Protein AF-A0A0G4MX55-F1 (afdb_monomer_lite)

pLDDT: mean 73.3, std 22.35, range [22.59, 98.0]

Sequence (835 aa):
MKTKHAYALGALAALANVASADLRFRSRPELAIPRLNITTPAYGHATEKGLIFITPYEGFAEGHKGPTQPGAYIFRDDGELVWSGTGFHAGWVANFRPETWDGKQYLRAFQGTLDGLHGRMYGYHTLLGNDYEVAKVVRAGSHRLVSAHEFRVVDGKTALIETPIPRTISLKPWGGSDDQRWIVSGGFQEVDIETGDVLFEWESLDHVDPKLSAFPPDFGPGLPGSGRNETDAWNYFRINSVDKDDEGHYLLSARNITALFKINGTSGEIIWQLGGYRGGSDFEIAETEGFAFQHHARFRGLKIRPYSRARVVQLNHTSGVATSLRTYDAPDGLSARTQGSVQLLPNGNVFVKWGEAGAVTEFRDGGQVLFHAYLDSAPVSRFVQSYRGFRANWTAIPAEEPDIATFVSRESTLTFLDIFVSWNGDTETKTWQVYSCPSTGESAVLVGKAQRDGFETKIRLHGIHDLESPVLFAEAVDGNGKTLGKTRDVSVSGNPASAWDRQPAMIVHQPALPSGVVLSIDTAIMPLLTLGFYALQLDRGNIGNALTDFFLRDVGITQNQFNVGQQLLPLGIIILEMPSNLVLYRIGPVLWLGGQMMAWTFQKGLAAYFVTRFLLGLGEAGFIPGSLYTITRWYKRNETSKRFSIFFLGNMLASATSGLIAFGIHTVHKEYCCLGQRAHLDHCVRDKAAAAATSTGCVAKKPKPQIKSKAARPIRDLDRPVTSSFLDFAALNLQQCWLAYYILDNFHGAKVQENFAETDGFVVPMKYDKAIDALVVAALSQATSWANANRPWQERIEQGGIEQLQNALRPGGMQNRKSKLLTTLLRDVKARYVK

Organism: Verticillium longisporum (NCBI:txid100787)

Structure (mmCIF, N/CA/C/O backbone):
data_AF-A0A0G4MX55-F1
#
_entry.id   AF-A0A0G4MX55-F1
#
loop_
_atom_site.group_PDB
_atom_site.id
_atom_site.type_symbol
_atom_site.label_atom_id
_atom_site.label_alt_id
_atom_site.label_comp_id
_atom_site.label_asym_id
_atom_site.label_entity_id
_atom_site.label_seq_id
_atom_site.pdbx_PDB_ins_code
_atom_site.Cartn_x
_atom_site.Cartn_y
_atom_site.Cartn_z
_atom_site.occupancy
_atom_site.B_iso_or_equiv
_atom_site.auth_seq_id
_atom_site.auth_comp_id
_atom_site.auth_asym_id
_atom_site.auth_atom_id
_atom_site.pdbx_PDB_model_num
ATOM 1 N N . MET A 1 1 ? 11.559 28.395 61.131 1.00 39.38 1 MET A N 1
ATOM 2 C CA . MET A 1 1 ? 11.672 28.755 59.698 1.00 39.38 1 MET A CA 1
ATOM 3 C C . MET A 1 1 ? 10.568 28.037 58.933 1.00 39.38 1 MET A C 1
ATOM 5 O O . MET A 1 1 ? 10.431 26.835 59.109 1.00 39.38 1 MET A O 1
ATOM 9 N N . LYS A 1 2 ? 9.740 28.761 58.169 1.00 32.19 2 LYS A N 1
ATOM 10 C CA . LYS A 1 2 ? 8.644 28.206 57.348 1.00 32.19 2 LYS A CA 1
ATOM 11 C C . LYS A 1 2 ? 9.039 28.199 55.857 1.00 32.19 2 LYS A C 1
ATOM 13 O O . LYS A 1 2 ? 10.038 28.810 55.491 1.00 32.19 2 LYS A O 1
ATOM 18 N N . THR A 1 3 ? 8.196 27.565 55.032 1.00 36.97 3 THR A N 1
ATOM 19 C CA . THR A 1 3 ? 8.055 27.728 53.562 1.00 36.97 3 THR A CA 1
ATOM 20 C C . THR A 1 3 ? 9.268 27.444 52.664 1.00 36.97 3 THR A C 1
ATOM 22 O O . THR A 1 3 ? 10.139 28.299 52.536 1.00 36.97 3 THR A O 1
ATOM 25 N N . LYS A 1 4 ? 9.223 26.315 51.923 1.00 27.78 4 LYS A N 1
ATOM 26 C CA . LYS A 1 4 ? 9.729 26.167 50.527 1.00 27.78 4 LYS A CA 1
ATOM 27 C C . LYS A 1 4 ? 9.372 24.816 49.844 1.00 27.78 4 LYS A C 1
ATOM 29 O O . LYS A 1 4 ? 10.182 24.255 49.124 1.00 27.78 4 LYS A O 1
ATOM 34 N N . HIS A 1 5 ? 8.150 24.299 50.033 1.00 31.98 5 HIS A N 1
ATOM 35 C CA . HIS A 1 5 ? 7.695 23.009 49.456 1.00 31.98 5 HIS A CA 1
ATOM 36 C C . HIS A 1 5 ? 6.346 23.095 48.695 1.00 31.98 5 HIS A C 1
ATOM 38 O O . HIS A 1 5 ? 5.582 22.140 48.679 1.00 31.98 5 HIS A O 1
ATOM 44 N N . ALA A 1 6 ? 6.023 24.242 48.078 1.00 29.33 6 ALA A N 1
ATOM 45 C CA . ALA A 1 6 ? 4.678 24.510 47.532 1.00 29.33 6 ALA A CA 1
ATOM 46 C C . ALA A 1 6 ? 4.605 24.887 46.033 1.00 29.33 6 ALA A C 1
ATOM 48 O O . ALA A 1 6 ? 3.529 25.237 45.565 1.00 29.33 6 ALA A O 1
ATOM 49 N N . TYR A 1 7 ? 5.707 24.826 45.271 1.00 28.97 7 TYR A N 1
ATOM 50 C CA . TYR A 1 7 ? 5.751 25.349 43.886 1.00 28.97 7 TYR A CA 1
ATOM 51 C C . TYR A 1 7 ? 6.211 24.353 42.802 1.00 28.97 7 TYR A C 1
ATOM 53 O O . TYR A 1 7 ? 6.461 24.760 41.673 1.00 28.97 7 TYR A O 1
ATOM 61 N N . ALA A 1 8 ? 6.292 23.050 43.101 1.00 28.88 8 ALA A N 1
ATOM 62 C CA . ALA A 1 8 ? 6.714 22.036 42.121 1.00 28.88 8 ALA A CA 1
ATOM 63 C C . ALA A 1 8 ? 5.555 21.351 41.361 1.00 28.88 8 ALA A C 1
ATOM 65 O O . ALA A 1 8 ? 5.756 20.912 40.233 1.00 28.88 8 ALA A O 1
ATOM 66 N N . LEU A 1 9 ? 4.341 21.275 41.929 1.00 30.44 9 LEU A N 1
ATOM 67 C CA . LEU A 1 9 ? 3.212 20.575 41.286 1.00 30.44 9 LEU A CA 1
ATOM 68 C C . LEU A 1 9 ? 2.458 21.401 40.225 1.00 30.44 9 LEU A C 1
ATOM 70 O O . LEU A 1 9 ? 1.719 20.828 39.434 1.00 30.44 9 LEU A O 1
ATOM 74 N N . GLY A 1 10 ? 2.645 22.724 40.168 1.00 28.94 10 GLY A N 1
ATOM 75 C CA . GLY A 1 10 ? 1.906 23.590 39.233 1.00 28.94 10 GLY A CA 1
ATOM 76 C C . GLY A 1 10 ? 2.424 23.599 37.788 1.00 28.94 10 GLY A C 1
ATOM 77 O O . GLY A 1 10 ? 1.699 24.016 36.892 1.00 28.94 10 GLY A O 1
ATOM 78 N N . ALA A 1 11 ? 3.663 23.156 37.543 1.00 30.66 11 ALA A N 1
ATOM 79 C CA . ALA A 1 11 ? 4.333 23.315 36.243 1.00 30.66 11 ALA A CA 1
ATOM 80 C C . ALA A 1 11 ? 4.304 22.063 35.343 1.00 30.66 11 ALA A C 1
ATOM 82 O O . ALA A 1 11 ? 4.618 22.152 34.159 1.00 30.66 11 ALA A O 1
ATOM 83 N N . LEU A 1 12 ? 3.919 20.897 35.875 1.00 32.41 12 LEU A N 1
ATOM 84 C CA . LEU A 1 12 ? 3.905 19.630 35.125 1.00 32.41 12 LEU A CA 1
ATOM 85 C C . LEU A 1 12 ? 2.629 19.408 34.295 1.00 32.41 12 LEU A C 1
ATOM 87 O O . LEU A 1 12 ? 2.646 18.612 33.362 1.00 32.41 12 LEU A O 1
ATOM 91 N N . ALA A 1 13 ? 1.553 20.155 34.562 1.00 32.00 13 ALA A N 1
ATOM 92 C CA . ALA A 1 13 ? 0.297 20.065 33.811 1.00 32.00 13 ALA A CA 1
ATOM 93 C C . ALA A 1 13 ? 0.341 20.726 32.413 1.00 32.00 13 ALA A C 1
ATOM 95 O O . ALA A 1 13 ? -0.599 20.575 31.641 1.00 32.00 13 ALA A O 1
ATOM 96 N N . ALA A 1 14 ? 1.414 21.456 32.077 1.00 36.75 14 ALA A N 1
ATOM 97 C CA . ALA A 1 14 ? 1.516 22.259 30.852 1.00 36.75 14 ALA A CA 1
ATOM 98 C C . ALA A 1 14 ? 2.471 21.689 29.779 1.00 36.75 14 ALA A C 1
ATOM 100 O O . ALA A 1 14 ? 2.698 22.340 28.763 1.00 36.75 14 ALA A O 1
ATOM 101 N N . LEU A 1 15 ? 3.059 20.504 29.999 1.00 36.84 15 LEU A N 1
ATOM 102 C CA . LEU A 1 15 ? 4.059 19.900 29.097 1.00 36.84 15 LEU A CA 1
ATOM 103 C C . LEU A 1 15 ? 3.731 18.464 28.656 1.00 36.84 15 LEU A C 1
ATOM 105 O O . LEU A 1 15 ? 4.570 17.781 28.066 1.00 36.84 15 LEU A O 1
ATOM 109 N N . ALA A 1 16 ? 2.490 18.019 28.862 1.00 32.03 16 ALA A N 1
ATOM 110 C CA . ALA A 1 16 ? 1.949 16.928 28.067 1.00 32.03 16 ALA A CA 1
ATOM 111 C C . ALA A 1 16 ? 1.741 17.444 26.635 1.00 32.03 16 ALA A C 1
ATOM 113 O O . ALA A 1 16 ? 0.765 18.140 26.359 1.00 32.03 16 ALA A O 1
ATOM 114 N N . ASN A 1 17 ? 2.657 17.109 25.719 1.00 29.67 17 ASN A N 1
ATOM 115 C CA . ASN A 1 17 ? 2.368 17.206 24.290 1.00 29.67 17 ASN A CA 1
ATOM 116 C C . ASN A 1 17 ? 1.179 16.286 24.018 1.00 29.67 17 ASN A C 1
ATOM 118 O O . ASN A 1 17 ? 1.327 15.063 24.000 1.00 29.67 17 ASN A O 1
ATOM 122 N N . VAL A 1 18 ? 0.001 16.890 23.870 1.00 35.62 18 VAL A N 1
ATOM 123 C CA . VAL A 1 18 ? -1.241 16.175 23.608 1.00 35.62 18 VAL A CA 1
ATOM 124 C C . VAL A 1 18 ? -1.054 15.404 22.313 1.00 35.62 18 VAL A C 1
ATOM 126 O O . VAL A 1 18 ? -0.876 15.977 21.238 1.00 35.62 18 VAL A O 1
ATOM 129 N N . ALA A 1 19 ? -1.094 14.082 22.441 1.00 37.53 19 ALA A N 1
ATOM 130 C CA . ALA A 1 19 ? -1.349 13.184 21.341 1.00 37.53 19 ALA A CA 1
ATOM 131 C C . ALA A 1 19 ? -2.580 13.693 20.579 1.00 37.53 19 ALA A C 1
ATOM 133 O O . ALA A 1 19 ? -3.687 13.598 21.101 1.00 37.53 19 ALA A O 1
ATOM 134 N N . SER A 1 20 ? -2.391 14.238 19.372 1.00 41.94 20 SER A N 1
ATOM 135 C CA . SER A 1 20 ? -3.486 14.753 18.538 1.00 41.94 20 SER A CA 1
ATOM 136 C C . SER A 1 20 ? -4.308 13.616 17.917 1.00 41.94 20 SER A C 1
ATOM 138 O O . SER A 1 20 ? -4.398 13.489 16.696 1.00 41.94 20 SER A O 1
ATOM 140 N N . ALA A 1 21 ? -4.949 12.817 18.767 1.00 47.81 21 ALA A N 1
ATOM 141 C CA . ALA A 1 21 ? -6.309 12.407 18.481 1.00 47.81 21 ALA A CA 1
ATOM 142 C C . ALA A 1 21 ? -7.134 13.685 18.277 1.00 47.81 21 ALA A C 1
ATOM 144 O O . ALA A 1 21 ? -7.115 14.567 19.136 1.00 47.81 21 ALA A O 1
ATOM 145 N N . ASP A 1 22 ? -7.861 13.804 17.166 1.00 55.78 22 ASP A N 1
ATOM 146 C CA . ASP A 1 22 ? -8.807 14.917 16.990 1.00 55.78 22 ASP A CA 1
ATOM 147 C C . ASP A 1 22 ? -10.077 14.732 17.851 1.00 55.78 22 ASP A C 1
ATOM 149 O O . ASP A 1 22 ? -10.958 15.592 17.859 1.00 55.78 22 ASP A O 1
ATOM 153 N N . LEU A 1 23 ? -10.141 13.612 18.590 1.00 60.75 23 LEU A N 1
ATOM 154 C CA . LEU A 1 23 ? -11.234 13.162 19.452 1.00 60.75 23 LEU A CA 1
ATOM 155 C C . LEU A 1 23 ? -12.586 13.093 18.720 1.00 60.75 23 LEU A C 1
ATOM 157 O O . LEU A 1 23 ? -13.632 13.199 19.367 1.00 60.75 23 LEU A O 1
ATOM 161 N N . ARG A 1 24 ? -12.571 12.895 17.387 1.00 78.19 24 ARG A N 1
ATOM 162 C CA . ARG A 1 24 ? -13.779 12.731 16.561 1.00 78.19 24 ARG A CA 1
ATOM 163 C C . ARG A 1 24 ? -14.610 11.530 17.005 1.00 78.19 24 ARG A C 1
ATOM 165 O O . ARG A 1 24 ? -15.829 11.646 17.047 1.00 78.19 24 ARG A O 1
ATOM 172 N N . PHE A 1 25 ? -13.953 10.425 17.354 1.00 88.62 25 PHE A N 1
ATOM 173 C CA . PHE A 1 25 ? -14.595 9.195 17.813 1.00 88.62 25 PHE A CA 1
ATOM 174 C C . PHE A 1 25 ? -14.221 8.912 19.272 1.00 88.62 25 PHE A C 1
ATOM 176 O O . PHE A 1 25 ? -13.056 8.991 19.664 1.00 88.62 25 PHE A O 1
ATOM 183 N N . ARG A 1 26 ? -15.222 8.617 20.100 1.00 89.44 26 ARG A N 1
ATOM 184 C CA . ARG A 1 26 ? -15.088 8.348 21.538 1.00 89.44 26 ARG A CA 1
ATOM 185 C C . ARG A 1 26 ? -14.838 6.878 21.847 1.00 89.44 26 ARG A C 1
ATOM 187 O O . ARG A 1 26 ? -14.145 6.587 22.817 1.00 89.44 26 ARG A O 1
ATOM 194 N N . SER A 1 27 ? -15.394 5.985 21.034 1.00 90.25 27 SER A N 1
ATOM 195 C CA . SER A 1 27 ? -15.139 4.541 21.055 1.00 90.25 27 SER A CA 1
ATOM 196 C C . SER A 1 27 ? -13.780 4.192 20.444 1.00 90.25 27 SER A C 1
ATOM 198 O O . SER A 1 27 ? -13.136 3.260 20.910 1.00 90.25 27 SER A O 1
ATOM 200 N N . ARG A 1 28 ? -13.310 4.993 19.474 1.00 89.31 28 ARG A N 1
ATOM 201 C CA . ARG A 1 28 ? -12.027 4.832 18.762 1.00 89.31 28 ARG A CA 1
ATOM 202 C C . ARG A 1 28 ? -11.144 6.088 18.839 1.00 89.31 28 ARG A C 1
ATOM 204 O O . ARG A 1 28 ? -10.880 6.723 17.814 1.00 89.31 28 ARG A O 1
ATOM 211 N N . PRO A 1 29 ? -10.715 6.507 20.046 1.00 86.00 29 PRO A N 1
ATOM 212 C CA . PRO A 1 29 ? -9.979 7.756 20.247 1.00 86.00 29 PRO A CA 1
ATOM 213 C C . PRO A 1 29 ? -8.569 7.746 19.638 1.00 86.00 29 PRO A C 1
ATOM 215 O O . PRO A 1 29 ? -7.932 8.791 19.566 1.00 86.00 29 PRO A O 1
ATOM 218 N N . GLU A 1 30 ? -8.054 6.593 19.216 1.00 84.56 30 GLU A N 1
ATOM 219 C CA . GLU A 1 30 ? -6.767 6.452 18.537 1.00 84.56 30 GLU A CA 1
ATOM 220 C C . GLU A 1 30 ? -6.834 6.738 17.028 1.00 84.56 30 GLU A C 1
ATOM 222 O O . GLU A 1 30 ? -5.786 6.902 16.400 1.00 84.56 30 GLU A O 1
ATOM 227 N N . LEU A 1 31 ? -8.034 6.829 16.440 1.00 85.44 31 LEU A N 1
ATOM 228 C CA . LEU A 1 31 ? -8.224 7.192 15.036 1.00 85.44 31 LEU A CA 1
ATOM 229 C C . LEU A 1 31 ? -8.082 8.709 14.834 1.00 85.44 31 LEU A C 1
ATOM 231 O O . LEU A 1 31 ? -8.879 9.504 15.324 1.00 85.44 31 LEU A O 1
ATOM 235 N N . ALA A 1 32 ? -7.082 9.105 14.048 1.00 84.25 32 ALA A N 1
ATOM 236 C CA . ALA A 1 32 ? -6.800 10.478 13.632 1.00 84.25 32 ALA A CA 1
ATOM 237 C C . ALA A 1 32 ? -6.882 10.569 12.099 1.00 84.25 32 ALA A C 1
ATOM 239 O O . ALA A 1 32 ? -5.887 10.801 11.403 1.00 84.25 32 ALA A O 1
ATOM 240 N N . ILE A 1 33 ? -8.083 10.298 11.582 1.00 84.00 33 ILE A N 1
ATOM 241 C CA . ILE A 1 33 ? -8.322 10.097 10.152 1.00 84.00 33 ILE A CA 1
ATOM 242 C C . ILE A 1 33 ? -8.238 11.390 9.323 1.00 84.00 33 ILE A C 1
ATOM 244 O O . ILE A 1 33 ? -8.588 12.471 9.808 1.00 84.00 33 ILE A O 1
ATOM 248 N N . PRO A 1 34 ? -7.863 11.289 8.034 1.00 83.75 34 PRO A N 1
ATOM 249 C CA . PRO A 1 34 ? -8.109 12.349 7.066 1.00 83.75 34 PRO A CA 1
ATOM 250 C C . PRO A 1 34 ? -9.600 12.707 7.025 1.00 83.75 34 PRO A C 1
ATOM 252 O O . PRO A 1 34 ? -10.471 11.842 7.123 1.00 83.75 34 PRO A O 1
ATOM 255 N N . ARG A 1 35 ? -9.894 13.989 6.831 1.00 84.75 35 ARG A N 1
ATOM 256 C CA . ARG A 1 35 ? -11.245 14.505 6.596 1.00 84.75 35 ARG A CA 1
ATOM 257 C C . ARG A 1 35 ? -11.286 15.087 5.181 1.00 84.75 35 ARG A C 1
ATOM 259 O O . ARG A 1 35 ? -10.365 15.814 4.806 1.00 84.75 35 ARG A O 1
ATOM 266 N N . LEU A 1 36 ? -12.329 14.800 4.407 1.00 89.19 36 LEU A N 1
ATOM 267 C CA . LEU A 1 36 ? -12.465 15.303 3.036 1.00 89.19 36 LEU A CA 1
ATOM 268 C C . LEU A 1 36 ? -13.027 16.737 3.029 1.00 89.19 36 LEU A C 1
ATOM 270 O O . LEU A 1 36 ? -14.096 16.972 3.587 1.00 89.19 36 LEU A O 1
ATOM 274 N N . ASN A 1 37 ? -12.358 17.686 2.364 1.00 90.00 37 ASN A N 1
ATOM 275 C CA . ASN A 1 37 ? -12.960 18.993 2.057 1.00 90.00 37 ASN A CA 1
ATOM 276 C C . ASN A 1 37 ? -13.830 18.843 0.807 1.00 90.00 37 ASN A C 1
ATOM 278 O O . ASN A 1 37 ? -13.337 18.945 -0.320 1.00 90.00 37 ASN A O 1
ATOM 282 N N . ILE A 1 38 ? -15.110 18.543 1.018 1.00 91.94 38 ILE A N 1
ATOM 283 C CA . ILE A 1 38 ? -16.102 18.372 -0.043 1.00 91.94 38 ILE A CA 1
ATOM 284 C C . ILE A 1 38 ? -16.570 19.757 -0.501 1.00 91.94 38 ILE A C 1
ATOM 286 O O . ILE A 1 38 ? -17.416 20.388 0.130 1.00 91.94 38 ILE A O 1
ATOM 290 N N . THR A 1 39 ? -16.014 20.231 -1.615 1.00 91.31 39 THR A N 1
ATOM 291 C CA . THR A 1 39 ? -16.369 21.517 -2.237 1.00 91.31 39 THR A CA 1
ATOM 292 C C . THR A 1 39 ? -17.565 21.396 -3.181 1.00 91.31 39 THR A C 1
ATOM 294 O O . THR A 1 39 ? -18.215 22.391 -3.493 1.00 91.31 39 THR A O 1
ATOM 297 N N . THR A 1 40 ? -17.903 20.184 -3.627 1.00 93.06 40 THR A N 1
ATOM 298 C CA . THR A 1 40 ? -19.163 19.880 -4.320 1.00 93.06 40 THR A CA 1
ATOM 299 C C . THR A 1 40 ? -19.741 18.578 -3.760 1.00 93.06 40 THR A C 1
ATOM 301 O O . THR A 1 40 ? -19.217 17.508 -4.080 1.00 93.06 40 THR A O 1
ATOM 304 N N . PRO A 1 41 ? -20.793 18.641 -2.920 1.00 93.56 41 PRO A N 1
ATOM 305 C CA . PRO A 1 41 ? -21.486 17.459 -2.406 1.00 93.56 41 PRO A CA 1
ATOM 306 C C . PRO A 1 41 ? -22.079 16.593 -3.520 1.00 93.56 41 PRO A C 1
ATOM 308 O O . PRO A 1 41 ? -22.387 17.093 -4.601 1.00 93.56 41 PRO A O 1
ATOM 311 N N . ALA A 1 42 ? -22.270 15.302 -3.240 1.00 93.38 42 ALA A N 1
ATOM 312 C CA . ALA A 1 42 ? -22.844 14.360 -4.197 1.00 93.38 42 ALA A CA 1
ATOM 313 C C . ALA A 1 42 ? -24.262 14.776 -4.630 1.00 93.38 42 ALA A C 1
ATOM 315 O O . ALA A 1 42 ? -25.144 15.023 -3.803 1.00 93.38 42 ALA A O 1
ATOM 316 N N . TYR A 1 43 ? -24.494 14.835 -5.942 1.00 89.19 43 TYR A N 1
ATOM 317 C CA . TYR A 1 43 ? -25.744 15.307 -6.535 1.00 89.19 43 TYR A CA 1
ATOM 318 C C . TYR A 1 43 ? -26.840 14.225 -6.537 1.00 89.19 43 TYR A C 1
ATOM 320 O O . TYR A 1 43 ? -27.260 13.717 -7.582 1.00 89.19 43 TYR A O 1
ATOM 328 N N . GLY A 1 44 ? -27.320 13.868 -5.342 1.00 84.75 44 GLY A N 1
ATOM 329 C CA . GLY A 1 44 ? -28.459 12.969 -5.135 1.00 84.75 44 GLY A CA 1
ATOM 330 C C . GLY A 1 44 ? -28.321 11.643 -5.891 1.00 84.75 44 GLY A C 1
ATOM 331 O O . GLY A 1 44 ? -27.321 10.948 -5.770 1.00 84.75 44 GLY A O 1
ATOM 332 N N . HIS A 1 45 ? -29.326 11.291 -6.698 1.00 85.12 45 HIS A N 1
ATOM 333 C CA . HIS A 1 45 ? -29.325 10.058 -7.498 1.00 85.12 45 HIS A CA 1
ATOM 334 C C . HIS A 1 45 ? -28.478 10.117 -8.785 1.00 85.12 45 HIS A C 1
ATOM 336 O O . HIS A 1 45 ? -28.461 9.137 -9.525 1.00 85.12 45 HIS A O 1
ATOM 342 N N . ALA A 1 46 ? -27.828 11.245 -9.101 1.00 91.62 46 ALA A N 1
ATOM 343 C CA . ALA A 1 46 ? -26.979 11.348 -10.290 1.00 91.62 46 ALA A CA 1
ATOM 344 C C . ALA A 1 46 ? -25.541 10.883 -10.044 1.00 91.62 46 ALA A C 1
ATOM 346 O O . ALA A 1 46 ? -24.906 10.408 -10.983 1.00 91.62 46 ALA A O 1
ATOM 347 N N . THR A 1 47 ? -25.030 11.047 -8.822 1.00 93.88 47 THR A N 1
ATOM 348 C CA . THR A 1 47 ? -23.749 10.473 -8.393 1.00 93.88 47 THR A CA 1
ATOM 349 C C . THR A 1 47 ? -23.898 8.957 -8.276 1.00 93.88 47 THR A C 1
ATOM 351 O O . THR A 1 47 ? -24.930 8.462 -7.819 1.00 93.88 47 THR A O 1
ATOM 354 N N . GLU A 1 48 ? -22.889 8.208 -8.715 1.00 94.94 48 GLU A N 1
ATOM 355 C CA . GLU A 1 48 ? -22.927 6.750 -8.670 1.00 94.94 48 GLU A CA 1
ATOM 356 C C . GLU A 1 48 ? -22.928 6.232 -7.229 1.00 94.94 48 GLU A C 1
ATOM 358 O O . GLU A 1 48 ? -22.193 6.711 -6.360 1.00 94.94 48 GLU A O 1
ATOM 363 N N . LYS A 1 49 ? -23.727 5.193 -6.977 1.00 93.19 49 LYS A N 1
ATOM 364 C CA . LYS A 1 49 ? -23.778 4.551 -5.661 1.00 93.19 49 LYS A CA 1
ATOM 365 C C . LYS A 1 49 ? -22.467 3.826 -5.365 1.00 93.19 49 LYS A C 1
ATOM 367 O O . LYS A 1 49 ? -21.976 3.052 -6.182 1.00 93.19 49 LYS A O 1
ATOM 372 N N . GLY A 1 50 ? -21.933 4.040 -4.169 1.00 93.81 50 GLY A N 1
ATOM 373 C CA . GLY A 1 50 ? -20.772 3.309 -3.685 1.00 93.81 50 GLY A CA 1
ATOM 374 C C . GLY A 1 50 ? -20.048 4.042 -2.570 1.00 93.81 50 GLY A C 1
ATOM 375 O O . GLY A 1 50 ? -20.559 4.994 -1.985 1.00 93.81 50 GLY A O 1
ATOM 376 N N . LEU A 1 51 ? -18.844 3.565 -2.293 1.00 96.94 51 LEU A N 1
ATOM 377 C CA . LEU A 1 51 ? -17.898 4.122 -1.343 1.00 96.94 51 LEU A CA 1
ATOM 378 C C . LEU A 1 51 ? -16.644 4.594 -2.086 1.00 96.94 51 LEU A C 1
ATOM 380 O O . LEU A 1 51 ? -16.322 4.099 -3.171 1.00 96.94 51 LEU A O 1
ATOM 384 N N . ILE A 1 52 ? -15.935 5.547 -1.489 1.00 97.50 52 ILE A N 1
ATOM 385 C CA . ILE A 1 52 ? -14.722 6.161 -2.027 1.00 97.50 52 ILE A CA 1
ATOM 386 C C . ILE A 1 52 ? -13.501 5.487 -1.395 1.00 97.50 52 ILE A C 1
ATOM 388 O O . ILE A 1 52 ? -13.323 5.526 -0.178 1.00 97.50 52 ILE A O 1
ATOM 392 N N . PHE A 1 53 ? -12.640 4.908 -2.232 1.00 97.81 53 PHE A N 1
ATOM 393 C CA . PHE A 1 53 ? -11.417 4.204 -1.843 1.00 97.81 53 PHE A CA 1
ATOM 394 C C . PHE A 1 53 ? -10.202 5.058 -2.188 1.00 97.81 53 PHE A C 1
ATOM 396 O O . PHE A 1 53 ? -9.979 5.391 -3.357 1.00 97.81 53 PHE A O 1
ATOM 403 N N . ILE A 1 54 ? -9.406 5.411 -1.178 1.00 95.69 54 ILE A N 1
ATOM 404 C CA . ILE A 1 54 ? -8.222 6.267 -1.325 1.00 95.69 54 ILE A CA 1
ATOM 405 C C . ILE A 1 54 ? -7.103 5.847 -0.369 1.00 95.69 54 ILE A C 1
ATOM 407 O O . ILE A 1 54 ? -7.358 5.282 0.693 1.00 95.69 54 ILE A O 1
ATOM 411 N N . THR A 1 55 ? -5.856 6.167 -0.733 1.00 94.88 55 THR A N 1
ATOM 412 C CA . THR A 1 55 ? -4.681 5.962 0.125 1.00 94.88 55 THR A CA 1
ATOM 413 C C . THR A 1 55 ? -3.938 7.276 0.416 1.00 94.88 55 THR A C 1
ATOM 415 O O . THR A 1 55 ? -2.886 7.522 -0.165 1.00 94.88 55 THR A O 1
ATOM 418 N N . PRO A 1 56 ? -4.488 8.191 1.236 1.00 92.06 56 PRO A N 1
ATOM 419 C CA . PRO A 1 56 ? -3.858 9.472 1.545 1.00 92.06 56 PRO A CA 1
ATOM 420 C C . PRO A 1 56 ? -2.516 9.349 2.292 1.00 92.06 56 PRO A C 1
ATOM 422 O O . PRO A 1 56 ? -2.380 8.569 3.236 1.00 92.06 56 PRO A O 1
ATOM 425 N N . TYR A 1 57 ? -1.528 10.150 1.881 1.00 89.94 57 TYR A N 1
ATOM 426 C CA . TYR A 1 57 ? -0.184 10.236 2.463 1.00 89.94 57 TYR A CA 1
ATOM 427 C C . TYR A 1 57 ? 0.471 11.618 2.234 1.00 89.94 57 TYR A C 1
ATOM 429 O O . TYR A 1 57 ? -0.080 12.490 1.560 1.00 89.94 57 TYR A O 1
ATOM 437 N N . GLU A 1 58 ? 1.643 11.843 2.832 1.00 86.81 58 GLU A N 1
ATOM 438 C CA . GLU A 1 58 ? 2.407 13.097 2.736 1.00 86.81 58 GLU A CA 1
ATOM 439 C C . GLU A 1 58 ? 3.047 13.321 1.356 1.00 86.81 58 GLU A C 1
ATOM 441 O O . GLU A 1 58 ? 3.715 12.441 0.816 1.00 86.81 58 GLU A O 1
ATOM 446 N N . GLY A 1 59 ? 2.865 14.510 0.776 1.00 80.69 59 GLY A N 1
ATOM 447 C CA . GLY A 1 59 ? 3.505 14.852 -0.493 1.00 80.69 59 GLY A CA 1
ATOM 448 C C . GLY A 1 59 ? 4.994 15.198 -0.374 1.00 80.69 59 GLY A C 1
ATOM 449 O O . GLY A 1 59 ? 5.497 15.507 0.698 1.00 80.69 59 GLY A O 1
ATOM 450 N N . PHE A 1 60 ? 5.703 15.150 -1.504 1.00 75.06 60 PHE A N 1
ATOM 451 C CA . PHE A 1 60 ? 7.173 15.104 -1.520 1.00 75.06 60 PHE A CA 1
ATOM 452 C C . PHE A 1 60 ? 7.915 16.443 -1.402 1.00 75.06 60 PHE A C 1
ATOM 454 O O . PHE A 1 60 ? 9.130 16.419 -1.214 1.00 75.06 60 PHE A O 1
ATOM 461 N N . ALA A 1 61 ? 7.259 17.592 -1.599 1.00 69.81 61 ALA A N 1
ATOM 462 C CA . ALA A 1 61 ? 7.972 18.872 -1.609 1.00 69.81 61 ALA A CA 1
ATOM 463 C C . ALA A 1 61 ? 8.102 19.462 -0.197 1.00 69.81 61 ALA A C 1
ATOM 465 O O . ALA A 1 61 ? 7.303 19.186 0.697 1.00 69.81 61 ALA A O 1
ATOM 466 N N . GLU A 1 62 ? 9.124 20.290 0.005 1.00 71.19 62 GLU A N 1
ATOM 467 C CA . GLU A 1 62 ? 9.412 20.887 1.307 1.00 71.19 62 GLU A CA 1
ATOM 468 C C . GLU A 1 62 ? 8.217 21.703 1.836 1.00 71.19 62 GLU A C 1
ATOM 470 O O . GLU A 1 62 ? 7.587 22.472 1.109 1.00 71.19 62 GLU A O 1
ATOM 475 N N . GLY A 1 63 ? 7.879 21.510 3.113 1.00 70.50 63 GLY A N 1
ATOM 476 C CA . GLY A 1 63 ? 6.736 22.167 3.752 1.00 70.50 63 GLY A CA 1
ATOM 477 C C . GLY A 1 63 ? 5.364 21.548 3.449 1.00 70.50 63 GLY A C 1
ATOM 478 O O . GLY A 1 63 ? 4.371 22.029 4.002 1.00 70.50 63 GLY A O 1
ATOM 479 N N . HIS A 1 64 ? 5.285 20.485 2.638 1.00 72.19 64 HIS A N 1
ATOM 480 C CA . HIS A 1 64 ? 4.103 19.619 2.602 1.00 72.19 64 HIS A CA 1
ATOM 481 C C . HIS A 1 64 ? 3.852 19.015 3.989 1.00 72.19 64 HIS A C 1
ATOM 483 O O . HIS A 1 64 ? 4.785 18.816 4.768 1.00 72.19 64 HIS A O 1
ATOM 489 N N . LYS A 1 65 ? 2.582 18.738 4.294 1.00 74.19 65 LYS A N 1
ATOM 490 C CA . LYS A 1 65 ? 2.173 18.051 5.523 1.00 74.19 65 LYS A CA 1
ATOM 491 C C . LYS A 1 65 ? 1.070 17.053 5.215 1.00 74.19 65 LYS A C 1
ATOM 493 O O . LYS A 1 65 ? -0.013 17.448 4.780 1.00 74.19 65 LYS A O 1
ATOM 498 N N . GLY A 1 66 ? 1.369 15.774 5.424 1.00 76.62 66 GLY A N 1
ATOM 499 C CA . GLY A 1 66 ? 0.417 14.678 5.242 1.00 76.62 66 GLY A CA 1
ATOM 500 C C . GLY A 1 66 ? -0.634 14.564 6.354 1.00 76.62 66 GLY A C 1
ATOM 501 O O . GLY A 1 66 ? -0.598 15.315 7.331 1.00 76.62 66 GLY A O 1
ATOM 502 N N . PRO A 1 67 ? -1.564 13.599 6.234 1.00 81.50 67 PRO A N 1
ATOM 503 C CA . PRO A 1 67 ? -2.455 13.237 7.330 1.00 81.50 67 PRO A CA 1
ATOM 504 C C . PRO A 1 67 ? -1.663 12.639 8.502 1.00 81.50 67 PRO A C 1
ATOM 506 O O . PRO A 1 67 ? -0.663 11.951 8.294 1.00 81.50 67 PRO A O 1
ATOM 509 N N . THR A 1 68 ? -2.155 12.825 9.730 1.00 81.00 68 THR A N 1
ATOM 510 C CA . THR A 1 68 ? -1.562 12.248 10.954 1.00 81.00 68 THR A CA 1
ATOM 511 C C . THR A 1 68 ? -1.419 10.725 10.873 1.00 81.00 68 THR A C 1
ATOM 513 O O . THR A 1 68 ? -0.442 10.165 11.369 1.00 81.00 68 THR A O 1
ATOM 516 N N . GLN A 1 69 ? -2.382 10.060 10.230 1.00 85.00 69 GLN A N 1
ATOM 517 C CA . GLN A 1 69 ? -2.357 8.633 9.922 1.00 85.00 69 GLN A CA 1
ATOM 518 C C . GLN A 1 69 ? -2.458 8.436 8.398 1.00 85.00 69 GLN A C 1
ATOM 520 O O . GLN A 1 69 ? -3.561 8.483 7.845 1.00 85.00 69 GLN A O 1
ATOM 525 N N . PRO A 1 70 ? -1.335 8.235 7.684 1.00 87.62 70 PRO A N 1
ATOM 526 C CA . PRO A 1 70 ? -1.366 7.792 6.296 1.00 87.62 70 PRO A CA 1
ATOM 527 C C . PRO A 1 70 ? -1.774 6.315 6.226 1.00 87.62 70 PRO A C 1
ATOM 529 O O . PRO A 1 70 ? -1.387 5.516 7.078 1.00 87.62 70 PRO A O 1
ATOM 532 N N . GLY A 1 71 ? -2.543 5.938 5.208 1.00 91.12 71 GLY A N 1
ATOM 533 C CA . GLY A 1 71 ? -3.074 4.578 5.094 1.00 91.12 71 GLY A CA 1
ATOM 534 C C . GLY A 1 71 ? -4.161 4.452 4.035 1.00 91.12 71 GLY A C 1
ATOM 535 O O . GLY A 1 71 ? -4.448 5.406 3.314 1.00 91.12 71 GLY A O 1
ATOM 536 N N . ALA A 1 72 ? -4.758 3.265 3.936 1.00 95.25 72 ALA A N 1
ATOM 537 C CA . ALA A 1 72 ? -5.957 3.034 3.136 1.00 95.25 72 ALA A CA 1
ATOM 538 C C . ALA A 1 72 ? -7.217 3.412 3.922 1.00 95.25 72 ALA A C 1
ATOM 540 O O . ALA A 1 72 ? -7.331 3.075 5.099 1.00 95.25 72 ALA A O 1
ATOM 541 N N . TYR A 1 73 ? -8.162 4.079 3.261 1.00 95.62 73 TYR A N 1
ATOM 542 C CA . TYR A 1 73 ? -9.429 4.493 3.857 1.00 95.62 73 TYR A CA 1
ATOM 543 C C . TYR A 1 73 ? -10.597 4.274 2.900 1.00 95.62 73 TYR A C 1
ATOM 545 O O . TYR A 1 73 ? -10.454 4.426 1.680 1.00 95.62 73 TYR A O 1
ATOM 553 N N . ILE A 1 74 ? -11.754 3.955 3.481 1.00 97.75 74 ILE A N 1
ATOM 554 C CA . ILE A 1 74 ? -13.047 3.894 2.798 1.00 97.75 74 ILE A CA 1
ATOM 555 C C . ILE A 1 74 ? -13.940 4.995 3.376 1.00 97.75 74 ILE A C 1
ATOM 557 O O . ILE A 1 74 ? -14.169 5.022 4.588 1.00 97.75 74 ILE A O 1
ATOM 561 N N . PHE A 1 75 ? -14.458 5.871 2.516 1.00 96.25 75 PHE A N 1
ATOM 562 C CA . PHE A 1 75 ? -15.351 6.976 2.881 1.00 96.25 75 PHE A CA 1
ATOM 563 C C . PHE A 1 75 ? -16.710 6.881 2.179 1.00 96.25 75 PHE A C 1
ATOM 565 O O . PHE A 1 75 ? -16.830 6.309 1.094 1.00 96.25 75 PHE A O 1
ATOM 572 N N . ARG A 1 76 ? -17.727 7.486 2.794 1.00 94.31 76 ARG A N 1
ATOM 573 C CA . ARG A 1 76 ? -19.020 7.810 2.174 1.00 94.31 76 ARG A CA 1
ATOM 574 C C . ARG A 1 76 ? -18.948 9.147 1.420 1.00 94.31 76 ARG A C 1
ATOM 576 O O . ARG A 1 76 ? -17.983 9.899 1.551 1.00 94.31 76 ARG A O 1
ATOM 583 N N . ASP A 1 77 ? -19.993 9.451 0.652 1.00 93.50 77 ASP A N 1
ATOM 584 C CA . ASP A 1 77 ? -20.122 10.684 -0.147 1.00 93.50 77 ASP A CA 1
ATOM 585 C C . ASP A 1 77 ? -20.240 11.982 0.672 1.00 93.50 77 ASP A C 1
ATOM 587 O O . ASP A 1 77 ? -20.026 13.071 0.143 1.00 93.50 77 ASP A O 1
ATOM 591 N N . ASP A 1 78 ? -20.563 11.868 1.958 1.00 91.81 78 ASP A N 1
ATOM 592 C CA . ASP A 1 78 ? -20.590 12.941 2.959 1.00 91.81 78 ASP A CA 1
ATOM 593 C C . ASP A 1 78 ? -19.247 13.106 3.706 1.00 91.81 78 ASP A C 1
ATOM 595 O O . ASP A 1 78 ? -19.089 14.030 4.504 1.00 91.81 78 ASP A O 1
ATOM 599 N N . GLY A 1 79 ? -18.258 12.243 3.441 1.00 91.31 79 GLY A N 1
ATOM 600 C CA . GLY A 1 79 ? -16.969 12.234 4.137 1.00 91.31 79 GLY A CA 1
ATOM 601 C C . GLY A 1 79 ? -16.982 11.518 5.495 1.00 91.31 79 GLY A C 1
ATOM 602 O O . GLY A 1 79 ? -15.992 11.600 6.235 1.00 91.31 79 GLY A O 1
ATOM 603 N N . GLU A 1 80 ? -18.055 10.798 5.838 1.00 92.12 80 GLU A N 1
ATOM 604 C CA . GLU A 1 80 ? -18.048 9.872 6.969 1.00 92.12 80 GLU A CA 1
ATOM 605 C C . GLU A 1 80 ? -17.171 8.648 6.692 1.00 92.12 80 GLU A C 1
ATOM 607 O O . GLU A 1 80 ? -17.071 8.143 5.567 1.00 92.12 80 GLU A O 1
ATOM 612 N N . LEU A 1 81 ? -16.510 8.177 7.749 1.00 94.88 81 LEU A N 1
ATOM 613 C CA . LEU A 1 81 ? -15.640 7.009 7.694 1.00 94.88 81 LEU A CA 1
ATOM 614 C C . LEU A 1 81 ? -16.490 5.739 7.556 1.00 94.88 81 LEU A C 1
ATOM 616 O O . LEU A 1 81 ? -17.497 5.568 8.240 1.00 94.88 81 LEU A O 1
ATOM 620 N N . VAL A 1 82 ? -16.055 4.813 6.707 1.00 96.44 82 VAL A N 1
ATOM 621 C CA . VAL A 1 82 ? -16.504 3.414 6.764 1.00 96.44 82 VAL A CA 1
ATOM 622 C C . VAL A 1 82 ? -15.405 2.551 7.360 1.00 96.44 82 VAL A C 1
ATOM 624 O O . VAL A 1 82 ? -15.674 1.801 8.291 1.00 96.44 82 VAL A O 1
ATOM 627 N N . TRP A 1 83 ? -14.170 2.690 6.869 1.00 96.88 83 TRP A N 1
ATOM 628 C CA . TRP A 1 83 ? -13.036 1.877 7.306 1.00 96.88 83 TRP A CA 1
ATOM 629 C C . TRP A 1 83 ? -11.724 2.658 7.336 1.00 96.88 83 TRP A C 1
ATOM 631 O O . TRP A 1 83 ? -11.405 3.390 6.393 1.00 96.88 83 TRP A O 1
ATOM 641 N N . SER A 1 84 ? -10.943 2.429 8.389 1.00 94.00 84 SER A N 1
ATOM 642 C CA . SER A 1 84 ? -9.539 2.806 8.520 1.00 94.00 84 SER A CA 1
ATOM 643 C C . SER A 1 84 ? -8.659 1.561 8.424 1.00 94.00 84 SER A C 1
ATOM 645 O O . SER A 1 84 ? -8.737 0.670 9.268 1.00 94.00 84 SER A O 1
ATOM 647 N N . GLY A 1 85 ? -7.764 1.539 7.436 1.00 92.31 85 GLY A N 1
ATOM 648 C CA . GLY A 1 85 ? -6.736 0.509 7.275 1.00 92.31 85 GLY A CA 1
ATOM 649 C C . GLY A 1 85 ? -5.489 0.718 8.133 1.00 92.31 85 GLY A C 1
ATOM 650 O O . GLY A 1 85 ? -4.480 0.042 7.915 1.00 92.31 85 GLY A O 1
ATOM 651 N N . THR A 1 86 ? -5.529 1.658 9.083 1.00 85.75 86 THR A N 1
ATOM 652 C CA . THR A 1 86 ? -4.456 1.878 10.061 1.00 85.75 86 THR A CA 1
ATOM 653 C C . THR A 1 86 ? -4.294 0.626 10.922 1.00 85.75 86 THR A C 1
ATOM 655 O O . THR A 1 86 ? -5.235 0.194 11.575 1.00 85.75 86 THR A O 1
ATOM 658 N N . GLY A 1 87 ? -3.102 0.024 10.907 1.00 80.75 87 GLY A N 1
ATOM 659 C CA . GLY A 1 87 ? -2.814 -1.245 11.593 1.00 80.75 87 GLY A CA 1
ATOM 660 C C . GLY A 1 87 ? -2.944 -2.493 10.709 1.00 80.75 87 GLY A C 1
ATOM 661 O O . GLY A 1 87 ? -2.170 -3.426 10.897 1.00 80.75 87 GLY A O 1
ATOM 662 N N . PHE A 1 88 ? -3.821 -2.478 9.699 1.00 84.31 88 PHE A N 1
ATOM 663 C CA . PHE A 1 88 ? -4.013 -3.592 8.752 1.00 84.31 88 PHE A CA 1
ATOM 664 C C . PHE A 1 88 ? -2.922 -3.664 7.671 1.00 84.31 88 PHE A C 1
ATOM 666 O O . PHE A 1 88 ? -2.562 -4.743 7.206 1.00 84.31 88 PHE A O 1
ATOM 673 N N . HIS A 1 89 ? -2.375 -2.514 7.267 1.00 82.94 89 HIS A N 1
ATOM 674 C CA . HIS A 1 89 ? -1.312 -2.423 6.264 1.00 82.94 89 HIS A CA 1
ATOM 675 C C . HIS A 1 89 ? -0.008 -1.891 6.869 1.00 82.94 89 HIS A C 1
ATOM 677 O O . HIS A 1 89 ? -0.013 -0.961 7.677 1.00 82.94 89 HIS A O 1
ATOM 683 N N . ALA A 1 90 ? 1.127 -2.445 6.438 1.00 75.19 90 ALA A N 1
ATOM 684 C CA . ALA A 1 90 ? 2.452 -2.025 6.874 1.00 75.19 90 ALA A CA 1
ATOM 685 C C . ALA A 1 90 ? 3.133 -1.114 5.838 1.00 75.19 90 ALA A C 1
ATOM 687 O O . ALA A 1 90 ? 3.421 -1.525 4.715 1.00 75.19 90 ALA A O 1
ATOM 688 N N . GLY A 1 91 ? 3.481 0.106 6.252 1.00 83.12 91 GLY A N 1
ATOM 689 C CA . GLY A 1 91 ? 4.204 1.064 5.412 1.00 83.12 91 GLY A CA 1
ATOM 690 C C . GLY A 1 91 ? 3.280 1.900 4.527 1.00 83.12 91 GLY A C 1
ATOM 691 O O . GLY A 1 91 ? 2.211 2.324 4.956 1.00 83.12 91 GLY A O 1
ATOM 692 N N . TRP A 1 92 ? 3.726 2.193 3.308 1.00 92.69 92 TRP A N 1
ATOM 693 C CA . TRP A 1 92 ? 2.982 2.997 2.342 1.00 92.69 92 TRP A CA 1
ATOM 694 C C . TRP A 1 92 ? 2.034 2.127 1.510 1.00 92.69 92 TRP A C 1
ATOM 696 O O . TRP A 1 92 ? 2.407 1.027 1.098 1.00 92.69 92 TRP A O 1
ATOM 706 N N . VAL A 1 93 ? 0.821 2.632 1.253 1.00 94.06 93 VAL A N 1
ATOM 707 C CA . VAL A 1 93 ? -0.287 1.870 0.655 1.00 94.06 93 VAL A CA 1
ATOM 708 C C . VAL A 1 93 ? -0.761 2.510 -0.651 1.00 94.06 93 VAL A C 1
ATOM 710 O O . VAL A 1 93 ? -0.876 3.733 -0.755 1.00 94.06 93 VAL A O 1
ATOM 713 N N . ALA A 1 94 ? -1.073 1.686 -1.653 1.00 94.12 94 ALA A N 1
ATOM 714 C CA . ALA A 1 94 ? -1.540 2.134 -2.968 1.00 94.12 94 ALA A CA 1
ATOM 715 C C . ALA A 1 94 ? -2.485 1.125 -3.644 1.00 94.12 94 ALA A C 1
ATOM 717 O O . ALA A 1 94 ? -2.672 0.011 -3.164 1.00 94.12 94 ALA A O 1
ATOM 718 N N . ASN A 1 95 ? -3.092 1.521 -4.772 1.00 92.00 95 ASN A N 1
ATOM 719 C CA . ASN A 1 95 ? -4.026 0.714 -5.581 1.00 92.00 95 ASN A CA 1
ATOM 720 C C . ASN A 1 95 ? -5.237 0.122 -4.827 1.00 92.00 95 ASN A C 1
ATOM 722 O O . ASN A 1 95 ? -5.854 -0.821 -5.322 1.00 92.00 95 ASN A O 1
ATOM 726 N N . PHE A 1 96 ? -5.595 0.704 -3.679 1.00 95.69 96 PHE A N 1
ATOM 727 C CA . PHE A 1 96 ? -6.664 0.225 -2.807 1.00 95.69 96 PHE A CA 1
ATOM 728 C C . PHE A 1 96 ? -8.052 0.329 -3.456 1.00 95.69 96 PHE A C 1
ATOM 730 O O . PHE A 1 96 ? -8.487 1.436 -3.770 1.00 95.69 96 PHE A O 1
ATOM 737 N N . ARG A 1 97 ? -8.728 -0.809 -3.667 1.00 95.19 97 ARG A N 1
ATOM 738 C CA . ARG A 1 97 ? -10.140 -0.908 -4.103 1.00 95.19 97 ARG A CA 1
ATOM 739 C C . ARG A 1 97 ? -10.666 -2.348 -4.019 1.00 95.19 97 ARG A C 1
ATOM 741 O O . ARG A 1 97 ? -9.848 -3.265 -3.947 1.00 95.19 97 ARG A O 1
ATOM 748 N N . PRO A 1 98 ? -11.987 -2.569 -4.135 1.00 95.69 98 PRO A N 1
ATOM 749 C CA . PRO A 1 98 ? -12.544 -3.887 -4.406 1.00 95.69 98 PRO A CA 1
ATOM 750 C C . PRO A 1 98 ? -12.035 -4.467 -5.730 1.00 95.69 98 PRO A C 1
ATOM 752 O O . PRO A 1 98 ? -11.747 -3.740 -6.692 1.00 95.69 98 PRO A O 1
ATOM 755 N N . GLU A 1 99 ? -11.924 -5.787 -5.767 1.00 93.69 99 GLU A N 1
ATOM 756 C CA . GLU A 1 99 ? -11.604 -6.576 -6.944 1.00 93.69 99 GLU A CA 1
ATOM 757 C C . GLU A 1 99 ? -12.202 -7.986 -6.841 1.00 93.69 99 GLU A C 1
ATOM 759 O O . GLU A 1 99 ? -12.409 -8.502 -5.742 1.00 93.69 99 GLU A O 1
ATOM 764 N N . THR A 1 100 ? -12.472 -8.613 -7.988 1.00 93.94 100 THR A N 1
ATOM 765 C CA . THR A 1 100 ? -13.035 -9.973 -8.035 1.00 93.94 100 THR A CA 1
ATOM 766 C C . THR A 1 100 ? -11.932 -11.010 -8.235 1.00 93.94 100 THR A C 1
ATOM 768 O O . THR A 1 100 ? -11.183 -10.918 -9.203 1.00 93.94 100 THR A O 1
ATOM 771 N N . TRP A 1 101 ? -11.860 -12.021 -7.369 1.00 94.50 101 TRP A N 1
ATOM 772 C CA . TRP A 1 101 ? -10.969 -13.183 -7.493 1.00 94.50 101 TRP A CA 1
ATOM 773 C C . TRP A 1 101 ? -11.742 -14.448 -7.091 1.00 94.50 101 TRP A C 1
ATOM 775 O O . TRP A 1 101 ? -12.491 -14.418 -6.117 1.00 94.50 101 TRP A O 1
ATOM 785 N N . ASP A 1 102 ? -11.644 -15.522 -7.881 1.00 92.25 102 ASP A N 1
ATOM 786 C CA . ASP A 1 102 ? -12.406 -16.776 -7.708 1.00 92.25 102 ASP A CA 1
ATOM 787 C C . ASP A 1 102 ? -13.919 -16.556 -7.446 1.00 92.25 102 ASP A C 1
ATOM 789 O O . ASP A 1 102 ? -14.529 -17.105 -6.529 1.00 92.25 102 ASP A O 1
ATOM 793 N N . GLY A 1 103 ? -14.528 -15.638 -8.209 1.00 91.62 103 GLY A N 1
ATOM 794 C CA . GLY A 1 103 ? -15.945 -15.266 -8.079 1.00 91.62 103 GLY A CA 1
ATOM 795 C C . GLY A 1 103 ? -16.329 -14.512 -6.793 1.00 91.62 103 GLY A C 1
ATOM 796 O O . GLY A 1 103 ? -17.493 -14.144 -6.636 1.00 91.62 103 GLY A O 1
ATOM 797 N N . LYS A 1 104 ? -15.382 -14.243 -5.887 1.00 94.31 104 LYS A N 1
ATOM 798 C CA . LYS A 1 104 ? -15.588 -13.532 -4.616 1.00 94.31 104 LYS A CA 1
ATOM 799 C C . LYS A 1 104 ? -14.995 -12.123 -4.671 1.00 94.31 104 LYS A C 1
ATOM 801 O O . LYS A 1 104 ? -14.094 -11.838 -5.457 1.00 94.31 104 LYS A O 1
ATOM 806 N N . GLN A 1 105 ? -15.521 -11.233 -3.831 1.00 94.94 105 GLN A N 1
ATOM 807 C CA . GLN A 1 105 ? -15.009 -9.870 -3.678 1.00 94.94 105 GLN A CA 1
ATOM 808 C C . GLN A 1 105 ? -13.907 -9.824 -2.616 1.00 94.94 105 GLN A C 1
ATOM 810 O O . GLN A 1 105 ? -14.092 -10.325 -1.509 1.00 94.94 105 GLN A O 1
ATOM 815 N N . TYR A 1 106 ? -12.802 -9.162 -2.946 1.00 96.44 106 TYR A N 1
ATOM 816 C CA . TYR A 1 106 ? -11.680 -8.886 -2.051 1.00 96.44 106 TYR A CA 1
ATOM 817 C C . TYR A 1 106 ? -11.268 -7.418 -2.169 1.00 96.44 106 TYR A C 1
ATOM 819 O O . TYR A 1 106 ? -11.409 -6.815 -3.232 1.00 96.44 106 TYR A O 1
ATOM 827 N N . LEU A 1 107 ? -10.694 -6.835 -1.119 1.00 96.38 107 LEU A N 1
ATOM 828 C CA . LEU A 1 107 ? -10.000 -5.552 -1.228 1.00 96.38 107 LEU A CA 1
ATOM 829 C C . LEU A 1 107 ? -8.560 -5.795 -1.655 1.00 96.38 107 LEU A C 1
ATOM 831 O O . LEU A 1 107 ? -7.765 -6.355 -0.903 1.00 96.38 107 LEU A O 1
ATOM 835 N N . ARG A 1 108 ? -8.197 -5.336 -2.852 1.00 94.75 108 ARG A N 1
ATOM 836 C CA . ARG A 1 108 ? -6.798 -5.336 -3.271 1.00 94.75 108 ARG A CA 1
ATOM 837 C C . ARG A 1 108 ? -6.057 -4.126 -2.721 1.00 94.75 108 ARG A C 1
ATOM 839 O O . ARG A 1 108 ? -6.616 -3.033 -2.686 1.00 94.75 108 ARG A O 1
ATOM 846 N N . ALA A 1 109 ? -4.781 -4.295 -2.391 1.00 94.81 109 ALA A N 1
ATOM 847 C CA . ALA A 1 109 ? -3.856 -3.210 -2.076 1.00 94.81 109 ALA A CA 1
ATOM 848 C C . ALA A 1 109 ? -2.419 -3.559 -2.500 1.00 94.81 109 ALA A C 1
ATOM 850 O O . ALA A 1 109 ? -2.055 -4.724 -2.632 1.00 94.81 109 ALA A O 1
ATOM 851 N N . PHE A 1 110 ? -1.581 -2.544 -2.697 1.00 94.94 110 PHE A N 1
ATOM 852 C CA . PHE A 1 110 ? -0.128 -2.655 -2.562 1.00 94.94 110 PHE A CA 1
ATOM 853 C C . PHE A 1 110 ? 0.267 -2.159 -1.175 1.00 94.94 110 PHE A C 1
ATOM 855 O O . PHE A 1 110 ? -0.229 -1.112 -0.761 1.00 94.94 110 PHE A O 1
ATOM 862 N N . GLN A 1 111 ? 1.211 -2.836 -0.521 1.00 92.81 111 GLN A N 1
ATOM 863 C CA . GLN A 1 111 ? 1.896 -2.318 0.662 1.00 92.81 111 GLN A CA 1
ATOM 864 C C . GLN A 1 111 ? 3.416 -2.462 0.535 1.00 92.81 111 GLN A C 1
ATOM 866 O O . GLN A 1 111 ? 3.918 -3.464 0.019 1.00 92.81 111 GLN A O 1
ATOM 871 N N . GLY A 1 112 ? 4.161 -1.456 0.998 1.00 92.12 112 GLY A N 1
ATOM 872 C CA . GLY A 1 112 ? 5.617 -1.450 0.889 1.00 92.12 112 GLY A CA 1
ATOM 873 C C . GLY A 1 112 ? 6.272 -0.122 1.257 1.00 92.12 112 GLY A C 1
ATOM 874 O O . GLY A 1 112 ? 5.788 0.628 2.104 1.00 92.12 112 GLY A O 1
ATOM 875 N N . THR A 1 113 ? 7.402 0.168 0.616 1.00 90.75 113 THR A N 1
ATOM 876 C CA . THR A 1 113 ? 8.132 1.434 0.750 1.00 90.75 113 THR A CA 1
ATOM 877 C C . THR A 1 113 ? 8.003 2.286 -0.508 1.00 90.75 113 THR A C 1
ATOM 879 O O . THR A 1 113 ? 7.809 1.773 -1.611 1.00 90.75 113 THR A O 1
ATOM 882 N N . LEU A 1 114 ? 8.128 3.602 -0.328 1.00 89.31 114 LEU A N 1
ATOM 883 C CA . LEU A 1 114 ? 8.114 4.605 -1.386 1.00 89.31 114 LEU A CA 1
ATOM 884 C C . LEU A 1 114 ? 9.362 5.485 -1.266 1.00 89.31 114 LEU A C 1
ATOM 886 O O . LEU A 1 114 ? 9.546 6.194 -0.280 1.00 89.31 114 LEU A O 1
ATOM 890 N N . ASP A 1 115 ? 10.195 5.451 -2.297 1.00 87.31 115 ASP A N 1
ATOM 891 C CA . ASP A 1 115 ? 11.256 6.414 -2.556 1.00 87.31 115 ASP A CA 1
ATOM 892 C C . ASP A 1 115 ? 10.690 7.508 -3.472 1.00 87.31 115 ASP A C 1
ATOM 894 O O . ASP A 1 115 ? 10.568 7.334 -4.689 1.00 87.31 115 ASP A O 1
ATOM 898 N N . GLY A 1 116 ? 10.305 8.634 -2.867 1.00 80.62 116 GLY A N 1
ATOM 899 C CA . GLY A 1 116 ? 9.747 9.779 -3.585 1.00 80.62 116 GLY A CA 1
ATOM 900 C C . GLY A 1 116 ? 10.747 10.494 -4.501 1.00 80.62 116 GLY A C 1
ATOM 901 O O . GLY A 1 116 ? 10.328 11.084 -5.493 1.00 80.62 116 GLY A O 1
ATOM 902 N N . LEU A 1 117 ? 12.056 10.408 -4.223 1.00 79.69 117 LEU A N 1
ATOM 903 C CA . LEU A 1 117 ? 13.100 11.105 -4.985 1.00 79.69 117 LEU A CA 1
ATOM 904 C C . LEU A 1 117 ? 13.342 10.439 -6.346 1.00 79.69 117 LEU A C 1
ATOM 906 O O . LEU A 1 117 ? 13.396 11.114 -7.372 1.00 79.69 117 LEU A O 1
ATOM 910 N N . HIS A 1 118 ? 13.442 9.110 -6.362 1.00 81.81 118 HIS A N 1
ATOM 911 C CA . HIS A 1 118 ? 13.612 8.328 -7.594 1.00 81.81 118 HIS A CA 1
ATOM 912 C C . HIS A 1 118 ? 12.264 7.862 -8.183 1.00 81.81 118 HIS A C 1
ATOM 914 O O . HIS A 1 118 ? 12.209 7.232 -9.248 1.00 81.81 118 HIS A O 1
ATOM 920 N N . GLY A 1 119 ? 11.154 8.135 -7.485 1.00 79.25 119 GLY A N 1
ATOM 921 C CA . GLY A 1 119 ? 9.820 7.639 -7.815 1.00 79.25 119 GLY A CA 1
ATOM 922 C C . GLY A 1 119 ? 9.784 6.112 -7.878 1.00 79.25 119 GLY A C 1
ATOM 923 O O . GLY A 1 119 ? 9.249 5.557 -8.838 1.00 79.25 119 GLY A O 1
ATOM 924 N N . ARG A 1 120 ? 10.426 5.426 -6.930 1.00 84.25 120 ARG A N 1
ATOM 925 C CA . ARG A 1 120 ? 10.502 3.957 -6.870 1.00 84.25 120 ARG A CA 1
ATOM 926 C C . ARG A 1 120 ? 9.712 3.446 -5.679 1.00 84.25 120 ARG A C 1
ATOM 928 O O . ARG A 1 120 ? 9.583 4.130 -4.672 1.00 84.25 120 ARG A O 1
ATOM 935 N N . MET A 1 121 ? 9.165 2.249 -5.795 1.00 89.75 121 MET A N 1
ATOM 936 C CA . MET A 1 121 ? 8.371 1.637 -4.738 1.00 89.75 121 MET A CA 1
ATOM 937 C C . MET A 1 121 ? 8.564 0.131 -4.780 1.00 89.75 121 MET A C 1
ATOM 939 O O . MET A 1 121 ? 8.583 -0.453 -5.859 1.00 89.75 121 MET A O 1
ATOM 943 N N . TYR A 1 122 ? 8.745 -0.473 -3.611 1.00 89.56 122 TYR A N 1
ATOM 944 C CA . TYR A 1 122 ? 9.052 -1.893 -3.477 1.00 89.56 122 TYR A CA 1
ATOM 945 C C . TYR A 1 122 ? 8.206 -2.485 -2.363 1.00 89.56 122 TYR A C 1
ATOM 947 O O . TYR A 1 122 ? 8.105 -1.913 -1.275 1.00 89.56 122 TYR A O 1
ATOM 955 N N . GLY A 1 123 ? 7.580 -3.620 -2.634 1.00 92.44 123 GLY A N 1
ATOM 956 C CA . GLY A 1 123 ? 6.634 -4.216 -1.708 1.00 92.44 123 GLY A CA 1
ATOM 957 C C . GLY A 1 123 ? 5.988 -5.452 -2.297 1.00 92.44 123 GLY A C 1
ATOM 958 O O . GLY A 1 123 ? 6.635 -6.229 -2.998 1.00 92.44 123 GLY A O 1
ATOM 959 N N . TYR A 1 124 ? 4.716 -5.638 -1.981 1.00 92.19 124 TYR A N 1
ATOM 960 C CA . TYR A 1 124 ? 3.914 -6.759 -2.448 1.00 92.19 124 TYR A CA 1
ATOM 961 C C . TYR A 1 124 ? 2.441 -6.364 -2.505 1.00 92.19 124 TYR A C 1
ATOM 963 O O . TYR A 1 124 ? 2.014 -5.375 -1.897 1.00 92.19 124 TYR A O 1
ATOM 971 N N . HIS A 1 125 ? 1.665 -7.146 -3.247 1.00 94.44 125 HIS A N 1
ATOM 972 C CA . HIS A 1 125 ? 0.228 -6.960 -3.339 1.00 94.44 125 HIS A CA 1
ATOM 973 C C . HIS A 1 125 ? -0.506 -7.915 -2.407 1.00 94.44 125 HIS A C 1
ATOM 975 O O . HIS A 1 125 ? -0.087 -9.055 -2.207 1.00 94.44 125 HIS A O 1
ATOM 981 N N . THR A 1 126 ? -1.615 -7.449 -1.848 1.00 94.44 126 THR A N 1
ATOM 982 C CA . THR A 1 126 ? -2.484 -8.227 -0.968 1.00 94.44 126 THR A CA 1
ATOM 983 C C . THR A 1 126 ? -3.923 -8.181 -1.445 1.00 94.44 126 THR A C 1
ATOM 985 O O . THR A 1 126 ? -4.376 -7.162 -1.969 1.00 94.44 126 THR A O 1
ATOM 988 N N . LEU A 1 127 ? -4.630 -9.289 -1.241 1.00 95.56 127 LEU A N 1
ATOM 989 C CA . LEU A 1 127 ? -6.082 -9.396 -1.313 1.00 95.56 127 LEU A CA 1
ATOM 990 C C . LEU A 1 127 ? -6.586 -9.620 0.115 1.00 95.56 127 LEU A C 1
ATOM 992 O O . LEU A 1 127 ? -6.186 -10.593 0.756 1.00 95.56 127 LEU A O 1
ATOM 996 N N . LEU A 1 128 ? -7.406 -8.699 0.615 1.00 95.12 128 LEU A N 1
ATOM 997 C CA . LEU A 1 128 ? -8.032 -8.759 1.934 1.00 95.12 128 LEU A CA 1
ATOM 998 C C . LEU A 1 128 ? -9.482 -9.233 1.783 1.00 95.12 128 LEU A C 1
ATOM 1000 O O . LEU A 1 128 ? -10.156 -8.841 0.826 1.00 95.12 128 LEU A O 1
ATOM 1004 N N . GLY A 1 129 ? -9.956 -10.073 2.700 1.00 95.31 129 GLY A N 1
ATOM 1005 C CA . GLY A 1 129 ? -11.332 -10.565 2.718 1.00 95.31 129 GLY A CA 1
ATOM 1006 C C . GLY A 1 129 ? -12.362 -9.490 3.083 1.00 95.31 129 GLY A C 1
ATOM 1007 O O . GLY A 1 129 ? -12.036 -8.329 3.338 1.00 95.31 129 GLY A O 1
ATOM 1008 N N . ASN A 1 130 ? -13.633 -9.892 3.133 1.00 94.38 130 ASN A N 1
ATOM 1009 C CA . ASN A 1 130 ? -14.734 -9.066 3.650 1.00 94.38 130 ASN A CA 1
ATOM 1010 C C . ASN A 1 130 ? -14.714 -8.917 5.187 1.00 94.38 130 ASN A C 1
ATOM 1012 O O . ASN A 1 130 ? -15.530 -8.187 5.744 1.00 94.38 130 ASN A O 1
ATOM 1016 N N . ASP A 1 131 ? -13.780 -9.602 5.838 1.00 94.25 131 ASP A N 1
ATOM 1017 C CA . ASP A 1 131 ? -13.386 -9.522 7.244 1.00 94.25 131 ASP A CA 1
ATOM 1018 C C . ASP A 1 131 ? -12.189 -8.578 7.488 1.00 94.25 131 ASP A C 1
ATOM 1020 O O . ASP A 1 131 ? -11.866 -8.289 8.641 1.00 94.25 131 ASP A O 1
ATOM 1024 N N . TYR A 1 132 ? -11.587 -8.058 6.408 1.00 94.56 132 TYR A N 1
ATOM 1025 C CA . TYR A 1 132 ? -10.344 -7.275 6.346 1.00 94.56 132 TYR A CA 1
ATOM 1026 C C . TYR A 1 132 ? -9.049 -8.039 6.681 1.00 94.56 132 TYR A C 1
ATOM 1028 O O . TYR A 1 132 ? -7.985 -7.421 6.756 1.00 94.56 132 TYR A O 1
ATOM 1036 N N . GLU A 1 133 ? -9.091 -9.369 6.782 1.00 93.06 133 GLU A N 1
ATOM 1037 C CA . GLU A 1 133 ? -7.893 -10.196 6.958 1.00 93.06 133 GLU A CA 1
ATOM 1038 C C . GLU A 1 133 ? -7.217 -10.526 5.620 1.00 93.06 133 GLU A C 1
ATOM 1040 O O . GLU A 1 133 ? -7.846 -10.542 4.559 1.00 93.06 133 GLU A O 1
ATOM 1045 N N . VAL A 1 134 ? -5.903 -10.780 5.636 1.00 93.38 134 VAL A N 1
ATOM 1046 C CA . VAL A 1 134 ? -5.132 -11.040 4.405 1.00 93.38 134 VAL A CA 1
ATOM 1047 C C . VAL A 1 134 ? -5.402 -12.456 3.886 1.00 93.38 134 VAL A C 1
ATOM 1049 O O . VAL A 1 134 ? -4.791 -13.424 4.332 1.00 93.38 134 VAL A O 1
ATOM 1052 N N . ALA A 1 135 ? -6.264 -12.564 2.874 1.00 93.75 135 ALA A N 1
ATOM 1053 C CA . ALA A 1 135 ? -6.595 -13.823 2.209 1.00 93.75 135 ALA A CA 1
ATOM 1054 C C . ALA A 1 135 ? -5.481 -14.322 1.269 1.00 93.75 135 ALA A C 1
ATOM 1056 O O . ALA A 1 135 ? -5.233 -15.524 1.183 1.00 93.75 135 ALA A O 1
ATOM 1057 N N . LYS A 1 136 ? -4.790 -13.417 0.557 1.00 94.44 136 LYS A N 1
ATOM 1058 C CA . LYS A 1 136 ? -3.688 -13.779 -0.354 1.00 94.44 136 LYS A CA 1
ATOM 1059 C C . LYS A 1 136 ? -2.629 -12.680 -0.437 1.00 94.44 136 LYS A C 1
ATOM 1061 O O . LYS A 1 136 ? -2.945 -11.490 -0.429 1.00 94.44 136 LYS A O 1
ATOM 1066 N N . VAL A 1 137 ? -1.368 -13.087 -0.583 1.00 94.31 137 VAL A N 1
ATOM 1067 C CA . VAL A 1 137 ? -0.242 -12.219 -0.960 1.00 94.31 137 VAL A CA 1
ATOM 1068 C C . VAL A 1 137 ? 0.194 -12.600 -2.371 1.00 94.31 137 VAL A C 1
ATOM 1070 O O . VAL A 1 137 ? 0.683 -13.710 -2.571 1.00 94.31 137 VAL A O 1
ATOM 1073 N N . VAL A 1 138 ? 0.051 -11.689 -3.333 1.00 92.75 138 VAL A N 1
ATOM 1074 C CA . VAL A 1 138 ? 0.480 -11.909 -4.723 1.00 92.75 138 VAL A CA 1
ATOM 1075 C C . VAL A 1 138 ? 1.919 -11.425 -4.890 1.00 92.75 138 VAL A C 1
ATOM 1077 O O . VAL A 1 138 ? 2.283 -10.327 -4.455 1.00 92.75 138 VAL A O 1
ATOM 1080 N N . ARG A 1 139 ? 2.752 -12.273 -5.496 1.00 89.38 139 ARG A N 1
ATOM 1081 C CA . ARG A 1 139 ? 4.189 -12.061 -5.704 1.00 89.38 139 ARG A CA 1
ATOM 1082 C C . ARG A 1 139 ? 4.531 -12.275 -7.173 1.00 89.38 139 ARG A C 1
ATOM 1084 O O . ARG A 1 139 ? 3.876 -13.065 -7.840 1.00 89.38 139 ARG A O 1
ATOM 1091 N N . ALA A 1 140 ? 5.584 -11.612 -7.636 1.00 91.75 140 ALA A N 1
ATOM 1092 C CA . ALA A 1 140 ? 6.219 -11.962 -8.897 1.00 91.75 140 ALA A CA 1
ATOM 1093 C C . ALA A 1 140 ? 7.037 -13.251 -8.769 1.00 91.75 140 ALA A C 1
ATOM 1095 O O . ALA A 1 140 ? 7.616 -13.532 -7.711 1.00 91.75 140 ALA A O 1
ATOM 1096 N N . GLY A 1 141 ? 7.120 -13.998 -9.868 1.00 90.25 141 GLY A N 1
ATOM 1097 C CA . GLY A 1 141 ? 8.043 -15.120 -9.997 1.00 90.25 141 GLY A CA 1
ATOM 1098 C C . GLY A 1 141 ? 9.488 -14.655 -10.180 1.00 90.25 141 GLY A C 1
ATOM 1099 O O . GLY A 1 141 ? 9.794 -13.460 -10.151 1.00 90.25 141 GLY A O 1
ATOM 1100 N N . SER A 1 142 ? 10.406 -15.607 -10.365 1.00 88.19 142 SER A N 1
ATOM 1101 C CA . SER A 1 142 ? 11.828 -15.339 -10.667 1.00 88.19 142 SER A CA 1
ATOM 1102 C C . SER A 1 142 ? 12.533 -14.389 -9.676 1.00 88.19 142 SER A C 1
ATOM 1104 O O . SER A 1 142 ? 13.496 -13.711 -10.029 1.00 88.19 142 SER A O 1
ATOM 1106 N N . HIS A 1 143 ? 12.039 -14.316 -8.432 1.00 85.06 143 HIS A N 1
ATOM 1107 C CA . HIS A 1 143 ? 12.470 -13.374 -7.390 1.00 85.06 143 HIS A CA 1
ATOM 1108 C C . HIS A 1 143 ? 12.466 -11.888 -7.815 1.00 85.06 143 HIS A C 1
ATOM 1110 O O . HIS A 1 143 ? 13.220 -11.086 -7.258 1.00 85.06 143 HIS A O 1
ATOM 1116 N N . ARG A 1 144 ? 11.628 -11.495 -8.788 1.00 89.25 144 ARG A N 1
ATOM 1117 C CA . ARG A 1 144 ? 11.511 -10.089 -9.203 1.00 89.25 144 ARG A CA 1
ATOM 1118 C C . ARG A 1 144 ? 10.938 -9.232 -8.061 1.00 89.25 144 ARG A C 1
ATOM 1120 O O . ARG A 1 144 ? 10.088 -9.674 -7.286 1.00 89.25 144 ARG A O 1
ATOM 1127 N N . LEU A 1 145 ? 11.389 -7.981 -7.974 1.00 88.94 145 LEU A N 1
ATOM 1128 C CA . LEU A 1 145 ? 10.748 -6.969 -7.132 1.00 88.94 145 LEU A CA 1
ATOM 1129 C C . LEU A 1 145 ? 9.444 -6.508 -7.789 1.00 88.94 145 LEU A C 1
ATOM 1131 O O . LEU A 1 145 ? 9.366 -6.439 -9.012 1.00 88.94 145 LEU A O 1
ATOM 1135 N N . VAL A 1 146 ? 8.454 -6.154 -6.970 1.00 92.31 146 VAL A N 1
ATOM 1136 C CA . VAL A 1 146 ? 7.140 -5.676 -7.421 1.00 92.31 146 VAL A CA 1
ATOM 1137 C C . VAL A 1 146 ? 6.914 -4.247 -6.940 1.00 92.31 146 VAL A C 1
ATOM 1139 O O . VAL A 1 146 ? 7.264 -3.914 -5.801 1.00 92.31 146 VAL A O 1
ATOM 1142 N N . SER A 1 147 ? 6.312 -3.413 -7.790 1.00 92.69 147 SER A N 1
ATOM 1143 C CA . SER A 1 147 ? 5.953 -2.034 -7.452 1.00 92.69 147 SER A CA 1
ATOM 1144 C C . SER A 1 147 ? 4.442 -1.779 -7.479 1.00 92.69 147 SER A C 1
ATOM 1146 O O . SER A 1 147 ? 3.654 -2.501 -8.080 1.00 92.69 147 SER A O 1
ATOM 1148 N N . ALA A 1 148 ? 4.029 -0.679 -6.855 1.00 92.81 148 ALA A N 1
ATOM 1149 C CA . ALA A 1 148 ? 2.656 -0.187 -6.867 1.00 92.81 148 ALA A CA 1
ATOM 1150 C C . ALA A 1 148 ? 2.148 0.328 -8.228 1.00 92.81 148 ALA A C 1
ATOM 1152 O O . ALA A 1 148 ? 0.995 0.755 -8.306 1.00 92.81 148 ALA A O 1
ATOM 1153 N N . HIS A 1 149 ? 2.961 0.347 -9.288 1.00 91.00 149 HIS A N 1
ATOM 1154 C CA . HIS A 1 149 ? 2.540 0.909 -10.574 1.00 91.00 149 HIS A CA 1
ATOM 1155 C C . HIS A 1 149 ? 1.407 0.117 -11.232 1.00 91.00 149 HIS A C 1
ATOM 1157 O O . HIS A 1 149 ? 0.531 0.725 -11.849 1.00 91.00 149 HIS A O 1
ATOM 1163 N N . GLU A 1 150 ? 1.349 -1.206 -11.061 1.00 92.81 150 GLU A N 1
ATOM 1164 C CA . GLU A 1 150 ? 0.180 -1.975 -11.477 1.00 92.81 150 GLU A CA 1
ATOM 1165 C C . GLU A 1 150 ? -0.127 -3.157 -10.564 1.00 92.81 150 GLU A C 1
ATOM 1167 O O . GLU A 1 150 ? 0.773 -3.869 -10.140 1.00 92.81 150 GLU A O 1
ATOM 1172 N N . PHE A 1 151 ? -1.421 -3.354 -10.306 1.00 93.38 151 PHE A N 1
ATOM 1173 C CA . PHE A 1 151 ? -1.976 -4.619 -9.836 1.00 93.38 151 PHE A CA 1
ATOM 1174 C C . PHE A 1 151 ? -3.389 -4.738 -10.390 1.00 93.38 151 PHE A C 1
ATOM 1176 O O . PHE A 1 151 ? -4.313 -4.117 -9.857 1.00 93.38 151 PHE A O 1
ATOM 1183 N N . ARG A 1 152 ? -3.552 -5.486 -11.482 1.00 90.75 152 ARG A N 1
ATOM 1184 C CA . ARG A 1 152 ? -4.854 -5.746 -12.109 1.00 90.75 152 ARG A CA 1
ATOM 1185 C C . ARG A 1 152 ? -5.140 -7.237 -12.093 1.00 90.75 152 ARG A C 1
ATOM 1187 O O . ARG A 1 152 ? -4.349 -7.991 -12.636 1.00 90.75 152 ARG A O 1
ATOM 1194 N N . VAL A 1 153 ? -6.284 -7.637 -11.541 1.00 92.75 153 VAL A N 1
ATOM 1195 C CA . VAL A 1 153 ? -6.785 -9.008 -11.701 1.00 92.75 153 VAL A CA 1
ATOM 1196 C C . VAL A 1 153 ? -7.461 -9.128 -13.067 1.00 92.75 153 VAL A C 1
ATOM 1198 O O . VAL A 1 153 ? -8.156 -8.205 -13.502 1.00 92.75 153 VAL A O 1
ATOM 1201 N N . VAL A 1 154 ? -7.227 -10.247 -13.743 1.00 91.81 154 VAL A N 1
ATOM 1202 C CA . VAL A 1 154 ? -7.776 -10.606 -15.051 1.00 91.81 154 VAL A CA 1
ATOM 1203 C C . VAL A 1 154 ? -8.569 -11.903 -14.883 1.00 91.81 154 VAL A C 1
ATOM 1205 O O . VAL A 1 154 ? -8.129 -12.833 -14.201 1.00 91.81 154 VAL A O 1
ATOM 1208 N N . ASP A 1 155 ? -9.793 -11.911 -15.414 1.00 86.69 155 ASP A N 1
ATOM 1209 C CA . ASP A 1 155 ? -10.761 -13.022 -15.398 1.00 86.69 155 ASP A CA 1
ATOM 1210 C C . ASP A 1 155 ? -10.999 -13.689 -14.029 1.00 86.69 155 ASP A C 1
ATOM 1212 O O . ASP A 1 155 ? -11.426 -14.839 -13.933 1.00 86.69 155 ASP A O 1
ATOM 1216 N N . GLY A 1 156 ? -10.716 -12.958 -12.946 1.00 90.50 156 GLY A N 1
ATOM 1217 C CA . GLY A 1 156 ? -10.795 -13.455 -11.575 1.00 90.50 156 GLY A CA 1
ATOM 1218 C C . GLY A 1 156 ? -9.783 -14.552 -11.231 1.00 90.50 156 GLY A C 1
ATOM 1219 O O . GLY A 1 156 ? -10.007 -15.249 -10.243 1.00 90.50 156 GLY A O 1
ATOM 1220 N N . LYS A 1 157 ? -8.706 -14.730 -12.011 1.00 93.38 157 LYS A N 1
ATOM 1221 C CA . LYS A 1 157 ? -7.727 -15.827 -11.849 1.00 93.38 157 LYS A CA 1
ATOM 1222 C C . LYS A 1 157 ? -6.274 -15.372 -11.843 1.00 93.38 157 LYS A C 1
ATOM 1224 O O . LYS A 1 157 ? -5.510 -15.806 -10.986 1.00 93.38 157 LYS A O 1
ATOM 1229 N N . THR A 1 158 ? -5.893 -14.506 -12.776 1.00 96.12 158 THR A N 1
ATOM 1230 C CA . THR A 1 158 ? -4.501 -14.080 -12.967 1.00 96.12 158 THR A CA 1
ATOM 1231 C C . THR A 1 158 ? -4.334 -12.612 -12.589 1.00 96.12 158 THR A C 1
ATOM 1233 O O . THR A 1 158 ? -5.314 -11.876 -12.451 1.00 96.12 158 THR A O 1
ATOM 1236 N N . ALA A 1 159 ? -3.100 -12.166 -12.369 1.00 96.31 159 ALA A N 1
ATOM 1237 C CA . ALA A 1 159 ? -2.783 -10.790 -12.024 1.00 96.31 159 ALA A CA 1
ATOM 1238 C C . ALA A 1 159 ? -1.646 -10.223 -12.875 1.00 96.31 159 ALA A C 1
ATOM 1240 O O . ALA A 1 159 ? -0.571 -10.810 -12.958 1.00 96.31 159 ALA A O 1
ATOM 1241 N N . LEU A 1 160 ? -1.865 -9.028 -13.426 1.00 96.56 160 LEU A N 1
ATOM 1242 C CA . LEU A 1 160 ? -0.830 -8.194 -14.030 1.00 96.56 160 LEU A CA 1
ATOM 1243 C C . LEU A 1 160 ? -0.142 -7.374 -12.938 1.00 96.56 160 LEU A C 1
ATOM 1245 O O . LEU A 1 160 ? -0.812 -6.626 -12.216 1.00 96.56 160 LEU A O 1
ATOM 1249 N N . ILE A 1 161 ? 1.182 -7.491 -12.848 1.00 95.62 161 ILE A N 1
ATOM 1250 C CA . ILE A 1 161 ? 2.026 -6.815 -11.852 1.00 95.62 161 ILE A CA 1
ATOM 1251 C C . ILE A 1 161 ? 3.257 -6.187 -12.513 1.00 95.62 161 ILE A C 1
ATOM 1253 O O . ILE A 1 161 ? 3.863 -6.776 -13.406 1.00 95.62 161 ILE A O 1
ATOM 1257 N N . GLU A 1 162 ? 3.634 -4.981 -12.081 1.00 95.62 162 GLU A N 1
ATOM 1258 C CA . GLU A 1 162 ? 4.815 -4.277 -12.604 1.00 95.62 162 GLU A CA 1
ATOM 1259 C C . GLU A 1 162 ? 6.078 -4.697 -11.842 1.00 95.62 162 GLU A C 1
ATOM 1261 O O . GLU A 1 162 ? 6.127 -4.662 -10.607 1.00 95.62 162 GLU A O 1
ATOM 1266 N N . THR A 1 163 ? 7.097 -5.103 -12.598 1.00 95.00 163 THR A N 1
ATOM 1267 C CA . THR A 1 163 ? 8.358 -5.654 -12.100 1.00 95.00 163 THR A CA 1
ATOM 1268 C C . THR A 1 163 ? 9.530 -4.873 -12.705 1.00 95.00 163 THR A C 1
ATOM 1270 O O . THR A 1 163 ? 9.985 -5.204 -13.803 1.00 95.00 163 THR A O 1
ATOM 1273 N N . PRO A 1 164 ? 10.034 -3.818 -12.041 1.00 93.31 164 PRO A N 1
ATOM 1274 C CA . PRO A 1 164 ? 11.131 -3.010 -12.562 1.00 93.31 164 PRO A CA 1
ATOM 1275 C C . PRO A 1 164 ? 12.463 -3.751 -12.394 1.00 93.31 164 PRO A C 1
ATOM 1277 O O . PRO A 1 164 ? 12.770 -4.263 -11.315 1.00 93.31 164 PRO A O 1
ATOM 1280 N N . ILE A 1 165 ? 13.276 -3.800 -13.453 1.00 92.50 165 ILE A N 1
ATOM 1281 C CA . ILE A 1 165 ? 14.458 -4.672 -13.531 1.00 92.50 165 ILE A CA 1
ATOM 1282 C C . ILE A 1 165 ? 15.725 -3.827 -13.734 1.00 92.50 165 ILE A C 1
ATOM 1284 O O . ILE A 1 165 ? 15.994 -3.369 -14.847 1.00 92.50 165 ILE A O 1
ATOM 1288 N N . PRO A 1 166 ? 16.540 -3.604 -12.686 1.00 91.62 166 PRO A N 1
ATOM 1289 C CA . PRO A 1 166 ? 17.860 -3.003 -12.836 1.00 91.62 166 PRO A CA 1
ATOM 1290 C C . PRO A 1 166 ? 18.787 -3.906 -13.664 1.00 91.62 166 PRO A C 1
ATOM 1292 O O . PRO A 1 166 ? 18.951 -5.090 -13.368 1.00 91.62 166 PRO A O 1
ATOM 1295 N N . ARG A 1 167 ? 19.430 -3.342 -14.688 1.00 94.06 167 ARG A N 1
ATOM 1296 C CA . ARG A 1 167 ? 20.452 -3.998 -15.515 1.00 94.06 167 ARG A CA 1
ATOM 1297 C C . ARG A 1 167 ? 21.748 -3.189 -15.494 1.00 94.06 167 ARG A C 1
ATOM 1299 O O . ARG A 1 167 ? 21.727 -1.957 -15.440 1.00 94.06 167 ARG A O 1
ATOM 1306 N N . THR A 1 168 ? 22.883 -3.885 -15.575 1.00 95.50 168 THR A N 1
ATOM 1307 C CA . THR A 1 168 ? 24.210 -3.258 -15.656 1.00 95.50 168 THR A CA 1
ATOM 1308 C C . THR A 1 168 ? 24.699 -3.241 -17.107 1.00 95.50 168 THR A C 1
ATOM 1310 O O . THR A 1 168 ? 25.235 -4.231 -17.599 1.00 95.50 168 THR A O 1
ATOM 1313 N N . ILE A 1 169 ? 24.501 -2.122 -17.806 1.00 94.50 169 ILE A N 1
ATOM 1314 C CA . ILE A 1 169 ? 24.827 -1.918 -19.229 1.00 94.50 169 ILE A CA 1
ATOM 1315 C C . ILE A 1 169 ? 25.465 -0.531 -19.374 1.00 94.50 169 ILE A C 1
ATOM 1317 O O . ILE A 1 169 ? 25.016 0.421 -18.741 1.00 94.50 169 ILE A O 1
ATOM 1321 N N . SER A 1 170 ? 26.520 -0.388 -20.184 1.00 94.69 170 SER A N 1
ATOM 1322 C CA . SER A 1 170 ? 27.149 0.923 -20.414 1.00 94.69 170 SER A CA 1
ATOM 1323 C C . SER A 1 170 ? 26.183 1.875 -21.119 1.00 94.69 170 SER A C 1
ATOM 1325 O O . SER A 1 170 ? 25.647 1.524 -22.165 1.00 94.69 170 SER A O 1
ATOM 1327 N N . LEU A 1 171 ? 26.003 3.090 -20.587 1.00 95.75 171 LEU A N 1
ATOM 1328 C CA . LEU A 1 171 ? 25.066 4.065 -21.163 1.00 95.75 171 LEU A CA 1
ATOM 1329 C C . LEU A 1 171 ? 25.664 4.916 -22.300 1.00 95.75 171 LEU A C 1
ATOM 1331 O O . LEU A 1 171 ? 24.961 5.748 -22.874 1.00 95.75 171 LEU A O 1
ATOM 1335 N N . LYS A 1 172 ? 26.932 4.681 -22.677 1.00 94.50 172 LYS A N 1
ATOM 1336 C CA . LYS A 1 172 ? 27.609 5.374 -23.790 1.00 94.50 172 LYS A CA 1
ATOM 1337 C C . LYS A 1 172 ? 26.823 5.397 -25.112 1.00 94.50 172 LYS A C 1
ATOM 1339 O O . LYS A 1 172 ? 26.805 6.460 -25.727 1.00 94.50 172 LYS A O 1
ATOM 1344 N N . PRO A 1 173 ? 26.154 4.309 -25.561 1.00 94.75 173 PRO A N 1
ATOM 1345 C CA . PRO A 1 173 ? 25.388 4.324 -26.813 1.00 94.75 173 PRO A CA 1
ATOM 1346 C C . PRO A 1 173 ? 24.251 5.357 -26.838 1.00 94.75 173 PRO A C 1
ATOM 1348 O O . PRO A 1 173 ? 23.834 5.777 -27.912 1.00 94.75 173 PRO A O 1
ATOM 1351 N N . TRP A 1 174 ? 23.781 5.792 -25.664 1.00 93.62 174 TRP A N 1
ATOM 1352 C CA . TRP A 1 174 ? 22.697 6.764 -25.496 1.00 93.62 174 TRP A CA 1
ATOM 1353 C C . TRP A 1 174 ? 23.182 8.121 -24.953 1.00 93.62 174 TRP A C 1
ATOM 1355 O O . TRP A 1 174 ? 22.371 8.921 -24.493 1.00 93.62 174 TRP A O 1
ATOM 1365 N N . GLY A 1 175 ? 24.493 8.389 -25.011 1.00 90.19 175 GLY A N 1
ATOM 1366 C CA . GLY A 1 175 ? 25.103 9.661 -24.600 1.00 90.19 175 GLY A CA 1
ATOM 1367 C C . GLY A 1 175 ? 25.629 9.715 -23.160 1.00 90.19 175 GLY A C 1
ATOM 1368 O O . GLY A 1 175 ? 26.052 10.779 -22.722 1.00 90.19 175 GLY A O 1
ATOM 1369 N N . GLY A 1 176 ? 25.626 8.600 -22.422 1.00 91.75 176 GLY A N 1
ATOM 1370 C CA . GLY A 1 176 ? 26.147 8.552 -21.051 1.00 91.75 176 GLY A CA 1
ATOM 1371 C C . GLY A 1 176 ? 27.679 8.463 -20.936 1.00 91.75 176 GLY A C 1
ATOM 1372 O O . GLY A 1 176 ? 28.375 8.059 -21.868 1.00 91.75 176 GLY A O 1
ATOM 1373 N N . SER A 1 177 ? 28.212 8.795 -19.759 1.00 93.19 177 SER A N 1
ATOM 1374 C CA . SER A 1 177 ? 29.642 8.734 -19.417 1.00 93.19 177 SER A CA 1
ATOM 1375 C C . SER A 1 177 ? 30.129 7.331 -19.001 1.00 93.19 177 SER A C 1
ATOM 1377 O O . SER A 1 177 ? 29.352 6.421 -18.724 1.00 93.19 177 SER A O 1
ATOM 1379 N N . ASP A 1 178 ? 31.452 7.133 -18.943 1.00 91.44 178 ASP A N 1
ATOM 1380 C CA . ASP A 1 178 ? 32.131 5.855 -18.634 1.00 91.44 178 ASP A CA 1
ATOM 1381 C C . ASP A 1 178 ? 31.736 5.179 -17.306 1.00 91.44 178 ASP A C 1
ATOM 1383 O O . ASP A 1 178 ? 31.865 3.953 -17.153 1.00 91.44 178 ASP A O 1
ATOM 1387 N N . ASP A 1 179 ? 31.292 5.982 -16.343 1.00 92.38 179 ASP A N 1
ATOM 1388 C CA . ASP A 1 179 ? 30.826 5.596 -15.012 1.00 92.38 179 ASP A CA 1
ATOM 1389 C C . ASP A 1 179 ? 29.302 5.388 -14.933 1.00 92.38 179 ASP A C 1
ATOM 1391 O O . ASP A 1 179 ? 28.817 4.810 -13.961 1.00 92.38 179 ASP A O 1
ATOM 1395 N N . GLN A 1 180 ? 28.548 5.771 -15.969 1.00 94.56 180 GLN A N 1
ATOM 1396 C CA . GLN A 1 180 ? 27.120 5.489 -16.088 1.00 94.56 180 GLN A CA 1
ATOM 1397 C C . GLN A 1 180 ? 26.908 4.093 -16.688 1.00 94.56 180 GLN A C 1
ATOM 1399 O O . GLN A 1 180 ? 27.197 3.822 -17.859 1.00 94.56 180 GLN A O 1
ATOM 1404 N N . ARG A 1 181 ? 26.444 3.170 -15.840 1.00 95.69 181 ARG A N 1
ATOM 1405 C CA . ARG A 1 181 ? 26.356 1.730 -16.138 1.00 95.69 181 ARG A CA 1
ATOM 1406 C C . ARG A 1 181 ? 25.070 1.060 -15.666 1.00 95.69 181 ARG A C 1
ATOM 1408 O O . ARG A 1 181 ? 24.983 -0.160 -15.730 1.00 95.69 181 ARG A O 1
ATOM 1415 N N . TRP A 1 182 ? 24.108 1.818 -15.155 1.00 95.25 182 TRP A N 1
ATOM 1416 C CA . TRP A 1 182 ? 22.887 1.281 -14.566 1.00 95.25 182 TRP A CA 1
ATOM 1417 C C . TRP A 1 182 ? 21.649 1.830 -15.264 1.00 95.25 182 TRP A C 1
ATOM 1419 O O . TRP A 1 182 ? 21.425 3.037 -15.295 1.00 95.25 182 TRP A O 1
ATOM 1429 N N . ILE A 1 183 ? 20.822 0.928 -15.779 1.00 95.38 183 ILE A N 1
ATOM 1430 C CA . ILE A 1 183 ? 19.548 1.223 -16.440 1.00 95.38 183 ILE A CA 1
ATOM 1431 C C . ILE A 1 183 ? 18.443 0.419 -15.754 1.00 95.38 183 ILE A C 1
ATOM 1433 O O . ILE A 1 183 ? 18.699 -0.680 -15.264 1.00 95.38 183 ILE A O 1
ATOM 1437 N N . VAL A 1 184 ? 17.226 0.954 -15.683 1.00 94.12 184 VAL A N 1
ATOM 1438 C CA . VAL A 1 184 ? 16.046 0.185 -15.261 1.00 94.12 184 VAL A CA 1
ATOM 1439 C C . VAL A 1 184 ? 15.250 -0.174 -16.504 1.00 94.12 184 VAL A C 1
ATOM 1441 O O . VAL A 1 184 ? 14.725 0.712 -17.179 1.00 94.12 184 VAL A O 1
ATOM 1444 N N . SER A 1 185 ? 15.163 -1.469 -16.781 1.00 94.25 185 SER A N 1
ATOM 1445 C CA . SER A 1 185 ? 14.225 -2.025 -17.745 1.00 94.25 185 SER A CA 1
ATOM 1446 C C . SER A 1 185 ? 12.826 -2.045 -17.133 1.00 94.25 185 SER A C 1
ATOM 1448 O O . SER A 1 185 ? 12.661 -2.403 -15.961 1.00 94.25 185 SER A O 1
ATOM 1450 N N . GLY A 1 186 ? 11.818 -1.632 -17.898 1.00 94.25 186 GLY A N 1
ATOM 1451 C CA . GLY A 1 186 ? 10.426 -1.763 -17.485 1.00 94.25 186 GLY A CA 1
ATOM 1452 C C . GLY A 1 186 ? 9.962 -3.182 -17.766 1.00 94.25 186 GLY A C 1
ATOM 1453 O O . GLY A 1 186 ? 9.874 -3.555 -18.932 1.00 94.25 186 GLY A O 1
ATOM 1454 N N . GLY A 1 187 ? 9.667 -3.955 -16.723 1.00 95.69 187 GLY A N 1
ATOM 1455 C CA . GLY A 1 187 ? 9.092 -5.286 -16.866 1.00 95.69 187 GLY A CA 1
ATOM 1456 C C . GLY A 1 187 ? 7.689 -5.390 -16.283 1.00 95.69 187 GLY A C 1
ATOM 1457 O O . GLY A 1 187 ? 7.309 -4.623 -15.394 1.00 95.69 187 GLY A O 1
ATOM 1458 N N . PHE A 1 188 ? 6.923 -6.362 -16.762 1.00 97.25 188 PHE A N 1
ATOM 1459 C CA . PHE A 1 188 ? 5.705 -6.811 -16.095 1.00 97.25 188 PHE A CA 1
ATOM 1460 C C . PHE A 1 188 ? 5.543 -8.323 -16.239 1.00 97.25 188 PHE A C 1
ATOM 1462 O O . PHE A 1 188 ? 6.094 -8.932 -17.159 1.00 97.25 188 PHE A O 1
ATOM 1469 N N . GLN A 1 189 ? 4.771 -8.911 -15.330 1.00 97.44 189 GLN A N 1
ATOM 1470 C CA . GLN A 1 189 ? 4.364 -10.312 -15.389 1.00 97.44 189 GLN A CA 1
ATOM 1471 C C . GLN A 1 189 ? 2.839 -10.425 -15.359 1.00 97.44 189 GLN A C 1
ATOM 1473 O O . GLN A 1 189 ? 2.172 -9.639 -14.681 1.00 97.44 189 GLN A O 1
ATOM 1478 N N . GLU A 1 190 ? 2.304 -11.434 -16.047 1.00 97.38 190 GLU A N 1
ATOM 1479 C CA . GLU A 1 190 ? 1.024 -12.042 -15.687 1.00 97.38 190 GLU A CA 1
ATOM 1480 C C . GLU A 1 190 ? 1.309 -13.292 -14.853 1.00 97.38 190 GLU A C 1
ATOM 1482 O O . GLU A 1 190 ? 1.999 -14.204 -15.315 1.00 97.38 190 GLU A O 1
ATOM 1487 N N . VAL A 1 191 ? 0.791 -13.323 -13.627 1.00 96.81 191 VAL A N 1
ATOM 1488 C CA . VAL A 1 191 ? 0.929 -14.461 -12.708 1.00 96.81 191 VAL A CA 1
ATOM 1489 C C . VAL A 1 191 ? -0.428 -15.087 -12.416 1.00 96.81 191 VAL A C 1
ATOM 1491 O O . VAL A 1 191 ? -1.412 -14.367 -12.250 1.00 96.81 191 VAL A O 1
ATOM 1494 N N . ASP A 1 192 ? -0.500 -16.411 -12.313 1.00 96.19 192 ASP A N 1
ATOM 1495 C CA . ASP A 1 192 ? -1.656 -17.063 -11.697 1.00 96.19 192 ASP A CA 1
ATOM 1496 C C . ASP A 1 192 ? -1.695 -16.697 -10.206 1.00 96.19 192 ASP A C 1
ATOM 1498 O O . ASP A 1 192 ? -0.688 -16.801 -9.502 1.00 96.19 192 ASP A O 1
ATOM 1502 N N . ILE A 1 193 ? -2.838 -16.208 -9.715 1.00 95.06 193 ILE A N 1
ATOM 1503 C CA . ILE A 1 193 ? -2.936 -15.716 -8.334 1.00 95.06 193 ILE A CA 1
ATOM 1504 C C . ILE A 1 193 ? -2.818 -16.869 -7.339 1.00 95.06 193 ILE A C 1
ATOM 1506 O O . ILE A 1 193 ? -2.290 -16.661 -6.245 1.00 95.06 193 ILE A O 1
ATOM 1510 N N . GLU A 1 194 ? -3.315 -18.060 -7.680 1.00 93.12 194 GLU A N 1
ATOM 1511 C CA . GLU A 1 194 ? -3.417 -19.167 -6.739 1.00 93.12 194 GLU A CA 1
ATOM 1512 C C . GLU A 1 194 ? -2.112 -19.955 -6.637 1.00 93.12 194 GLU A C 1
ATOM 1514 O O . GLU A 1 194 ? -1.618 -20.134 -5.517 1.00 93.12 194 GLU A O 1
ATOM 1519 N N . THR A 1 195 ? -1.531 -20.356 -7.773 1.00 93.00 195 THR A N 1
ATOM 1520 C CA . THR A 1 195 ? -0.267 -21.109 -7.826 1.00 93.00 195 THR A CA 1
ATOM 1521 C C . THR A 1 195 ? 0.966 -20.215 -7.695 1.00 93.00 195 THR A C 1
ATOM 1523 O O . THR A 1 195 ? 1.977 -20.643 -7.136 1.00 93.00 195 THR A O 1
ATOM 1526 N N . GLY A 1 196 ? 0.885 -18.963 -8.160 1.00 92.12 196 GLY A N 1
ATOM 1527 C CA . GLY A 1 196 ? 2.030 -18.058 -8.286 1.00 92.12 196 GLY A CA 1
ATOM 1528 C C . GLY A 1 196 ? 2.880 -18.291 -9.542 1.00 92.12 196 GLY A C 1
ATOM 1529 O O . GLY A 1 196 ? 3.961 -17.707 -9.648 1.00 92.12 196 GLY A O 1
ATOM 1530 N N . ASP A 1 197 ? 2.424 -19.129 -10.479 1.00 95.31 197 ASP A N 1
ATOM 1531 C CA . ASP A 1 197 ? 3.135 -19.396 -11.732 1.00 95.31 197 ASP A CA 1
ATOM 1532 C C . ASP A 1 197 ? 3.144 -18.162 -12.643 1.00 95.31 197 ASP A C 1
ATOM 1534 O O . ASP A 1 197 ? 2.133 -17.477 -12.803 1.00 95.31 197 ASP A O 1
ATOM 1538 N N . VAL A 1 198 ? 4.286 -17.894 -13.282 1.00 96.81 198 VAL A N 1
ATOM 1539 C CA . VAL A 1 198 ? 4.412 -16.831 -14.290 1.00 96.81 198 VAL A CA 1
ATOM 1540 C C . VAL A 1 198 ? 3.907 -17.366 -15.625 1.00 96.81 198 VAL A C 1
ATOM 1542 O O . VAL A 1 198 ? 4.521 -18.251 -16.217 1.00 96.81 198 VAL A O 1
ATOM 1545 N N . LEU A 1 199 ? 2.794 -16.814 -16.101 1.00 95.75 199 LEU A N 1
ATOM 1546 C CA . LEU A 1 199 ? 2.165 -17.182 -17.370 1.00 95.75 199 LEU A CA 1
ATOM 1547 C C . LEU A 1 199 ? 2.729 -16.370 -18.541 1.00 95.75 199 LEU A C 1
ATOM 1549 O O . LEU A 1 199 ? 2.765 -16.847 -19.673 1.00 95.75 199 LEU A O 1
ATOM 1553 N N . PHE A 1 200 ? 3.175 -15.143 -18.265 1.00 96.81 200 PHE A N 1
ATOM 1554 C CA . PHE A 1 200 ? 3.806 -14.250 -19.231 1.00 96.81 200 PHE A CA 1
ATOM 1555 C C . PHE A 1 200 ? 4.775 -13.301 -18.513 1.00 96.81 200 PHE A C 1
ATOM 1557 O O . PHE A 1 200 ? 4.463 -12.808 -17.430 1.00 96.81 200 PHE A O 1
ATOM 1564 N N . GLU A 1 201 ? 5.929 -13.017 -19.117 1.00 96.06 201 GLU A N 1
ATOM 1565 C CA . GLU A 1 201 ? 6.890 -12.004 -18.661 1.00 96.06 201 GLU A CA 1
ATOM 1566 C C . GLU A 1 201 ? 7.388 -11.212 -19.873 1.00 96.06 201 GLU A C 1
ATOM 1568 O O . GLU A 1 201 ? 7.647 -11.786 -20.930 1.00 96.06 201 GLU A O 1
ATOM 1573 N N . TRP A 1 202 ? 7.524 -9.896 -19.718 1.00 97.31 202 TRP A N 1
ATOM 1574 C CA . TRP A 1 202 ? 7.997 -8.989 -20.765 1.00 97.31 202 TRP A CA 1
ATOM 1575 C C . TRP A 1 202 ? 8.967 -7.971 -20.175 1.00 97.31 202 TRP A C 1
ATOM 1577 O O . TRP A 1 202 ? 8.723 -7.464 -19.078 1.00 97.31 202 TRP A O 1
ATOM 1587 N N . GLU A 1 203 ? 10.046 -7.648 -20.891 1.00 96.00 203 GLU A N 1
ATOM 1588 C CA . GLU A 1 203 ? 11.087 -6.719 -20.444 1.00 96.00 203 GLU A CA 1
ATOM 1589 C C . GLU A 1 203 ? 11.438 -5.703 -21.550 1.00 96.00 203 GLU A C 1
ATOM 1591 O O . GLU A 1 203 ? 11.807 -6.063 -22.664 1.00 96.00 203 GLU A O 1
ATOM 1596 N N . SER A 1 204 ? 11.349 -4.401 -21.250 1.00 96.94 204 SER A N 1
ATOM 1597 C CA . SER A 1 204 ? 11.379 -3.352 -22.281 1.00 96.94 204 SER A CA 1
ATOM 1598 C C . SER A 1 204 ? 12.671 -3.265 -23.096 1.00 96.94 204 SER A C 1
ATOM 1600 O O . SER A 1 204 ? 12.636 -2.749 -24.211 1.00 96.94 204 SER A O 1
ATOM 1602 N N . LEU A 1 205 ? 13.804 -3.733 -22.566 1.00 96.12 205 LEU A N 1
ATOM 1603 C CA . LEU A 1 205 ? 15.095 -3.703 -23.266 1.00 96.12 205 LEU A CA 1
ATOM 1604 C C . LEU A 1 205 ? 15.178 -4.672 -24.450 1.00 96.12 205 LEU A C 1
ATOM 1606 O O . LEU A 1 205 ? 15.967 -4.418 -25.357 1.00 96.12 205 LEU A O 1
ATOM 1610 N N . ASP A 1 206 ? 14.355 -5.720 -24.471 1.00 95.62 206 ASP A N 1
ATOM 1611 C CA . ASP A 1 206 ? 14.334 -6.698 -25.564 1.00 95.62 206 ASP A CA 1
ATOM 1612 C C . ASP A 1 206 ? 13.526 -6.190 -26.778 1.00 95.62 206 ASP A C 1
ATOM 1614 O O . ASP A 1 206 ? 13.649 -6.720 -27.881 1.00 95.62 206 ASP A O 1
ATOM 1618 N N . HIS A 1 207 ? 12.733 -5.122 -26.593 1.00 95.62 207 HIS A N 1
ATOM 1619 C CA . HIS A 1 207 ? 11.770 -4.625 -27.585 1.00 95.62 207 HIS A CA 1
ATOM 1620 C C . HIS A 1 207 ? 11.880 -3.121 -27.901 1.00 95.62 207 HIS A C 1
ATOM 1622 O O . HIS A 1 207 ? 11.488 -2.700 -28.989 1.00 95.62 207 HIS A O 1
ATOM 1628 N N . VAL A 1 208 ? 12.379 -2.285 -26.978 1.00 94.81 208 VAL A N 1
ATOM 1629 C CA . VAL A 1 208 ? 12.352 -0.814 -27.094 1.00 94.81 208 VAL A CA 1
ATOM 1630 C C . VAL A 1 208 ? 13.714 -0.197 -26.784 1.00 94.81 208 VAL A C 1
ATOM 1632 O O . VAL A 1 208 ? 14.162 -0.164 -25.634 1.00 94.81 208 VAL A O 1
ATOM 1635 N N . ASP A 1 209 ? 14.331 0.381 -27.819 1.00 93.94 209 ASP A N 1
ATOM 1636 C CA . ASP A 1 209 ? 15.616 1.084 -27.744 1.00 93.94 209 ASP A CA 1
ATOM 1637 C C . ASP A 1 209 ? 15.556 2.285 -26.770 1.00 93.94 209 ASP A C 1
ATOM 1639 O O . ASP A 1 209 ? 14.768 3.217 -26.989 1.00 93.94 209 ASP A O 1
ATOM 1643 N N . PRO A 1 210 ? 16.420 2.332 -25.733 1.00 94.81 210 PRO A N 1
ATOM 1644 C CA . PRO A 1 210 ? 16.466 3.435 -24.779 1.00 94.81 210 PRO A CA 1
ATOM 1645 C C . PRO A 1 210 ? 16.675 4.832 -25.370 1.00 94.81 210 PRO A C 1
ATOM 1647 O O . PRO A 1 210 ? 16.336 5.817 -24.708 1.00 94.81 210 PRO A O 1
ATOM 1650 N N . LYS A 1 211 ? 17.142 4.954 -26.623 1.00 92.25 211 LYS A N 1
ATOM 1651 C CA . LYS A 1 211 ? 17.245 6.248 -27.319 1.00 92.25 211 LYS A CA 1
ATOM 1652 C C . LYS A 1 211 ? 15.914 6.997 -27.405 1.00 92.25 211 LYS A C 1
ATOM 1654 O O . LYS A 1 211 ? 15.942 8.213 -27.555 1.00 92.25 211 LYS A O 1
ATOM 1659 N N . LEU A 1 212 ? 14.777 6.292 -27.338 1.00 91.12 212 LEU A N 1
ATOM 1660 C CA . LEU A 1 212 ? 13.426 6.859 -27.445 1.00 91.12 212 LEU A CA 1
ATOM 1661 C C . LEU A 1 212 ? 12.956 7.585 -26.171 1.00 91.12 212 LEU A C 1
ATOM 1663 O O . LEU A 1 212 ? 11.925 8.254 -26.200 1.00 91.12 212 LEU A O 1
ATOM 1667 N N . SER A 1 213 ? 13.711 7.493 -25.071 1.00 91.25 213 SER A N 1
ATOM 1668 C CA . SER A 1 213 ? 13.420 8.209 -23.825 1.00 91.25 213 SER A CA 1
ATOM 1669 C C . SER A 1 213 ? 13.319 9.726 -24.026 1.00 91.25 213 SER A C 1
ATOM 1671 O O . SER A 1 213 ? 14.156 10.361 -24.682 1.00 91.25 213 SER A O 1
ATOM 1673 N N . ALA A 1 214 ? 12.317 10.329 -23.383 1.00 87.25 214 ALA A N 1
ATOM 1674 C CA . ALA A 1 214 ? 12.186 11.777 -23.263 1.00 87.25 214 ALA A CA 1
ATOM 1675 C C . ALA A 1 214 ? 13.326 12.399 -22.437 1.00 87.25 214 ALA A C 1
ATOM 1677 O O . ALA A 1 214 ? 13.676 13.559 -22.638 1.00 87.25 214 ALA A O 1
ATOM 1678 N N . PHE A 1 215 ? 13.938 11.619 -21.540 1.00 87.50 215 PHE A N 1
ATOM 1679 C CA . PHE A 1 215 ? 15.011 12.067 -20.656 1.00 87.50 215 PHE A CA 1
ATOM 1680 C C . PHE A 1 215 ? 16.340 11.377 -21.004 1.00 87.50 215 PHE A C 1
ATOM 1682 O O . PHE A 1 215 ? 16.373 10.143 -21.014 1.00 87.50 215 PHE A O 1
ATOM 1689 N N . PRO A 1 216 ? 17.436 12.114 -21.251 1.00 86.56 216 PRO A N 1
ATOM 1690 C CA . PRO A 1 216 ? 18.747 11.522 -21.518 1.00 86.56 216 PRO A CA 1
ATOM 1691 C C . PRO A 1 216 ? 19.396 10.928 -20.243 1.00 86.56 216 PRO A C 1
ATOM 1693 O O . PRO A 1 216 ? 18.924 11.205 -19.135 1.00 86.56 216 PRO A O 1
ATOM 1696 N N . PRO A 1 217 ? 20.467 10.114 -20.363 1.00 85.31 217 PRO A N 1
ATOM 1697 C CA . PRO A 1 217 ? 21.157 9.510 -19.213 1.00 85.31 217 PRO A CA 1
ATOM 1698 C C . PRO A 1 217 ? 21.817 10.511 -18.253 1.00 85.31 217 PRO A C 1
ATOM 1700 O O . PRO A 1 217 ? 22.049 10.198 -17.087 1.00 85.31 217 PRO A O 1
ATOM 1703 N N . ASP A 1 218 ? 22.160 11.705 -18.730 1.00 78.81 218 ASP A N 1
ATOM 1704 C CA . ASP A 1 218 ? 22.863 12.764 -18.000 1.00 78.81 218 ASP A CA 1
ATOM 1705 C C . ASP A 1 218 ? 21.925 13.765 -17.298 1.00 78.81 218 ASP A C 1
ATOM 1707 O O . ASP A 1 218 ? 22.401 14.721 -16.689 1.00 78.81 218 ASP A O 1
ATOM 1711 N N . PHE A 1 219 ? 20.607 13.518 -17.304 1.00 79.56 219 PHE A N 1
ATOM 1712 C CA . PHE A 1 219 ? 19.582 14.408 -16.730 1.00 79.56 219 PHE A CA 1
ATOM 1713 C C . PHE A 1 219 ? 19.795 14.760 -15.241 1.00 79.56 219 PHE A C 1
ATOM 1715 O O . PHE A 1 219 ? 19.298 15.781 -14.769 1.00 79.56 219 PHE A O 1
ATOM 1722 N N . GLY A 1 220 ? 20.532 13.928 -14.500 1.00 77.56 220 GLY A N 1
ATOM 1723 C CA . GLY A 1 220 ? 20.878 14.143 -13.094 1.00 77.56 220 GLY A CA 1
ATOM 1724 C C . GLY A 1 220 ? 20.341 13.056 -12.153 1.00 77.56 220 GLY A C 1
ATOM 1725 O O . GLY A 1 220 ? 19.695 12.106 -12.603 1.00 77.56 220 GLY A O 1
ATOM 1726 N N . PRO A 1 221 ? 20.646 13.153 -10.847 1.00 74.19 221 PRO A N 1
ATOM 1727 C CA . PRO A 1 221 ? 20.186 12.194 -9.843 1.00 74.19 221 PRO A CA 1
ATOM 1728 C C . PRO A 1 221 ? 18.675 12.308 -9.585 1.00 74.19 221 PRO A C 1
ATOM 1730 O O . PRO A 1 221 ? 18.095 13.387 -9.718 1.00 74.19 221 PRO A O 1
ATOM 1733 N N . GLY A 1 222 ? 18.041 11.214 -9.154 1.00 76.50 222 GLY A N 1
ATOM 1734 C CA . GLY A 1 222 ? 16.622 11.193 -8.782 1.00 76.50 222 GLY A CA 1
ATOM 1735 C C . GLY A 1 222 ? 15.730 10.595 -9.871 1.00 76.50 222 GLY A C 1
ATOM 1736 O O . GLY A 1 222 ? 15.853 9.422 -10.218 1.00 76.50 222 GLY A O 1
ATOM 1737 N N . LEU A 1 223 ? 14.786 11.376 -10.398 1.00 76.06 223 LEU A N 1
ATOM 1738 C CA . LEU A 1 223 ? 13.873 10.967 -11.472 1.00 76.06 223 LEU A CA 1
ATOM 1739 C C . LEU A 1 223 ? 14.298 11.659 -12.785 1.00 76.06 223 LEU A C 1
ATOM 1741 O O . LEU A 1 223 ? 14.202 12.883 -12.846 1.00 76.06 223 LEU A O 1
ATOM 1745 N N . PRO A 1 224 ? 14.735 10.937 -13.842 1.00 81.75 224 PRO A N 1
ATOM 1746 C CA . PRO A 1 224 ? 14.661 9.487 -14.076 1.00 81.75 224 PRO A CA 1
ATOM 1747 C C . PRO A 1 224 ? 15.812 8.657 -13.484 1.00 81.75 224 PRO A C 1
ATOM 1749 O O . PRO A 1 224 ? 15.692 7.431 -13.477 1.00 81.75 224 PRO A O 1
ATOM 1752 N N . GLY A 1 225 ? 16.888 9.302 -13.030 1.00 87.94 225 GLY A N 1
ATOM 1753 C CA . GLY A 1 225 ? 18.051 8.687 -12.386 1.00 87.94 225 GLY A CA 1
ATOM 1754 C C . GLY A 1 225 ? 19.331 8.820 -13.210 1.00 87.94 225 GLY A C 1
ATOM 1755 O O . GLY A 1 225 ? 19.288 8.730 -14.438 1.00 87.94 225 GLY A O 1
ATOM 1756 N N . SER A 1 226 ? 20.473 9.025 -12.544 1.00 89.44 226 SER A N 1
ATOM 1757 C CA . SER A 1 226 ? 21.753 9.325 -13.209 1.00 89.44 226 SER A CA 1
ATOM 1758 C C . SER A 1 226 ? 22.476 8.111 -13.800 1.00 89.44 226 SER A C 1
ATOM 1760 O O . SER A 1 226 ? 23.535 8.259 -14.406 1.00 89.44 226 SER A O 1
ATOM 1762 N N . GLY A 1 227 ? 22.001 6.888 -13.571 1.00 92.12 227 GLY A N 1
ATOM 1763 C CA . GLY A 1 227 ? 22.627 5.665 -14.079 1.00 92.12 227 GLY A CA 1
ATOM 1764 C C . GLY A 1 227 ? 23.986 5.302 -13.464 1.00 92.12 227 GLY A C 1
ATOM 1765 O O . GLY A 1 227 ? 24.666 4.405 -13.967 1.00 92.12 227 GLY A O 1
ATOM 1766 N N . ARG A 1 228 ? 24.406 5.973 -12.384 1.00 92.06 228 ARG A N 1
ATOM 1767 C CA . ARG A 1 228 ? 25.722 5.776 -11.736 1.00 92.06 228 ARG A CA 1
ATOM 1768 C C . ARG A 1 228 ? 25.761 4.608 -10.743 1.00 92.06 228 ARG A C 1
ATOM 1770 O O . ARG A 1 228 ? 26.829 4.067 -10.471 1.00 92.06 228 ARG A O 1
ATOM 1777 N N . ASN A 1 229 ? 24.617 4.210 -10.193 1.00 90.06 229 ASN A N 1
ATOM 1778 C CA . ASN A 1 229 ? 24.477 3.098 -9.248 1.00 90.06 229 ASN A CA 1
ATOM 1779 C C . ASN A 1 229 ? 23.086 2.448 -9.385 1.00 90.06 229 ASN A C 1
ATOM 1781 O O . ASN A 1 229 ? 22.225 2.980 -10.076 1.00 90.06 229 ASN A O 1
ATOM 1785 N N . GLU A 1 230 ? 22.858 1.315 -8.722 1.00 86.88 230 GLU A N 1
ATOM 1786 C CA . GLU A 1 230 ? 21.596 0.561 -8.785 1.00 86.88 230 GLU A CA 1
ATOM 1787 C C . GLU A 1 230 ? 20.377 1.372 -8.296 1.00 86.88 230 GLU A C 1
ATOM 1789 O O . GLU A 1 230 ? 19.338 1.422 -8.965 1.00 86.88 230 GLU A O 1
ATOM 1794 N N . THR A 1 231 ? 20.509 2.068 -7.161 1.00 84.69 231 THR A N 1
ATOM 1795 C CA . THR A 1 231 ? 19.434 2.880 -6.558 1.00 84.69 231 THR A CA 1
ATOM 1796 C C . THR A 1 231 ? 19.045 4.104 -7.391 1.00 84.69 231 THR A C 1
ATOM 1798 O O . THR A 1 231 ? 17.881 4.488 -7.388 1.00 84.69 231 THR A O 1
ATOM 1801 N N . ASP A 1 232 ? 19.980 4.645 -8.173 1.00 89.38 232 ASP A N 1
ATOM 1802 C CA . ASP A 1 232 ? 19.820 5.811 -9.053 1.00 89.38 232 ASP A CA 1
ATOM 1803 C C . ASP A 1 232 ? 19.973 5.425 -10.544 1.00 89.38 232 ASP A C 1
ATOM 1805 O O . ASP A 1 232 ? 20.321 6.235 -11.399 1.00 89.38 232 ASP A O 1
ATOM 1809 N N . ALA A 1 233 ? 19.745 4.148 -10.874 1.00 92.56 233 ALA A N 1
ATOM 1810 C CA . ALA A 1 233 ? 19.739 3.630 -12.243 1.00 92.56 233 ALA A CA 1
ATOM 1811 C C . ALA A 1 233 ? 18.779 4.418 -13.163 1.00 92.56 233 ALA A C 1
ATOM 1813 O O . ALA A 1 233 ? 17.661 4.749 -12.759 1.00 92.56 233 ALA A O 1
ATOM 1814 N N . TRP A 1 234 ? 19.195 4.679 -14.405 1.00 94.81 234 TRP A N 1
ATOM 1815 C CA . TRP A 1 234 ? 18.435 5.478 -15.371 1.00 94.81 234 TRP A CA 1
ATOM 1816 C C . TRP A 1 234 ? 17.155 4.745 -15.792 1.00 94.81 234 TRP A C 1
ATOM 1818 O O . TRP A 1 234 ? 17.201 3.723 -16.477 1.00 94.81 234 TRP A O 1
ATOM 1828 N N . ASN A 1 235 ? 15.994 5.237 -15.360 1.00 92.44 235 ASN A N 1
ATOM 1829 C CA . ASN A 1 235 ? 14.698 4.655 -15.704 1.00 92.44 235 ASN A CA 1
ATOM 1830 C C . ASN A 1 235 ? 14.150 5.296 -16.988 1.00 92.44 235 ASN A C 1
ATOM 1832 O O . ASN A 1 235 ? 13.365 6.248 -16.942 1.00 92.44 235 ASN A O 1
ATOM 1836 N N . TYR A 1 236 ? 14.597 4.773 -18.130 1.00 93.81 236 TYR A N 1
ATOM 1837 C CA . TYR A 1 236 ? 14.277 5.293 -19.461 1.00 93.81 236 TYR A CA 1
ATOM 1838 C C . TYR A 1 236 ? 12.814 5.048 -19.879 1.00 93.81 236 TYR A C 1
ATOM 1840 O O . TYR A 1 236 ? 12.225 5.866 -20.580 1.00 93.81 236 TYR A O 1
ATOM 1848 N N . PHE A 1 237 ? 12.215 3.935 -19.437 1.00 93.56 237 PHE A N 1
ATOM 1849 C CA . PHE A 1 237 ? 10.925 3.458 -19.944 1.00 93.56 237 PHE A CA 1
ATOM 1850 C C . PHE A 1 237 ? 9.752 3.812 -19.015 1.00 93.56 237 PHE A C 1
ATOM 1852 O O . PHE A 1 237 ? 8.797 4.480 -19.426 1.00 93.56 237 PHE A O 1
ATOM 1859 N N . ARG A 1 238 ? 9.876 3.436 -17.733 1.00 91.44 238 ARG A N 1
ATOM 1860 C CA . ARG A 1 238 ? 8.920 3.657 -16.634 1.00 91.44 238 ARG A CA 1
ATOM 1861 C C . ARG A 1 238 ? 7.477 3.250 -16.957 1.00 91.44 238 ARG A C 1
ATOM 1863 O O . ARG A 1 238 ? 6.656 4.088 -17.337 1.00 91.44 238 ARG A O 1
ATOM 1870 N N . ILE A 1 239 ? 7.158 1.979 -16.719 1.00 94.00 239 ILE A N 1
ATOM 1871 C CA . ILE A 1 239 ? 5.777 1.483 -16.747 1.00 94.00 239 ILE A CA 1
ATOM 1872 C C . ILE A 1 239 ? 4.969 2.174 -15.639 1.00 94.00 239 ILE A C 1
ATOM 1874 O O . ILE A 1 239 ? 5.461 2.375 -14.529 1.00 94.00 239 ILE A O 1
ATOM 1878 N N . ASN A 1 240 ? 3.726 2.568 -15.929 1.00 88.94 240 ASN A N 1
ATOM 1879 C CA . ASN A 1 240 ? 2.799 3.080 -14.908 1.00 88.94 240 ASN A CA 1
ATOM 1880 C C . ASN A 1 240 ? 1.344 2.588 -15.024 1.00 88.94 240 ASN A C 1
ATOM 1882 O O . ASN A 1 240 ? 0.482 3.018 -14.247 1.00 88.94 240 ASN A O 1
ATOM 1886 N N . SER A 1 241 ? 1.080 1.689 -15.974 1.00 90.88 241 SER A N 1
ATOM 1887 C CA . SER A 1 241 ? -0.101 0.825 -16.012 1.00 90.88 241 SER A CA 1
ATOM 1888 C C . SER A 1 241 ? 0.048 -0.269 -17.068 1.00 90.88 241 SER A C 1
ATOM 1890 O O . SER A 1 241 ? 0.622 -0.009 -18.129 1.00 90.88 241 SER A O 1
ATOM 1892 N N . VAL A 1 242 ? -0.548 -1.429 -16.800 1.00 94.19 242 VAL A N 1
ATOM 1893 C CA . VAL A 1 242 ? -0.719 -2.548 -17.740 1.00 94.19 242 VAL A CA 1
ATOM 1894 C C . VAL A 1 242 ? -2.190 -2.962 -17.752 1.00 94.19 242 VAL A C 1
ATOM 1896 O O . VAL A 1 242 ? -2.836 -2.997 -16.702 1.00 94.19 242 VAL A O 1
ATOM 1899 N N . ASP A 1 243 ? -2.727 -3.257 -18.927 1.00 91.00 243 ASP A N 1
ATOM 1900 C CA . ASP A 1 243 ? -4.059 -3.827 -19.131 1.00 91.00 243 ASP A CA 1
ATOM 1901 C C . ASP A 1 243 ? -3.985 -5.024 -20.098 1.00 91.00 243 ASP A C 1
ATOM 1903 O O . ASP A 1 243 ? -2.992 -5.149 -20.811 1.00 91.00 243 ASP A O 1
ATOM 1907 N N . LYS A 1 244 ? -5.014 -5.874 -20.145 1.00 90.62 244 LYS A N 1
ATOM 1908 C CA . LYS A 1 244 ? -5.186 -6.981 -21.100 1.00 90.62 244 LYS A CA 1
ATOM 1909 C C . LYS A 1 244 ? -6.555 -6.850 -21.774 1.00 90.62 244 LYS A C 1
ATOM 1911 O O . LYS A 1 244 ? -7.518 -6.468 -21.107 1.00 90.62 244 LYS A O 1
ATOM 1916 N N . ASP A 1 245 ? -6.634 -7.110 -23.074 1.00 84.12 245 ASP A N 1
ATOM 1917 C CA . ASP A 1 245 ? -7.896 -7.162 -23.820 1.00 84.12 245 ASP A CA 1
ATOM 1918 C C . ASP A 1 245 ? -8.433 -8.593 -23.972 1.00 84.12 245 ASP A C 1
ATOM 1920 O O . ASP A 1 245 ? -7.802 -9.573 -23.574 1.00 84.12 245 ASP A O 1
ATOM 1924 N N . ASP A 1 246 ? -9.621 -8.689 -24.569 1.00 81.56 246 ASP A N 1
ATOM 1925 C CA . ASP A 1 246 ? -10.345 -9.940 -24.809 1.00 81.56 246 ASP A CA 1
ATOM 1926 C C . ASP A 1 246 ? -9.645 -10.843 -25.861 1.00 81.56 246 ASP A C 1
ATOM 1928 O O . ASP A 1 246 ? -9.962 -12.026 -25.970 1.00 81.56 246 ASP A O 1
ATOM 1932 N N . GLU A 1 247 ? -8.673 -10.311 -26.621 1.00 82.81 247 GLU A N 1
ATOM 1933 C CA . GLU A 1 247 ? -7.775 -11.067 -27.520 1.00 82.81 247 GLU A CA 1
ATOM 1934 C C . GLU A 1 247 ? -6.560 -11.645 -26.759 1.00 82.81 247 GLU A C 1
ATOM 1936 O O . GLU A 1 247 ? -5.732 -12.364 -27.322 1.00 82.81 247 GLU A O 1
ATOM 1941 N N . GLY A 1 248 ? -6.431 -11.322 -25.469 1.00 87.00 248 GLY A N 1
ATOM 1942 C CA . GLY A 1 248 ? -5.319 -11.701 -24.609 1.00 87.00 248 GLY A CA 1
ATOM 1943 C C . GLY A 1 248 ? -4.055 -10.863 -24.810 1.00 87.00 248 GLY A C 1
ATOM 1944 O O . GLY A 1 248 ? -2.997 -11.238 -24.312 1.00 87.00 248 GLY A O 1
ATOM 1945 N N . HIS A 1 249 ? -4.132 -9.752 -25.542 1.00 91.31 249 HIS A N 1
ATOM 1946 C CA . HIS A 1 249 ? -3.025 -8.838 -25.811 1.00 91.31 249 HIS A CA 1
ATOM 1947 C C . HIS A 1 249 ? -2.953 -7.730 -24.749 1.00 91.31 249 HIS A C 1
ATOM 1949 O O . HIS A 1 249 ? -3.960 -7.345 -24.157 1.00 91.31 249 HIS A O 1
ATOM 1955 N N . TYR A 1 250 ? -1.758 -7.192 -24.497 1.00 94.25 250 TYR A N 1
ATOM 1956 C CA . TYR A 1 250 ? -1.537 -6.237 -23.405 1.00 94.25 250 TYR A CA 1
ATOM 1957 C C . TYR A 1 250 ? -1.485 -4.788 -23.892 1.00 94.25 250 TYR A C 1
ATOM 1959 O O . TYR A 1 250 ? -0.871 -4.506 -24.916 1.00 94.25 250 TYR A O 1
ATOM 1967 N N . LEU A 1 251 ? -2.056 -3.850 -23.132 1.00 91.81 251 LEU A N 1
ATOM 1968 C CA . LEU A 1 251 ? -1.851 -2.408 -23.301 1.00 91.81 251 LEU A CA 1
ATOM 1969 C C . LEU A 1 251 ? -0.926 -1.893 -22.202 1.00 91.81 251 LEU A C 1
ATOM 1971 O O . LEU A 1 251 ? -1.274 -1.915 -21.020 1.00 91.81 251 LEU A O 1
ATOM 1975 N N . LEU A 1 252 ? 0.229 -1.373 -22.598 1.00 95.00 252 LEU A N 1
ATOM 1976 C CA . LEU A 1 252 ? 1.277 -0.903 -21.703 1.00 95.00 252 LEU A CA 1
ATOM 1977 C C . LEU A 1 252 ? 1.443 0.615 -21.798 1.00 95.00 252 LEU A C 1
ATOM 1979 O O . LEU A 1 252 ? 1.523 1.167 -22.893 1.00 95.00 252 LEU A O 1
ATOM 1983 N N . SER A 1 253 ? 1.534 1.298 -20.656 1.00 92.31 253 SER A N 1
ATOM 1984 C CA . SER A 1 253 ? 1.827 2.736 -20.596 1.00 92.31 253 SER A CA 1
ATOM 1985 C C . SER A 1 253 ? 3.259 2.992 -20.141 1.00 92.31 253 SER A C 1
ATOM 1987 O O . SER A 1 253 ? 3.598 2.726 -18.985 1.00 92.31 253 SER A O 1
ATOM 1989 N N . ALA A 1 254 ? 4.075 3.559 -21.033 1.00 92.94 254 ALA A N 1
ATOM 1990 C CA . ALA A 1 254 ? 5.452 3.961 -20.769 1.00 92.94 254 ALA A CA 1
ATOM 1991 C C . ALA A 1 254 ? 5.522 5.478 -20.545 1.00 92.94 254 ALA A C 1
ATOM 1993 O O . ALA A 1 254 ? 5.452 6.277 -21.488 1.00 92.94 254 ALA A O 1
ATOM 1994 N N . ARG A 1 255 ? 5.656 5.895 -19.281 1.00 88.44 255 ARG A N 1
ATOM 1995 C CA . ARG A 1 255 ? 5.652 7.312 -18.891 1.00 88.44 255 ARG A CA 1
ATOM 1996 C C . ARG A 1 255 ? 6.810 8.070 -19.525 1.00 88.44 255 ARG A C 1
ATOM 1998 O O . ARG A 1 255 ? 6.606 9.178 -20.007 1.00 88.44 255 ARG A O 1
ATOM 2005 N N . ASN A 1 256 ? 8.011 7.495 -19.499 1.00 90.25 256 ASN A N 1
ATOM 2006 C CA . ASN A 1 256 ? 9.238 8.211 -19.848 1.00 90.25 256 ASN A CA 1
ATOM 2007 C C . ASN A 1 256 ? 9.582 8.130 -21.350 1.00 90.25 256 ASN A C 1
ATOM 2009 O O . ASN A 1 256 ? 10.339 8.969 -21.830 1.00 90.25 256 ASN A O 1
ATOM 2013 N N . ILE A 1 257 ? 8.945 7.226 -22.106 1.00 90.19 257 ILE A N 1
ATOM 2014 C CA . ILE A 1 257 ? 8.877 7.283 -23.584 1.00 90.19 257 ILE A CA 1
ATOM 2015 C C . ILE A 1 257 ? 7.768 8.239 -24.063 1.00 90.19 257 ILE A C 1
ATOM 2017 O O . ILE A 1 257 ? 7.785 8.691 -25.203 1.00 90.19 257 ILE A O 1
ATOM 2021 N N . THR A 1 258 ? 6.795 8.539 -23.192 1.00 88.12 258 THR A N 1
ATOM 2022 C CA . THR A 1 258 ? 5.517 9.194 -23.516 1.00 88.12 258 THR A CA 1
ATOM 2023 C C . THR A 1 258 ? 4.737 8.469 -24.614 1.00 88.12 258 THR A C 1
ATOM 2025 O O . THR A 1 258 ? 4.311 9.086 -25.591 1.00 88.12 258 THR A O 1
ATOM 2028 N N . ALA A 1 259 ? 4.566 7.153 -24.459 1.00 89.31 259 ALA A N 1
ATOM 2029 C CA . ALA A 1 259 ? 3.866 6.293 -25.415 1.00 89.31 259 ALA A CA 1
ATOM 2030 C C . ALA A 1 259 ? 2.975 5.245 -24.723 1.00 89.31 259 ALA A C 1
ATOM 2032 O O . ALA A 1 259 ? 3.255 4.830 -23.592 1.00 89.31 259 ALA A O 1
ATOM 2033 N N . LEU A 1 260 ? 1.925 4.804 -25.421 1.00 90.94 260 LEU A N 1
ATOM 2034 C CA . LEU A 1 260 ? 1.266 3.518 -25.167 1.00 90.94 260 LEU A CA 1
ATOM 2035 C C . LEU A 1 260 ? 1.737 2.486 -26.191 1.00 90.94 260 LEU A C 1
ATOM 2037 O O . LEU A 1 260 ? 1.979 2.841 -27.341 1.00 90.94 260 LEU A O 1
ATOM 2041 N N . PHE A 1 261 ? 1.778 1.221 -25.790 1.00 93.19 261 PHE A N 1
ATOM 2042 C CA . PHE A 1 261 ? 2.081 0.086 -26.658 1.00 93.19 261 PHE A CA 1
ATOM 2043 C C . PHE A 1 261 ? 0.975 -0.964 -26.534 1.00 93.19 261 PHE A C 1
ATOM 2045 O O . PHE A 1 261 ? 0.616 -1.306 -25.406 1.00 93.19 261 PHE A O 1
ATOM 2052 N N . LYS A 1 262 ? 0.468 -1.508 -27.648 1.00 92.44 262 LYS A N 1
ATOM 2053 C CA . LYS A 1 262 ? -0.216 -2.814 -27.633 1.00 92.44 262 LYS A CA 1
ATOM 2054 C C . LYS A 1 262 ? 0.820 -3.895 -27.920 1.00 92.44 262 LYS A C 1
ATOM 2056 O O . LYS A 1 262 ? 1.558 -3.794 -28.896 1.00 92.44 262 LYS A O 1
ATOM 2061 N N . ILE A 1 263 ? 0.883 -4.905 -27.064 1.00 95.94 263 ILE A N 1
ATOM 2062 C CA . ILE A 1 263 ? 1.863 -5.993 -27.087 1.00 95.94 263 ILE A CA 1
ATOM 2063 C C . ILE A 1 263 ? 1.118 -7.305 -27.322 1.00 95.94 263 ILE A C 1
ATOM 2065 O O . ILE A 1 263 ? 0.106 -7.576 -26.673 1.00 95.94 263 ILE A O 1
ATOM 2069 N N . ASN A 1 264 ? 1.620 -8.124 -28.241 1.00 95.25 264 ASN A N 1
ATOM 2070 C CA . ASN A 1 264 ? 1.093 -9.450 -28.510 1.00 95.25 264 ASN A CA 1
ATOM 2071 C C . ASN A 1 264 ? 1.287 -10.344 -27.279 1.00 95.25 264 ASN A C 1
ATOM 2073 O O . ASN A 1 264 ? 2.412 -10.574 -26.836 1.00 95.25 264 ASN A O 1
ATOM 2077 N N . GLY A 1 265 ? 0.185 -10.865 -26.739 1.00 92.81 265 GLY A N 1
ATOM 2078 C CA . GLY A 1 265 ? 0.194 -11.658 -25.508 1.00 92.81 265 GLY A CA 1
ATOM 2079 C C . GLY A 1 265 ? 0.798 -13.061 -25.618 1.00 92.81 265 GLY A C 1
ATOM 2080 O O . GLY A 1 265 ? 0.815 -13.788 -24.630 1.00 92.81 265 GLY A O 1
ATOM 2081 N N . THR A 1 266 ? 1.279 -13.452 -26.801 1.00 92.94 266 THR A N 1
ATOM 2082 C CA . THR A 1 266 ? 1.941 -14.738 -27.054 1.00 92.94 266 THR A CA 1
ATOM 2083 C C . THR A 1 266 ? 3.393 -14.558 -27.501 1.00 92.94 266 THR A C 1
ATOM 2085 O O . THR A 1 266 ? 4.258 -15.250 -26.977 1.00 92.94 266 THR A O 1
ATOM 2088 N N . SER A 1 267 ? 3.688 -13.637 -28.431 1.00 95.38 267 SER A N 1
ATOM 2089 C CA . SER A 1 267 ? 5.066 -13.399 -28.907 1.00 95.38 267 SER A CA 1
ATOM 2090 C C . SER A 1 267 ? 5.832 -12.321 -28.131 1.00 95.38 267 SER A C 1
ATOM 2092 O O . SER A 1 267 ? 7.053 -12.257 -28.232 1.00 95.38 267 SER A O 1
ATOM 2094 N N . GLY A 1 268 ? 5.145 -11.452 -27.380 1.00 94.69 268 GLY A N 1
ATOM 2095 C CA . GLY A 1 268 ? 5.749 -10.276 -26.740 1.00 94.69 268 GLY A CA 1
ATOM 2096 C C . GLY A 1 268 ? 6.102 -9.135 -27.703 1.00 94.69 268 GLY A C 1
ATOM 2097 O O . GLY A 1 268 ? 6.581 -8.087 -27.268 1.00 94.69 268 GLY A O 1
ATOM 2098 N N . GLU A 1 269 ? 5.844 -9.294 -29.002 1.00 96.56 269 GLU A N 1
ATOM 2099 C CA . GLU A 1 269 ? 6.103 -8.262 -30.006 1.00 96.56 269 GLU A CA 1
ATOM 2100 C C . GLU A 1 269 ? 5.124 -7.089 -29.888 1.00 96.56 269 GLU A C 1
ATOM 2102 O O . GLU A 1 269 ? 3.963 -7.241 -29.502 1.00 96.56 269 GLU A O 1
ATOM 2107 N N . ILE A 1 270 ? 5.588 -5.894 -30.249 1.00 96.19 270 ILE A N 1
ATOM 2108 C CA . ILE A 1 270 ? 4.758 -4.689 -30.279 1.00 96.19 270 ILE A CA 1
ATOM 2109 C C . ILE A 1 270 ? 3.870 -4.746 -31.528 1.00 96.19 270 ILE A C 1
ATOM 2111 O O . ILE A 1 270 ? 4.370 -4.787 -32.648 1.00 96.19 270 ILE A O 1
ATOM 2115 N N . ILE A 1 271 ? 2.553 -4.732 -31.323 1.00 92.62 271 ILE A N 1
ATOM 2116 C CA . ILE A 1 271 ? 1.537 -4.688 -32.385 1.00 92.62 271 ILE A CA 1
ATOM 2117 C C . ILE A 1 271 ? 1.369 -3.253 -32.896 1.00 92.62 271 ILE A C 1
ATOM 2119 O O . ILE A 1 271 ? 1.215 -3.048 -34.096 1.00 92.62 271 ILE A O 1
ATOM 2123 N N . TRP A 1 272 ? 1.369 -2.272 -31.988 1.00 92.12 272 TRP A N 1
ATOM 2124 C CA . TRP A 1 272 ? 1.395 -0.846 -32.327 1.00 92.12 272 TRP A CA 1
ATOM 2125 C C . TRP A 1 272 ? 1.876 0.021 -31.157 1.00 92.12 272 TRP A C 1
ATOM 2127 O O . TRP A 1 272 ? 1.727 -0.346 -29.986 1.00 92.12 272 TRP A O 1
ATOM 2137 N N . GLN A 1 273 ? 2.379 1.211 -31.478 1.00 91.94 273 GLN A N 1
ATOM 2138 C CA . GLN A 1 273 ? 2.730 2.302 -30.573 1.00 91.94 273 GLN A CA 1
ATOM 2139 C C . GLN A 1 273 ? 1.839 3.534 -30.837 1.00 91.94 273 GLN A C 1
ATOM 2141 O O . GLN A 1 273 ? 1.607 3.942 -31.973 1.00 91.94 273 GLN A O 1
ATOM 2146 N N . LEU A 1 274 ? 1.367 4.179 -29.766 1.00 86.12 274 LEU A N 1
ATOM 2147 C CA . LEU A 1 274 ? 0.652 5.459 -29.808 1.00 86.12 274 LEU A CA 1
ATOM 2148 C C . LEU A 1 274 ? 1.437 6.521 -29.030 1.00 86.12 274 LEU A C 1
ATOM 2150 O O . LEU A 1 274 ? 1.607 6.402 -27.815 1.00 86.12 274 LEU A O 1
ATOM 2154 N N . GLY A 1 275 ? 1.855 7.588 -29.711 1.00 86.50 275 GLY A N 1
ATOM 2155 C CA . GLY A 1 275 ? 2.699 8.639 -29.136 1.00 86.50 275 GLY A CA 1
ATOM 2156 C C . GLY A 1 275 ? 4.194 8.320 -29.234 1.00 86.50 275 GLY A C 1
ATOM 2157 O O . GLY A 1 275 ? 4.614 7.556 -30.097 1.00 86.50 275 GLY A O 1
ATOM 2158 N N . GLY A 1 276 ? 4.998 8.917 -28.353 1.00 85.81 276 GLY A N 1
ATOM 2159 C CA . GLY A 1 276 ? 6.461 8.803 -28.330 1.00 85.81 276 GLY A CA 1
ATOM 2160 C C . GLY A 1 276 ? 7.158 10.160 -28.463 1.00 85.81 276 GLY A C 1
ATOM 2161 O O . GLY A 1 276 ? 7.016 10.835 -29.480 1.00 85.81 276 GLY A O 1
ATOM 2162 N N . TYR A 1 277 ? 7.940 10.562 -27.453 1.00 82.00 277 TYR A N 1
ATOM 2163 C CA . TYR A 1 277 ? 8.591 11.884 -27.405 1.00 82.00 277 TYR A CA 1
ATOM 2164 C C . TYR A 1 277 ? 9.572 12.114 -28.564 1.00 82.00 277 TYR A C 1
ATOM 2166 O O . TYR A 1 277 ? 9.754 13.239 -29.022 1.00 82.00 277 TYR A O 1
ATOM 2174 N N . ARG A 1 278 ? 10.198 11.036 -29.052 1.00 84.38 278 ARG A N 1
ATOM 2175 C CA . ARG A 1 278 ? 11.117 11.042 -30.201 1.00 84.38 278 ARG A CA 1
ATOM 2176 C C . ARG A 1 278 ? 10.535 10.336 -31.434 1.00 84.38 278 ARG A C 1
ATOM 2178 O O . ARG A 1 278 ? 11.288 9.819 -32.254 1.00 84.38 278 ARG A O 1
ATOM 2185 N N . GLY A 1 279 ? 9.206 10.309 -31.554 1.00 82.50 279 GLY A N 1
ATOM 2186 C CA . GLY A 1 279 ? 8.484 9.638 -32.637 1.00 82.50 279 GLY A CA 1
ATOM 2187 C C . GLY A 1 279 ? 8.231 8.146 -32.390 1.00 82.50 279 GLY A C 1
ATOM 2188 O O . GLY A 1 279 ? 8.339 7.659 -31.263 1.00 82.50 279 GLY A O 1
ATOM 2189 N N . GLY A 1 280 ? 7.870 7.435 -33.463 1.00 83.75 280 GLY A N 1
ATOM 2190 C CA . GLY A 1 280 ? 7.503 6.012 -33.440 1.00 83.75 280 GLY A CA 1
ATOM 2191 C C . GLY A 1 280 ? 6.007 5.722 -33.263 1.00 83.75 280 GLY A C 1
ATOM 2192 O O . GLY A 1 280 ? 5.651 4.577 -33.044 1.00 83.75 280 GLY A O 1
ATOM 2193 N N . SER A 1 281 ? 5.129 6.729 -33.329 1.00 87.56 281 SER A N 1
ATOM 2194 C CA . SER A 1 281 ? 3.671 6.521 -33.299 1.00 87.56 281 SER A CA 1
ATOM 2195 C C . SER A 1 281 ? 3.186 5.945 -34.633 1.00 87.56 281 SER A C 1
ATOM 2197 O O . SER A 1 281 ? 3.390 6.584 -35.663 1.00 87.56 281 SER A O 1
ATOM 2199 N N . ASP A 1 282 ? 2.473 4.819 -34.606 1.00 85.62 282 ASP A N 1
ATOM 2200 C CA . ASP A 1 282 ? 1.785 4.248 -35.781 1.00 85.62 282 ASP A CA 1
ATOM 2201 C C . ASP A 1 282 ? 0.494 5.005 -36.136 1.00 85.62 282 ASP A C 1
ATOM 2203 O O . ASP A 1 282 ? -0.144 4.738 -37.154 1.00 85.62 282 ASP A O 1
ATOM 2207 N N . PHE A 1 283 ? 0.092 5.951 -35.280 1.00 83.88 283 PHE A N 1
ATOM 2208 C CA . PHE A 1 283 ? -1.088 6.784 -35.475 1.00 83.88 283 PHE A CA 1
ATOM 2209 C C . PHE A 1 283 ? -0.736 8.263 -35.543 1.00 83.88 283 PHE A C 1
ATOM 2211 O O . PHE A 1 283 ? 0.004 8.775 -34.693 1.00 83.88 283 PHE A O 1
ATOM 2218 N N . GLU A 1 284 ? -1.387 8.971 -36.459 1.00 81.31 284 GLU A N 1
ATOM 2219 C CA . GLU A 1 284 ? -1.422 10.425 -36.463 1.00 81.31 284 GLU A CA 1
ATOM 2220 C C . GLU A 1 284 ? -2.204 10.958 -35.252 1.00 81.31 284 GLU A C 1
ATOM 2222 O O . GLU A 1 284 ? -3.247 10.440 -34.821 1.00 81.31 284 GLU A O 1
ATOM 2227 N N . ILE A 1 285 ? -1.661 12.023 -34.668 1.00 72.50 285 ILE A N 1
ATOM 2228 C CA . ILE A 1 285 ? -2.200 12.734 -33.513 1.00 72.50 285 ILE A CA 1
ATOM 2229 C C . ILE A 1 285 ? -2.298 14.195 -33.930 1.00 72.50 285 ILE A C 1
ATOM 2231 O O . ILE A 1 285 ? -1.271 14.800 -34.220 1.00 72.50 285 ILE A O 1
ATOM 2235 N N . ALA A 1 286 ? -3.509 14.754 -33.972 1.00 63.34 286 ALA A N 1
ATOM 2236 C CA . ALA A 1 286 ? -3.697 16.152 -34.352 1.00 63.34 286 ALA A CA 1
ATOM 2237 C C . ALA A 1 286 ? -2.831 17.074 -33.473 1.00 63.34 286 ALA A C 1
ATOM 2239 O O . ALA A 1 286 ? -2.825 16.932 -32.249 1.00 63.34 286 ALA A O 1
ATOM 2240 N N . GLU A 1 287 ? -2.112 18.021 -34.087 1.00 45.97 287 GLU A N 1
ATOM 2241 C CA . GLU A 1 287 ? -1.107 18.861 -33.406 1.00 45.97 287 GLU A CA 1
ATOM 2242 C C . GLU A 1 287 ? -1.674 19.642 -32.207 1.00 45.97 287 GLU A C 1
ATOM 2244 O O . GLU A 1 287 ? -0.973 19.912 -31.232 1.00 45.97 287 GLU A O 1
ATOM 2249 N N . THR A 1 288 ? -2.972 19.950 -32.236 1.00 45.38 288 THR A N 1
ATOM 2250 C CA . THR A 1 288 ? -3.706 20.619 -31.154 1.00 45.38 288 THR A CA 1
ATOM 2251 C C . THR A 1 288 ? -3.924 19.751 -29.901 1.00 45.38 288 THR A C 1
ATOM 2253 O O . THR A 1 288 ? -4.406 20.273 -28.893 1.00 45.38 288 THR A O 1
ATOM 2256 N N . GLU A 1 289 ? -3.561 18.459 -29.928 1.00 51.41 289 GLU A N 1
ATOM 2257 C CA . GLU A 1 289 ? -3.819 17.464 -28.870 1.00 51.41 289 GLU A CA 1
ATOM 2258 C C . GLU A 1 289 ? -2.560 16.790 -28.266 1.00 51.41 289 GLU A C 1
ATOM 2260 O O . GLU A 1 289 ? -2.644 15.667 -27.759 1.00 51.41 289 GLU A O 1
ATOM 2265 N N . GLY A 1 290 ? -1.383 17.427 -28.337 1.00 56.47 290 GLY A N 1
ATOM 2266 C CA . GLY A 1 290 ? -0.067 16.824 -28.032 1.00 56.47 290 GLY A CA 1
ATOM 2267 C C . GLY A 1 290 ? 0.010 15.853 -26.831 1.00 56.47 290 GLY A C 1
ATOM 2268 O O . GLY A 1 290 ? -0.378 16.180 -25.713 1.00 56.47 290 GLY A O 1
ATOM 2269 N N . PHE A 1 291 ? 0.548 14.648 -27.057 1.00 67.88 291 PHE A N 1
ATOM 2270 C CA . PHE A 1 291 ? 0.496 13.500 -26.137 1.00 67.88 291 PHE A CA 1
ATOM 2271 C C . PHE A 1 291 ? 1.744 13.384 -25.234 1.00 67.88 291 PHE A C 1
ATOM 2273 O O . PHE A 1 291 ? 2.851 13.249 -25.749 1.00 67.88 291 PHE A O 1
ATOM 2280 N N . ALA A 1 292 ? 1.590 13.392 -23.897 1.00 62.81 292 ALA A N 1
ATOM 2281 C CA . ALA A 1 292 ? 2.723 13.268 -22.966 1.00 62.81 292 ALA A CA 1
ATOM 2282 C C . ALA A 1 292 ? 2.380 12.677 -21.574 1.00 62.81 292 ALA A C 1
ATOM 2284 O O . ALA A 1 292 ? 1.308 12.940 -21.027 1.00 62.81 292 ALA A O 1
ATOM 2285 N N . PHE A 1 293 ? 3.338 11.943 -20.982 1.00 65.88 293 PHE A N 1
ATOM 2286 C CA . PHE A 1 293 ? 3.426 11.516 -19.565 1.00 65.88 293 PHE A CA 1
ATOM 2287 C C . PHE A 1 293 ? 2.139 10.939 -18.918 1.00 65.88 293 PHE A C 1
ATOM 2289 O O . PHE A 1 293 ? 1.887 11.114 -17.720 1.00 65.88 293 PHE A O 1
ATOM 2296 N N . GLN A 1 294 ? 1.324 10.234 -19.700 1.00 73.56 294 GLN A N 1
ATOM 2297 C CA . GLN A 1 294 ? 0.046 9.633 -19.305 1.00 73.56 294 GLN A CA 1
ATOM 2298 C C . GLN A 1 294 ? 0.177 8.570 -18.193 1.00 73.56 294 GLN A C 1
ATOM 2300 O O . GLN A 1 294 ? 1.247 7.999 -18.013 1.00 73.56 294 GLN A O 1
ATOM 2305 N N . HIS A 1 295 ? -0.905 8.306 -17.447 1.00 68.00 295 HIS A N 1
ATOM 2306 C CA . HIS A 1 295 ? -0.993 7.307 -16.363 1.00 68.00 295 HIS A CA 1
ATOM 2307 C C . HIS A 1 295 ? -2.336 6.554 -16.433 1.00 68.00 295 HIS A C 1
ATOM 2309 O O . HIS A 1 295 ? -3.317 7.116 -16.918 1.00 68.00 295 HIS A O 1
ATOM 2315 N N . HIS A 1 296 ? -2.395 5.329 -15.889 1.00 73.69 296 HIS A N 1
ATOM 2316 C CA . HIS A 1 296 ? -3.617 4.506 -15.785 1.00 73.69 296 HIS A CA 1
ATOM 2317 C C . HIS A 1 296 ? -4.343 4.302 -17.129 1.00 73.69 296 HIS A C 1
ATOM 2319 O O . HIS A 1 296 ? -5.557 4.484 -17.231 1.00 73.69 296 HIS A O 1
ATOM 2325 N N . ALA A 1 297 ? -3.584 3.932 -18.163 1.00 69.00 297 ALA A N 1
ATOM 2326 C CA . ALA A 1 297 ? -4.137 3.523 -19.446 1.00 69.00 297 ALA A CA 1
ATOM 2327 C C . ALA A 1 297 ? -4.880 2.187 -19.315 1.00 69.00 297 ALA A C 1
ATOM 2329 O O . ALA A 1 297 ? -4.443 1.269 -18.610 1.00 69.00 297 ALA A O 1
ATOM 2330 N N . ARG A 1 298 ? -6.021 2.109 -19.996 1.00 72.81 298 ARG A N 1
ATOM 2331 C CA . ARG A 1 298 ? -6.934 0.969 -20.012 1.00 72.81 298 ARG A CA 1
ATOM 2332 C C . ARG A 1 298 ? -7.477 0.787 -21.420 1.00 72.81 298 ARG A C 1
ATOM 2334 O O . ARG A 1 298 ? -7.542 1.761 -22.177 1.00 72.81 298 ARG A O 1
ATOM 2341 N N . PHE A 1 299 ? -7.866 -0.432 -21.776 1.00 60.12 299 PHE A N 1
ATOM 2342 C CA . PHE A 1 299 ? -8.624 -0.623 -23.008 1.00 60.12 299 PHE A CA 1
ATOM 2343 C C . PHE A 1 299 ? -9.986 0.087 -22.879 1.00 60.12 299 PHE A C 1
ATOM 2345 O O . PHE A 1 299 ? -10.651 -0.017 -21.848 1.00 60.12 299 PHE A O 1
ATOM 2352 N N . ARG A 1 300 ? -10.373 0.812 -23.946 1.00 51.19 300 ARG A N 1
ATOM 2353 C CA . ARG A 1 300 ? -11.380 1.908 -24.009 1.00 51.19 300 ARG A CA 1
ATOM 2354 C C . ARG A 1 300 ? -10.797 3.261 -23.489 1.00 51.19 300 ARG A C 1
ATOM 2356 O O . ARG A 1 300 ? -10.513 3.413 -22.309 1.00 51.19 300 ARG A O 1
ATOM 2363 N N . GLY A 1 301 ? -10.518 4.197 -24.427 1.00 33.88 301 GLY A N 1
ATOM 2364 C CA . GLY A 1 301 ? -9.246 4.987 -24.502 1.00 33.88 301 GLY A CA 1
ATOM 2365 C C . GLY A 1 301 ? -9.117 6.406 -23.873 1.00 33.88 301 GLY A C 1
ATOM 2366 O O . GLY A 1 301 ? -9.909 6.731 -23.003 1.00 33.88 301 GLY A O 1
ATOM 2367 N N . LEU A 1 302 ? -8.099 7.232 -24.284 1.00 30.14 302 LEU A N 1
ATOM 2368 C CA . LEU A 1 302 ? -7.718 8.605 -23.783 1.00 30.14 302 LEU A CA 1
ATOM 2369 C C . LEU A 1 302 ? -6.865 9.606 -24.716 1.00 30.14 302 LEU A C 1
ATOM 2371 O O . LEU A 1 302 ? -5.827 9.153 -25.191 1.00 30.14 302 LEU A O 1
ATOM 2375 N N . LYS A 1 303 ? -7.143 10.954 -24.890 1.00 38.12 303 LYS A N 1
ATOM 2376 C CA . LYS A 1 303 ? -6.230 12.050 -25.482 1.00 38.12 303 LYS A CA 1
ATOM 2377 C C . LYS A 1 303 ? -6.233 13.511 -24.869 1.00 38.12 303 LYS A C 1
ATOM 2379 O O . LYS A 1 303 ? -6.894 13.739 -23.863 1.00 38.12 303 LYS A O 1
ATOM 2384 N N . ILE A 1 304 ? -5.385 14.476 -25.317 1.00 37.16 304 ILE A N 1
ATOM 2385 C CA . ILE A 1 304 ? -4.750 15.550 -24.466 1.00 37.16 304 ILE A CA 1
ATOM 2386 C C . ILE A 1 304 ? -5.019 17.061 -24.841 1.00 37.16 304 ILE A C 1
ATOM 2388 O O . ILE A 1 304 ? -5.279 17.391 -25.988 1.00 37.16 304 ILE A O 1
ATOM 2392 N N . ARG A 1 305 ? -4.893 17.986 -23.848 1.00 35.91 305 ARG A N 1
ATOM 2393 C CA . ARG A 1 305 ? -4.367 19.396 -23.924 1.00 35.91 305 ARG A CA 1
ATOM 2394 C C . ARG A 1 305 ? -3.497 19.732 -22.646 1.00 35.91 305 ARG A C 1
ATOM 2396 O O . ARG A 1 305 ? -3.332 18.824 -21.827 1.00 35.91 305 ARG A O 1
ATOM 2403 N N . PRO A 1 306 ? -2.951 20.953 -22.371 1.00 35.19 306 PRO A N 1
ATOM 2404 C CA . PRO A 1 306 ? -1.767 21.172 -21.496 1.00 35.19 306 PRO A CA 1
ATOM 2405 C C . PRO A 1 306 ? -1.987 21.240 -19.959 1.00 35.19 306 PRO A C 1
ATOM 2407 O O . PRO A 1 306 ? -1.234 21.894 -19.245 1.00 35.19 306 PRO A O 1
ATOM 2410 N N . TYR A 1 307 ? -2.999 20.563 -19.425 1.00 49.19 307 TYR A N 1
ATOM 2411 C CA . TYR A 1 307 ? -3.242 20.409 -17.974 1.00 49.19 307 TYR A CA 1
ATOM 2412 C C . TYR A 1 307 ? -3.862 19.035 -17.686 1.00 49.19 307 TYR A C 1
ATOM 2414 O O . TYR A 1 307 ? -4.411 18.405 -18.603 1.00 49.19 307 TYR A O 1
ATOM 2422 N N . SER A 1 308 ? -3.744 18.551 -16.445 1.00 51.69 308 SER A N 1
ATOM 2423 C CA . SER A 1 308 ? -4.195 17.214 -16.032 1.00 51.69 308 SER A CA 1
ATOM 2424 C C . SER A 1 308 ? -5.696 17.028 -16.266 1.00 51.69 308 SER A C 1
ATOM 2426 O O . SER A 1 308 ? -6.495 17.904 -15.956 1.00 51.69 308 SER A O 1
ATOM 2428 N N . ARG A 1 309 ? -6.083 15.884 -16.844 1.00 63.72 309 ARG A N 1
ATOM 2429 C CA . ARG A 1 309 ? -7.480 15.577 -17.205 1.00 63.72 309 ARG A CA 1
ATOM 2430 C C . ARG A 1 309 ? -7.731 14.072 -17.329 1.00 63.72 309 ARG A C 1
ATOM 2432 O O . ARG A 1 309 ? -6.764 13.315 -17.451 1.00 63.72 309 ARG A O 1
ATOM 2439 N N . ALA A 1 310 ? -8.996 13.657 -17.359 1.00 61.47 310 ALA A N 1
ATOM 2440 C CA . ALA A 1 310 ? -9.459 12.350 -17.849 1.00 61.47 310 ALA A CA 1
ATOM 2441 C C . ALA A 1 310 ? -10.058 12.480 -19.274 1.00 61.47 310 ALA A C 1
ATOM 2443 O O . ALA A 1 310 ? -10.190 13.591 -19.785 1.00 61.47 310 ALA A O 1
ATOM 2444 N N . ARG A 1 311 ? -10.325 11.370 -19.979 1.00 68.62 311 ARG A N 1
ATOM 2445 C CA . ARG A 1 311 ? -10.425 11.358 -21.456 1.00 68.62 311 ARG A CA 1
ATOM 2446 C C . ARG A 1 311 ? -11.252 10.182 -22.025 1.00 68.62 311 ARG A C 1
ATOM 2448 O O . ARG A 1 311 ? -11.484 9.234 -21.287 1.00 68.62 311 ARG A O 1
ATOM 2455 N N . VAL A 1 312 ? -11.561 10.200 -23.337 1.00 63.16 312 VAL A N 1
ATOM 2456 C CA . VAL A 1 312 ? -11.808 9.010 -24.200 1.00 63.16 312 VAL A CA 1
ATOM 2457 C C . VAL A 1 312 ? -11.105 9.149 -25.573 1.00 63.16 312 VAL A C 1
ATOM 2459 O O . VAL A 1 312 ? -11.061 10.255 -26.100 1.00 63.16 312 VAL A O 1
ATOM 2462 N N . VAL A 1 313 ? -10.570 8.065 -26.168 1.00 62.59 313 VAL A N 1
ATOM 2463 C CA . VAL A 1 313 ? -9.996 8.004 -27.544 1.00 62.59 313 VAL A CA 1
ATOM 2464 C C . VAL A 1 313 ? -10.504 6.811 -28.323 1.00 62.59 313 VAL A C 1
ATOM 2466 O O . VAL A 1 313 ? -10.643 5.719 -27.771 1.00 62.59 313 VAL A O 1
ATOM 2469 N N . GLN A 1 314 ? -10.660 7.033 -29.625 1.00 70.69 314 GLN A N 1
ATOM 2470 C CA . GLN A 1 314 ? -10.818 6.005 -30.638 1.00 70.69 314 GLN A CA 1
ATOM 2471 C C . GLN A 1 314 ? -9.547 5.908 -31.490 1.00 70.69 314 GLN A C 1
ATOM 2473 O O . GLN A 1 314 ? -9.045 6.922 -31.977 1.00 70.69 314 GLN A O 1
ATOM 2478 N N . LEU A 1 315 ? -9.036 4.689 -31.670 1.00 69.75 315 LEU A N 1
ATOM 2479 C CA . LEU A 1 315 ? -7.986 4.382 -32.640 1.00 69.75 315 LEU A CA 1
ATOM 2480 C C . LEU A 1 315 ? -8.655 3.812 -33.889 1.00 69.75 315 LEU A C 1
ATOM 2482 O O . LEU A 1 315 ? -9.348 2.798 -33.811 1.00 69.75 315 LEU A O 1
ATOM 2486 N N . ASN A 1 316 ? -8.478 4.467 -35.033 1.00 73.38 316 ASN A N 1
ATOM 2487 C CA . ASN A 1 316 ? -8.899 3.928 -36.316 1.00 73.38 316 ASN A CA 1
ATOM 2488 C C . ASN A 1 316 ? -7.709 3.209 -36.959 1.00 73.38 316 ASN A C 1
ATOM 2490 O O . ASN A 1 316 ? -6.842 3.835 -37.566 1.00 73.38 316 ASN A O 1
ATOM 2494 N N . HIS A 1 317 ? -7.684 1.883 -36.822 1.00 73.94 317 HIS A N 1
ATOM 2495 C CA . HIS A 1 317 ? -6.630 1.023 -37.367 1.00 73.94 317 HIS A CA 1
ATOM 2496 C C . HIS A 1 317 ? -6.612 0.958 -38.904 1.00 73.94 317 HIS A C 1
ATOM 2498 O O . HIS A 1 317 ? -5.611 0.545 -39.473 1.00 73.94 317 HIS A O 1
ATOM 2504 N N . THR A 1 318 ? -7.685 1.377 -39.585 1.00 72.88 318 THR A N 1
ATOM 2505 C CA . THR A 1 318 ? -7.742 1.424 -41.056 1.00 72.88 318 THR A CA 1
ATOM 2506 C C . THR A 1 318 ? -7.214 2.746 -41.606 1.00 72.88 318 THR A C 1
ATOM 2508 O O . THR A 1 318 ? -6.572 2.752 -42.650 1.00 72.88 318 THR A O 1
ATOM 2511 N N . SER A 1 319 ? -7.477 3.868 -40.926 1.00 77.00 319 SER A N 1
ATOM 2512 C CA . SER A 1 319 ? -7.018 5.194 -41.369 1.00 77.00 319 SER A CA 1
ATOM 2513 C C . SER A 1 319 ? -5.729 5.671 -40.696 1.00 77.00 319 SER A C 1
ATOM 2515 O O . SER A 1 319 ? -5.246 6.738 -41.051 1.00 77.00 319 SER A O 1
ATOM 2517 N N . GLY A 1 320 ? -5.213 4.956 -39.690 1.00 76.62 320 GLY A N 1
ATOM 2518 C CA . GLY A 1 320 ? -4.045 5.385 -38.911 1.00 76.62 320 GLY A CA 1
ATOM 2519 C C . GLY A 1 320 ? -4.287 6.640 -38.063 1.00 76.62 320 GLY A C 1
ATOM 2520 O O . GLY A 1 320 ? -3.340 7.311 -37.674 1.00 76.62 320 GLY A O 1
ATOM 2521 N N . VAL A 1 321 ? -5.543 6.994 -37.765 1.00 77.69 321 VAL A N 1
ATOM 2522 C CA . VAL A 1 321 ? -5.880 8.227 -37.027 1.00 77.69 321 VAL A CA 1
ATOM 2523 C C . VAL A 1 321 ? -6.357 7.889 -35.623 1.00 77.69 321 VAL A C 1
ATOM 2525 O O . VAL A 1 321 ? -7.180 6.995 -35.424 1.00 77.69 321 VAL A O 1
ATOM 2528 N N . ALA A 1 322 ? -5.869 8.640 -34.640 1.00 75.12 322 ALA A N 1
ATOM 2529 C CA . ALA A 1 322 ? -6.279 8.503 -33.252 1.00 75.12 322 ALA A CA 1
ATOM 2530 C C . ALA A 1 322 ? -6.993 9.783 -32.779 1.00 75.12 322 ALA A C 1
ATOM 2532 O O . ALA A 1 322 ? -6.348 10.813 -32.583 1.00 75.12 322 ALA A O 1
ATOM 2533 N N . THR A 1 323 ? -8.307 9.716 -32.558 1.00 71.25 323 THR A N 1
ATOM 2534 C CA . THR A 1 323 ? -9.173 10.880 -32.286 1.00 71.25 323 THR A CA 1
ATOM 2535 C C . THR A 1 323 ? -9.661 10.902 -30.837 1.00 71.25 323 THR A C 1
ATOM 2537 O O . THR A 1 323 ? -10.139 9.884 -30.328 1.00 71.25 323 THR A O 1
ATOM 2540 N N . SER A 1 324 ? -9.577 12.056 -30.164 1.00 68.44 324 SER A N 1
ATOM 2541 C CA . SER A 1 324 ? -10.202 12.262 -28.851 1.00 68.44 324 SER A CA 1
ATOM 2542 C C . SER A 1 324 ? -11.726 12.348 -28.982 1.00 68.44 324 SER A C 1
ATOM 2544 O O . SER A 1 324 ? -12.247 13.167 -29.733 1.00 68.44 324 SER A O 1
ATOM 2546 N N . LEU A 1 325 ? -12.450 11.500 -28.248 1.00 68.19 325 LEU A N 1
ATOM 2547 C CA . LEU A 1 325 ? -13.917 11.498 -28.228 1.00 68.19 325 LEU A CA 1
ATOM 2548 C C . LEU A 1 325 ? -14.487 12.365 -27.100 1.00 68.19 325 LEU A C 1
ATOM 2550 O O . LEU A 1 325 ? -15.555 12.953 -27.252 1.00 68.19 325 LEU A O 1
ATOM 2554 N N . ARG A 1 326 ? -13.821 12.391 -25.937 1.00 71.06 326 ARG A N 1
ATOM 2555 C CA . ARG A 1 326 ? -14.292 13.068 -24.714 1.00 71.06 326 ARG A CA 1
ATOM 2556 C C . ARG A 1 326 ? -13.116 13.540 -23.870 1.00 71.06 326 ARG A C 1
ATOM 2558 O O . ARG A 1 326 ? -12.034 12.952 -23.905 1.00 71.06 326 ARG A O 1
ATOM 2565 N N . THR A 1 327 ? -13.329 14.574 -23.067 1.00 72.38 327 THR A N 1
ATOM 2566 C CA . THR A 1 327 ? -12.339 15.109 -22.127 1.00 72.38 327 THR A CA 1
ATOM 2567 C C . THR A 1 327 ? -13.041 15.629 -20.874 1.00 72.38 327 THR A C 1
ATOM 2569 O O . THR A 1 327 ? -14.080 16.271 -20.973 1.00 72.38 327 THR A O 1
ATOM 2572 N N . TYR A 1 328 ? -12.464 15.326 -19.711 1.00 78.38 328 TYR A N 1
ATOM 2573 C CA . TYR A 1 328 ? -12.946 15.712 -18.387 1.00 78.38 328 TYR A CA 1
ATOM 2574 C C . TYR A 1 328 ? -11.842 16.498 -17.693 1.00 78.38 328 TYR A C 1
ATOM 2576 O O . TYR A 1 328 ? -10.861 15.925 -17.204 1.00 78.38 328 TYR A O 1
ATOM 2584 N N . ASP A 1 329 ? -11.980 17.814 -17.734 1.00 78.81 329 ASP A N 1
ATOM 2585 C CA . ASP A 1 329 ? -10.995 18.753 -17.224 1.00 78.81 329 ASP A CA 1
ATOM 2586 C C . ASP A 1 329 ? -11.053 18.844 -15.696 1.00 78.81 329 ASP A C 1
ATOM 2588 O O . ASP A 1 329 ? -12.121 18.725 -15.095 1.00 78.81 329 ASP A O 1
ATOM 2592 N N . ALA A 1 330 ? -9.897 19.018 -15.055 1.00 76.38 330 ALA A N 1
ATOM 2593 C CA . ALA A 1 330 ? -9.845 19.091 -13.603 1.00 76.38 330 ALA A CA 1
ATOM 2594 C C . ALA A 1 330 ? -10.535 20.369 -13.083 1.00 76.38 330 ALA A C 1
ATOM 2596 O O . ALA A 1 330 ? -10.299 21.444 -13.650 1.00 76.38 330 ALA A O 1
ATOM 2597 N N . PRO A 1 331 ? -11.344 20.289 -12.005 1.00 79.94 331 PRO A N 1
ATOM 2598 C CA . PRO A 1 331 ? -11.856 21.478 -11.328 1.00 79.94 331 PRO A CA 1
ATOM 2599 C C . PRO A 1 331 ? -10.712 22.385 -10.869 1.00 79.94 331 PRO A C 1
ATOM 2601 O O . PRO A 1 331 ? -9.570 21.940 -10.748 1.00 79.94 331 PRO A O 1
ATOM 2604 N N . ASP A 1 332 ? -11.019 23.659 -10.630 1.00 78.94 332 ASP A N 1
ATOM 2605 C CA . ASP A 1 332 ? -10.119 24.655 -10.027 1.00 78.94 332 ASP A CA 1
ATOM 2606 C C . ASP A 1 332 ? -8.746 24.831 -10.725 1.00 78.94 332 ASP A C 1
ATOM 2608 O O . ASP A 1 332 ? -7.821 25.416 -10.165 1.00 78.94 332 ASP A O 1
ATOM 2612 N N . GLY A 1 333 ? -8.593 24.339 -11.962 1.00 67.31 333 GLY A N 1
ATOM 2613 C CA . GLY A 1 333 ? -7.322 24.349 -12.694 1.00 67.31 333 GLY A CA 1
ATOM 2614 C C . GLY A 1 333 ? -6.273 23.369 -12.152 1.00 67.31 333 GLY A C 1
ATOM 2615 O O . GLY A 1 333 ? -5.079 23.558 -12.400 1.00 67.31 333 GLY A O 1
ATOM 2616 N N . LEU A 1 334 ? -6.688 22.335 -11.408 1.00 74.88 334 LEU A N 1
ATOM 2617 C CA . LEU A 1 334 ? -5.781 21.388 -10.753 1.00 74.88 334 LEU A CA 1
ATOM 2618 C C . LEU A 1 334 ? -4.817 20.707 -11.739 1.00 74.88 334 LEU A C 1
ATOM 2620 O O . LEU A 1 334 ? -5.198 20.203 -12.798 1.00 74.88 334 LEU A O 1
ATOM 2624 N N . SER A 1 335 ? -3.546 20.634 -11.342 1.00 70.88 335 SER A N 1
ATOM 2625 C CA . SER A 1 335 ? -2.474 20.022 -12.128 1.00 70.88 335 SER A CA 1
ATOM 2626 C C . SER A 1 335 ? -1.675 19.041 -11.275 1.00 70.88 335 SER A C 1
ATOM 2628 O O . SER A 1 335 ? -1.089 19.401 -10.257 1.00 70.88 335 SER A O 1
ATOM 2630 N N . ALA A 1 336 ? -1.654 17.783 -11.707 1.00 72.56 336 ALA A N 1
ATOM 2631 C CA . ALA A 1 336 ? -0.921 16.681 -11.100 1.00 72.56 336 ALA A CA 1
ATOM 2632 C C . ALA A 1 336 ? 0.128 16.160 -12.092 1.00 72.56 336 ALA A C 1
ATOM 2634 O O . ALA A 1 336 ? -0.221 15.657 -13.164 1.00 72.56 336 ALA A O 1
ATOM 2635 N N . ARG A 1 337 ? 1.415 16.263 -11.732 1.00 69.56 337 ARG A N 1
ATOM 2636 C CA . ARG A 1 337 ? 2.556 15.899 -12.604 1.00 69.56 337 ARG A CA 1
ATOM 2637 C C . ARG A 1 337 ? 2.887 14.404 -12.558 1.00 69.56 337 ARG A C 1
ATOM 2639 O O . ARG A 1 337 ? 3.656 13.882 -13.375 1.00 69.56 337 ARG A O 1
ATOM 2646 N N . THR A 1 338 ? 2.343 13.715 -11.560 1.00 72.94 338 THR A N 1
ATOM 2647 C CA . THR A 1 338 ? 2.552 12.293 -11.295 1.00 72.94 338 THR A CA 1
ATOM 2648 C C . THR A 1 338 ? 1.262 11.642 -10.799 1.00 72.94 338 THR A C 1
ATOM 2650 O O . THR A 1 338 ? 0.417 12.304 -10.185 1.00 72.94 338 THR A O 1
ATOM 2653 N N . GLN A 1 339 ? 1.173 10.321 -10.997 1.00 87.31 339 GLN A N 1
ATOM 2654 C CA . GLN A 1 339 ? 0.144 9.447 -10.424 1.00 87.31 339 GLN A CA 1
ATOM 2655 C C . GLN A 1 339 ? -1.271 9.755 -10.958 1.00 87.31 339 GLN A C 1
ATOM 2657 O O . GLN A 1 339 ? -1.435 10.410 -11.986 1.00 87.31 339 GLN A O 1
ATOM 2662 N N . GLY A 1 340 ? -2.301 9.275 -10.255 1.00 86.06 340 GLY A N 1
ATOM 2663 C CA . GLY A 1 340 ? -3.705 9.502 -10.590 1.00 86.06 340 GLY A CA 1
ATOM 2664 C C . GLY A 1 340 ? -4.363 8.326 -11.303 1.00 86.06 340 GLY A C 1
ATOM 2665 O O . GLY A 1 340 ? -3.708 7.374 -11.734 1.00 86.06 340 GLY A O 1
ATOM 2666 N N . SER A 1 341 ? -5.688 8.382 -11.378 1.00 90.19 341 SER A N 1
ATOM 2667 C CA . SER A 1 341 ? -6.517 7.353 -12.004 1.00 90.19 341 SER A CA 1
ATOM 2668 C C . SER A 1 341 ? -7.800 7.946 -12.570 1.00 90.19 341 SER A C 1
ATOM 2670 O O . SER A 1 341 ? -8.364 8.889 -12.021 1.00 90.19 341 SER A O 1
ATOM 2672 N N . VAL A 1 342 ? -8.269 7.340 -13.656 1.00 89.88 342 VAL A N 1
ATOM 2673 C CA . VAL A 1 342 ? -9.633 7.464 -14.177 1.00 89.88 342 VAL A CA 1
ATOM 2674 C C . VAL A 1 342 ? -10.337 6.114 -14.041 1.00 89.88 342 VAL A C 1
ATOM 2676 O O . VAL A 1 342 ? -9.709 5.069 -14.227 1.00 89.88 342 VAL A O 1
ATOM 2679 N N . GLN A 1 343 ? -11.625 6.141 -13.720 1.00 91.25 343 GLN A N 1
ATOM 2680 C CA . GLN A 1 343 ? -12.520 4.994 -13.670 1.00 91.25 343 GLN A CA 1
ATOM 2681 C C . GLN A 1 343 ? -13.850 5.377 -14.329 1.00 91.25 343 GLN A C 1
ATOM 2683 O O . GLN A 1 343 ? -14.485 6.348 -13.924 1.00 91.25 343 GLN A O 1
ATOM 2688 N N . LEU A 1 344 ? -14.282 4.601 -15.324 1.00 86.88 344 LEU A N 1
ATOM 2689 C CA . LEU A 1 344 ? -15.658 4.650 -15.817 1.00 86.88 344 LEU A CA 1
ATOM 2690 C C . LEU A 1 344 ? -16.562 3.897 -14.829 1.00 86.88 344 LEU A C 1
ATOM 2692 O O . LEU A 1 344 ? -16.181 2.835 -14.329 1.00 86.88 344 LEU A O 1
ATOM 2696 N N . LEU A 1 345 ? -17.728 4.461 -14.535 1.00 90.56 345 LEU A N 1
ATOM 2697 C CA . LEU A 1 345 ? -18.690 3.943 -13.566 1.00 90.56 345 LEU A CA 1
ATOM 2698 C C . LEU A 1 345 ? -19.873 3.245 -14.269 1.00 90.56 345 LEU A C 1
ATOM 2700 O O . LEU A 1 345 ? -20.153 3.561 -15.428 1.00 90.56 345 LEU A O 1
ATOM 2704 N N . PRO A 1 346 ? -20.586 2.315 -13.599 1.00 88.12 346 PRO A N 1
ATOM 2705 C CA . PRO A 1 346 ? -21.693 1.557 -14.198 1.00 88.12 346 PRO A CA 1
ATOM 2706 C C . PRO A 1 346 ? -22.814 2.415 -14.801 1.00 88.12 346 PRO A C 1
ATOM 2708 O O . PRO A 1 346 ? -23.395 2.040 -15.816 1.00 88.12 346 PRO A O 1
ATOM 2711 N N . ASN A 1 347 ? -23.093 3.580 -14.214 1.00 88.62 347 ASN A N 1
ATOM 2712 C CA . ASN A 1 347 ? -24.084 4.541 -14.706 1.00 88.62 347 ASN A CA 1
ATOM 2713 C C . ASN A 1 347 ? -23.589 5.440 -15.866 1.00 88.62 347 ASN A C 1
ATOM 2715 O O . ASN A 1 347 ? -24.322 6.323 -16.307 1.00 88.62 347 ASN A O 1
ATOM 2719 N N . GLY A 1 348 ? -22.356 5.246 -16.351 1.00 86.94 348 GLY A N 1
ATOM 2720 C CA . GLY A 1 348 ? -21.730 6.056 -17.401 1.00 86.94 348 GLY A CA 1
ATOM 2721 C C . GLY A 1 348 ? -20.986 7.304 -16.908 1.00 86.94 348 GLY A C 1
ATOM 2722 O O . GLY A 1 348 ? -20.340 7.973 -17.717 1.00 86.94 348 GLY A O 1
ATOM 2723 N N . ASN A 1 349 ? -21.019 7.610 -15.606 1.00 92.31 349 ASN A N 1
ATOM 2724 C CA . ASN A 1 349 ? -20.211 8.679 -15.018 1.00 92.31 349 ASN A CA 1
ATOM 2725 C C . ASN A 1 349 ? -18.714 8.328 -15.040 1.00 92.31 349 ASN A C 1
ATOM 2727 O O . ASN A 1 349 ? -18.312 7.170 -15.167 1.00 92.31 349 ASN A O 1
ATOM 2731 N N . VAL A 1 350 ? -17.867 9.339 -14.857 1.00 91.38 350 VAL A N 1
ATOM 2732 C CA . VAL A 1 350 ? -16.412 9.178 -14.785 1.00 91.38 350 VAL A CA 1
ATOM 2733 C C . VAL A 1 350 ? -15.903 9.664 -13.436 1.00 91.38 350 VAL A C 1
ATOM 2735 O O . VAL A 1 350 ? -16.000 10.847 -13.117 1.00 91.38 350 VAL A O 1
ATOM 2738 N N . PHE A 1 351 ? -15.318 8.755 -12.657 1.00 94.25 351 PHE A N 1
ATOM 2739 C CA . PHE A 1 351 ? -14.599 9.078 -11.429 1.00 94.25 351 PHE A CA 1
ATOM 2740 C C . PHE A 1 351 ? -13.120 9.308 -11.743 1.00 94.25 351 PHE A C 1
ATOM 2742 O O . PHE A 1 351 ? -12.463 8.481 -12.382 1.00 94.25 351 PHE A O 1
ATOM 2749 N N . VAL A 1 352 ? -12.579 10.433 -11.291 1.00 93.25 352 VAL A N 1
ATOM 2750 C CA . VAL A 1 352 ? -11.186 10.826 -11.499 1.00 93.25 352 VAL A CA 1
ATOM 2751 C C . VAL A 1 352 ? -10.548 11.129 -10.159 1.00 93.25 352 VAL A C 1
ATOM 2753 O O . VAL A 1 352 ? -11.102 11.851 -9.334 1.00 93.25 352 VAL A O 1
ATOM 2756 N N . LYS A 1 353 ? -9.340 10.612 -9.959 1.00 93.12 353 LYS A N 1
ATOM 2757 C CA . LYS A 1 353 ? -8.490 10.954 -8.828 1.00 93.12 353 LYS A CA 1
ATOM 2758 C C . LYS A 1 353 ? -7.237 11.659 -9.344 1.00 93.12 353 LYS A C 1
ATOM 2760 O O . LYS A 1 353 ? -6.454 11.100 -10.118 1.00 93.12 353 LYS A O 1
ATOM 2765 N N . TRP A 1 354 ? -6.999 12.865 -8.842 1.00 88.44 354 TRP A N 1
ATOM 2766 C CA . TRP A 1 354 ? -6.040 13.842 -9.362 1.00 88.44 354 TRP A CA 1
ATOM 2767 C C . TRP A 1 354 ? -4.614 13.689 -8.820 1.00 88.44 354 TRP A C 1
ATOM 2769 O O . TRP A 1 354 ? -4.018 14.655 -8.368 1.00 88.44 354 TRP A O 1
ATOM 2779 N N . GLY A 1 355 ? -4.044 12.479 -8.864 1.00 85.75 355 GLY A N 1
ATOM 2780 C CA . GLY A 1 355 ? -2.602 12.261 -8.640 1.00 85.75 355 GLY A CA 1
ATOM 2781 C C . GLY A 1 355 ? -2.010 12.977 -7.412 1.00 85.75 355 GLY A C 1
ATOM 2782 O O . GLY A 1 355 ? -2.597 12.951 -6.329 1.00 85.75 355 GLY A O 1
ATOM 2783 N N . GLU A 1 356 ? -0.870 13.625 -7.623 1.00 82.12 356 GLU A N 1
ATOM 2784 C CA . GLU A 1 356 ? -0.191 14.547 -6.699 1.00 82.12 356 GLU A CA 1
ATOM 2785 C C . GLU A 1 356 ? -1.061 15.710 -6.170 1.00 82.12 356 GLU A C 1
ATOM 2787 O O . GLU A 1 356 ? -0.792 16.208 -5.083 1.00 82.12 356 GLU A O 1
ATOM 2792 N N . ALA A 1 357 ? -2.102 16.140 -6.892 1.00 82.38 357 ALA A N 1
ATOM 2793 C CA . ALA A 1 357 ? -2.932 17.292 -6.521 1.00 82.38 357 ALA A CA 1
ATOM 2794 C C . ALA A 1 357 ? -3.985 16.994 -5.433 1.00 82.38 357 ALA A C 1
ATOM 2796 O O . ALA A 1 357 ? -4.727 17.890 -5.043 1.00 82.38 357 ALA A O 1
ATOM 2797 N N . GLY A 1 358 ? -4.059 15.756 -4.928 1.00 88.88 358 GLY A N 1
ATOM 2798 C CA . GLY A 1 358 ? -4.749 15.493 -3.661 1.00 88.88 358 GLY A CA 1
ATOM 2799 C C . GLY A 1 358 ? -6.267 15.666 -3.686 1.00 88.88 358 GLY A C 1
ATOM 2800 O O . GLY A 1 358 ? -6.841 16.076 -2.682 1.00 88.88 358 GLY A O 1
ATOM 2801 N N . ALA A 1 359 ? -6.926 15.356 -4.805 1.00 91.50 359 ALA A N 1
ATOM 2802 C CA . ALA A 1 359 ? -8.377 15.487 -4.935 1.00 91.50 359 ALA A CA 1
ATOM 2803 C C . ALA A 1 359 ? -9.029 14.338 -5.720 1.00 91.50 359 ALA A C 1
ATOM 2805 O O . ALA A 1 359 ? -8.368 13.614 -6.474 1.00 91.50 359 ALA A O 1
ATOM 2806 N N . VAL A 1 360 ? -10.344 14.203 -5.557 1.00 94.81 360 VAL A N 1
ATOM 2807 C CA . VAL A 1 360 ? -11.234 13.311 -6.312 1.00 94.81 360 VAL A CA 1
ATOM 2808 C C . VAL A 1 360 ? -12.394 14.104 -6.914 1.00 94.81 360 VAL A C 1
ATOM 2810 O O . VAL A 1 360 ? -12.839 15.104 -6.344 1.00 94.81 360 VAL A O 1
ATOM 2813 N N . THR A 1 361 ? -12.889 13.666 -8.067 1.00 94.88 361 THR A N 1
ATOM 2814 C CA . THR A 1 361 ? -14.031 14.274 -8.758 1.00 94.88 361 THR A CA 1
ATOM 2815 C C . THR A 1 361 ? -14.836 13.200 -9.469 1.00 94.88 361 THR A C 1
ATOM 2817 O O . THR A 1 361 ? -14.262 12.317 -10.100 1.00 94.88 361 THR A O 1
ATOM 2820 N N . GLU A 1 362 ? -16.157 13.303 -9.424 1.00 95.62 362 GLU A N 1
ATOM 2821 C CA . GLU A 1 362 ? -17.040 12.558 -10.313 1.00 95.62 362 GLU A CA 1
ATOM 2822 C C . GLU A 1 362 ? -17.697 13.493 -11.317 1.00 95.62 362 GLU A C 1
ATOM 2824 O O . GLU A 1 362 ? -18.184 14.566 -10.955 1.00 95.62 362 GLU A O 1
ATOM 2829 N N . PHE A 1 363 ? -17.736 13.058 -12.571 1.00 93.44 363 PHE A N 1
ATOM 2830 C CA . PHE A 1 363 ? -18.366 13.768 -13.668 1.00 93.44 363 PHE A CA 1
ATOM 2831 C C . PHE A 1 363 ? -19.517 12.960 -14.254 1.00 93.44 363 PHE A C 1
ATOM 2833 O O . PHE A 1 363 ? -19.380 11.756 -14.477 1.00 93.44 363 PHE A O 1
ATOM 2840 N N . ARG A 1 364 ? -20.605 13.643 -14.608 1.00 90.88 364 ARG A N 1
ATOM 2841 C CA . ARG A 1 364 ? -21.592 13.121 -15.556 1.00 90.88 364 ARG A CA 1
ATOM 2842 C C . ARG A 1 364 ? -20.946 12.957 -16.929 1.00 90.88 364 ARG A C 1
ATOM 2844 O O . ARG A 1 364 ? -20.039 13.720 -17.279 1.00 90.88 364 ARG A O 1
ATOM 2851 N N . ASP A 1 365 ? -21.467 12.042 -17.742 1.00 74.00 365 ASP A N 1
ATOM 2852 C CA . ASP A 1 365 ? -21.168 12.044 -19.174 1.00 74.00 365 ASP A CA 1
ATOM 2853 C C . ASP A 1 365 ? -21.436 13.442 -19.781 1.00 74.00 365 ASP A C 1
ATOM 2855 O O . ASP A 1 365 ? -22.503 14.026 -19.585 1.00 74.00 365 ASP A O 1
ATOM 2859 N N . GLY A 1 366 ? -20.429 14.012 -20.448 1.00 72.31 366 GLY A N 1
ATOM 2860 C CA . GLY A 1 366 ? -20.417 15.409 -20.907 1.00 72.31 366 GLY A CA 1
ATOM 2861 C C . GLY A 1 366 ? -19.643 16.408 -20.028 1.00 72.31 366 GLY A C 1
ATOM 2862 O O . GLY A 1 366 ? -19.494 17.557 -20.433 1.00 72.31 366 GLY A O 1
ATOM 2863 N N . GLY A 1 367 ? -19.103 16.004 -18.871 1.00 83.12 367 GLY A N 1
ATOM 2864 C CA . GLY A 1 367 ? -18.121 16.804 -18.116 1.00 83.12 367 GLY A CA 1
ATOM 2865 C C . GLY A 1 367 ? -18.670 17.708 -17.007 1.00 83.12 367 GLY A C 1
ATOM 2866 O O . GLY A 1 367 ? -17.912 18.478 -16.421 1.00 83.12 367 GLY A O 1
ATOM 2867 N N . GLN A 1 368 ? -19.957 17.606 -16.665 1.00 90.25 368 GLN A N 1
ATOM 2868 C CA . GLN A 1 368 ? -20.519 18.278 -15.487 1.00 90.25 368 GLN A CA 1
ATOM 2869 C C . GLN A 1 368 ? -20.011 17.612 -14.197 1.00 90.25 368 GLN A C 1
ATOM 2871 O O . GLN A 1 368 ? -20.197 16.409 -14.029 1.00 90.25 368 GLN A O 1
ATOM 2876 N N . VAL A 1 369 ? -19.440 18.383 -13.267 1.00 93.56 369 VAL A N 1
ATOM 2877 C CA . VAL A 1 369 ? -19.067 17.897 -11.924 1.00 93.56 369 VAL A CA 1
ATOM 2878 C C . VAL A 1 369 ? -20.326 17.530 -11.124 1.00 93.56 369 VAL A C 1
ATOM 2880 O O . VAL A 1 369 ? -21.242 18.341 -11.001 1.00 93.56 369 VAL A O 1
ATOM 2883 N N . LEU A 1 370 ? -20.358 16.313 -10.576 1.00 95.56 370 LEU A N 1
ATOM 2884 C CA . LEU A 1 370 ? -21.426 15.779 -9.714 1.00 95.56 370 LEU A CA 1
ATOM 2885 C C . LEU A 1 370 ? -20.986 15.567 -8.259 1.00 95.56 370 LEU A C 1
ATOM 2887 O O . LEU A 1 370 ? -21.829 15.432 -7.378 1.00 95.56 370 LEU A O 1
ATOM 2891 N N . PHE A 1 371 ? -19.678 15.478 -8.025 1.00 96.19 371 PHE A N 1
ATOM 2892 C CA . PHE A 1 371 ? -19.052 15.380 -6.709 1.00 96.19 371 PHE A CA 1
ATOM 2893 C C . PHE A 1 371 ? -17.603 15.857 -6.825 1.00 96.19 371 PHE A C 1
ATOM 2895 O O . PHE A 1 371 ? -16.924 15.509 -7.793 1.00 96.19 371 PHE A O 1
ATOM 2902 N N . HIS A 1 372 ? -17.106 16.619 -5.855 1.00 94.56 372 HIS A N 1
ATOM 2903 C CA . HIS A 1 372 ? -15.702 17.014 -5.784 1.00 94.56 372 HIS A CA 1
ATOM 2904 C C . HIS A 1 372 ? -15.255 17.182 -4.334 1.00 94.56 372 HIS A C 1
ATOM 2906 O O . HIS A 1 372 ? -15.922 17.850 -3.539 1.00 94.56 372 HIS A O 1
ATOM 2912 N N . ALA A 1 373 ? -14.109 16.582 -4.008 1.00 92.81 373 ALA A N 1
ATOM 2913 C CA . ALA A 1 373 ? -13.499 16.695 -2.696 1.00 92.81 373 ALA A CA 1
ATOM 2914 C C . ALA A 1 373 ? -11.968 16.693 -2.764 1.00 92.81 373 ALA A C 1
ATOM 2916 O O . ALA A 1 373 ? -11.363 15.922 -3.515 1.00 92.81 373 ALA A O 1
ATOM 2917 N N . TYR A 1 374 ? -11.348 17.504 -1.913 1.00 90.56 374 TYR A N 1
ATOM 2918 C CA . TYR A 1 374 ? -9.923 17.425 -1.604 1.00 90.56 374 TYR A CA 1
ATOM 2919 C C . TYR A 1 374 ? -9.694 16.438 -0.452 1.00 90.56 374 TYR A C 1
ATOM 2921 O O . TYR A 1 374 ? -10.527 16.312 0.446 1.00 90.56 374 TYR A O 1
ATOM 2929 N N . LEU A 1 375 ? -8.548 15.754 -0.448 1.00 88.88 375 LEU A N 1
ATOM 2930 C CA . LEU A 1 375 ? -8.178 14.742 0.556 1.00 88.88 375 LEU A CA 1
ATOM 2931 C C . LEU A 1 375 ? -7.713 15.341 1.901 1.00 88.88 375 LEU A C 1
ATOM 2933 O O . LEU A 1 375 ? -7.083 14.656 2.707 1.00 88.88 375 LEU A O 1
ATOM 2937 N N . ASP A 1 376 ? -7.992 16.623 2.117 1.00 76.25 376 ASP A N 1
ATOM 2938 C CA . ASP A 1 376 ? -7.484 17.455 3.199 1.00 76.25 376 ASP A CA 1
ATOM 2939 C C . ASP A 1 376 ? -8.571 18.444 3.644 1.00 76.25 376 ASP A C 1
ATOM 2941 O O . ASP A 1 376 ? -9.187 19.093 2.801 1.00 76.25 376 ASP A O 1
ATOM 2945 N N . SER A 1 377 ? -8.796 18.569 4.954 1.00 60.09 377 SER A N 1
ATOM 2946 C CA . SER A 1 377 ? -9.633 19.611 5.577 1.00 60.09 377 SER A CA 1
ATOM 2947 C C . SER A 1 377 ? -9.220 19.923 7.027 1.00 60.09 377 SER A C 1
ATOM 2949 O O . SER A 1 377 ? -10.043 20.344 7.842 1.00 60.09 377 SER A O 1
ATOM 2951 N N . ALA A 1 378 ? -7.945 19.716 7.380 1.00 49.94 378 ALA A N 1
ATOM 2952 C CA . ALA A 1 378 ? -7.424 20.027 8.715 1.00 49.94 378 ALA A CA 1
ATOM 2953 C C . ALA A 1 378 ? -6.573 21.316 8.692 1.00 49.94 378 ALA A C 1
ATOM 2955 O O . ALA A 1 378 ? -5.906 21.593 7.699 1.00 49.94 378 ALA A O 1
ATOM 2956 N N . PRO A 1 379 ? -6.525 22.115 9.779 1.00 41.38 379 PRO A N 1
ATOM 2957 C CA . PRO A 1 379 ? -5.946 23.470 9.763 1.00 41.38 379 PRO A CA 1
ATOM 2958 C C . PRO A 1 379 ? -4.412 23.538 9.615 1.00 41.38 379 PRO A C 1
ATOM 2960 O O . PRO A 1 379 ? -3.829 24.616 9.733 1.00 41.38 379 PRO A O 1
ATOM 2963 N N . VAL A 1 380 ? -3.739 22.404 9.401 1.00 47.34 380 VAL A N 1
ATOM 2964 C CA . VAL A 1 380 ? -2.271 22.293 9.371 1.00 47.34 380 VAL A CA 1
ATOM 2965 C C . VAL A 1 380 ? -1.764 21.595 8.110 1.00 47.34 380 VAL A C 1
ATOM 2967 O O . VAL A 1 380 ? -0.614 21.817 7.727 1.00 47.34 380 VAL A O 1
ATOM 2970 N N . SER A 1 381 ? -2.582 20.763 7.470 1.00 49.88 381 SER A N 1
ATOM 2971 C CA . SER A 1 381 ? -2.194 20.048 6.263 1.00 49.88 381 SER A CA 1
ATOM 2972 C C . SER A 1 381 ? -2.237 20.972 5.045 1.00 49.88 381 SER A C 1
ATOM 2974 O O . SER A 1 381 ? -3.006 21.931 4.948 1.00 49.88 381 SER A O 1
ATOM 2976 N N . ARG A 1 382 ? -1.262 20.743 4.170 1.00 56.56 382 ARG A N 1
ATOM 2977 C CA . ARG A 1 382 ? -1.134 21.360 2.856 1.00 56.56 382 ARG A CA 1
ATOM 2978 C C . ARG A 1 382 ? -0.528 20.285 1.971 1.00 56.56 382 ARG A C 1
ATOM 2980 O O . ARG A 1 382 ? 0.546 19.769 2.290 1.00 56.56 382 ARG A O 1
ATOM 2987 N N . PHE A 1 383 ? -1.203 19.988 0.863 1.00 73.38 383 PHE A N 1
ATOM 2988 C CA . PHE A 1 383 ? -0.732 19.076 -0.185 1.00 73.38 383 PHE A CA 1
ATOM 2989 C C . PHE A 1 383 ? -0.638 17.586 0.224 1.00 73.38 383 PHE A C 1
ATOM 2991 O O . PHE A 1 383 ? 0.370 16.913 -0.031 1.00 73.38 383 PHE A O 1
ATOM 2998 N N . VAL A 1 384 ? -1.716 17.057 0.818 1.00 86.94 384 VAL A N 1
ATOM 2999 C CA . VAL A 1 384 ? -1.952 15.605 0.943 1.00 86.94 384 VAL A CA 1
ATOM 3000 C C . VAL A 1 384 ? -2.016 14.969 -0.449 1.00 86.94 384 VAL A C 1
ATOM 3002 O O . VAL A 1 384 ? -2.745 15.438 -1.317 1.00 86.94 384 VAL A O 1
ATOM 3005 N N . GLN A 1 385 ? -1.287 13.875 -0.661 1.00 89.50 385 GLN A N 1
ATOM 3006 C CA . GLN A 1 385 ? -1.361 13.068 -1.882 1.00 89.50 385 GLN A CA 1
ATOM 3007 C C . GLN A 1 385 ? -2.118 11.769 -1.621 1.00 89.50 385 GLN A C 1
ATOM 3009 O O . GLN A 1 385 ? -2.391 11.406 -0.489 1.00 89.50 385 GLN A O 1
ATOM 3014 N N . SER A 1 386 ? -2.429 11.040 -2.683 1.00 91.62 386 SER A N 1
ATOM 3015 C CA . SER A 1 386 ? -2.778 9.612 -2.670 1.00 91.62 386 SER A CA 1
ATOM 3016 C C . SER A 1 386 ? -2.205 9.018 -3.962 1.00 91.62 386 SER A C 1
ATOM 3018 O O . SER A 1 386 ? -1.820 9.804 -4.824 1.00 91.62 386 SER A O 1
ATOM 3020 N N . TYR A 1 387 ? -2.149 7.702 -4.180 1.00 92.62 387 TYR A N 1
ATOM 3021 C CA . TYR A 1 387 ? -1.620 7.175 -5.452 1.00 92.62 387 TYR A CA 1
ATOM 3022 C C . TYR A 1 387 ? -2.700 7.150 -6.547 1.00 92.62 387 TYR A C 1
ATOM 3024 O O . TYR A 1 387 ? -2.748 8.006 -7.443 1.00 92.62 387 TYR A O 1
ATOM 3032 N N . ARG A 1 388 ? -3.651 6.226 -6.395 1.00 94.00 388 ARG A N 1
ATOM 3033 C CA . ARG A 1 388 ? -4.895 6.102 -7.168 1.00 94.00 388 ARG A CA 1
ATOM 3034 C C . ARG A 1 388 ? -6.093 6.261 -6.222 1.00 94.00 388 ARG A C 1
ATOM 3036 O O . ARG A 1 388 ? -5.931 6.261 -5.005 1.00 94.00 388 ARG A O 1
ATOM 3043 N N . GLY A 1 389 ? -7.283 6.426 -6.779 1.00 95.00 389 GLY A N 1
ATOM 3044 C CA . GLY A 1 389 ? -8.536 6.396 -6.029 1.00 95.00 389 GLY A CA 1
ATOM 3045 C C . GLY A 1 389 ? -9.689 5.961 -6.918 1.00 95.00 389 GLY A C 1
ATOM 3046 O O . GLY A 1 389 ? -9.618 6.112 -8.143 1.00 95.00 389 GLY A O 1
ATOM 3047 N N . PHE A 1 390 ? -10.708 5.383 -6.292 1.00 96.88 390 PHE A N 1
ATOM 3048 C CA . PHE A 1 390 ? -11.776 4.646 -6.962 1.00 96.88 390 PHE A CA 1
ATOM 3049 C C . PHE A 1 390 ? -13.113 4.841 -6.240 1.00 96.88 390 PHE A C 1
ATOM 3051 O O . PHE A 1 390 ? -13.130 5.089 -5.034 1.00 96.88 390 PHE A O 1
ATOM 3058 N N . ARG A 1 391 ? -14.220 4.651 -6.963 1.00 96.44 391 ARG A N 1
ATOM 3059 C CA . ARG A 1 391 ? -15.559 4.468 -6.386 1.00 96.44 391 ARG A CA 1
ATOM 3060 C C . ARG A 1 391 ? -16.032 3.046 -6.675 1.00 96.44 391 ARG A C 1
ATOM 3062 O O . ARG A 1 391 ? -15.928 2.587 -7.811 1.00 96.44 391 ARG A O 1
ATOM 3069 N N . ALA A 1 392 ? -16.538 2.341 -5.670 1.00 96.00 392 ALA A N 1
ATOM 3070 C CA . ALA A 1 392 ? -17.074 0.989 -5.834 1.00 96.00 392 ALA A CA 1
ATOM 3071 C C . ALA A 1 392 ? -18.072 0.639 -4.723 1.00 96.00 392 ALA A C 1
ATOM 3073 O O . ALA A 1 392 ? -18.060 1.249 -3.657 1.00 96.00 392 ALA A O 1
ATOM 3074 N N . ASN A 1 393 ? -18.906 -0.375 -4.943 1.00 95.56 393 ASN A N 1
ATOM 3075 C CA . ASN A 1 393 ? -19.651 -1.001 -3.853 1.00 95.56 393 ASN A CA 1
ATOM 3076 C C . ASN A 1 393 ? -18.736 -1.962 -3.085 1.00 95.56 393 ASN A C 1
ATOM 3078 O O . ASN A 1 393 ? -17.873 -2.610 -3.674 1.00 95.56 393 ASN A O 1
ATOM 3082 N N . TRP A 1 394 ? -18.938 -2.054 -1.775 1.00 96.19 394 TRP A N 1
ATOM 3083 C CA . TRP A 1 394 ? -18.242 -2.989 -0.899 1.00 96.19 394 TRP A CA 1
ATOM 3084 C C . TRP A 1 394 ? -19.149 -3.339 0.274 1.00 96.19 394 TRP A C 1
ATOM 3086 O O . TRP A 1 394 ? -19.830 -2.461 0.806 1.00 96.19 394 TRP A O 1
ATOM 3096 N N . THR A 1 395 ? -19.143 -4.614 0.653 1.00 95.56 395 THR A N 1
ATOM 3097 C CA . THR A 1 395 ? -19.913 -5.149 1.774 1.00 95.56 395 THR A CA 1
ATOM 3098 C C . THR A 1 395 ? -18.982 -5.977 2.641 1.00 95.56 395 THR A C 1
ATOM 3100 O O . THR A 1 395 ? -18.311 -6.878 2.138 1.00 95.56 395 THR A O 1
ATOM 3103 N N . ALA A 1 396 ? -18.942 -5.666 3.933 1.00 94.81 396 ALA A N 1
ATOM 3104 C CA . ALA A 1 396 ? -18.020 -6.265 4.882 1.00 94.81 396 ALA A CA 1
ATOM 3105 C C . ALA A 1 396 ? -18.617 -6.375 6.286 1.00 94.81 396 ALA A C 1
ATOM 3107 O O . ALA A 1 396 ? -19.431 -5.550 6.706 1.00 94.81 396 ALA A O 1
ATOM 3108 N N . ILE A 1 397 ? -18.155 -7.404 6.995 1.00 94.25 397 ILE A N 1
ATOM 3109 C CA . ILE A 1 397 ? -18.386 -7.659 8.416 1.00 94.25 397 ILE A CA 1
ATOM 3110 C C . ILE A 1 397 ? -16.987 -7.950 8.985 1.00 94.25 397 ILE A C 1
ATOM 3112 O O . ILE A 1 397 ? -16.464 -9.030 8.713 1.00 94.25 397 ILE A O 1
ATOM 3116 N N . PRO A 1 398 ? -16.345 -6.994 9.681 1.00 94.19 398 PRO A N 1
ATOM 3117 C CA . PRO A 1 398 ? -14.964 -7.130 10.143 1.00 94.19 398 PRO A CA 1
ATOM 3118 C C . PRO A 1 398 ? -14.757 -8.322 11.086 1.00 94.19 398 PRO A C 1
ATOM 3120 O O . PRO A 1 398 ? -15.647 -8.651 11.869 1.00 94.19 398 PRO A O 1
ATOM 3123 N N . ALA A 1 399 ? -13.555 -8.907 11.071 1.00 92.44 399 ALA A N 1
ATOM 3124 C CA . ALA A 1 399 ? -13.126 -9.857 12.105 1.00 92.44 399 ALA A CA 1
ATOM 3125 C C . ALA A 1 399 ? -12.861 -9.185 13.469 1.00 92.44 399 ALA A C 1
ATOM 3127 O O . ALA A 1 399 ? -12.927 -9.842 14.507 1.00 92.44 399 ALA A O 1
ATOM 3128 N N . GLU A 1 400 ? -12.550 -7.884 13.471 1.00 91.06 400 GLU A N 1
ATOM 3129 C CA . GLU A 1 400 ? -12.388 -7.069 14.681 1.00 91.06 400 GLU A CA 1
ATOM 3130 C C . GLU A 1 400 ? -13.724 -6.959 15.440 1.00 91.06 400 GLU A C 1
ATOM 3132 O O . GLU A 1 400 ? -14.770 -6.765 14.821 1.00 91.06 400 GLU A O 1
ATOM 3137 N N . GLU A 1 401 ? -13.712 -7.049 16.773 1.00 93.94 401 GLU A N 1
ATOM 3138 C CA . GLU A 1 401 ? -14.915 -6.806 17.584 1.00 93.94 401 GLU A CA 1
ATOM 3139 C C . GLU A 1 401 ? -15.362 -5.332 17.471 1.00 93.94 401 GLU A C 1
ATOM 3141 O O . GLU A 1 401 ? -14.515 -4.434 17.438 1.00 93.94 401 GLU A O 1
ATOM 3146 N N . PRO A 1 402 ? -16.675 -5.032 17.442 1.00 96.69 402 PRO A N 1
ATOM 3147 C CA . PRO A 1 402 ? -17.145 -3.656 17.532 1.00 96.69 402 PRO A CA 1
ATOM 3148 C C . PRO A 1 402 ? -16.758 -3.017 18.874 1.00 96.69 402 PRO A C 1
ATOM 3150 O O . PRO A 1 402 ? -16.764 -3.661 19.927 1.00 96.69 402 PRO A O 1
ATOM 3153 N N . ASP A 1 403 ? -16.457 -1.722 18.844 1.00 95.94 403 ASP A N 1
ATOM 3154 C CA . ASP A 1 403 ? -15.904 -0.991 19.982 1.00 95.94 403 ASP A CA 1
ATOM 3155 C C . ASP A 1 403 ? -16.953 -0.137 20.694 1.00 95.94 403 ASP A C 1
ATOM 3157 O O . ASP A 1 403 ? -17.930 0.327 20.099 1.00 95.94 403 ASP A O 1
ATOM 3161 N N . ILE A 1 404 ? -16.733 0.088 21.990 1.00 94.75 404 ILE A N 1
ATOM 3162 C CA . ILE A 1 404 ? -17.682 0.772 22.874 1.00 94.75 404 ILE A CA 1
ATOM 3163 C C . ILE A 1 404 ? -16.973 1.643 23.917 1.00 94.75 404 ILE A C 1
ATOM 3165 O O . ILE A 1 404 ? -16.006 1.232 24.563 1.00 94.75 404 ILE A O 1
ATOM 3169 N N . ALA A 1 405 ? -17.501 2.847 24.131 1.00 91.38 405 ALA A N 1
ATOM 3170 C CA . ALA A 1 405 ? -17.107 3.730 25.224 1.00 91.38 405 ALA A CA 1
ATOM 3171 C C . ALA A 1 405 ? -18.335 4.351 25.903 1.00 91.38 405 ALA A C 1
ATOM 3173 O O . ALA A 1 405 ? -19.317 4.695 25.249 1.00 91.38 405 ALA A O 1
ATOM 3174 N N . THR A 1 406 ? -18.276 4.512 27.226 1.00 87.31 406 THR A N 1
ATOM 3175 C CA . THR A 1 406 ? -19.403 4.979 28.047 1.00 87.31 406 THR A CA 1
ATOM 3176 C C . THR A 1 406 ? -18.982 6.144 28.936 1.00 87.31 406 THR A C 1
ATOM 3178 O O . THR A 1 406 ? -18.002 6.031 29.674 1.00 87.31 406 THR A O 1
ATOM 3181 N N . PHE A 1 407 ? -19.744 7.236 28.925 1.00 84.19 407 PHE A N 1
ATOM 3182 C CA . PHE A 1 407 ? -19.462 8.449 29.689 1.00 84.19 407 PHE A CA 1
ATOM 3183 C C . PHE A 1 407 ? -20.694 8.879 30.477 1.00 84.19 407 PHE A C 1
ATOM 3185 O O . PHE A 1 407 ? -21.783 9.017 29.923 1.00 84.19 407 PHE A O 1
ATOM 3192 N N . VAL A 1 408 ? -20.519 9.136 31.771 1.00 81.12 408 VAL A N 1
ATOM 3193 C CA . VAL A 1 408 ? -21.572 9.732 32.598 1.00 81.12 408 VAL A CA 1
ATOM 3194 C C . VAL A 1 408 ? -21.572 11.242 32.371 1.00 81.12 408 VAL A C 1
ATOM 3196 O O . VAL A 1 408 ? -20.603 11.920 32.720 1.00 81.12 408 VAL A O 1
ATOM 3199 N N . SER A 1 409 ? -22.657 11.773 31.812 1.00 75.50 409 SER A N 1
ATOM 3200 C CA . SER A 1 409 ? -22.894 13.212 31.675 1.00 75.50 409 SER A CA 1
ATOM 3201 C C . SER A 1 409 ? -23.990 13.671 32.643 1.00 75.50 409 SER A C 1
ATOM 3203 O O . SER A 1 409 ? -24.847 12.897 33.073 1.00 75.50 409 SER A O 1
ATOM 3205 N N . ARG A 1 410 ? -23.929 14.938 33.060 1.00 76.69 410 ARG A N 1
ATOM 3206 C CA . ARG A 1 410 ? -24.929 15.571 33.930 1.00 76.69 410 ARG A CA 1
ATOM 3207 C C . ARG A 1 410 ? -25.426 16.838 33.258 1.00 76.69 410 ARG A C 1
ATOM 3209 O O . ARG A 1 410 ? -24.617 17.700 32.922 1.00 76.69 410 ARG A O 1
ATOM 3216 N N . GLU A 1 411 ? -26.736 16.953 33.092 1.00 77.50 411 GLU A N 1
ATOM 3217 C CA . GLU A 1 411 ? -27.386 18.146 32.548 1.00 77.50 411 GLU A CA 1
ATOM 3218 C C . GLU A 1 411 ? -28.472 18.564 33.548 1.00 77.50 411 GLU A C 1
ATOM 3220 O O . GLU A 1 411 ? -29.443 17.842 33.780 1.00 77.50 411 GLU A O 1
ATOM 3225 N N . SER A 1 412 ? -28.277 19.719 34.196 1.00 80.31 412 SER A N 1
ATOM 3226 C CA . SER A 1 412 ? -29.082 20.151 35.348 1.00 80.31 412 SER A CA 1
ATOM 3227 C C . SER A 1 412 ? -29.079 19.103 36.484 1.00 80.31 412 SER A C 1
ATOM 3229 O O . SER A 1 412 ? -28.011 18.693 36.939 1.00 80.31 412 SER A O 1
ATOM 3231 N N . THR A 1 413 ? -30.251 18.678 36.959 1.00 73.50 413 THR A N 1
ATOM 3232 C CA . THR A 1 413 ? -30.451 17.656 37.999 1.00 73.50 413 THR A CA 1
ATOM 3233 C C . THR A 1 413 ? -30.446 16.219 37.472 1.00 73.50 413 THR A C 1
ATOM 3235 O O . THR A 1 413 ? -30.506 15.287 38.272 1.00 73.50 413 THR A O 1
ATOM 3238 N N . LEU A 1 414 ? -30.388 16.017 36.153 1.00 73.25 414 LEU A N 1
ATOM 3239 C CA . LEU A 1 414 ? -30.460 14.697 35.532 1.00 73.25 414 LEU A CA 1
ATOM 3240 C C . LEU A 1 414 ? -29.060 14.151 35.224 1.00 73.25 414 LEU A C 1
ATOM 3242 O O . LEU A 1 414 ? -28.180 14.866 34.736 1.00 73.25 414 LEU A O 1
ATOM 3246 N N . THR A 1 415 ? -28.876 12.855 35.476 1.00 76.31 415 THR A N 1
ATOM 3247 C CA . THR A 1 415 ? -27.695 12.096 35.048 1.00 76.31 415 THR A CA 1
ATOM 3248 C C . THR A 1 415 ? -28.052 11.240 33.841 1.00 76.31 415 THR A C 1
ATOM 3250 O O . THR A 1 415 ? -29.099 10.591 33.801 1.00 76.31 415 THR A O 1
ATOM 3253 N N . PHE A 1 416 ? -27.148 11.230 32.873 1.00 83.38 416 PHE A N 1
ATOM 3254 C CA . PHE A 1 416 ? -27.270 10.557 31.595 1.00 83.38 416 PHE A CA 1
ATOM 3255 C C . PHE A 1 416 ? -26.072 9.627 31.427 1.00 83.38 416 PHE A C 1
ATOM 3257 O O . PHE A 1 416 ? -24.967 9.928 31.890 1.00 83.38 416 PHE A O 1
ATOM 3264 N N . LEU A 1 417 ? -26.278 8.518 30.726 1.00 85.94 417 LEU A N 1
ATOM 3265 C CA . LEU A 1 417 ? -25.182 7.710 30.215 1.00 85.94 417 LEU A CA 1
ATOM 3266 C C . LEU A 1 417 ? -25.109 7.895 28.703 1.00 85.94 417 LEU A C 1
ATOM 3268 O O . LEU A 1 417 ? -26.012 7.485 27.976 1.00 85.94 417 LEU A O 1
ATOM 3272 N N . ASP A 1 418 ? -24.035 8.531 28.252 1.00 88.75 418 ASP A N 1
ATOM 3273 C CA . ASP A 1 418 ? -23.693 8.665 26.845 1.00 88.75 418 ASP A CA 1
ATOM 3274 C C . ASP A 1 418 ? -22.812 7.477 26.439 1.00 88.75 418 ASP A C 1
ATOM 3276 O O . ASP A 1 418 ? -21.672 7.345 26.886 1.00 88.75 418 ASP A O 1
ATOM 3280 N N . ILE A 1 419 ? -23.359 6.602 25.603 1.00 91.69 419 ILE A N 1
ATOM 3281 C CA . ILE A 1 419 ? -22.706 5.416 25.051 1.00 91.69 419 ILE A CA 1
ATOM 3282 C C . ILE A 1 419 ? -22.353 5.711 23.594 1.00 91.69 419 ILE A C 1
ATOM 3284 O O . ILE A 1 419 ? -23.181 6.214 22.838 1.00 91.69 419 ILE A O 1
ATOM 3288 N N . PHE A 1 420 ? -21.130 5.395 23.200 1.00 94.56 420 PHE A N 1
ATOM 3289 C CA . PHE A 1 420 ? -20.624 5.551 21.843 1.00 94.56 420 PHE A CA 1
ATOM 3290 C C . PHE A 1 420 ? -20.191 4.182 21.341 1.00 94.56 420 PHE A C 1
ATOM 3292 O O . PHE A 1 420 ? -19.438 3.498 22.036 1.00 94.56 420 PHE A O 1
ATOM 3299 N N . VAL A 1 421 ? -20.675 3.791 20.165 1.00 97.00 421 VAL A N 1
ATOM 3300 C CA . VAL A 1 421 ? -20.378 2.496 19.540 1.00 97.00 421 VAL A CA 1
ATOM 3301 C C . VAL A 1 421 ? -19.977 2.679 18.084 1.00 97.00 421 VAL A C 1
ATOM 3303 O O . VAL A 1 421 ? -20.587 3.473 17.366 1.00 97.00 421 VAL A O 1
ATOM 3306 N N . SER A 1 422 ? -18.960 1.947 17.641 1.00 96.69 422 SER A N 1
ATOM 3307 C CA . SER A 1 422 ? -18.518 1.931 16.243 1.00 96.69 422 SER A CA 1
ATOM 3308 C C . SER A 1 422 ? -17.994 0.552 15.851 1.00 96.69 422 SER A C 1
ATOM 3310 O O . SER A 1 422 ? -17.689 -0.281 16.704 1.00 96.69 422 SER A O 1
ATOM 3312 N N . TRP A 1 423 ? -17.898 0.291 14.548 1.00 96.56 423 TRP A N 1
ATOM 3313 C CA . TRP A 1 423 ? -17.327 -0.953 14.037 1.00 96.56 423 TRP A CA 1
ATOM 3314 C C . TRP A 1 423 ? -16.548 -0.672 12.756 1.00 96.56 423 TRP A C 1
ATOM 3316 O O . TRP A 1 423 ? -17.121 -0.271 11.739 1.00 96.56 423 TRP A O 1
ATOM 3326 N N . ASN A 1 424 ? -15.225 -0.819 12.829 1.00 96.00 424 ASN A N 1
ATOM 3327 C CA . ASN A 1 424 ? -14.315 -0.381 11.782 1.00 96.00 424 ASN A CA 1
ATOM 3328 C C . ASN A 1 424 ? -14.450 -1.238 10.514 1.00 96.00 424 ASN A C 1
ATOM 3330 O O . ASN A 1 424 ? -13.896 -2.327 10.428 1.00 96.00 424 ASN A O 1
ATOM 3334 N N . GLY A 1 425 ? -15.149 -0.720 9.504 1.00 94.94 425 GLY A N 1
ATOM 3335 C CA . GLY A 1 425 ? -15.343 -1.371 8.208 1.00 94.94 425 GLY A CA 1
ATOM 3336 C C . GLY A 1 425 ? -16.639 -2.150 8.040 1.00 94.94 425 GLY A C 1
ATOM 3337 O O . GLY A 1 425 ? -16.877 -2.654 6.943 1.00 94.94 425 GLY A O 1
ATOM 3338 N N . ASP A 1 426 ? -17.489 -2.227 9.061 1.00 95.56 426 ASP A N 1
ATOM 3339 C CA . ASP A 1 426 ? -18.824 -2.802 8.902 1.00 95.56 426 ASP A CA 1
ATOM 3340 C C . ASP A 1 426 ? -19.702 -1.919 8.005 1.00 95.56 426 ASP A C 1
ATOM 3342 O O . ASP A 1 426 ? -19.758 -0.694 8.154 1.00 95.56 426 ASP A O 1
ATOM 3346 N N . THR A 1 427 ? -20.447 -2.562 7.110 1.00 95.00 427 THR A N 1
ATOM 3347 C CA . THR A 1 427 ? -21.415 -1.923 6.207 1.00 95.00 427 THR A CA 1
ATOM 3348 C C . THR A 1 427 ? -22.856 -2.381 6.443 1.00 95.00 427 THR A C 1
ATOM 3350 O O . THR A 1 427 ? -23.799 -1.745 5.956 1.00 95.00 427 THR A O 1
ATOM 3353 N N . GLU A 1 428 ? -23.048 -3.465 7.194 1.00 95.69 428 GLU A N 1
ATOM 3354 C CA . GLU A 1 428 ? -24.314 -4.188 7.276 1.00 95.69 428 GLU A CA 1
ATOM 3355 C C . GLU A 1 428 ? -25.170 -3.758 8.466 1.00 95.69 428 GLU A C 1
ATOM 3357 O O . GLU A 1 428 ? -26.389 -3.649 8.293 1.00 95.69 428 GLU A O 1
ATOM 3362 N N . THR A 1 429 ? -24.570 -3.403 9.610 1.00 96.81 429 THR A N 1
ATOM 3363 C CA . THR A 1 429 ? -25.310 -2.956 10.807 1.00 96.81 429 THR A CA 1
ATOM 3364 C C . THR A 1 429 ? -26.274 -1.823 10.480 1.00 96.81 429 THR A C 1
ATOM 3366 O O . THR A 1 429 ? -25.871 -0.766 9.980 1.00 96.81 429 THR A O 1
ATOM 3369 N N . LYS A 1 430 ? -27.555 -2.032 10.800 1.00 96.69 430 LYS A N 1
ATOM 3370 C CA . LYS A 1 430 ? -28.614 -1.017 10.701 1.00 96.69 430 LYS A CA 1
ATOM 3371 C C . LYS A 1 430 ? -28.967 -0.449 12.065 1.00 96.69 430 LYS A C 1
ATOM 3373 O O . LYS A 1 430 ? -29.294 0.727 12.175 1.00 96.69 430 LYS A O 1
ATOM 3378 N N . THR A 1 431 ? -28.890 -1.259 13.115 1.00 97.69 431 THR A N 1
ATOM 3379 C CA . THR A 1 431 ? -29.324 -0.864 14.454 1.00 97.69 431 THR A CA 1
ATOM 3380 C C . THR A 1 431 ? -28.383 -1.414 15.515 1.00 97.69 431 THR A C 1
ATOM 3382 O O . THR A 1 431 ? -28.007 -2.581 15.475 1.00 97.69 431 THR A O 1
ATOM 3385 N N . TRP A 1 432 ? -28.060 -0.577 16.493 1.00 98.00 432 TRP A N 1
ATOM 3386 C CA . TRP A 1 432 ? -27.360 -0.956 17.711 1.00 98.00 432 TRP A CA 1
ATOM 3387 C C . TRP A 1 432 ? -28.361 -1.251 18.825 1.00 98.00 432 TRP A C 1
ATOM 3389 O O . TRP A 1 432 ? -29.319 -0.496 19.020 1.00 98.00 432 TRP A O 1
ATOM 3399 N N . GLN A 1 433 ? -28.135 -2.333 19.565 1.00 97.12 433 GLN A N 1
ATOM 3400 C CA . GLN A 1 433 ? -28.918 -2.728 20.737 1.00 97.12 433 GLN A CA 1
ATOM 3401 C C . GLN A 1 433 ? -27.994 -2.801 21.953 1.00 97.12 433 GLN A C 1
ATOM 3403 O O . GLN A 1 433 ? -26.985 -3.489 21.903 1.00 97.12 433 GLN A O 1
ATOM 3408 N N . VAL A 1 434 ? -28.300 -2.069 23.024 1.00 94.12 434 VAL A N 1
ATOM 3409 C CA . VAL A 1 434 ? -27.473 -1.999 24.238 1.00 94.12 434 VAL A CA 1
ATOM 3410 C C . VAL A 1 434 ? -28.108 -2.834 25.333 1.00 94.12 434 VAL A C 1
ATOM 3412 O O . VAL A 1 434 ? -29.273 -2.623 25.677 1.00 94.12 434 VAL A O 1
ATOM 3415 N N . TYR A 1 435 ? -27.317 -3.723 25.918 1.00 91.38 435 TYR A N 1
ATOM 3416 C CA . TYR A 1 435 ? -27.720 -4.622 26.986 1.00 91.38 435 TYR A CA 1
ATOM 3417 C C . TYR A 1 435 ? -26.987 -4.309 28.290 1.00 91.38 435 TYR A C 1
ATOM 3419 O O . TYR A 1 435 ? -25.856 -3.826 28.279 1.00 91.38 435 TYR A O 1
ATOM 3427 N N . SER A 1 436 ? -27.641 -4.616 29.409 1.00 86.69 436 SER A N 1
ATOM 3428 C CA . SER A 1 436 ? -27.106 -4.519 30.764 1.00 86.69 436 SER A CA 1
ATOM 3429 C C . SER A 1 436 ? -27.196 -5.865 31.473 1.00 86.69 436 SER A C 1
ATOM 3431 O O . SER A 1 436 ? -28.267 -6.470 31.520 1.00 86.69 436 SER A O 1
ATOM 3433 N N . CYS A 1 437 ? -26.093 -6.300 32.075 1.00 79.94 437 CYS A N 1
ATOM 3434 C CA . CYS A 1 437 ? -26.044 -7.427 33.003 1.00 79.94 437 CYS A CA 1
ATOM 3435 C C . CYS A 1 437 ? -26.073 -6.881 34.444 1.00 79.94 437 CYS A C 1
ATOM 3437 O O . CYS A 1 437 ? -25.128 -6.177 34.817 1.00 79.94 437 CYS A O 1
ATOM 3439 N N . PRO A 1 438 ? -27.117 -7.166 35.251 1.00 62.16 438 PRO A N 1
ATOM 3440 C CA . PRO A 1 438 ? -27.203 -6.658 36.625 1.00 62.16 438 PRO A CA 1
ATOM 3441 C C . PRO A 1 438 ? -26.258 -7.386 37.598 1.00 62.16 438 PRO A C 1
ATOM 3443 O O . PRO A 1 438 ? -25.823 -6.795 38.580 1.00 62.16 438 PRO A O 1
ATOM 3446 N N . SER A 1 439 ? -25.885 -8.639 37.313 1.00 60.94 439 SER A N 1
ATOM 3447 C CA . SER A 1 439 ? -24.881 -9.392 38.076 1.00 60.94 439 SER A CA 1
ATOM 3448 C C . SER A 1 439 ? -24.274 -10.551 37.264 1.00 60.94 439 SER A C 1
ATOM 3450 O O . SER A 1 439 ? -24.754 -10.904 36.183 1.00 60.94 439 SER A O 1
ATOM 3452 N N . THR A 1 440 ? -23.195 -11.165 37.766 1.00 54.31 440 THR A N 1
ATOM 3453 C CA . THR A 1 440 ? -22.575 -12.352 37.147 1.00 54.31 440 THR A CA 1
ATOM 3454 C C . THR A 1 440 ? -23.460 -13.591 37.311 1.00 54.31 440 THR A C 1
ATOM 3456 O O . THR A 1 440 ? -23.368 -14.290 38.320 1.00 54.31 440 THR A O 1
ATOM 3459 N N . GLY A 1 441 ? -24.283 -13.880 36.302 1.00 54.44 441 GLY A N 1
ATOM 3460 C CA . GLY A 1 441 ? -25.149 -15.066 36.242 1.00 54.44 441 GLY A CA 1
ATOM 3461 C C . GLY A 1 441 ? -26.594 -14.775 35.825 1.00 54.44 441 GLY A C 1
ATOM 3462 O O . GLY A 1 441 ? -27.327 -15.705 35.500 1.00 54.44 441 GLY A O 1
ATOM 3463 N N . GLU A 1 442 ? -27.001 -13.506 35.797 1.00 65.44 442 GLU A N 1
ATOM 3464 C CA . GLU A 1 442 ? -28.331 -13.093 35.340 1.00 65.44 442 GLU A CA 1
ATOM 3465 C C . GLU A 1 442 ? -28.392 -12.880 33.821 1.00 65.44 442 GLU A C 1
ATOM 3467 O O . GLU A 1 442 ? -27.382 -12.661 33.151 1.00 65.44 442 GLU A O 1
ATOM 3472 N N . SER A 1 443 ? -29.603 -12.954 33.262 1.00 74.50 443 SER A N 1
ATOM 3473 C CA . SER A 1 443 ? -29.830 -12.719 31.831 1.00 74.50 443 SER A CA 1
ATOM 3474 C C . SER A 1 443 ? -29.686 -11.237 31.484 1.00 74.50 443 SER A C 1
ATOM 3476 O O . SER A 1 443 ? -30.218 -10.376 32.184 1.00 74.50 443 SER A O 1
ATOM 3478 N N . ALA A 1 444 ? -29.002 -10.943 30.379 1.00 85.44 444 ALA A N 1
ATOM 3479 C CA . ALA A 1 444 ? -28.798 -9.580 29.906 1.00 85.44 444 ALA A CA 1
ATOM 3480 C C . ALA A 1 444 ? -30.130 -8.917 29.499 1.00 85.44 444 ALA A C 1
ATOM 3482 O O . ALA A 1 444 ? -30.919 -9.488 28.744 1.00 85.44 444 ALA A O 1
ATOM 3483 N N . VAL A 1 445 ? -30.367 -7.694 29.973 1.00 87.25 445 VAL A N 1
ATOM 3484 C CA . VAL A 1 445 ? -31.598 -6.927 29.725 1.00 87.25 445 VAL A CA 1
ATOM 3485 C C . VAL A 1 445 ? -31.330 -5.838 28.691 1.00 87.25 445 VAL A C 1
ATOM 3487 O O . VAL A 1 445 ? -30.369 -5.085 28.831 1.00 87.25 445 VAL A O 1
ATOM 3490 N N . LEU A 1 446 ? -32.178 -5.723 27.665 1.00 90.62 446 LEU A N 1
ATOM 3491 C CA . LEU A 1 446 ? -32.097 -4.642 26.679 1.00 90.62 446 LEU A CA 1
ATOM 3492 C C . LEU A 1 446 ? -32.447 -3.299 27.345 1.00 90.62 446 LEU A C 1
ATOM 3494 O O . LEU A 1 446 ? -33.584 -3.097 27.768 1.00 90.62 446 LEU A O 1
ATOM 3498 N N . VAL A 1 447 ? -31.484 -2.378 27.406 1.00 89.19 447 VAL A N 1
ATOM 3499 C CA . VAL A 1 447 ? -31.625 -1.046 28.029 1.00 89.19 447 VAL A CA 1
ATOM 3500 C C . VAL A 1 447 ? -31.616 0.108 27.026 1.00 89.19 447 VAL A C 1
ATOM 3502 O O . VAL A 1 447 ? -31.995 1.222 27.377 1.00 89.19 447 VAL A O 1
ATOM 3505 N N . GLY A 1 448 ? -31.206 -0.126 25.776 1.00 89.75 448 GLY A N 1
ATOM 3506 C CA . GLY A 1 448 ? -31.132 0.920 24.755 1.00 89.75 448 GLY A CA 1
ATOM 3507 C C . GLY A 1 448 ? -31.171 0.389 23.327 1.00 89.75 448 GLY A C 1
ATOM 3508 O O . GLY A 1 448 ? -30.786 -0.746 23.062 1.00 89.75 448 GLY A O 1
ATOM 3509 N N . LYS A 1 449 ? -31.618 1.224 22.385 1.00 94.75 449 LYS A N 1
ATOM 3510 C CA . LYS A 1 449 ? -31.625 0.913 20.950 1.00 94.75 449 LYS A CA 1
ATOM 3511 C C . LYS A 1 449 ? -31.476 2.195 20.135 1.00 94.75 449 LYS A C 1
ATOM 3513 O O . LYS A 1 449 ? -32.143 3.180 20.439 1.00 94.75 449 LYS A O 1
ATOM 3518 N N . ALA A 1 450 ? -30.641 2.180 19.100 1.00 96.62 450 ALA A N 1
ATOM 3519 C CA . ALA A 1 450 ? -30.453 3.315 18.195 1.00 96.62 450 ALA A CA 1
ATOM 3520 C C . ALA A 1 450 ? -30.220 2.845 16.757 1.00 96.62 450 ALA A C 1
ATOM 3522 O O . ALA A 1 450 ? -29.525 1.854 16.531 1.00 96.62 450 ALA A O 1
ATOM 3523 N N . GLN A 1 451 ? -30.774 3.563 15.778 1.00 97.31 451 GLN A N 1
ATOM 3524 C CA . GLN A 1 451 ? -30.362 3.381 14.384 1.00 97.31 451 GLN A CA 1
ATOM 3525 C C . GLN A 1 451 ? -28.894 3.779 14.238 1.00 97.31 451 GLN A C 1
ATOM 3527 O O . GLN A 1 451 ? -28.436 4.691 14.927 1.00 97.31 451 GLN A O 1
ATOM 3532 N N . ARG A 1 452 ? -28.160 3.090 13.362 1.00 94.38 452 ARG A N 1
ATOM 3533 C CA . ARG A 1 452 ? -26.768 3.436 13.091 1.00 94.38 452 ARG A CA 1
ATOM 3534 C C . ARG A 1 452 ? -26.697 4.820 12.453 1.00 94.38 452 ARG A C 1
ATOM 3536 O O . ARG A 1 452 ? -27.272 5.047 11.391 1.00 94.38 452 ARG A O 1
ATOM 3543 N N . ASP A 1 453 ? -25.927 5.684 13.090 1.00 91.75 453 ASP A N 1
ATOM 3544 C CA . ASP A 1 453 ? -25.525 6.993 12.598 1.00 91.75 453 ASP A CA 1
ATOM 3545 C C . ASP A 1 453 ? -24.015 6.968 12.309 1.00 91.75 453 ASP A C 1
ATOM 3547 O O . ASP A 1 453 ? -23.237 6.494 13.144 1.00 91.75 453 ASP A O 1
ATOM 3551 N N . GLY A 1 454 ? -23.627 7.400 11.104 1.00 90.62 454 GLY A N 1
ATOM 3552 C CA . GLY A 1 454 ? -22.241 7.476 10.622 1.00 90.62 454 GLY A CA 1
ATOM 3553 C C . GLY A 1 454 ? -21.342 6.255 10.896 1.00 90.62 454 GLY A C 1
ATOM 3554 O O . GLY A 1 454 ? -21.743 5.086 10.781 1.00 90.62 454 GLY A O 1
ATOM 3555 N N . PHE A 1 455 ? -20.080 6.555 11.220 1.00 94.06 455 PHE A N 1
ATOM 3556 C CA . PHE A 1 455 ? -19.104 5.591 11.740 1.00 94.06 455 PHE A CA 1
ATOM 3557 C C . PHE A 1 455 ? -19.359 5.236 13.213 1.00 94.06 455 PHE A C 1
ATOM 3559 O O . PHE A 1 455 ? -19.340 4.062 13.582 1.00 94.06 455 PHE A O 1
ATOM 3566 N N . GLU A 1 456 ? -19.596 6.258 14.041 1.00 95.25 456 GLU A N 1
ATOM 3567 C CA . GLU A 1 456 ? -19.830 6.147 15.479 1.00 95.25 456 GLU A CA 1
ATOM 3568 C C . GLU A 1 456 ? -21.236 6.631 15.828 1.00 95.25 456 GLU A C 1
ATOM 3570 O O . GLU A 1 456 ? -21.578 7.795 15.633 1.00 95.25 456 GLU A O 1
ATOM 3575 N N . THR A 1 457 ? -22.034 5.741 16.409 1.00 96.31 457 THR A N 1
ATOM 3576 C CA . THR A 1 457 ? -23.393 6.043 16.848 1.00 96.31 457 THR A CA 1
ATOM 3577 C C . THR A 1 457 ? -23.400 6.400 18.331 1.00 96.31 457 THR A C 1
ATOM 3579 O O . THR A 1 457 ? -22.909 5.636 19.167 1.00 96.31 457 THR A O 1
ATOM 3582 N N . LYS A 1 458 ? -23.998 7.548 18.672 1.00 94.44 458 LYS A N 1
ATOM 3583 C CA . LYS A 1 458 ? -24.232 7.962 20.061 1.00 94.44 458 LYS A CA 1
ATOM 3584 C C . LYS A 1 458 ? -25.608 7.493 20.543 1.00 94.44 458 LYS A C 1
ATOM 3586 O O . LYS A 1 458 ? -26.628 7.817 19.943 1.00 94.44 458 LYS A O 1
ATOM 3591 N N . ILE A 1 459 ? -25.641 6.804 21.678 1.00 93.31 459 ILE A N 1
ATOM 3592 C CA . ILE A 1 459 ? -26.847 6.317 22.355 1.00 93.31 459 ILE A CA 1
ATOM 3593 C C . ILE A 1 459 ? -26.884 6.946 23.748 1.00 93.31 459 ILE A C 1
ATOM 3595 O O . ILE A 1 459 ? -25.922 6.840 24.503 1.00 93.31 459 ILE A O 1
ATOM 3599 N N . ARG A 1 460 ? -27.977 7.628 24.096 1.00 90.12 460 ARG A N 1
ATOM 3600 C CA . ARG A 1 460 ? -28.128 8.327 25.380 1.00 90.12 460 ARG A CA 1
ATOM 3601 C C . ARG A 1 460 ? -29.218 7.664 26.211 1.00 90.12 460 ARG A C 1
ATOM 3603 O O . ARG A 1 460 ? -30.349 7.553 25.748 1.00 90.12 460 ARG A O 1
ATOM 3610 N N . LEU A 1 461 ? -28.873 7.245 27.426 1.00 86.56 461 LEU A N 1
ATOM 3611 C CA . LEU A 1 461 ? -29.783 6.602 28.377 1.00 86.56 461 LEU A CA 1
ATOM 3612 C C . LEU A 1 461 ? -30.011 7.485 29.613 1.00 86.56 461 LEU A C 1
ATOM 3614 O O . LEU A 1 461 ? -29.133 8.254 30.012 1.00 86.56 461 LEU A O 1
ATOM 3618 N N . HIS A 1 462 ? -31.182 7.342 30.233 1.00 80.81 462 HIS A N 1
ATOM 3619 C CA . HIS A 1 462 ? -31.603 8.054 31.446 1.00 80.81 462 HIS A CA 1
ATOM 3620 C C . HIS A 1 462 ? -31.967 7.043 32.544 1.00 80.81 462 HIS A C 1
ATOM 3622 O O . HIS A 1 462 ? -32.287 5.898 32.237 1.00 80.81 462 HIS A O 1
ATOM 3628 N N . GLY A 1 463 ? -31.963 7.458 33.815 1.00 65.31 463 GLY A N 1
ATOM 3629 C CA . GLY A 1 463 ? -32.502 6.637 34.915 1.00 65.31 463 GLY A CA 1
ATOM 3630 C C . GLY A 1 463 ? -31.605 5.492 35.409 1.00 65.31 463 GLY A C 1
ATOM 3631 O O . GLY A 1 463 ? -32.058 4.652 36.168 1.00 65.31 463 GLY A O 1
ATOM 3632 N N . ILE A 1 464 ? -30.320 5.465 35.041 1.00 61.22 464 ILE A N 1
ATOM 3633 C CA . ILE A 1 464 ? -29.378 4.380 35.402 1.00 61.22 464 ILE A CA 1
ATOM 3634 C C . ILE A 1 464 ? -28.941 4.406 36.889 1.00 61.22 464 ILE A C 1
ATOM 3636 O O . ILE A 1 464 ? -28.195 3.542 37.335 1.00 61.22 464 ILE A O 1
ATOM 3640 N N . HIS A 1 465 ? -29.435 5.356 37.692 1.00 53.28 465 HIS A N 1
ATOM 3641 C CA . HIS A 1 465 ? -29.124 5.448 39.126 1.00 53.28 465 HIS A CA 1
ATOM 3642 C C . HIS A 1 465 ? -29.550 4.221 39.952 1.00 53.28 465 HIS A C 1
ATOM 3644 O O . HIS A 1 465 ? -28.939 3.982 40.989 1.00 53.28 465 HIS A O 1
ATOM 3650 N N . ASP A 1 466 ? -30.534 3.450 39.482 1.00 51.25 466 ASP A N 1
ATOM 3651 C CA . ASP A 1 466 ? -31.056 2.265 40.179 1.00 51.25 466 ASP A CA 1
ATOM 3652 C C . ASP A 1 466 ? -30.293 0.965 39.839 1.00 51.25 466 ASP A C 1
ATOM 3654 O O . ASP A 1 466 ? -30.642 -0.107 40.328 1.00 51.25 466 ASP A O 1
ATOM 3658 N N . LEU A 1 467 ? -29.254 1.034 38.995 1.00 53.41 467 LEU A N 1
ATOM 3659 C CA . LEU A 1 467 ? -28.426 -0.115 38.623 1.00 53.41 467 LEU A CA 1
ATOM 3660 C C . LEU A 1 467 ? -27.101 -0.092 39.400 1.00 53.41 467 LEU A C 1
ATOM 3662 O O . LEU A 1 467 ? -26.230 0.747 39.151 1.00 53.41 467 LEU A O 1
ATOM 3666 N N . GLU A 1 468 ? -26.913 -1.047 40.314 1.00 53.09 468 GLU A N 1
ATOM 3667 C CA . GLU A 1 468 ? -25.641 -1.235 41.016 1.00 53.09 468 GLU A CA 1
ATOM 3668 C C . GLU A 1 468 ? -24.564 -1.776 40.058 1.00 53.09 468 GLU A C 1
ATOM 3670 O O . GLU A 1 468 ? -24.498 -2.962 39.764 1.00 53.09 468 GLU A O 1
ATOM 3675 N N . SER A 1 469 ? -23.678 -0.892 39.587 1.00 57.69 469 SER A N 1
ATOM 3676 C CA . SER A 1 469 ? -22.503 -1.230 38.759 1.00 57.69 469 SER A CA 1
ATOM 3677 C C . SER A 1 469 ? -22.790 -2.086 37.504 1.00 57.69 469 SER A C 1
ATOM 3679 O O . SER A 1 469 ? -22.107 -3.093 37.294 1.00 57.69 469 SER A O 1
ATOM 3681 N N . PRO A 1 470 ? -23.739 -1.695 36.628 1.00 69.81 470 PRO A N 1
ATOM 3682 C CA . PRO A 1 470 ? -24.091 -2.482 35.453 1.00 69.81 470 PRO A CA 1
ATOM 3683 C C . PRO A 1 470 ? -22.889 -2.675 34.525 1.00 69.81 470 PRO A C 1
ATOM 3685 O O . PRO A 1 470 ? -22.172 -1.725 34.181 1.00 69.81 470 PRO A O 1
ATOM 3688 N N . VAL A 1 471 ? -22.709 -3.919 34.088 1.00 81.50 471 VAL A N 1
ATOM 3689 C CA . VAL A 1 471 ? -21.851 -4.256 32.953 1.00 81.50 471 VAL A CA 1
ATOM 3690 C C . VAL A 1 471 ? -22.688 -4.113 31.687 1.00 81.50 471 VAL A C 1
ATOM 3692 O O . VAL A 1 471 ? -23.763 -4.700 31.583 1.00 81.50 471 VAL A O 1
ATOM 3695 N N . LEU A 1 472 ? -22.199 -3.320 30.739 1.00 88.44 472 LEU A N 1
ATOM 3696 C CA . LEU A 1 472 ? -22.878 -3.003 29.489 1.00 88.44 472 LEU A CA 1
ATOM 3697 C C . LEU A 1 472 ? -22.134 -3.588 28.294 1.00 88.44 472 LEU A C 1
ATOM 3699 O O . LEU A 1 472 ? -20.905 -3.583 28.257 1.00 88.44 472 LEU A O 1
ATOM 3703 N N . PHE A 1 473 ? -22.883 -3.999 27.280 1.00 92.62 473 PHE A N 1
ATOM 3704 C CA . PHE A 1 473 ? -22.359 -4.286 25.947 1.00 92.62 473 PHE A CA 1
ATOM 3705 C C . PHE A 1 473 ? -23.373 -3.859 24.888 1.00 92.62 473 PHE A C 1
ATOM 3707 O O . PHE A 1 473 ? -24.550 -3.647 25.193 1.00 92.62 473 PHE A O 1
ATOM 3714 N N . ALA A 1 474 ? -22.929 -3.739 23.640 1.00 95.94 474 ALA A N 1
ATOM 3715 C CA . ALA A 1 474 ? -23.813 -3.517 22.508 1.00 95.94 474 ALA A CA 1
ATOM 3716 C C . ALA A 1 474 ? -23.731 -4.661 21.493 1.00 95.94 474 ALA A C 1
ATOM 3718 O O . ALA A 1 474 ? -22.690 -5.287 21.308 1.00 95.94 474 ALA A O 1
ATOM 3719 N N . GLU A 1 475 ? -24.846 -4.905 20.818 1.00 97.38 475 GLU A N 1
ATOM 3720 C CA . GLU A 1 475 ? -24.958 -5.797 19.674 1.00 97.38 475 GLU A CA 1
ATOM 3721 C C . GLU A 1 475 ? -25.226 -4.987 18.406 1.00 97.38 475 GLU A C 1
ATOM 3723 O O . GLU A 1 475 ? -26.107 -4.120 18.365 1.00 97.38 475 GLU A O 1
ATOM 3728 N N . ALA A 1 476 ? -24.455 -5.297 17.370 1.00 97.56 476 ALA A N 1
ATOM 3729 C CA . ALA A 1 476 ? -24.662 -4.844 16.007 1.00 97.56 476 ALA A CA 1
ATOM 3730 C C . ALA A 1 476 ? -25.721 -5.730 15.341 1.00 97.56 476 ALA A C 1
ATOM 3732 O O . ALA A 1 476 ? -25.545 -6.946 15.272 1.00 97.56 476 ALA A O 1
ATOM 3733 N N . VAL A 1 477 ? -26.814 -5.144 14.848 1.00 97.62 477 VAL A N 1
ATOM 3734 C CA . VAL A 1 477 ? -27.954 -5.883 14.283 1.00 97.62 477 VAL A CA 1
ATOM 3735 C C . VAL A 1 477 ? -28.245 -5.444 12.844 1.00 97.62 477 VAL A C 1
ATOM 3737 O O . VAL A 1 477 ? -28.250 -4.248 12.524 1.00 97.62 477 VAL A O 1
ATOM 3740 N N . ASP A 1 478 ? -28.474 -6.427 11.969 1.00 96.00 478 ASP A N 1
ATOM 3741 C CA . ASP A 1 478 ? -28.781 -6.231 10.549 1.00 96.00 478 ASP A CA 1
ATOM 3742 C C . ASP A 1 478 ? -30.232 -5.763 10.297 1.00 96.00 478 ASP A C 1
ATOM 3744 O O . ASP A 1 478 ? -31.028 -5.557 11.217 1.00 96.00 478 ASP A O 1
ATOM 3748 N N . GLY A 1 479 ? -30.595 -5.592 9.021 1.00 92.81 479 GLY A N 1
ATOM 3749 C CA . GLY A 1 479 ? -31.951 -5.196 8.621 1.00 92.81 479 GLY A CA 1
ATOM 3750 C C . GLY A 1 479 ? -33.037 -6.258 8.857 1.00 92.81 479 GLY A C 1
ATOM 3751 O O . GLY A 1 479 ? -34.217 -5.922 8.808 1.00 92.81 479 GLY A O 1
ATOM 3752 N N . ASN A 1 480 ? -32.659 -7.510 9.127 1.00 94.12 480 ASN A N 1
ATOM 3753 C CA . ASN A 1 480 ? -33.561 -8.635 9.386 1.00 94.12 480 ASN A CA 1
ATOM 3754 C C . ASN A 1 480 ? -33.729 -8.924 10.890 1.00 94.12 480 ASN A C 1
ATOM 3756 O O . ASN A 1 480 ? -34.515 -9.793 11.261 1.00 94.12 480 ASN A O 1
ATOM 3760 N N . GLY A 1 481 ? -32.997 -8.218 11.759 1.00 92.38 481 GLY A N 1
ATOM 3761 C CA . GLY A 1 481 ? -32.992 -8.450 13.204 1.00 92.38 481 GLY A CA 1
ATOM 3762 C C . GLY A 1 481 ? -31.971 -9.488 13.683 1.00 92.38 481 GLY A C 1
ATOM 3763 O O . GLY A 1 481 ? -32.032 -9.890 14.842 1.00 92.38 481 GLY A O 1
ATOM 3764 N N . LYS A 1 482 ? -31.032 -9.919 12.833 1.00 95.88 482 LYS A N 1
ATOM 3765 C CA . LYS A 1 482 ? -29.949 -10.843 13.191 1.00 95.88 482 LYS A CA 1
ATOM 3766 C C . LYS A 1 482 ? -28.769 -10.080 13.802 1.00 95.88 482 LYS A C 1
ATOM 3768 O O . LYS A 1 482 ? -28.258 -9.140 13.193 1.00 95.88 482 LYS A O 1
ATOM 3773 N N . THR A 1 483 ? -28.284 -10.534 14.957 1.00 96.25 483 THR A N 1
ATOM 3774 C CA . THR A 1 483 ? -27.019 -10.063 15.541 1.00 96.25 483 THR A CA 1
ATOM 3775 C C . THR A 1 483 ? -25.832 -10.480 14.662 1.00 96.25 483 THR A C 1
ATOM 3777 O O . THR A 1 483 ? -25.679 -11.651 14.305 1.00 96.25 483 THR A O 1
ATOM 3780 N N . LEU A 1 484 ? -25.007 -9.500 14.297 1.00 96.19 484 LEU A N 1
ATOM 3781 C CA . LEU A 1 484 ? -23.807 -9.634 13.469 1.00 96.19 484 LEU A CA 1
ATOM 3782 C C . LEU A 1 484 ? -22.528 -9.715 14.310 1.00 96.19 484 LEU A C 1
ATOM 3784 O O . LEU A 1 484 ? -21.616 -10.455 13.959 1.00 96.19 484 LEU A O 1
ATOM 3788 N N . GLY A 1 485 ? -22.474 -8.968 15.414 1.00 94.75 485 GLY A N 1
ATOM 3789 C CA . GLY A 1 485 ? -21.322 -8.888 16.308 1.00 94.75 485 GLY A CA 1
ATOM 3790 C C . GLY A 1 485 ? -21.703 -8.278 17.655 1.00 94.75 485 GLY A C 1
ATOM 3791 O O . GLY A 1 485 ? -22.703 -7.563 17.758 1.00 94.75 485 GLY A O 1
ATOM 3792 N N . LYS A 1 486 ? -20.907 -8.566 18.688 1.00 95.25 486 LYS A N 1
ATOM 3793 C CA . LYS A 1 486 ? -21.077 -8.058 20.055 1.00 95.25 486 LYS A CA 1
ATOM 3794 C C . LYS A 1 486 ? -19.817 -7.304 20.469 1.00 95.25 486 LYS A C 1
ATOM 3796 O O . LYS A 1 486 ? -18.718 -7.765 20.180 1.00 95.25 486 LYS A O 1
ATOM 3801 N N . THR A 1 487 ? -19.970 -6.172 21.148 1.00 96.00 487 THR A N 1
ATOM 3802 C CA . THR A 1 487 ? -18.839 -5.456 21.747 1.00 96.00 487 THR A CA 1
ATOM 3803 C C . THR A 1 487 ? -18.305 -6.206 22.965 1.00 96.00 487 THR A C 1
ATOM 3805 O O . THR A 1 487 ? -19.035 -6.958 23.621 1.00 96.00 487 THR A O 1
ATOM 3808 N N . ARG A 1 488 ? -17.072 -5.889 23.364 1.00 91.19 488 ARG A N 1
ATOM 3809 C CA . ARG A 1 488 ? -16.585 -6.176 24.719 1.00 91.19 488 ARG A CA 1
ATOM 3810 C C . ARG A 1 488 ? -17.517 -5.607 25.798 1.00 91.19 488 ARG A C 1
ATOM 3812 O O . ARG A 1 488 ? -18.195 -4.596 25.591 1.00 91.19 488 ARG A O 1
ATOM 3819 N N . ASP A 1 489 ? -17.485 -6.238 26.964 1.00 88.69 489 ASP A N 1
ATOM 3820 C CA . ASP A 1 489 ? -18.205 -5.812 28.164 1.00 88.69 489 ASP A CA 1
ATOM 3821 C C . ASP A 1 489 ? -17.511 -4.596 28.824 1.00 88.69 489 ASP A C 1
ATOM 3823 O O . ASP A 1 489 ? -16.283 -4.553 28.952 1.00 88.69 489 ASP A O 1
ATOM 3827 N N . VAL A 1 490 ? -18.286 -3.594 29.261 1.00 85.75 490 VAL A N 1
ATOM 3828 C CA . VAL A 1 490 ? -17.798 -2.343 29.874 1.00 85.75 490 VAL A CA 1
ATOM 3829 C C . VAL A 1 490 ? -18.590 -1.981 31.128 1.00 85.75 490 VAL A C 1
ATOM 3831 O O . VAL A 1 490 ? -19.809 -1.846 31.096 1.00 85.75 490 VAL A O 1
ATOM 3834 N N . SER A 1 491 ? -17.889 -1.754 32.239 1.00 77.12 491 SER A N 1
ATOM 3835 C CA . SER A 1 491 ? -18.480 -1.223 33.474 1.00 77.12 491 SER A CA 1
ATOM 3836 C C . SER A 1 491 ? -18.629 0.300 33.420 1.00 77.12 491 SER A C 1
ATOM 3838 O O . SER A 1 491 ? -17.693 1.009 33.043 1.00 77.12 491 SER A O 1
ATOM 3840 N N . VAL A 1 492 ? -19.763 0.824 33.891 1.00 70.75 492 VAL A N 1
ATOM 3841 C CA . VAL A 1 492 ? -19.991 2.275 33.997 1.00 70.75 492 VAL A CA 1
ATOM 3842 C C . VAL A 1 492 ? -19.091 2.893 35.078 1.00 70.75 492 VAL A C 1
ATOM 3844 O O . VAL A 1 492 ? -19.350 2.771 36.275 1.00 70.75 492 VAL A O 1
ATOM 3847 N N . SER A 1 493 ? -18.029 3.602 34.682 1.00 52.97 493 SER A N 1
ATOM 3848 C CA . SER A 1 493 ? -17.153 4.297 35.634 1.00 52.97 493 SER A CA 1
ATOM 3849 C C . SER A 1 493 ? -17.800 5.592 36.149 1.00 52.97 493 SER A C 1
ATOM 3851 O O . SER A 1 493 ? -17.810 6.609 35.455 1.00 52.97 493 SER A O 1
ATOM 3853 N N . GLY A 1 494 ? -18.296 5.579 37.389 1.00 44.47 494 GLY A N 1
ATOM 3854 C CA . GLY A 1 494 ? -19.059 6.677 38.009 1.00 44.47 494 GLY A CA 1
ATOM 3855 C C . GLY A 1 494 ? -18.315 7.993 38.303 1.00 44.47 494 GLY A C 1
ATOM 3856 O O . GLY A 1 494 ? -18.840 8.827 39.039 1.00 44.47 494 GLY A O 1
ATOM 3857 N N . ASN A 1 495 ? -17.110 8.208 37.767 1.00 37.72 495 ASN A N 1
ATOM 3858 C CA . ASN A 1 495 ? -16.366 9.456 37.928 1.00 37.72 495 ASN A CA 1
ATOM 3859 C C . ASN A 1 495 ? -15.713 9.874 36.591 1.00 37.72 495 ASN A C 1
ATOM 3861 O O . ASN A 1 495 ? -14.750 9.230 36.163 1.00 37.72 495 ASN A O 1
ATOM 3865 N N . PRO A 1 496 ? -16.184 10.961 35.942 1.00 39.66 496 PRO A N 1
ATOM 3866 C CA . PRO A 1 496 ? -15.662 11.404 34.651 1.00 39.66 496 PRO A CA 1
ATOM 3867 C C . PRO A 1 496 ? -14.214 11.910 34.714 1.00 39.66 496 PRO A C 1
ATOM 3869 O O . PRO A 1 496 ? -13.615 12.085 33.660 1.00 39.66 496 PRO A O 1
ATOM 3872 N N . ALA A 1 497 ? -13.633 12.116 35.905 1.00 35.06 497 ALA A N 1
ATOM 3873 C CA . ALA A 1 497 ? -12.205 12.393 36.067 1.00 35.06 497 ALA A CA 1
ATOM 3874 C C . ALA A 1 497 ? -11.354 11.107 36.103 1.00 35.06 497 ALA A C 1
ATOM 3876 O O . ALA A 1 497 ? -10.309 11.049 35.463 1.00 35.06 497 ALA A O 1
ATOM 3877 N N . SER A 1 498 ? -11.808 10.038 36.774 1.00 36.25 498 SER A N 1
ATOM 3878 C CA . SER A 1 498 ? -10.994 8.818 36.939 1.00 36.25 498 SER A CA 1
ATOM 3879 C C . SER A 1 498 ? -11.005 7.879 35.730 1.00 36.25 498 SER A C 1
ATOM 3881 O O . SER A 1 498 ? -10.229 6.928 35.697 1.00 36.25 498 SER A O 1
ATOM 3883 N N . ALA A 1 499 ? -11.881 8.111 34.748 1.00 36.59 499 ALA A N 1
ATOM 3884 C CA . ALA A 1 499 ? -11.823 7.423 33.458 1.00 36.59 499 ALA A CA 1
ATOM 3885 C C . ALA A 1 499 ? -10.556 7.806 32.664 1.00 36.59 499 ALA A C 1
ATOM 3887 O O . ALA A 1 499 ? -10.005 6.973 31.950 1.00 36.59 499 ALA A O 1
ATOM 3888 N N . TRP A 1 500 ? -10.044 9.030 32.850 1.00 38.50 500 TRP A N 1
ATOM 3889 C CA . TRP A 1 500 ? -8.777 9.479 32.258 1.00 38.50 500 TRP A CA 1
ATOM 3890 C C . TRP A 1 500 ? -7.554 8.911 32.999 1.00 38.50 500 TRP A C 1
ATOM 3892 O O . TRP A 1 500 ? -6.558 8.594 32.357 1.00 38.50 500 TRP A O 1
ATOM 3902 N N . ASP A 1 501 ? -7.655 8.693 34.317 1.00 33.19 501 ASP A N 1
ATOM 3903 C CA . ASP A 1 501 ? -6.601 8.062 35.138 1.00 33.19 501 ASP A CA 1
ATOM 3904 C C . ASP A 1 501 ? -6.508 6.533 34.972 1.00 33.19 501 ASP A C 1
ATOM 3906 O O . ASP A 1 501 ? -5.532 5.920 35.405 1.00 33.19 501 ASP A O 1
ATOM 3910 N N . ARG A 1 502 ? -7.511 5.888 34.359 1.00 36.88 502 ARG A N 1
ATOM 3911 C CA . ARG A 1 502 ? -7.510 4.444 34.058 1.00 36.88 502 ARG A CA 1
ATOM 3912 C C . ARG A 1 502 ? -7.508 4.152 32.562 1.00 36.88 502 ARG A C 1
ATOM 3914 O O . ARG A 1 502 ? -8.183 3.231 32.105 1.00 36.88 502 ARG A O 1
ATOM 3921 N N . GLN A 1 503 ? -6.686 4.874 31.807 1.00 34.00 503 GLN A N 1
ATOM 3922 C CA . GLN A 1 503 ? -6.187 4.307 30.558 1.00 34.00 503 GLN A CA 1
ATOM 3923 C C . GLN A 1 503 ? -5.416 3.014 30.892 1.00 34.00 503 GLN A C 1
ATOM 3925 O O . GLN A 1 503 ? -4.426 3.092 31.627 1.00 34.00 503 GLN A O 1
ATOM 3930 N N . PRO A 1 504 ? -5.772 1.830 30.349 1.00 30.11 504 PRO A N 1
ATOM 3931 C CA . PRO A 1 504 ? -4.728 0.850 30.079 1.00 30.11 504 PRO A CA 1
ATOM 3932 C C . PRO A 1 504 ? -3.722 1.577 29.186 1.00 30.11 504 PRO A C 1
ATOM 3934 O O . PRO A 1 504 ? -4.126 2.147 28.173 1.00 30.11 504 PRO A O 1
ATOM 3937 N N . ALA A 1 505 ? -2.457 1.658 29.614 1.00 31.25 505 ALA A N 1
ATOM 3938 C CA . ALA A 1 505 ? -1.459 2.510 28.972 1.00 31.25 505 ALA A CA 1
ATOM 3939 C C . ALA A 1 505 ? -1.475 2.274 27.458 1.00 31.25 505 ALA A C 1
ATOM 3941 O O . ALA A 1 505 ? -1.106 1.189 27.001 1.00 31.25 505 ALA A O 1
ATOM 3942 N N . MET A 1 506 ? -1.972 3.262 26.702 1.00 30.81 506 MET A N 1
ATOM 3943 C CA . MET A 1 506 ? -2.201 3.086 25.275 1.00 30.81 506 MET A CA 1
ATOM 3944 C C . MET A 1 506 ? -0.882 2.673 24.626 1.00 30.81 506 MET A C 1
ATOM 3946 O O . MET A 1 506 ? 0.122 3.382 24.751 1.00 30.81 506 MET A O 1
ATOM 3950 N N . ILE A 1 507 ? -0.885 1.566 23.880 1.00 31.64 507 ILE A N 1
ATOM 3951 C CA . ILE A 1 507 ? 0.215 1.239 22.968 1.00 31.64 507 ILE A CA 1
ATOM 3952 C C . ILE A 1 507 ? 0.061 2.155 21.750 1.00 31.64 507 ILE A C 1
ATOM 3954 O O . ILE A 1 507 ? -0.329 1.748 20.659 1.00 31.64 507 ILE A O 1
ATOM 3958 N N . VAL A 1 508 ? 0.325 3.445 21.968 1.00 29.28 508 VAL A N 1
ATOM 3959 C CA . VAL A 1 508 ? 0.278 4.453 20.920 1.00 29.28 508 VAL A CA 1
ATOM 3960 C C . VAL A 1 508 ? 1.481 4.239 20.011 1.00 29.28 508 VAL A C 1
ATOM 3962 O O . VAL A 1 508 ? 2.617 4.581 20.358 1.00 29.28 508 VAL A O 1
ATOM 3965 N N . HIS A 1 509 ? 1.238 3.749 18.799 1.00 33.22 509 HIS A N 1
ATOM 3966 C CA . HIS A 1 509 ? 2.202 3.862 17.709 1.00 33.22 509 HIS A CA 1
ATOM 3967 C C . HIS A 1 509 ? 2.257 5.319 17.208 1.00 33.22 509 HIS A C 1
ATOM 3969 O O . HIS A 1 509 ? 1.806 5.651 16.119 1.00 33.22 509 HIS A O 1
ATOM 3975 N N . GLN A 1 510 ? 2.815 6.213 18.029 1.00 34.72 510 GLN A N 1
ATOM 3976 C CA . GLN A 1 510 ? 3.057 7.615 17.676 1.00 34.72 510 GLN A CA 1
ATOM 3977 C C . GLN A 1 510 ? 4.490 7.852 17.179 1.00 34.72 510 GLN A C 1
ATOM 3979 O O . GLN A 1 510 ? 5.407 7.113 17.571 1.00 34.72 510 GLN A O 1
ATOM 3984 N N . PRO A 1 511 ? 4.731 8.904 16.370 1.00 39.84 511 PRO A N 1
ATOM 3985 C CA . PRO A 1 511 ? 6.079 9.307 15.993 1.00 39.84 511 PRO A CA 1
ATOM 3986 C C . PRO A 1 511 ? 6.875 9.763 17.231 1.00 39.84 511 PRO A C 1
ATOM 3988 O O . PRO A 1 511 ? 6.315 9.931 18.310 1.00 39.84 511 PRO A O 1
ATOM 3991 N N . ALA A 1 512 ? 8.202 9.836 17.083 1.00 39.19 512 ALA A N 1
ATOM 3992 C CA . ALA A 1 512 ? 9.219 10.292 18.048 1.00 39.19 512 ALA A CA 1
ATOM 3993 C C . ALA A 1 512 ? 8.762 10.568 19.505 1.00 39.19 512 ALA A C 1
ATOM 3995 O O . ALA A 1 512 ? 8.113 11.572 19.792 1.00 39.19 512 ALA A O 1
ATOM 3996 N N . LEU A 1 513 ? 9.184 9.718 20.454 1.00 42.78 513 LEU A N 1
ATOM 3997 C CA . LEU A 1 513 ? 9.131 10.090 21.878 1.00 42.78 513 LEU A CA 1
ATOM 3998 C C . LEU A 1 513 ? 9.983 11.356 22.116 1.00 42.78 513 LEU A C 1
ATOM 4000 O O . LEU A 1 513 ? 11.034 11.494 21.481 1.00 42.78 513 LEU A O 1
ATOM 4004 N N . PRO A 1 514 ? 9.604 12.255 23.048 1.00 47.25 514 PRO A N 1
ATOM 4005 C CA . PRO A 1 514 ? 10.475 13.355 23.445 1.00 47.25 514 PRO A CA 1
ATOM 4006 C C . PRO A 1 514 ? 11.802 12.792 23.969 1.00 47.25 514 PRO A C 1
ATOM 4008 O O . PRO A 1 514 ? 11.828 11.904 24.827 1.00 47.25 514 PRO A O 1
ATOM 4011 N N . SER A 1 515 ? 12.910 13.317 23.442 1.00 55.12 515 SER A N 1
ATOM 4012 C CA . SER A 1 515 ? 14.259 12.748 23.585 1.00 55.12 515 SER A CA 1
ATOM 4013 C C . SER A 1 515 ? 14.706 12.521 25.033 1.00 55.12 515 SER A C 1
ATOM 4015 O O . SER A 1 515 ? 15.473 11.596 25.286 1.00 55.12 515 SER A O 1
ATOM 4017 N N . GLY A 1 516 ? 14.192 13.304 25.987 1.00 61.59 516 GLY A N 1
ATOM 4018 C CA . GLY A 1 516 ? 14.474 13.143 27.415 1.00 61.59 516 GLY A CA 1
ATOM 4019 C C . GLY A 1 516 ? 14.025 11.797 27.998 1.00 61.59 516 GLY A C 1
ATOM 4020 O O . GLY A 1 516 ? 14.791 11.183 28.733 1.00 61.59 516 GLY A O 1
ATOM 4021 N N . VAL A 1 517 ? 12.835 11.295 27.639 1.00 64.38 517 VAL A N 1
ATOM 4022 C CA . VAL A 1 517 ? 12.314 10.023 28.188 1.00 64.38 517 VAL A CA 1
ATOM 4023 C C . VAL A 1 517 ? 13.126 8.844 27.662 1.00 64.38 517 VAL A C 1
ATOM 4025 O O . VAL A 1 517 ? 13.563 7.990 28.430 1.00 64.38 517 VAL A O 1
ATOM 4028 N N . VAL A 1 518 ? 13.392 8.837 26.354 1.00 71.50 518 VAL A N 1
ATOM 4029 C CA . VAL A 1 518 ? 14.221 7.814 25.707 1.00 71.50 518 VAL A CA 1
ATOM 4030 C C . VAL A 1 518 ? 15.635 7.814 26.289 1.00 71.50 518 VAL A C 1
ATOM 4032 O O . VAL A 1 518 ? 16.158 6.744 26.573 1.00 71.50 518 VAL A O 1
ATOM 4035 N N . LEU A 1 519 ? 16.219 8.988 26.558 1.00 74.88 519 LEU A N 1
ATOM 4036 C CA . LEU A 1 519 ? 17.535 9.105 27.190 1.00 74.88 519 LEU A CA 1
ATOM 4037 C C . LEU A 1 519 ? 17.553 8.559 28.629 1.00 74.88 519 LEU A C 1
ATOM 4039 O O . LEU A 1 519 ? 18.524 7.907 29.018 1.00 74.88 519 LEU A O 1
ATOM 4043 N N . SER A 1 520 ? 16.496 8.776 29.419 1.00 75.75 520 SER A N 1
ATOM 4044 C CA . SER A 1 520 ? 16.380 8.187 30.762 1.00 75.75 520 SER A CA 1
ATOM 4045 C C . SER A 1 520 ? 16.305 6.658 30.717 1.00 75.75 520 SER A C 1
ATOM 4047 O O . SER A 1 520 ? 16.996 5.994 31.489 1.00 75.75 520 SER A O 1
ATOM 4049 N N . ILE A 1 521 ? 15.522 6.094 29.790 1.00 81.12 521 ILE A N 1
ATOM 4050 C CA . ILE A 1 521 ? 15.398 4.637 29.611 1.00 81.12 521 ILE A CA 1
ATOM 4051 C C . ILE A 1 521 ? 16.712 4.051 29.065 1.00 81.12 521 ILE A C 1
ATOM 4053 O O . ILE A 1 521 ? 17.199 3.053 29.598 1.00 81.12 521 ILE A O 1
ATOM 4057 N N . ASP A 1 522 ? 17.341 4.710 28.084 1.00 84.00 522 ASP A N 1
ATOM 4058 C CA . ASP A 1 522 ? 18.650 4.332 27.538 1.00 84.00 522 ASP A CA 1
ATOM 4059 C C . ASP A 1 522 ? 19.706 4.261 28.641 1.00 84.00 522 ASP A C 1
ATOM 4061 O O . ASP A 1 522 ? 20.435 3.277 28.724 1.00 84.00 522 ASP A O 1
ATOM 4065 N N . THR A 1 523 ? 19.760 5.270 29.516 1.00 82.56 523 THR A N 1
ATOM 4066 C CA . THR A 1 523 ? 20.748 5.353 30.604 1.00 82.56 523 THR A CA 1
ATOM 4067 C C . THR A 1 523 ? 20.521 4.287 31.682 1.00 82.56 523 THR A C 1
ATOM 4069 O O . THR A 1 523 ? 21.484 3.821 32.286 1.00 82.56 523 THR A O 1
ATOM 4072 N N . ALA A 1 524 ? 19.273 3.869 31.915 1.00 83.25 524 ALA A N 1
ATOM 4073 C CA . ALA A 1 524 ? 18.937 2.860 32.919 1.00 83.25 524 ALA A CA 1
ATOM 4074 C C . ALA A 1 524 ? 19.069 1.414 32.402 1.00 83.25 524 ALA A C 1
ATOM 4076 O O . ALA A 1 524 ? 19.614 0.559 33.097 1.00 83.25 524 ALA A O 1
ATOM 4077 N N . ILE A 1 525 ? 18.569 1.121 31.196 1.00 86.19 525 ILE A N 1
ATOM 4078 C CA . ILE A 1 525 ? 18.403 -0.256 30.701 1.00 86.19 525 ILE A CA 1
ATOM 4079 C C . ILE A 1 525 ? 19.577 -0.701 29.821 1.00 86.19 525 ILE A C 1
ATOM 4081 O O . ILE A 1 525 ? 20.067 -1.823 29.976 1.00 86.19 525 ILE A O 1
ATOM 4085 N N . MET A 1 526 ? 20.055 0.144 28.896 1.00 91.69 526 MET A N 1
ATOM 4086 C CA . MET A 1 526 ? 21.052 -0.301 27.911 1.00 91.69 526 MET A CA 1
ATOM 4087 C C . MET A 1 526 ? 22.409 -0.670 28.529 1.00 91.69 526 MET A C 1
ATOM 4089 O O . MET A 1 526 ? 22.948 -1.702 28.116 1.00 91.69 526 MET A O 1
ATOM 4093 N N . PRO A 1 527 ? 22.963 0.063 29.521 1.00 89.94 527 PRO A N 1
ATOM 4094 C CA . PRO A 1 527 ? 24.180 -0.352 30.211 1.00 89.94 527 PRO A CA 1
ATOM 4095 C C . PRO A 1 527 ? 24.052 -1.723 30.871 1.00 89.94 527 PRO A C 1
ATOM 4097 O O . PRO A 1 527 ? 24.961 -2.530 30.729 1.00 89.94 527 PRO A O 1
ATOM 4100 N N . LEU A 1 528 ? 22.924 -2.024 31.525 1.00 87.69 528 LEU A N 1
ATOM 4101 C CA . LEU A 1 528 ? 22.718 -3.302 32.217 1.00 87.69 528 LEU A CA 1
ATOM 4102 C C . LEU A 1 528 ? 22.678 -4.484 31.240 1.00 87.69 528 LEU A C 1
ATOM 4104 O O . LEU A 1 528 ? 23.405 -5.458 31.428 1.00 87.69 528 LEU A O 1
ATOM 4108 N N . LEU A 1 529 ? 21.891 -4.384 30.162 1.00 90.12 529 LEU A N 1
ATOM 4109 C CA . LEU A 1 529 ? 21.797 -5.457 29.162 1.00 90.12 529 LEU A CA 1
ATOM 4110 C C . LEU A 1 529 ? 23.114 -5.640 28.391 1.00 90.12 529 LEU A C 1
ATOM 4112 O O . LEU A 1 529 ? 23.543 -6.768 28.153 1.00 90.12 529 LEU A O 1
ATOM 4116 N N . THR A 1 530 ? 23.786 -4.539 28.037 1.00 91.50 530 THR A N 1
ATOM 4117 C CA . THR A 1 530 ? 25.064 -4.582 27.304 1.00 91.50 530 THR A CA 1
ATOM 4118 C C . THR A 1 530 ? 26.199 -5.110 28.186 1.00 91.50 530 THR A C 1
ATOM 4120 O O . THR A 1 530 ? 27.017 -5.892 27.709 1.00 91.50 530 THR A O 1
ATOM 4123 N N . LEU A 1 531 ? 26.233 -4.746 29.475 1.00 88.94 531 LEU A N 1
ATOM 4124 C CA . LEU A 1 531 ? 27.208 -5.256 30.444 1.00 88.94 531 LEU A CA 1
ATOM 4125 C C . LEU A 1 531 ? 26.964 -6.734 30.777 1.00 88.94 531 LEU A C 1
ATOM 4127 O O . LEU A 1 531 ? 27.922 -7.494 30.882 1.00 88.94 531 LEU A O 1
ATOM 4131 N N . GLY A 1 532 ? 25.703 -7.162 30.889 1.00 86.88 532 GLY A N 1
ATOM 4132 C CA . GLY A 1 532 ? 25.358 -8.575 31.061 1.00 86.88 532 GLY A CA 1
ATOM 4133 C C . GLY A 1 532 ? 25.767 -9.421 29.852 1.00 86.88 532 GLY A C 1
ATOM 4134 O O . GLY A 1 532 ? 26.397 -10.463 30.018 1.00 86.88 532 GLY A O 1
ATOM 4135 N N . PHE A 1 533 ? 25.526 -8.938 28.626 1.00 89.81 533 PHE A N 1
ATOM 4136 C CA . PHE A 1 533 ? 25.981 -9.635 27.418 1.00 89.81 533 PHE A CA 1
ATOM 4137 C C . PHE A 1 533 ? 27.509 -9.619 27.270 1.00 89.81 533 PHE A C 1
ATOM 4139 O O . PHE A 1 533 ? 28.096 -10.618 26.863 1.00 89.81 533 PHE A O 1
ATOM 4146 N N . TYR A 1 534 ? 28.169 -8.527 27.662 1.00 90.00 534 TYR A N 1
ATOM 4147 C CA . TYR A 1 534 ? 29.625 -8.459 27.781 1.00 90.00 534 TYR A CA 1
ATOM 4148 C C . TYR A 1 534 ? 30.166 -9.507 28.767 1.00 90.00 534 TYR A C 1
ATOM 4150 O O . TYR A 1 534 ? 31.092 -10.231 28.419 1.00 90.00 534 TYR A O 1
ATOM 4158 N N . ALA A 1 535 ? 29.572 -9.649 29.956 1.00 86.00 535 ALA A N 1
ATOM 4159 C CA . ALA A 1 535 ? 29.988 -10.634 30.957 1.00 86.00 535 ALA A CA 1
ATOM 4160 C C . ALA A 1 535 ? 29.793 -12.086 30.475 1.00 86.00 535 ALA A C 1
ATOM 4162 O O . ALA A 1 535 ? 30.697 -12.906 30.607 1.00 86.00 535 ALA A O 1
ATOM 4163 N N . LEU A 1 536 ? 28.657 -12.380 29.840 1.00 86.38 536 LEU A N 1
ATOM 4164 C CA . LEU A 1 536 ? 28.357 -13.678 29.227 1.00 86.38 536 LEU A CA 1
ATOM 4165 C C . LEU A 1 536 ? 29.337 -14.016 28.085 1.00 86.38 536 LEU A C 1
ATOM 4167 O O . LEU A 1 536 ? 29.845 -15.131 27.981 1.00 86.38 536 LEU A O 1
ATOM 4171 N N . GLN A 1 537 ? 29.687 -13.041 27.242 1.00 87.81 537 GLN A N 1
ATOM 4172 C CA . GLN A 1 537 ? 30.683 -13.248 26.187 1.00 87.81 537 GLN A CA 1
ATOM 4173 C C . GLN A 1 537 ? 32.125 -13.297 26.732 1.00 87.81 537 GLN A C 1
ATOM 4175 O O . GLN A 1 537 ? 32.962 -13.989 26.147 1.00 87.81 537 GLN A O 1
ATOM 4180 N N . LEU A 1 538 ? 32.418 -12.644 27.866 1.00 84.50 538 LEU A N 1
ATOM 4181 C CA . LEU A 1 538 ? 33.666 -12.851 28.604 1.00 84.50 538 LEU A CA 1
ATOM 4182 C C . LEU A 1 538 ? 33.772 -14.288 29.121 1.00 84.50 538 LEU A C 1
ATOM 4184 O O . LEU A 1 538 ? 34.849 -14.861 28.979 1.00 84.50 538 LEU A O 1
ATOM 4188 N N . ASP A 1 539 ? 32.706 -14.882 29.673 1.00 80.44 539 ASP A N 1
ATOM 4189 C CA . ASP A 1 539 ? 32.765 -16.270 30.154 1.00 80.44 539 ASP A CA 1
ATOM 4190 C C . ASP A 1 539 ? 32.979 -17.261 29.005 1.00 80.44 539 ASP A C 1
ATOM 4192 O O . ASP A 1 539 ? 33.924 -18.048 29.013 1.00 80.44 539 ASP A O 1
ATOM 4196 N N . ARG A 1 540 ? 32.209 -17.137 27.920 1.00 82.94 540 ARG A N 1
ATOM 4197 C CA . ARG A 1 540 ? 32.414 -17.964 26.718 1.00 82.94 540 ARG A CA 1
ATOM 4198 C C . ARG A 1 540 ? 33.832 -17.858 26.153 1.00 82.94 540 ARG A C 1
ATOM 4200 O O . ARG A 1 540 ? 34.363 -18.854 25.657 1.00 82.94 540 ARG A O 1
ATOM 4207 N N . GLY A 1 541 ? 34.436 -16.671 26.232 1.00 78.31 541 GLY A N 1
ATOM 4208 C CA . GLY A 1 541 ? 35.804 -16.402 25.789 1.00 78.31 541 GLY A CA 1
ATOM 4209 C C . GLY A 1 541 ? 36.903 -16.790 26.788 1.00 78.31 541 GLY A C 1
ATOM 4210 O O . GLY A 1 541 ? 38.028 -17.045 26.355 1.00 78.31 541 GLY A O 1
ATOM 4211 N N . ASN A 1 542 ? 36.614 -16.868 28.095 1.00 78.38 542 ASN A N 1
ATOM 4212 C CA . ASN A 1 542 ? 37.634 -17.024 29.144 1.00 78.38 542 ASN A CA 1
ATOM 4213 C C . ASN A 1 542 ? 38.489 -18.279 28.939 1.00 78.38 542 ASN A C 1
ATOM 4215 O O . ASN A 1 542 ? 39.712 -18.241 29.080 1.00 78.38 542 ASN A O 1
ATOM 4219 N N . ILE A 1 543 ? 37.857 -19.361 28.495 1.00 78.44 543 ILE A N 1
ATOM 4220 C CA . ILE A 1 543 ? 38.485 -20.662 28.340 1.00 78.44 543 ILE A CA 1
ATOM 4221 C C . ILE A 1 543 ? 39.456 -20.701 27.151 1.00 78.44 543 ILE A C 1
ATOM 4223 O O . ILE A 1 543 ? 40.448 -21.425 27.188 1.00 78.44 543 ILE A O 1
ATOM 4227 N N . GLY A 1 544 ? 39.225 -19.869 26.128 1.00 77.38 544 GLY A N 1
ATOM 4228 C CA . GLY A 1 544 ? 40.164 -19.681 25.022 1.00 77.38 544 GLY A CA 1
ATOM 4229 C C . GLY A 1 544 ? 41.460 -18.999 25.468 1.00 77.38 544 GLY A C 1
ATOM 4230 O O . GLY A 1 544 ? 42.527 -19.332 24.959 1.00 77.38 544 GLY A O 1
ATOM 4231 N N . ASN A 1 545 ? 41.386 -18.110 26.464 1.00 76.88 545 ASN A N 1
ATOM 4232 C CA . ASN A 1 545 ? 42.573 -17.510 27.076 1.00 76.88 545 ASN A CA 1
ATOM 4233 C C . ASN A 1 545 ? 43.231 -18.459 28.088 1.00 76.88 545 ASN A C 1
ATOM 4235 O O . ASN A 1 545 ? 44.454 -18.554 28.112 1.00 76.88 545 ASN A O 1
ATOM 4239 N N . ALA A 1 546 ? 42.451 -19.213 28.870 1.00 75.44 546 ALA A N 1
ATOM 4240 C CA . ALA A 1 546 ? 42.981 -20.189 29.828 1.00 75.44 546 ALA A CA 1
ATOM 4241 C C . ALA A 1 546 ? 43.840 -21.280 29.154 1.00 75.44 546 ALA A C 1
ATOM 4243 O O . ALA A 1 546 ? 44.840 -21.710 29.722 1.00 75.44 546 ALA A O 1
ATOM 4244 N N . LEU A 1 547 ? 43.512 -21.666 27.912 1.00 74.56 547 LEU A N 1
ATOM 4245 C CA . LEU A 1 547 ? 44.341 -22.548 27.075 1.00 74.56 547 LEU A CA 1
ATOM 4246 C C . LEU A 1 547 ? 45.746 -22.004 26.750 1.00 74.56 547 LEU A C 1
ATOM 4248 O O . LEU A 1 547 ? 46.579 -22.764 26.262 1.00 74.56 547 LEU A O 1
ATOM 4252 N N . THR A 1 548 ? 46.021 -20.715 26.974 1.00 68.56 548 THR A N 1
ATOM 4253 C CA . THR A 1 548 ? 47.365 -20.133 26.780 1.00 68.56 548 THR A CA 1
ATOM 4254 C C . THR A 1 548 ? 48.302 -20.352 27.975 1.00 68.56 548 THR A C 1
ATOM 4256 O O . THR A 1 548 ? 49.476 -19.993 27.901 1.00 68.56 548 THR A O 1
ATOM 4259 N N . ASP A 1 549 ? 47.796 -20.962 29.050 1.00 63.62 549 ASP A N 1
ATOM 4260 C CA . ASP A 1 549 ? 48.514 -21.309 30.280 1.00 63.62 549 ASP A CA 1
ATOM 4261 C C . ASP A 1 549 ? 48.335 -22.818 30.588 1.00 63.62 549 ASP A C 1
ATOM 4263 O O . ASP A 1 549 ? 47.822 -23.584 29.767 1.00 63.62 549 ASP A O 1
ATOM 4267 N N . PHE A 1 550 ? 48.729 -23.287 31.773 1.00 71.31 550 PHE A N 1
ATOM 4268 C CA . PHE A 1 550 ? 48.716 -24.715 32.141 1.00 71.31 550 PHE A CA 1
ATOM 4269 C C . PHE A 1 550 ? 47.323 -25.364 32.354 1.00 71.31 550 PHE A C 1
ATOM 4271 O O . PHE A 1 550 ? 47.247 -26.502 32.818 1.00 71.31 550 PHE A O 1
ATOM 4278 N N . PHE A 1 551 ? 46.218 -24.730 31.939 1.00 78.50 551 PHE A N 1
ATOM 4279 C CA . PHE A 1 551 ? 44.831 -25.155 32.207 1.00 78.50 551 PHE A CA 1
ATOM 4280 C C . PHE A 1 551 ? 44.541 -26.650 31.961 1.00 78.50 551 PHE A C 1
ATOM 4282 O O . PHE A 1 551 ? 43.957 -27.318 32.815 1.00 78.50 551 PHE A O 1
ATOM 4289 N N . LEU A 1 552 ? 44.970 -27.209 30.821 1.00 76.81 552 LEU A N 1
ATOM 4290 C CA . LEU A 1 552 ? 44.746 -28.631 30.503 1.00 76.81 552 LEU A CA 1
ATOM 4291 C C . LEU A 1 552 ? 45.446 -29.573 31.500 1.00 76.81 552 LEU A C 1
ATOM 4293 O O . LEU A 1 552 ? 44.912 -30.631 31.837 1.00 76.81 552 LEU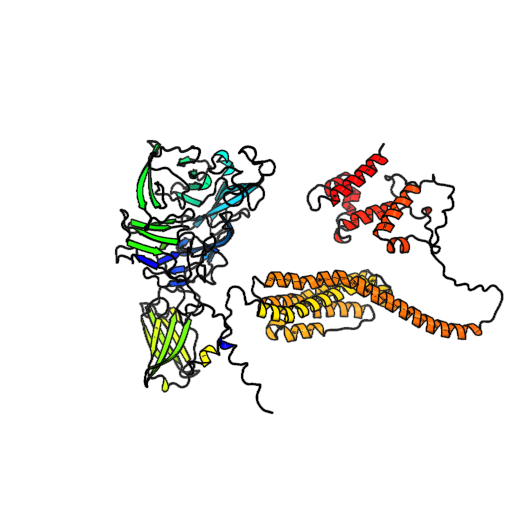 A O 1
ATOM 4297 N N . ARG A 1 553 ? 46.620 -29.171 32.002 1.00 70.44 553 ARG A N 1
ATOM 4298 C CA . ARG A 1 553 ? 47.403 -29.903 33.005 1.00 70.44 553 ARG A CA 1
ATOM 4299 C C . ARG A 1 553 ? 46.785 -29.772 34.397 1.00 70.44 553 ARG A C 1
ATOM 4301 O O . ARG A 1 553 ? 46.712 -30.770 35.106 1.00 70.44 553 ARG A O 1
ATOM 4308 N N . ASP A 1 554 ? 46.314 -28.581 34.756 1.00 73.31 554 ASP A N 1
ATOM 4309 C CA . ASP A 1 554 ? 45.777 -28.281 36.089 1.00 73.31 554 ASP A CA 1
ATOM 4310 C C . ASP A 1 554 ? 44.386 -28.895 36.323 1.00 73.31 554 ASP A C 1
ATOM 4312 O O . ASP A 1 554 ? 44.061 -29.306 37.438 1.00 73.31 554 ASP A O 1
ATOM 4316 N N . VAL A 1 555 ? 43.569 -29.005 35.268 1.00 76.12 555 VAL A N 1
ATOM 4317 C CA . VAL A 1 555 ? 42.263 -29.695 35.304 1.00 76.12 555 VAL A CA 1
ATOM 4318 C C . VAL A 1 555 ? 42.401 -31.198 35.001 1.00 76.12 555 VAL A C 1
ATOM 4320 O O . VAL A 1 555 ? 41.521 -31.981 35.365 1.00 76.12 555 VAL A O 1
ATOM 4323 N N . GLY A 1 556 ? 43.511 -31.620 34.382 1.00 76.00 556 GLY A N 1
ATOM 4324 C CA . GLY A 1 556 ? 43.807 -33.019 34.060 1.00 76.00 556 GLY A CA 1
ATOM 4325 C C . GLY A 1 556 ? 43.009 -33.562 32.871 1.00 76.00 556 GLY A C 1
ATOM 4326 O O . GLY A 1 556 ? 42.531 -34.694 32.922 1.00 76.00 556 GLY A O 1
ATOM 4327 N N . ILE A 1 557 ? 42.824 -32.754 31.820 1.00 81.12 557 ILE A N 1
ATOM 4328 C CA . ILE A 1 557 ? 41.989 -33.086 30.653 1.00 81.12 557 ILE A CA 1
ATOM 4329 C C . ILE A 1 557 ? 42.769 -33.018 29.337 1.00 81.12 557 ILE A C 1
ATOM 4331 O O . ILE A 1 557 ? 43.644 -32.180 29.138 1.00 81.12 557 ILE A O 1
ATOM 4335 N N . THR A 1 558 ? 42.428 -33.904 28.404 1.00 81.31 558 THR A N 1
ATOM 4336 C CA . THR A 1 558 ? 43.008 -33.934 27.050 1.00 81.31 558 THR A CA 1
ATOM 4337 C C . THR A 1 558 ? 42.339 -32.922 26.117 1.00 81.31 558 THR A C 1
ATOM 4339 O O . THR A 1 558 ? 41.187 -32.539 26.325 1.00 81.31 558 THR A O 1
ATOM 4342 N N . GLN A 1 559 ? 43.006 -32.555 25.016 1.00 78.44 559 GLN A N 1
ATOM 4343 C CA . GLN A 1 559 ? 42.435 -31.670 23.988 1.00 78.44 559 GLN A CA 1
ATOM 4344 C C . GLN A 1 559 ? 41.118 -32.208 23.392 1.00 78.44 559 GLN A C 1
ATOM 4346 O O . GLN A 1 559 ? 40.212 -31.436 23.086 1.00 78.44 559 GLN A O 1
ATOM 4351 N N . ASN A 1 560 ? 40.971 -33.530 23.261 1.00 77.75 560 ASN A N 1
ATOM 4352 C CA . ASN A 1 560 ? 39.731 -34.133 22.764 1.00 77.75 560 ASN A CA 1
ATOM 4353 C C . ASN A 1 560 ? 38.587 -33.990 23.777 1.00 77.75 560 ASN A C 1
ATOM 4355 O O . ASN A 1 560 ? 37.480 -33.619 23.396 1.00 77.75 560 ASN A O 1
ATOM 4359 N N . GLN A 1 561 ? 38.856 -34.214 25.067 1.00 80.19 561 GLN A N 1
ATOM 4360 C CA . GLN A 1 561 ? 37.877 -33.969 26.130 1.00 80.19 561 GLN A CA 1
ATOM 4361 C C . GLN A 1 561 ? 37.520 -32.481 26.214 1.00 80.19 561 GLN A C 1
ATOM 4363 O O . GLN A 1 561 ? 36.342 -32.146 26.272 1.00 80.19 561 GLN A O 1
ATOM 4368 N N . PHE A 1 562 ? 38.502 -31.582 26.120 1.00 83.94 562 PHE A N 1
ATOM 4369 C CA . PHE A 1 562 ? 38.262 -30.144 26.009 1.00 83.94 562 PHE A CA 1
ATOM 4370 C C . PHE A 1 562 ? 37.272 -29.818 24.880 1.00 83.94 562 PHE A C 1
ATOM 4372 O O . PHE A 1 562 ? 36.251 -29.176 25.112 1.00 83.94 562 PHE A O 1
ATOM 4379 N N . ASN A 1 563 ? 37.512 -30.330 23.669 1.00 83.94 563 ASN A N 1
ATOM 4380 C CA . ASN A 1 563 ? 36.643 -30.089 22.515 1.00 83.94 563 ASN A CA 1
ATOM 4381 C C . ASN A 1 563 ? 35.199 -30.590 22.741 1.00 83.94 563 ASN A C 1
ATOM 4383 O O . ASN A 1 563 ? 34.258 -29.921 22.318 1.00 83.94 563 ASN A O 1
ATOM 4387 N N . VAL A 1 564 ? 35.006 -31.711 23.449 1.00 84.81 564 VAL A N 1
ATOM 4388 C CA . VAL A 1 564 ? 33.671 -32.189 23.864 1.00 84.81 564 VAL A CA 1
ATOM 4389 C C . VAL A 1 564 ? 33.021 -31.213 24.854 1.00 84.81 564 VAL A C 1
ATOM 4391 O O . VAL A 1 564 ? 31.871 -30.823 24.666 1.00 84.81 564 VAL A O 1
ATOM 4394 N N . GLY A 1 565 ? 33.760 -30.731 25.857 1.00 84.50 565 GLY A N 1
ATOM 4395 C CA . GLY A 1 565 ? 33.268 -29.717 26.799 1.00 84.50 565 GLY A CA 1
ATOM 4396 C C . GLY A 1 565 ? 32.898 -28.383 26.139 1.00 84.50 565 GLY A C 1
ATOM 4397 O O . GLY A 1 565 ? 31.961 -27.718 26.581 1.00 84.50 565 GLY A O 1
ATOM 4398 N N . GLN A 1 566 ? 33.560 -28.013 25.039 1.00 84.31 566 GLN A N 1
ATOM 4399 C CA . GLN A 1 566 ? 33.176 -26.854 24.223 1.00 84.31 566 GLN A CA 1
ATOM 4400 C C . GLN A 1 566 ? 31.843 -27.044 23.487 1.00 84.31 566 GLN A C 1
ATOM 4402 O O . GLN A 1 566 ? 31.162 -26.055 23.233 1.00 84.31 566 GLN A O 1
ATOM 4407 N N . GLN A 1 567 ? 31.452 -28.280 23.163 1.00 86.81 567 GLN A N 1
ATOM 4408 C CA . GLN A 1 567 ? 30.177 -28.593 22.503 1.00 86.81 567 GLN A CA 1
ATOM 4409 C C . GLN A 1 567 ? 29.011 -28.736 23.497 1.00 86.81 567 GLN A C 1
ATOM 4411 O O . GLN A 1 567 ? 27.868 -28.443 23.147 1.00 86.81 567 GLN A O 1
ATOM 4416 N N . LEU A 1 568 ? 29.289 -29.118 24.750 1.00 88.38 568 LEU A N 1
ATOM 4417 C CA . LEU A 1 568 ? 28.268 -29.247 25.799 1.00 88.38 568 LEU A CA 1
ATOM 4418 C C . LEU A 1 568 ? 27.613 -27.911 26.193 1.00 88.38 568 LEU A C 1
ATOM 4420 O O . LEU A 1 568 ? 26.440 -27.907 26.559 1.00 88.38 568 LEU A O 1
ATOM 4424 N N . LEU A 1 569 ? 28.326 -26.784 26.091 1.00 85.44 569 LEU A N 1
ATOM 4425 C CA . LEU A 1 569 ? 27.763 -25.462 26.398 1.00 85.44 569 LEU A CA 1
ATOM 4426 C C . LEU A 1 569 ? 26.677 -25.049 25.378 1.00 85.44 569 LEU A C 1
ATOM 4428 O O . LEU A 1 569 ? 25.550 -24.799 25.805 1.00 85.44 569 LEU A O 1
ATOM 4432 N N . PRO A 1 570 ? 26.925 -25.049 24.048 1.00 85.94 570 PRO A N 1
ATOM 4433 C CA . PRO A 1 570 ? 25.869 -24.845 23.053 1.00 85.94 570 PRO A CA 1
ATOM 4434 C C . PRO A 1 570 ? 24.714 -25.847 23.157 1.00 85.94 570 PRO A C 1
ATOM 4436 O O . PRO A 1 570 ? 23.565 -25.465 22.958 1.00 85.94 570 PRO A O 1
ATOM 4439 N N . LEU A 1 571 ? 24.989 -27.109 23.511 1.00 89.06 571 LEU A N 1
ATOM 4440 C CA . LEU A 1 571 ? 23.944 -28.113 23.729 1.00 89.06 571 LEU A CA 1
ATOM 4441 C C . LEU A 1 571 ? 23.014 -27.735 24.897 1.00 89.06 571 LEU A C 1
ATOM 4443 O O . LEU A 1 571 ? 21.796 -27.823 24.756 1.00 89.06 571 LEU A O 1
ATOM 4447 N N . GLY A 1 572 ? 23.573 -27.276 26.022 1.00 86.88 572 GLY A N 1
ATOM 4448 C CA . GLY A 1 572 ? 22.795 -26.767 27.156 1.00 86.88 572 GLY A CA 1
ATOM 4449 C C . GLY A 1 572 ? 21.930 -25.558 26.780 1.00 86.88 572 GLY A C 1
ATOM 4450 O O . GLY A 1 572 ? 20.762 -25.505 27.164 1.00 86.88 572 GLY A O 1
ATOM 4451 N N . ILE A 1 573 ? 22.466 -24.644 25.959 1.00 88.31 573 ILE A N 1
ATOM 4452 C CA . ILE A 1 573 ? 21.709 -23.499 25.427 1.00 88.31 573 ILE A CA 1
ATOM 4453 C C . ILE A 1 573 ? 20.505 -23.987 24.619 1.00 88.31 573 ILE A C 1
ATOM 4455 O O . ILE A 1 573 ? 19.379 -23.649 24.966 1.00 88.31 573 ILE A O 1
ATOM 4459 N N . ILE A 1 574 ? 20.715 -24.831 23.602 1.00 89.50 574 ILE A N 1
ATOM 4460 C CA . ILE A 1 574 ? 19.649 -25.312 22.702 1.00 89.50 574 ILE A CA 1
ATOM 4461 C C . ILE A 1 574 ? 18.502 -25.981 23.480 1.00 89.50 574 ILE A C 1
ATOM 4463 O O . ILE A 1 574 ? 17.332 -25.781 23.154 1.00 89.50 574 ILE A O 1
ATOM 4467 N N . ILE A 1 575 ? 18.823 -26.754 24.524 1.00 88.81 575 ILE A N 1
ATOM 4468 C CA . ILE A 1 575 ? 17.826 -27.455 25.347 1.00 88.81 575 ILE A CA 1
ATOM 4469 C C . ILE A 1 575 ? 16.957 -26.474 26.148 1.00 88.81 575 ILE A C 1
ATOM 4471 O O . ILE A 1 575 ? 15.741 -26.661 26.218 1.00 88.81 575 ILE A O 1
ATOM 4475 N N . LEU A 1 576 ? 17.553 -25.443 26.763 1.00 87.06 576 LEU A N 1
ATOM 4476 C CA . LEU A 1 576 ? 16.815 -24.500 27.610 1.00 87.06 576 LEU A CA 1
ATOM 4477 C C . LEU A 1 576 ? 16.367 -23.211 26.920 1.00 87.06 576 LEU A C 1
ATOM 4479 O O . LEU A 1 576 ? 15.562 -22.501 27.512 1.00 87.06 576 LEU A O 1
ATOM 4483 N N . GLU A 1 577 ? 16.787 -22.906 25.696 1.00 86.12 577 GLU A N 1
ATOM 4484 C CA . GLU A 1 577 ? 16.436 -21.649 25.023 1.00 86.12 577 GLU A CA 1
ATOM 4485 C C . GLU A 1 577 ? 14.913 -21.481 24.869 1.00 86.12 577 GLU A C 1
ATOM 4487 O O . GLU A 1 577 ? 14.356 -20.463 25.291 1.00 86.12 577 GLU A O 1
ATOM 4492 N N . MET A 1 578 ? 14.197 -22.498 24.370 1.00 85.31 578 MET A N 1
ATOM 4493 C CA . MET A 1 578 ? 12.730 -22.424 24.261 1.00 85.31 578 MET A CA 1
ATOM 4494 C C . MET A 1 578 ? 12.028 -22.422 25.637 1.00 85.31 578 MET A C 1
ATOM 4496 O O . MET A 1 578 ? 11.250 -21.495 25.886 1.00 85.31 578 MET A O 1
ATOM 4500 N N . PRO A 1 579 ? 12.290 -23.365 26.575 1.00 86.56 579 PRO A N 1
ATOM 4501 C CA . PRO A 1 579 ? 11.655 -23.337 27.897 1.00 86.56 579 PRO A CA 1
ATOM 4502 C C . PRO A 1 579 ? 11.964 -22.069 28.701 1.00 86.56 579 PRO A C 1
ATOM 4504 O O . PRO A 1 579 ? 11.084 -21.536 29.375 1.00 86.56 579 PRO A O 1
ATOM 4507 N N . SER A 1 580 ? 13.187 -21.545 28.608 1.00 84.88 580 SER A N 1
ATOM 4508 C CA . SER A 1 580 ? 13.605 -20.336 29.319 1.00 84.88 580 SER A CA 1
ATOM 4509 C C . SER A 1 580 ? 12.849 -19.101 28.831 1.00 84.88 580 SER A C 1
ATOM 4511 O O . SER A 1 580 ? 12.392 -18.300 29.646 1.00 84.88 580 SER A O 1
ATOM 4513 N N . ASN A 1 581 ? 12.609 -18.979 27.525 1.00 79.50 581 ASN A N 1
ATOM 4514 C CA . ASN A 1 581 ? 11.783 -17.901 26.979 1.00 79.50 581 ASN A CA 1
ATOM 4515 C C . ASN A 1 581 ? 10.291 -18.033 27.360 1.00 79.50 581 ASN A C 1
ATOM 4517 O O . ASN A 1 581 ? 9.608 -17.021 27.523 1.00 79.50 581 ASN A O 1
ATOM 4521 N N . LEU A 1 582 ? 9.785 -19.251 27.594 1.00 83.94 582 LEU A N 1
ATOM 4522 C CA . LEU A 1 582 ? 8.436 -19.460 28.146 1.00 83.94 582 LEU A CA 1
ATOM 4523 C C . LEU A 1 582 ? 8.340 -19.059 29.630 1.00 83.94 582 LEU A C 1
ATOM 4525 O O . LEU A 1 582 ? 7.326 -18.499 30.050 1.00 83.94 582 LEU A O 1
ATOM 4529 N N . VAL A 1 583 ? 9.385 -19.301 30.431 1.00 84.44 583 VAL A N 1
ATOM 4530 C CA . VAL A 1 583 ? 9.434 -18.859 31.840 1.00 84.44 583 VAL A CA 1
ATOM 4531 C C . VAL A 1 583 ? 9.572 -17.337 31.939 1.00 84.44 583 VAL A C 1
ATOM 4533 O O . VAL A 1 583 ? 8.843 -16.717 32.716 1.00 84.44 583 VAL A O 1
ATOM 4536 N N . LEU A 1 584 ? 10.412 -16.723 31.096 1.00 83.62 584 LEU A N 1
ATOM 4537 C CA . LEU A 1 584 ? 10.546 -15.267 30.949 1.00 83.62 584 LEU A CA 1
ATOM 4538 C C . LEU A 1 584 ? 9.183 -14.576 30.781 1.00 83.62 584 LEU A C 1
ATOM 4540 O O . LEU A 1 584 ? 8.933 -13.540 31.397 1.00 83.62 584 LEU A O 1
ATOM 4544 N N . TYR A 1 585 ? 8.297 -15.157 29.965 1.00 78.31 585 TYR A N 1
ATOM 4545 C CA . TYR A 1 585 ? 6.956 -14.626 29.720 1.00 78.31 585 TYR A CA 1
ATOM 4546 C C . TYR A 1 585 ? 6.059 -14.659 30.971 1.00 78.31 585 TYR A C 1
ATOM 4548 O O . TYR A 1 585 ? 5.206 -13.791 31.130 1.00 78.31 585 TYR A O 1
ATOM 4556 N N . ARG A 1 586 ? 6.258 -15.630 31.875 1.00 80.75 586 ARG A N 1
ATOM 4557 C CA . ARG A 1 586 ? 5.433 -15.819 33.083 1.00 80.75 586 ARG A CA 1
ATOM 4558 C C . ARG A 1 586 ? 5.895 -15.004 34.290 1.00 80.75 586 ARG A C 1
ATOM 4560 O O . ARG A 1 586 ? 5.046 -14.518 35.026 1.00 80.75 586 ARG A O 1
ATOM 4567 N N . ILE A 1 587 ? 7.206 -14.880 34.516 1.00 81.00 587 ILE A N 1
ATOM 4568 C CA . ILE A 1 587 ? 7.753 -14.217 35.723 1.00 81.00 587 ILE A CA 1
ATOM 4569 C C . ILE A 1 587 ? 8.389 -12.844 35.449 1.00 81.00 587 ILE A C 1
ATOM 4571 O O . ILE A 1 587 ? 8.767 -12.135 36.380 1.00 81.00 587 ILE A O 1
ATOM 4575 N N . GLY A 1 588 ? 8.501 -12.458 34.176 1.00 77.25 588 GLY A N 1
ATOM 4576 C CA . GLY A 1 588 ? 9.040 -11.173 33.744 1.00 77.25 588 GLY A CA 1
ATOM 4577 C C . GLY A 1 588 ? 10.577 -11.110 33.682 1.00 77.25 588 GLY A C 1
ATOM 4578 O O . GLY A 1 588 ? 11.285 -11.870 34.351 1.00 77.25 588 GLY A O 1
ATOM 4579 N N . PRO A 1 589 ? 11.127 -10.172 32.885 1.00 78.12 589 PRO A N 1
ATOM 4580 C CA . PRO A 1 589 ? 12.561 -10.104 32.606 1.00 78.12 589 PRO A CA 1
ATOM 4581 C C . PRO A 1 589 ? 13.416 -9.746 33.823 1.00 78.12 589 PRO A C 1
ATOM 4583 O O . PRO A 1 589 ? 14.523 -10.258 33.943 1.00 78.12 589 PRO A O 1
ATOM 4586 N N . VAL A 1 590 ? 12.915 -8.917 34.745 1.00 75.44 590 VAL A N 1
ATOM 4587 C CA . VAL A 1 590 ? 13.688 -8.457 35.915 1.00 75.44 590 VAL A CA 1
ATOM 4588 C C . VAL A 1 590 ? 14.067 -9.626 36.831 1.00 75.44 590 VAL A C 1
ATOM 4590 O O . VAL A 1 590 ? 15.226 -9.750 37.220 1.00 75.44 590 VAL A O 1
ATOM 4593 N N . LEU A 1 591 ? 13.111 -10.510 37.134 1.00 77.25 591 LEU A N 1
ATOM 4594 C CA . LEU A 1 591 ? 13.343 -11.669 37.999 1.00 77.25 591 LEU A CA 1
ATOM 4595 C C . LEU A 1 591 ? 14.088 -12.790 37.263 1.00 77.25 591 LEU A C 1
ATOM 4597 O O . LEU A 1 591 ? 14.986 -13.404 37.834 1.00 77.25 591 LEU A O 1
ATOM 4601 N N . TRP A 1 592 ? 13.758 -13.043 35.992 1.00 82.38 592 TRP A N 1
ATOM 4602 C CA . TRP A 1 592 ? 14.348 -14.159 35.247 1.00 82.38 592 TRP A CA 1
ATOM 4603 C C . TRP A 1 592 ? 15.790 -13.904 34.797 1.00 82.38 592 TRP A C 1
ATOM 4605 O O . TRP A 1 592 ? 16.649 -14.759 35.005 1.00 82.38 592 TRP A O 1
ATOM 4615 N N . LEU A 1 593 ? 16.088 -12.723 34.238 1.00 78.25 593 LEU A N 1
ATOM 4616 C CA . LEU A 1 593 ? 17.451 -12.381 33.810 1.00 78.25 593 LEU A CA 1
ATOM 4617 C C . LEU A 1 593 ? 18.378 -12.215 35.024 1.00 78.25 593 LEU A C 1
ATOM 4619 O O . LEU A 1 593 ? 19.510 -12.693 34.997 1.00 78.25 593 LEU A O 1
ATOM 4623 N N . GLY A 1 594 ? 17.881 -11.625 36.119 1.00 72.25 594 GLY A N 1
ATOM 4624 C CA . GLY A 1 594 ? 18.612 -11.561 37.389 1.00 72.25 594 GLY A CA 1
ATOM 4625 C C . GLY A 1 594 ? 18.890 -12.946 37.986 1.00 72.25 594 GLY A C 1
ATOM 4626 O O . GLY A 1 594 ? 19.998 -13.200 38.452 1.00 72.25 594 GLY A O 1
ATOM 4627 N N . GLY A 1 595 ? 17.920 -13.865 37.918 1.00 72.88 595 GLY A N 1
ATOM 4628 C CA . GLY A 1 595 ? 18.080 -15.251 38.364 1.00 72.88 595 GLY A CA 1
ATOM 4629 C C . GLY A 1 595 ? 19.131 -16.033 37.569 1.00 72.88 595 GLY A C 1
ATOM 4630 O O . GLY A 1 595 ? 19.955 -16.722 38.167 1.00 72.88 595 GLY A O 1
ATOM 4631 N N . GLN A 1 596 ? 19.160 -15.881 36.240 1.00 73.56 596 GLN A N 1
ATOM 4632 C CA . GLN A 1 596 ? 20.162 -16.524 35.375 1.00 73.56 596 GLN A CA 1
ATOM 4633 C C . GLN A 1 596 ? 21.594 -16.084 35.710 1.00 73.56 596 GLN A C 1
ATOM 4635 O O . GLN A 1 596 ? 22.497 -16.916 35.774 1.00 73.56 596 GLN A O 1
ATOM 4640 N N . MET A 1 597 ? 21.806 -14.797 36.005 1.00 65.75 597 MET A N 1
ATOM 4641 C CA . MET A 1 597 ? 23.135 -14.255 36.327 1.00 65.75 597 MET A CA 1
ATOM 4642 C C . MET A 1 597 ? 23.703 -14.726 37.683 1.00 65.75 597 MET A C 1
ATOM 4644 O O . MET A 1 597 ? 24.891 -14.526 37.945 1.00 65.75 597 MET A O 1
ATOM 4648 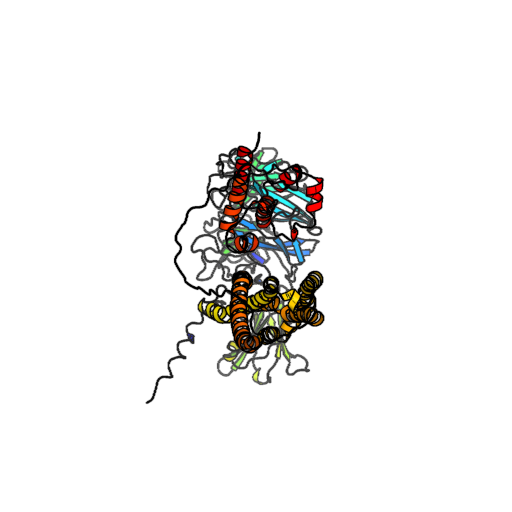N N . MET A 1 598 ? 22.891 -15.362 38.538 1.00 63.75 598 MET A N 1
ATOM 4649 C CA . MET A 1 598 ? 23.314 -15.905 39.840 1.00 63.75 598 MET A CA 1
ATOM 4650 C C . MET A 1 598 ? 23.675 -17.404 39.809 1.00 63.75 598 MET A C 1
ATOM 4652 O O . MET A 1 598 ? 24.097 -17.953 40.826 1.00 63.75 598 MET A O 1
ATOM 4656 N N . ALA A 1 599 ? 23.552 -18.083 38.662 1.00 61.44 599 ALA A N 1
ATOM 4657 C CA . ALA A 1 599 ? 23.886 -19.501 38.520 1.00 61.44 599 ALA A CA 1
ATOM 4658 C C . ALA A 1 599 ? 25.404 -19.724 38.334 1.00 61.44 599 ALA A C 1
ATOM 4660 O O . ALA A 1 599 ? 25.901 -19.813 37.214 1.00 61.44 599 ALA A O 1
ATOM 4661 N N . TRP A 1 600 ? 26.161 -19.800 39.433 1.00 57.38 600 TRP A N 1
ATOM 4662 C CA . TRP A 1 600 ? 27.618 -20.027 39.416 1.00 57.38 600 TRP A CA 1
ATOM 4663 C C . TRP A 1 600 ? 27.978 -21.470 39.810 1.00 57.38 600 TRP A C 1
ATOM 4665 O O . TRP A 1 600 ? 27.291 -22.088 40.621 1.00 57.38 600 TRP A O 1
ATOM 4675 N N . THR A 1 601 ? 29.089 -22.008 39.287 1.00 52.09 601 THR A N 1
ATOM 4676 C CA . THR A 1 601 ? 29.619 -23.328 39.691 1.00 52.09 601 THR A CA 1
ATOM 4677 C C . THR A 1 601 ? 31.151 -23.331 39.779 1.00 52.09 601 THR A C 1
ATOM 4679 O O . THR A 1 601 ? 31.826 -22.632 39.025 1.00 52.09 601 THR A O 1
ATOM 4682 N N . PHE A 1 602 ? 31.706 -24.130 40.696 1.00 50.72 602 PHE A N 1
ATOM 4683 C CA . PHE A 1 602 ? 33.151 -24.356 40.852 1.00 50.72 602 PHE A CA 1
ATOM 4684 C C . PHE A 1 602 ? 33.563 -25.707 40.245 1.00 50.72 602 PHE A C 1
ATOM 4686 O O . PHE A 1 602 ? 32.790 -26.662 40.292 1.00 50.72 602 PHE A O 1
ATOM 4693 N N . GLN A 1 603 ? 34.795 -25.820 39.730 1.00 54.19 603 GLN A N 1
ATOM 4694 C CA . GLN A 1 603 ? 35.296 -27.038 39.073 1.00 54.19 603 GLN A CA 1
ATOM 4695 C C . GLN A 1 603 ? 36.610 -27.568 39.663 1.00 54.19 603 GLN A C 1
ATOM 4697 O O . GLN A 1 603 ? 37.538 -26.798 39.906 1.00 54.19 603 GLN A O 1
ATOM 4702 N N . LYS A 1 604 ? 36.726 -28.903 39.750 1.00 44.72 604 LYS A N 1
ATOM 4703 C CA . LYS A 1 604 ? 37.990 -29.663 39.677 1.00 44.72 604 LYS A CA 1
ATOM 4704 C C . LYS A 1 604 ? 37.748 -31.026 39.007 1.00 44.72 604 LYS A C 1
ATOM 4706 O O . LYS A 1 604 ? 36.847 -31.753 39.414 1.00 44.72 604 LYS A O 1
ATOM 4711 N N . GLY A 1 605 ? 38.580 -31.385 38.026 1.00 61.66 605 GLY A N 1
ATOM 4712 C CA . GLY A 1 605 ? 38.550 -32.681 37.329 1.00 61.66 605 GLY A CA 1
ATOM 4713 C C . GLY A 1 605 ? 37.547 -32.794 36.167 1.00 61.66 605 GLY A C 1
ATOM 4714 O O . GLY A 1 605 ? 36.628 -31.989 36.022 1.00 61.66 605 GLY A O 1
ATOM 4715 N N . LEU A 1 606 ? 37.721 -33.833 35.340 1.00 68.56 606 LEU A N 1
ATOM 4716 C CA . LEU A 1 606 ? 37.004 -34.048 34.069 1.00 68.56 606 LEU A CA 1
ATOM 4717 C C . LEU A 1 606 ? 35.468 -34.042 34.190 1.00 68.56 606 LEU A C 1
ATOM 4719 O O . LEU A 1 606 ? 34.789 -33.423 33.373 1.00 68.56 606 LEU A O 1
ATOM 4723 N N . ALA A 1 607 ? 34.914 -34.717 35.202 1.00 77.75 607 ALA A N 1
ATOM 4724 C CA . ALA A 1 607 ? 33.465 -34.775 35.397 1.00 77.75 607 ALA A CA 1
ATOM 4725 C C . ALA A 1 607 ? 32.886 -33.396 35.758 1.00 77.75 607 ALA A C 1
ATOM 4727 O O . ALA A 1 607 ? 31.874 -32.989 35.192 1.00 77.75 607 ALA A O 1
ATOM 4728 N N . ALA A 1 608 ? 33.566 -32.643 36.632 1.00 78.88 608 ALA A N 1
ATOM 4729 C CA . ALA A 1 608 ? 33.172 -31.277 36.970 1.00 78.88 608 ALA A CA 1
ATOM 4730 C C . ALA A 1 608 ? 33.280 -30.340 35.757 1.00 78.88 608 ALA A C 1
ATOM 4732 O O . ALA A 1 608 ? 32.410 -29.496 35.566 1.00 78.88 608 ALA A O 1
ATOM 4733 N N . TYR A 1 609 ? 34.290 -30.528 34.900 1.00 82.50 609 TYR A N 1
ATOM 4734 C CA . TYR A 1 609 ? 34.422 -29.776 33.652 1.00 82.50 609 TYR A CA 1
ATOM 4735 C C . TYR A 1 609 ? 33.208 -29.966 32.730 1.00 82.50 609 TYR A C 1
ATOM 4737 O O . TYR A 1 609 ? 32.580 -28.983 32.339 1.00 82.50 609 TYR A O 1
ATOM 4745 N N . PHE A 1 610 ? 32.805 -31.206 32.436 1.00 85.25 610 PHE A N 1
ATOM 4746 C CA . PHE A 1 610 ? 31.623 -31.460 31.600 1.00 85.25 610 PHE A CA 1
ATOM 4747 C C . PHE A 1 610 ? 30.320 -30.973 32.239 1.00 85.25 610 PHE A C 1
ATOM 4749 O O . PHE A 1 610 ? 29.531 -30.304 31.569 1.00 85.25 610 PHE A O 1
ATOM 4756 N N . VAL A 1 611 ? 30.116 -31.254 33.529 1.00 84.19 611 VAL A N 1
ATOM 4757 C CA . VAL A 1 611 ? 28.909 -30.837 34.256 1.00 84.19 611 VAL A CA 1
ATOM 4758 C C . VAL A 1 611 ? 28.791 -29.313 34.290 1.00 84.19 611 VAL A C 1
ATOM 4760 O O . VAL A 1 611 ? 27.731 -28.795 33.951 1.00 84.19 611 VAL A O 1
ATOM 4763 N N . THR A 1 612 ? 29.862 -28.573 34.597 1.00 82.69 612 THR A N 1
ATOM 4764 C CA . THR A 1 612 ? 29.812 -27.105 34.571 1.00 82.69 612 THR A CA 1
ATOM 4765 C C . THR A 1 612 ? 29.606 -26.556 33.165 1.00 82.69 612 THR A C 1
ATOM 4767 O O . THR A 1 612 ? 28.776 -25.667 33.018 1.00 82.69 612 THR A O 1
ATOM 4770 N N . ARG A 1 613 ? 30.295 -27.043 32.119 1.00 84.94 613 ARG A N 1
ATOM 4771 C CA . ARG A 1 613 ? 30.076 -26.502 30.758 1.00 84.94 613 ARG A CA 1
ATOM 4772 C C . ARG A 1 613 ? 28.623 -26.686 30.307 1.00 84.94 613 ARG A C 1
ATOM 4774 O O . ARG A 1 613 ? 28.066 -25.777 29.700 1.00 84.94 613 ARG A O 1
ATOM 4781 N N . PHE A 1 614 ? 27.996 -27.805 30.670 1.00 86.88 614 PHE A N 1
ATOM 4782 C CA . PHE A 1 614 ? 26.578 -28.051 30.411 1.00 86.88 614 PHE A CA 1
ATOM 4783 C C . PHE A 1 614 ? 25.649 -27.164 31.264 1.00 86.88 614 PHE A C 1
ATOM 4785 O O . PHE A 1 614 ? 24.783 -26.488 30.713 1.00 86.88 614 PHE A O 1
ATOM 4792 N N . LEU A 1 615 ? 25.853 -27.098 32.588 1.00 83.94 615 LEU A N 1
ATOM 4793 C CA . LEU A 1 615 ? 25.060 -26.256 33.501 1.00 83.94 615 LEU A CA 1
ATOM 4794 C C . LEU A 1 615 ? 25.174 -24.758 33.189 1.00 83.94 615 LEU A C 1
ATOM 4796 O O . LEU A 1 615 ? 24.201 -24.026 33.344 1.00 83.94 615 LEU A O 1
ATOM 4800 N N . LEU A 1 616 ? 26.335 -24.302 32.723 1.00 82.69 616 LEU A N 1
ATOM 4801 C CA . LEU A 1 616 ? 26.554 -22.917 32.315 1.00 82.69 616 LEU A CA 1
ATOM 4802 C C . LEU A 1 616 ? 25.811 -22.604 31.008 1.00 82.69 616 LEU A C 1
ATOM 4804 O O . LEU A 1 616 ? 25.131 -21.586 30.926 1.00 82.69 616 LEU A O 1
ATOM 4808 N N . GLY A 1 617 ? 25.825 -23.525 30.037 1.00 84.69 617 GLY A N 1
ATOM 4809 C CA . GLY A 1 617 ? 24.971 -23.430 28.849 1.00 84.69 617 GLY A CA 1
ATOM 4810 C C . GLY A 1 617 ? 23.476 -23.370 29.190 1.00 84.69 617 GLY A C 1
ATOM 4811 O O . GLY A 1 617 ? 22.748 -22.555 28.629 1.00 84.69 617 GLY A O 1
ATOM 4812 N N . LEU A 1 618 ? 23.032 -24.180 30.157 1.00 84.56 618 LEU A N 1
ATOM 4813 C CA . LEU A 1 618 ? 21.663 -24.158 30.684 1.00 84.56 618 LEU A CA 1
ATOM 4814 C C . LEU A 1 618 ? 21.319 -22.819 31.373 1.00 84.56 618 LEU A C 1
ATOM 4816 O O . LEU A 1 618 ? 20.232 -22.284 31.158 1.00 84.56 618 LEU A O 1
ATOM 4820 N N . GLY A 1 619 ? 22.235 -22.260 32.172 1.00 80.69 619 GLY A N 1
ATOM 4821 C CA . GLY A 1 619 ? 22.044 -20.987 32.877 1.00 80.69 619 GLY A CA 1
ATOM 4822 C C . GLY A 1 619 ? 22.005 -19.763 31.955 1.00 80.69 619 GLY A C 1
ATOM 4823 O O . GLY A 1 619 ? 21.192 -18.864 32.158 1.00 80.69 619 GLY A O 1
ATOM 4824 N N . GLU A 1 620 ? 22.830 -19.739 30.907 1.00 83.81 620 GLU A N 1
ATOM 4825 C CA . GLU A 1 620 ? 22.902 -18.627 29.948 1.00 83.81 620 GLU A CA 1
ATOM 4826 C C . GLU A 1 620 ? 21.793 -18.626 28.881 1.00 83.81 620 GLU A C 1
ATOM 4828 O O . GLU A 1 620 ? 21.606 -17.616 28.195 1.00 83.81 620 GLU A O 1
ATOM 4833 N N . ALA A 1 621 ? 21.080 -19.745 28.705 1.00 85.88 621 ALA A N 1
ATOM 4834 C CA . ALA A 1 621 ? 20.244 -20.020 27.532 1.00 85.88 621 ALA A CA 1
ATOM 4835 C C . ALA A 1 621 ? 19.206 -18.929 27.204 1.00 85.88 621 ALA A C 1
ATOM 4837 O O . ALA A 1 621 ? 18.921 -18.668 26.037 1.00 85.88 621 ALA A O 1
ATOM 4838 N N . GLY A 1 622 ? 18.639 -18.278 28.225 1.00 84.69 622 GLY A N 1
ATOM 4839 C CA . GLY A 1 622 ? 17.606 -17.254 28.047 1.00 84.69 622 GLY A CA 1
ATOM 4840 C C . GLY A 1 622 ? 18.114 -15.817 27.950 1.00 84.69 622 GLY A C 1
ATOM 4841 O O . GLY A 1 622 ? 17.315 -14.930 27.652 1.00 84.69 622 GLY A O 1
ATOM 4842 N N . PHE A 1 623 ? 19.399 -15.544 28.201 1.00 86.94 623 PHE A N 1
ATOM 4843 C CA . PHE A 1 623 ? 19.842 -14.167 28.432 1.00 86.94 623 PHE A CA 1
ATOM 4844 C C . PHE A 1 623 ? 19.779 -13.309 27.163 1.00 86.94 623 PHE A C 1
ATOM 4846 O O . PHE A 1 623 ? 19.277 -12.185 27.194 1.00 86.94 623 PHE A O 1
ATOM 4853 N N . ILE A 1 624 ? 20.258 -13.834 26.032 1.00 88.69 624 ILE A N 1
ATOM 4854 C CA . ILE A 1 624 ? 20.249 -13.133 24.738 1.00 88.69 624 ILE A CA 1
ATOM 4855 C C . ILE A 1 624 ? 18.810 -12.916 24.236 1.00 88.69 624 ILE A C 1
ATOM 4857 O O . ILE A 1 624 ? 18.429 -11.752 24.076 1.00 88.69 624 ILE A O 1
ATOM 4861 N N . PRO A 1 625 ? 17.977 -13.960 24.023 1.00 88.31 625 PRO A N 1
ATOM 4862 C CA . PRO A 1 625 ? 16.604 -13.762 23.559 1.00 88.31 625 PRO A CA 1
ATOM 4863 C C . PRO A 1 625 ? 15.764 -12.956 24.558 1.00 88.31 625 PRO A C 1
ATOM 4865 O O . PRO A 1 625 ? 14.999 -12.089 24.140 1.00 88.31 625 PRO A O 1
ATOM 4868 N N . GLY A 1 626 ? 15.964 -13.135 25.869 1.00 87.06 626 GLY A N 1
ATOM 4869 C CA . GLY A 1 626 ? 15.271 -12.359 26.894 1.00 87.06 626 GLY A CA 1
ATOM 4870 C C . GLY A 1 626 ? 15.687 -10.886 26.957 1.00 87.06 626 GLY A C 1
ATOM 4871 O O . GLY A 1 626 ? 14.836 -10.020 27.176 1.00 87.06 626 GLY A O 1
ATOM 4872 N N . SER A 1 627 ? 16.954 -10.567 26.682 1.00 88.44 627 SER A N 1
ATOM 4873 C CA . SER A 1 627 ? 17.422 -9.182 26.531 1.00 88.44 627 SER A CA 1
ATOM 4874 C C . SER A 1 627 ? 16.845 -8.528 25.277 1.00 88.44 627 SER A C 1
ATOM 4876 O O . SER A 1 627 ? 16.341 -7.408 25.349 1.00 88.44 627 SER A O 1
ATOM 4878 N N . LEU A 1 628 ? 16.845 -9.232 24.139 1.00 89.56 628 LEU A N 1
ATOM 4879 C CA . LEU A 1 628 ? 16.249 -8.736 22.894 1.00 89.56 628 LEU A CA 1
ATOM 4880 C C . LEU A 1 628 ? 14.736 -8.515 23.054 1.00 89.56 628 LEU A C 1
ATOM 4882 O O . LEU A 1 628 ? 14.241 -7.443 22.708 1.00 89.56 628 LEU A O 1
ATOM 4886 N N . TYR A 1 629 ? 14.023 -9.463 23.671 1.00 86.50 629 TYR A N 1
ATOM 4887 C CA . TYR A 1 629 ? 12.610 -9.325 24.036 1.00 86.50 629 TYR A CA 1
ATOM 4888 C C . TYR A 1 629 ? 12.374 -8.108 24.941 1.00 86.50 629 TYR A C 1
ATOM 4890 O O . TYR A 1 629 ? 11.485 -7.299 24.673 1.00 86.50 629 TYR A O 1
ATOM 4898 N N . THR A 1 630 ? 13.214 -7.910 25.962 1.00 85.69 630 THR A N 1
ATOM 4899 C CA . THR A 1 630 ? 13.144 -6.731 26.839 1.00 85.69 630 THR A CA 1
ATOM 4900 C C . THR A 1 630 ? 13.305 -5.436 26.035 1.00 85.69 630 THR A C 1
ATOM 4902 O O . THR A 1 630 ? 12.484 -4.533 26.170 1.00 85.69 630 THR A O 1
ATOM 4905 N N . ILE A 1 631 ? 14.273 -5.353 25.118 1.00 88.38 631 ILE A N 1
ATOM 4906 C CA . ILE A 1 631 ? 14.440 -4.181 24.241 1.00 88.38 631 ILE A CA 1
ATOM 4907 C C . ILE A 1 631 ? 13.197 -3.979 23.346 1.00 88.38 631 ILE A C 1
ATOM 4909 O O . ILE A 1 631 ? 12.750 -2.845 23.192 1.00 88.38 631 ILE A O 1
ATOM 4913 N N . THR A 1 632 ? 12.574 -5.039 22.814 1.00 85.62 632 THR A N 1
ATOM 4914 C CA . THR A 1 632 ? 11.320 -4.905 22.034 1.00 85.62 632 THR A CA 1
ATOM 4915 C C . THR A 1 632 ? 10.101 -4.487 22.863 1.00 85.62 632 THR A C 1
ATOM 4917 O O . THR A 1 632 ? 9.129 -3.999 22.296 1.00 85.62 632 THR A O 1
ATOM 4920 N N . ARG A 1 633 ? 10.136 -4.653 24.193 1.00 82.44 633 ARG A N 1
ATOM 4921 C CA . ARG A 1 633 ? 9.074 -4.201 25.108 1.00 82.44 633 ARG A CA 1
ATOM 4922 C C . ARG A 1 633 ? 9.245 -2.750 25.568 1.00 82.44 633 ARG A C 1
ATOM 4924 O O . ARG A 1 633 ? 8.242 -2.108 25.854 1.00 82.44 633 ARG A O 1
ATOM 4931 N N . TRP A 1 634 ? 10.480 -2.245 25.644 1.00 79.06 634 TRP A N 1
ATOM 4932 C CA . TRP A 1 634 ? 10.786 -0.905 26.172 1.00 79.06 634 TRP A CA 1
ATOM 4933 C C . TRP A 1 634 ? 11.053 0.172 25.103 1.00 79.06 634 TRP A C 1
ATOM 4935 O O . TRP A 1 634 ? 11.044 1.353 25.441 1.00 79.06 634 TRP A O 1
ATOM 4945 N N . TYR A 1 635 ? 11.275 -0.193 23.833 1.00 80.31 635 TYR A N 1
ATOM 4946 C CA . TYR A 1 635 ? 11.621 0.754 22.759 1.00 80.31 635 TYR A CA 1
ATOM 4947 C C . TYR A 1 635 ? 10.786 0.556 21.489 1.00 80.31 635 TYR A C 1
ATOM 4949 O O . TYR A 1 635 ? 10.414 -0.566 21.145 1.00 80.31 635 TYR A O 1
ATOM 4957 N N . LYS A 1 636 ? 10.544 1.642 20.740 1.00 75.12 636 LYS A N 1
ATOM 4958 C CA . LYS A 1 636 ? 9.781 1.605 19.478 1.00 75.12 636 LYS A CA 1
ATOM 4959 C C . LYS A 1 636 ? 10.530 0.835 18.381 1.00 75.12 636 LYS A C 1
ATOM 4961 O O . LYS A 1 636 ? 11.754 0.845 18.338 1.00 75.12 636 LYS A O 1
ATOM 4966 N N . ARG A 1 637 ? 9.815 0.247 17.413 1.00 70.38 637 ARG A N 1
ATOM 4967 C CA . ARG A 1 637 ? 10.396 -0.583 16.326 1.00 70.38 637 ARG A CA 1
ATOM 4968 C C . ARG A 1 637 ? 11.510 0.105 15.510 1.00 70.38 637 ARG A C 1
ATOM 4970 O O . ARG A 1 637 ? 12.446 -0.560 15.078 1.00 70.38 637 ARG A O 1
ATOM 4977 N N . ASN A 1 638 ? 11.436 1.423 15.316 1.00 66.75 638 ASN A N 1
ATOM 4978 C CA . ASN A 1 638 ? 12.473 2.243 14.663 1.00 66.75 638 ASN A CA 1
ATOM 4979 C C . ASN A 1 638 ? 13.678 2.560 15.579 1.00 66.75 638 ASN A C 1
ATOM 4981 O O . ASN A 1 638 ? 14.774 2.848 15.106 1.00 66.75 638 ASN A O 1
ATOM 4985 N N . GLU A 1 639 ? 13.479 2.499 16.892 1.00 76.56 639 GLU A N 1
ATOM 4986 C CA . GLU A 1 639 ? 14.475 2.699 17.945 1.00 76.56 639 GLU A CA 1
ATOM 4987 C C . GLU A 1 639 ? 15.191 1.389 18.327 1.00 76.56 639 GLU A C 1
ATOM 4989 O O . GLU A 1 639 ? 16.351 1.428 18.753 1.00 76.56 639 GLU A O 1
ATOM 4994 N N . THR A 1 640 ? 14.525 0.241 18.150 1.00 81.62 640 THR A N 1
ATOM 4995 C CA . THR A 1 640 ? 15.012 -1.109 18.469 1.00 81.62 640 THR A CA 1
ATOM 4996 C C . THR A 1 640 ? 16.311 -1.441 17.738 1.00 81.62 640 THR A C 1
ATOM 4998 O O . THR A 1 640 ? 17.271 -1.854 18.382 1.00 81.62 640 THR A O 1
ATOM 5001 N N . SER A 1 641 ? 16.400 -1.218 16.421 1.00 84.19 641 SER A N 1
ATOM 5002 C CA . SER A 1 641 ? 17.565 -1.641 15.622 1.00 84.19 641 SER A CA 1
ATOM 5003 C C . SER A 1 641 ? 18.875 -1.003 16.088 1.00 84.19 641 SER A C 1
ATOM 5005 O O . SER A 1 641 ? 19.880 -1.696 16.231 1.00 84.19 641 SER A O 1
ATOM 5007 N N . LYS A 1 642 ? 18.861 0.296 16.426 1.00 82.81 642 LYS A N 1
ATOM 5008 C CA . LYS A 1 642 ? 20.035 0.992 16.983 1.00 82.81 642 LYS A CA 1
ATOM 5009 C C . LYS A 1 642 ? 20.457 0.400 18.334 1.00 82.81 642 LYS A C 1
ATOM 5011 O O . LYS A 1 642 ? 21.646 0.329 18.636 1.00 82.81 642 LYS A O 1
ATOM 5016 N N . ARG A 1 643 ? 19.492 -0.044 19.143 1.00 89.88 643 ARG A N 1
ATOM 5017 C CA . ARG A 1 643 ? 19.718 -0.610 20.482 1.00 89.88 643 ARG A CA 1
ATOM 5018 C C . ARG A 1 643 ? 20.136 -2.066 20.448 1.00 89.88 643 ARG A C 1
ATOM 5020 O O . ARG A 1 643 ? 20.972 -2.448 21.254 1.00 89.88 643 ARG A O 1
ATOM 5027 N N . PHE A 1 644 ? 19.676 -2.837 19.467 1.00 91.00 644 PHE A N 1
ATOM 5028 C CA . PHE A 1 644 ? 20.271 -4.128 19.135 1.00 91.00 644 PHE A CA 1
ATOM 5029 C C . PHE A 1 644 ? 21.749 -3.955 18.761 1.00 91.00 644 PHE A C 1
ATOM 5031 O O . PHE A 1 644 ? 22.585 -4.661 19.313 1.00 91.00 644 PHE A O 1
ATOM 5038 N N . SER A 1 645 ? 22.112 -2.974 17.925 1.00 88.19 645 SER A N 1
ATOM 5039 C CA . SER A 1 645 ? 23.527 -2.699 17.619 1.00 88.19 645 SER A CA 1
ATOM 5040 C C . SER A 1 645 ? 24.351 -2.314 18.858 1.00 88.19 645 SER A C 1
ATOM 5042 O O . SER A 1 645 ? 25.477 -2.783 18.997 1.00 88.19 645 SER A O 1
ATOM 5044 N N . ILE A 1 646 ? 23.798 -1.511 19.778 1.00 88.81 646 ILE A N 1
ATOM 5045 C CA . ILE A 1 646 ? 24.457 -1.164 21.054 1.00 88.81 646 ILE A CA 1
ATOM 5046 C C . ILE A 1 646 ? 24.582 -2.393 21.968 1.00 88.81 646 ILE A C 1
ATOM 5048 O O . ILE A 1 646 ? 25.651 -2.625 22.519 1.00 88.81 646 ILE A O 1
ATOM 5052 N N . PHE A 1 647 ? 23.540 -3.216 22.084 1.00 93.00 647 PHE A N 1
ATOM 5053 C CA . PHE A 1 647 ? 23.573 -4.467 22.842 1.00 93.00 647 PHE A CA 1
ATOM 5054 C C . PHE A 1 647 ? 24.656 -5.411 22.301 1.00 93.00 647 PHE A C 1
ATOM 5056 O O . PHE A 1 647 ? 25.533 -5.838 23.049 1.00 93.00 647 PHE A O 1
ATOM 5063 N N . PHE A 1 648 ? 24.678 -5.660 20.986 1.00 90.56 648 PHE A N 1
ATOM 5064 C CA . PHE A 1 648 ? 25.681 -6.522 20.353 1.00 90.56 648 PHE A CA 1
ATOM 5065 C C . PHE A 1 648 ? 27.114 -5.964 20.412 1.00 90.56 648 PHE A C 1
ATOM 5067 O O . PHE A 1 648 ? 28.067 -6.742 20.310 1.00 90.56 648 PHE A O 1
ATOM 5074 N N . LEU A 1 649 ? 27.297 -4.663 20.675 1.00 89.44 649 LEU A N 1
ATOM 5075 C CA . LEU A 1 649 ? 28.609 -4.086 20.982 1.00 89.44 649 LEU A CA 1
ATOM 5076 C C . LEU A 1 649 ? 29.239 -4.733 22.229 1.00 89.44 649 LEU A C 1
ATOM 5078 O O . LEU A 1 649 ? 30.460 -4.844 22.286 1.00 89.44 649 LEU A O 1
ATOM 5082 N N . GLY A 1 650 ? 28.437 -5.244 23.173 1.00 88.44 650 GLY A N 1
ATOM 5083 C CA . GLY A 1 650 ? 28.919 -6.003 24.333 1.00 88.44 650 GLY A CA 1
ATOM 5084 C C . GLY A 1 650 ? 29.789 -7.208 23.950 1.00 88.44 650 GLY A C 1
ATOM 5085 O O . GLY A 1 650 ? 30.836 -7.419 24.558 1.00 88.44 650 GLY A O 1
ATOM 5086 N N . ASN A 1 651 ? 29.444 -7.933 22.878 1.00 89.88 651 ASN A N 1
ATOM 5087 C CA . ASN A 1 651 ? 30.267 -9.031 22.352 1.00 89.88 651 ASN A CA 1
ATOM 5088 C C . ASN A 1 651 ? 31.594 -8.539 21.753 1.00 89.88 651 ASN A C 1
ATOM 5090 O O . ASN A 1 651 ? 32.645 -9.137 21.980 1.00 89.88 651 ASN A O 1
ATOM 5094 N N . MET A 1 652 ? 31.558 -7.441 20.991 1.00 88.19 652 MET A N 1
ATOM 5095 C CA . MET A 1 652 ? 32.761 -6.849 20.394 1.00 88.19 652 MET A CA 1
ATOM 5096 C C . MET A 1 652 ? 33.717 -6.332 21.474 1.00 88.19 652 MET A C 1
ATOM 5098 O O . MET A 1 652 ? 34.918 -6.586 21.404 1.00 88.19 652 MET A O 1
ATOM 5102 N N . LEU A 1 653 ? 33.180 -5.672 22.505 1.00 87.81 653 LEU A N 1
ATOM 5103 C CA . LEU A 1 653 ? 33.938 -5.211 23.665 1.00 87.81 653 LEU A CA 1
ATOM 5104 C C . LEU A 1 653 ? 34.536 -6.388 24.439 1.00 87.81 653 LEU A C 1
ATOM 5106 O O . LEU A 1 653 ? 35.732 -6.365 24.705 1.00 87.81 653 LEU A O 1
ATOM 5110 N N . ALA A 1 654 ? 33.756 -7.435 24.730 1.00 88.50 654 ALA A N 1
ATOM 5111 C CA . ALA A 1 654 ? 34.251 -8.628 25.417 1.00 88.50 654 ALA A CA 1
ATOM 5112 C C . ALA A 1 654 ? 35.372 -9.304 24.619 1.00 88.50 654 ALA A C 1
ATOM 5114 O O . ALA A 1 654 ? 36.422 -9.618 25.171 1.00 88.50 654 ALA A O 1
ATOM 5115 N N . SER A 1 655 ? 35.202 -9.447 23.303 1.00 81.69 655 SER A N 1
ATOM 5116 C CA . SER A 1 655 ? 36.229 -10.004 22.414 1.00 81.69 655 SER A CA 1
ATOM 5117 C C . SER A 1 655 ? 37.520 -9.172 22.415 1.00 81.69 655 SER A C 1
ATOM 5119 O O . SER A 1 655 ? 38.611 -9.735 22.367 1.00 81.69 655 SER A O 1
ATOM 5121 N N . ALA A 1 656 ? 37.415 -7.841 22.499 1.00 85.75 656 ALA A N 1
ATOM 5122 C CA . ALA A 1 656 ? 38.562 -6.935 22.524 1.00 85.75 656 ALA A CA 1
ATOM 5123 C C . ALA A 1 656 ? 39.278 -6.879 23.889 1.00 85.75 656 ALA A C 1
ATOM 5125 O O . ALA A 1 656 ? 40.499 -6.729 23.931 1.00 85.75 656 ALA A O 1
ATOM 5126 N N . THR A 1 657 ? 38.550 -6.994 25.006 1.00 87.38 657 THR A N 1
ATOM 5127 C CA . THR A 1 657 ? 39.119 -6.870 26.360 1.00 87.38 657 THR A CA 1
ATOM 5128 C C . THR A 1 657 ? 39.490 -8.204 27.001 1.00 87.38 657 THR A C 1
ATOM 5130 O O . THR A 1 657 ? 40.409 -8.220 27.816 1.00 87.38 657 THR A O 1
ATOM 5133 N N . SER A 1 658 ? 38.839 -9.319 26.646 1.00 82.38 658 SER A N 1
ATOM 5134 C CA . SER A 1 658 ? 39.002 -10.621 27.319 1.00 82.38 658 SER A CA 1
ATOM 5135 C C . SER A 1 658 ? 40.465 -11.064 27.399 1.00 82.38 658 SER A C 1
ATOM 5137 O O . SER A 1 658 ? 40.951 -11.394 28.479 1.00 82.38 658 SER A O 1
ATOM 5139 N N . GLY A 1 659 ? 41.207 -10.978 26.288 1.00 78.69 659 GLY A N 1
ATOM 5140 C CA . GLY A 1 659 ? 42.632 -11.325 26.251 1.00 78.69 659 GLY A CA 1
ATOM 5141 C C . GLY A 1 659 ? 43.530 -10.378 27.061 1.00 78.69 659 GLY A C 1
ATOM 5142 O O . GLY A 1 659 ? 44.511 -10.824 27.649 1.00 78.69 659 GLY A O 1
ATOM 5143 N N . LEU A 1 660 ? 43.185 -9.087 27.149 1.00 84.00 660 LEU A N 1
ATOM 5144 C CA . LEU A 1 660 ? 43.921 -8.102 27.958 1.00 84.00 660 LEU A CA 1
ATOM 5145 C C . LEU A 1 660 ? 43.665 -8.302 29.458 1.00 84.00 660 LEU A C 1
ATOM 5147 O O . LEU A 1 660 ? 44.597 -8.243 30.257 1.00 84.00 660 LEU A O 1
ATOM 5151 N N . ILE A 1 661 ? 42.415 -8.588 29.833 1.00 83.62 661 ILE A N 1
ATOM 5152 C CA . ILE A 1 661 ? 42.020 -8.924 31.206 1.00 83.62 661 ILE A CA 1
ATOM 5153 C C . ILE A 1 661 ? 42.706 -10.225 31.632 1.00 83.62 661 ILE A C 1
ATOM 5155 O O . ILE A 1 661 ? 43.326 -10.264 32.692 1.00 83.62 661 ILE A O 1
ATOM 5159 N N . ALA A 1 662 ? 42.677 -11.256 30.782 1.00 77.12 662 ALA A N 1
ATOM 5160 C CA . ALA A 1 662 ? 43.394 -12.501 31.021 1.00 77.12 662 ALA A CA 1
ATOM 5161 C C . ALA A 1 662 ? 44.900 -12.254 31.182 1.00 77.12 662 ALA A C 1
ATOM 5163 O O . ALA A 1 662 ? 45.468 -12.663 32.189 1.00 77.12 662 ALA A O 1
ATOM 5164 N N . PHE A 1 663 ? 45.548 -11.518 30.272 1.00 77.31 663 PHE A N 1
ATOM 5165 C CA . PHE A 1 663 ? 46.970 -11.172 30.396 1.00 77.31 663 PHE A CA 1
ATOM 5166 C C . PHE A 1 663 ? 47.297 -10.463 31.724 1.00 77.31 663 PHE A C 1
ATOM 5168 O O . PHE A 1 663 ? 48.301 -10.789 32.364 1.00 77.31 663 PHE A O 1
ATOM 5175 N N . GLY A 1 664 ? 46.434 -9.547 32.179 1.00 76.88 664 GLY A N 1
ATOM 5176 C CA . GLY A 1 664 ? 46.561 -8.893 33.485 1.00 76.88 664 GLY A CA 1
ATOM 5177 C C . GLY A 1 664 ? 46.445 -9.879 34.651 1.00 76.88 664 GLY A C 1
ATOM 5178 O O . GLY A 1 664 ? 47.273 -9.870 35.558 1.00 76.88 664 GLY A O 1
ATOM 5179 N N . ILE A 1 665 ? 45.474 -10.794 34.599 1.00 75.56 665 ILE A N 1
ATOM 5180 C CA . ILE A 1 665 ? 45.299 -11.842 35.614 1.00 75.56 665 ILE A CA 1
ATOM 5181 C C . ILE A 1 665 ? 46.500 -12.801 35.622 1.00 75.56 665 ILE A C 1
ATOM 5183 O O . ILE A 1 665 ? 47.022 -13.090 36.694 1.00 75.56 665 ILE A O 1
ATOM 5187 N N . HIS A 1 666 ? 47.004 -13.242 34.464 1.00 67.25 666 HIS A N 1
ATOM 5188 C CA . HIS A 1 666 ? 48.175 -14.123 34.368 1.00 67.25 666 HIS A CA 1
ATOM 5189 C C . HIS A 1 666 ? 49.477 -13.430 34.814 1.00 67.25 666 HIS A C 1
ATOM 5191 O O . HIS A 1 666 ? 50.337 -14.086 35.400 1.00 67.25 666 HIS A O 1
ATOM 5197 N N . THR A 1 667 ? 49.649 -12.120 34.589 1.00 65.62 667 THR A N 1
ATOM 5198 C CA . THR A 1 667 ? 50.817 -11.372 35.112 1.00 65.62 667 THR A CA 1
ATOM 5199 C C . THR A 1 667 ? 50.745 -11.185 36.625 1.00 65.62 667 THR A C 1
ATOM 5201 O O . THR A 1 667 ? 51.731 -11.462 37.303 1.00 65.62 667 THR A O 1
ATOM 5204 N N . VAL A 1 668 ? 49.575 -10.846 37.173 1.00 63.44 668 VAL A N 1
ATOM 5205 C CA . VAL A 1 668 ? 49.343 -10.796 38.627 1.00 63.44 668 VAL A CA 1
ATOM 5206 C C . VAL A 1 668 ? 49.502 -12.183 39.266 1.00 63.44 668 VAL A C 1
ATOM 5208 O O . VAL A 1 668 ? 50.155 -12.314 40.298 1.00 63.44 668 VAL A O 1
ATOM 5211 N N . HIS A 1 669 ? 49.000 -13.249 38.636 1.00 57.94 669 HIS A N 1
ATOM 5212 C CA . HIS A 1 669 ? 49.207 -14.622 39.102 1.00 57.94 669 HIS A CA 1
ATOM 5213 C C . HIS A 1 669 ? 50.686 -15.021 39.051 1.00 57.94 669 HIS A C 1
ATOM 5215 O O . HIS A 1 669 ? 51.172 -15.638 39.994 1.00 57.94 669 HIS A O 1
ATOM 5221 N N . LYS A 1 670 ? 51.437 -14.612 38.017 1.00 54.84 670 LYS A N 1
ATOM 5222 C CA . LYS A 1 670 ? 52.897 -14.788 37.969 1.00 54.84 670 LYS A CA 1
ATOM 5223 C C . LYS A 1 670 ? 53.603 -13.996 39.071 1.00 54.84 670 LYS A C 1
ATOM 5225 O O . LYS A 1 670 ? 54.506 -14.555 39.684 1.00 54.84 670 LYS A O 1
ATOM 5230 N N . GLU A 1 671 ? 53.187 -12.772 39.405 1.00 46.53 671 GLU A N 1
ATOM 5231 C CA . GLU A 1 671 ? 53.754 -12.025 40.541 1.00 46.53 671 GLU A CA 1
ATOM 5232 C C . GLU A 1 671 ? 53.434 -12.673 41.894 1.00 46.53 671 GLU A C 1
ATOM 5234 O O . GLU A 1 671 ? 54.338 -12.805 42.719 1.00 46.53 671 GLU A O 1
ATOM 5239 N N . TYR A 1 672 ? 52.210 -13.162 42.116 1.00 44.97 672 TYR A N 1
ATOM 5240 C CA . TYR A 1 672 ? 51.861 -13.906 43.333 1.00 44.97 672 TYR A CA 1
ATOM 5241 C C . TYR A 1 672 ? 52.522 -15.287 43.399 1.00 44.97 672 TYR A C 1
ATOM 5243 O O . TYR A 1 672 ? 52.947 -15.688 44.479 1.00 44.97 672 TYR A O 1
ATOM 5251 N N . CYS A 1 673 ? 52.715 -15.983 42.275 1.00 45.41 673 CYS A N 1
ATOM 5252 C CA . CYS A 1 673 ? 53.564 -17.174 42.220 1.00 45.41 673 CYS A CA 1
ATOM 5253 C C . CYS A 1 673 ? 55.033 -16.824 42.482 1.00 45.41 673 CYS A C 1
ATOM 5255 O O . CYS A 1 673 ? 55.691 -17.576 43.182 1.00 45.41 673 CYS A O 1
ATOM 5257 N N . CYS A 1 674 ? 55.551 -15.681 42.023 1.00 39.41 674 CYS A N 1
ATOM 5258 C CA . CYS A 1 674 ? 56.911 -15.226 42.342 1.00 39.41 674 CYS A CA 1
ATOM 5259 C C . CYS A 1 674 ? 57.063 -14.773 43.806 1.00 39.41 674 CYS A C 1
ATOM 5261 O O . CYS A 1 674 ? 58.137 -14.925 44.383 1.00 39.41 674 CYS A O 1
ATOM 5263 N N . LEU A 1 675 ? 56.012 -14.231 44.428 1.00 35.16 675 LEU A N 1
ATOM 5264 C CA . LEU A 1 675 ? 55.966 -13.875 45.852 1.00 35.16 675 LEU A CA 1
ATOM 5265 C C . LEU A 1 675 ? 55.811 -15.117 46.742 1.00 35.16 675 LEU A C 1
ATOM 5267 O O . LEU A 1 675 ? 56.523 -15.247 47.734 1.00 35.16 675 LEU A O 1
ATOM 5271 N N . GLY A 1 676 ? 54.961 -16.066 46.350 1.00 36.44 676 GLY A N 1
ATOM 5272 C CA . GLY A 1 676 ? 54.832 -17.379 46.982 1.00 36.44 676 GLY A CA 1
ATOM 5273 C C . GLY A 1 676 ? 56.091 -18.230 46.807 1.00 36.44 676 GLY A C 1
ATOM 5274 O O . GLY A 1 676 ? 56.543 -18.853 47.761 1.00 36.44 676 GLY A O 1
ATOM 5275 N N . GLN A 1 677 ? 56.734 -18.178 45.637 1.00 38.66 677 GLN A N 1
ATOM 5276 C CA . GLN A 1 677 ? 58.060 -18.755 45.412 1.00 38.66 677 GLN A CA 1
ATOM 5277 C C . GLN A 1 677 ? 59.144 -18.012 46.187 1.00 38.66 677 GLN A C 1
ATOM 5279 O O . GLN A 1 677 ? 60.073 -18.672 46.622 1.00 38.66 677 GLN A O 1
ATOM 5284 N N . ARG A 1 678 ? 59.042 -16.696 46.430 1.00 31.75 678 ARG A N 1
ATOM 5285 C CA . ARG A 1 678 ? 59.940 -15.981 47.358 1.00 31.75 678 ARG A CA 1
ATOM 5286 C C . ARG A 1 678 ? 59.775 -16.463 48.794 1.00 31.75 678 ARG A C 1
ATOM 5288 O O . ARG A 1 678 ? 60.779 -16.774 49.414 1.00 31.75 678 ARG A O 1
ATOM 5295 N N . ALA A 1 679 ? 58.547 -16.623 49.285 1.00 36.69 679 ALA A N 1
ATOM 5296 C CA . ALA A 1 679 ? 58.298 -17.209 50.603 1.00 36.69 679 ALA A CA 1
ATOM 5297 C C . ALA A 1 679 ? 58.795 -18.669 50.690 1.00 36.69 679 ALA A C 1
ATOM 5299 O O . ALA A 1 679 ? 59.424 -19.055 51.674 1.00 36.69 679 ALA A O 1
ATOM 5300 N N . HIS A 1 680 ? 58.605 -19.466 49.631 1.00 35.78 680 HIS A N 1
ATOM 5301 C CA . HIS A 1 680 ? 59.186 -20.808 49.518 1.00 35.78 680 HIS A CA 1
ATOM 5302 C C . HIS A 1 680 ? 60.716 -20.798 49.392 1.00 35.78 680 HIS A C 1
ATOM 5304 O O . HIS A 1 680 ? 61.356 -21.728 49.876 1.00 35.78 680 HIS A O 1
ATOM 5310 N N . LEU A 1 681 ? 61.315 -19.775 48.775 1.00 35.75 681 LEU A N 1
ATOM 5311 C CA . LEU A 1 681 ? 62.763 -19.581 48.685 1.00 35.75 681 LEU A CA 1
ATOM 5312 C C . LEU A 1 681 ? 63.342 -19.174 50.038 1.00 35.75 681 LEU A C 1
ATOM 5314 O O . LEU A 1 681 ? 64.356 -19.741 50.412 1.00 35.75 681 LEU A O 1
ATOM 5318 N N . ASP A 1 682 ? 62.696 -18.297 50.804 1.00 35.03 682 ASP A N 1
ATOM 5319 C CA . ASP A 1 682 ? 63.141 -17.939 52.156 1.00 35.03 682 ASP A CA 1
ATOM 5320 C C . ASP A 1 682 ? 63.042 -19.137 53.122 1.00 35.03 682 ASP A C 1
ATOM 5322 O O . ASP A 1 682 ? 63.929 -19.332 53.957 1.00 35.03 682 ASP A O 1
ATOM 5326 N N . HIS A 1 683 ? 62.041 -20.013 52.951 1.00 34.12 683 HIS A N 1
ATOM 5327 C CA . HIS A 1 683 ? 62.010 -21.317 53.626 1.00 34.12 683 HIS A CA 1
ATOM 5328 C C . HIS A 1 683 ? 63.132 -22.254 53.131 1.00 34.12 683 HIS A C 1
ATOM 5330 O O . HIS A 1 683 ? 63.907 -22.768 53.936 1.00 34.12 683 HIS A O 1
ATOM 5336 N N . CYS A 1 684 ? 63.307 -22.409 51.813 1.00 33.34 684 CYS A N 1
ATOM 5337 C CA . CYS A 1 684 ? 64.360 -23.256 51.235 1.00 33.34 684 CYS A CA 1
ATOM 5338 C C . CYS A 1 684 ? 65.788 -22.758 51.519 1.00 33.34 684 CYS A C 1
ATOM 5340 O O . CYS A 1 684 ? 66.719 -23.558 51.494 1.00 33.34 684 CYS A O 1
ATOM 5342 N N . VAL A 1 685 ? 65.995 -21.462 51.760 1.00 36.66 685 VAL A N 1
ATOM 5343 C CA . VAL A 1 685 ? 67.302 -20.875 52.102 1.00 36.66 685 VAL A CA 1
ATOM 5344 C C . VAL A 1 685 ? 67.666 -21.161 53.560 1.00 36.66 685 VAL A C 1
ATOM 5346 O O . VAL A 1 685 ? 68.851 -21.306 53.857 1.00 36.66 685 VAL A O 1
ATOM 5349 N N . ARG A 1 686 ? 66.683 -21.337 54.455 1.00 33.91 686 ARG A N 1
ATOM 5350 C CA . ARG A 1 686 ? 66.935 -21.864 55.806 1.00 33.91 686 ARG A CA 1
ATOM 5351 C C . ARG A 1 686 ? 67.263 -23.358 55.781 1.00 33.91 686 ARG A C 1
ATOM 5353 O O . ARG A 1 686 ? 68.261 -23.753 56.377 1.00 33.91 686 ARG A O 1
ATOM 5360 N N . ASP A 1 687 ? 66.520 -24.161 55.022 1.00 35.41 687 ASP A N 1
ATOM 5361 C CA . ASP A 1 687 ? 66.742 -25.617 54.986 1.00 35.41 687 ASP A CA 1
ATOM 5362 C C . ASP A 1 687 ? 67.995 -26.031 54.186 1.00 35.41 687 ASP A C 1
ATOM 5364 O O . ASP A 1 687 ? 68.621 -27.050 54.479 1.00 35.41 687 ASP A O 1
ATOM 5368 N N . LYS A 1 688 ? 68.452 -25.215 53.223 1.00 31.52 688 LYS A N 1
ATOM 5369 C CA . LYS A 1 688 ? 69.711 -25.460 52.488 1.00 31.52 688 LYS A CA 1
ATOM 5370 C C . LYS A 1 688 ? 70.985 -25.054 53.239 1.00 31.52 688 LYS A C 1
ATOM 5372 O O . LYS A 1 688 ? 72.072 -25.306 52.727 1.00 31.52 688 LYS A O 1
ATOM 5377 N N . ALA A 1 689 ? 70.888 -24.507 54.452 1.00 32.00 689 ALA A N 1
ATOM 5378 C CA . ALA A 1 689 ? 72.057 -24.241 55.295 1.00 32.00 689 ALA A CA 1
ATOM 5379 C C . ALA A 1 689 ? 72.643 -25.511 55.957 1.00 32.00 689 ALA A C 1
ATOM 5381 O O . ALA A 1 689 ? 73.785 -25.483 56.409 1.00 32.00 689 ALA A O 1
ATOM 5382 N N . ALA A 1 690 ? 71.895 -26.624 55.993 1.00 30.95 690 ALA A N 1
ATOM 5383 C CA . ALA A 1 690 ? 72.350 -27.902 56.559 1.00 30.95 690 ALA A CA 1
ATOM 5384 C C . ALA A 1 690 ? 72.997 -28.853 55.528 1.00 30.95 690 ALA A C 1
ATOM 5386 O O . ALA A 1 690 ? 73.728 -29.768 55.903 1.00 30.95 690 ALA A O 1
ATOM 5387 N N . ALA A 1 691 ? 72.778 -28.630 54.227 1.00 32.75 691 ALA A N 1
ATOM 5388 C CA . ALA A 1 691 ? 73.434 -29.372 53.147 1.00 32.75 691 ALA A CA 1
ATOM 5389 C C . ALA A 1 691 ? 74.797 -28.736 52.823 1.00 32.75 691 ALA A C 1
ATOM 5391 O O . ALA A 1 691 ? 74.978 -28.055 51.812 1.00 32.75 691 ALA A O 1
ATOM 5392 N N . ALA A 1 692 ? 75.740 -28.912 53.746 1.00 26.62 692 ALA A N 1
ATOM 5393 C CA . ALA A 1 692 ? 77.053 -28.296 53.682 1.00 26.62 692 ALA A CA 1
ATOM 5394 C C . ALA A 1 692 ? 77.864 -28.711 52.437 1.00 26.62 692 ALA A C 1
ATOM 5396 O O . ALA A 1 692 ? 78.059 -29.886 52.148 1.00 26.62 692 ALA A O 1
ATOM 5397 N N . ALA A 1 693 ? 78.402 -27.685 51.778 1.00 27.64 693 ALA A N 1
ATOM 5398 C CA . ALA A 1 693 ? 79.807 -27.563 51.398 1.00 27.64 693 ALA A CA 1
ATOM 5399 C C . ALA A 1 693 ? 80.508 -28.735 50.678 1.00 27.64 693 ALA A C 1
ATOM 5401 O O . ALA A 1 693 ? 81.021 -29.661 51.300 1.00 27.64 693 ALA A O 1
ATOM 5402 N N . THR A 1 694 ? 80.820 -28.515 49.397 1.00 29.08 694 THR A N 1
ATOM 5403 C CA . THR A 1 694 ? 82.231 -28.458 48.958 1.00 29.08 694 THR A CA 1
ATOM 5404 C C . THR A 1 694 ? 82.374 -27.700 47.631 1.00 29.08 694 THR A C 1
ATOM 5406 O O . THR A 1 694 ? 81.714 -28.037 46.660 1.00 29.08 694 THR A O 1
ATOM 5409 N N . SER A 1 695 ? 83.222 -26.658 47.637 1.00 25.98 695 SER A N 1
ATOM 5410 C CA . SER A 1 695 ? 83.957 -26.025 46.510 1.00 25.98 695 SER A CA 1
ATOM 5411 C C . SER A 1 695 ? 83.318 -25.915 45.105 1.00 25.98 695 SER A C 1
ATOM 5413 O O . SER A 1 695 ? 82.998 -26.916 44.482 1.00 25.98 695 SER A O 1
ATOM 5415 N N . THR A 1 696 ? 83.273 -24.759 44.431 1.00 28.77 696 THR A N 1
ATOM 5416 C CA . THR A 1 696 ? 83.783 -23.396 44.722 1.00 28.77 696 THR A CA 1
ATOM 5417 C C . THR A 1 696 ? 83.228 -22.441 43.653 1.00 28.77 696 THR A C 1
ATOM 5419 O O . THR A 1 696 ? 83.174 -22.833 42.492 1.00 28.77 696 THR A O 1
ATOM 5422 N N . GLY A 1 697 ? 82.929 -21.175 43.987 1.00 26.12 697 GLY A N 1
ATOM 5423 C CA . GLY A 1 697 ? 82.806 -20.112 42.966 1.00 26.12 697 GLY A CA 1
ATOM 5424 C C . GLY A 1 697 ? 81.497 -19.313 42.911 1.00 26.12 697 GLY A C 1
ATOM 5425 O O . GLY A 1 697 ? 80.879 -19.213 41.855 1.00 26.12 697 GLY A O 1
ATOM 5426 N N . CYS A 1 698 ? 81.103 -18.656 44.005 1.00 22.59 698 CYS A N 1
ATOM 5427 C CA . CYS A 1 698 ? 80.156 -17.539 43.913 1.00 22.59 698 CYS A CA 1
ATOM 5428 C C . CYS A 1 698 ? 80.772 -16.347 43.161 1.00 22.59 698 CYS A C 1
ATOM 5430 O O . CYS A 1 698 ? 81.782 -15.818 43.616 1.00 22.59 698 CYS A O 1
ATOM 5432 N N . VAL A 1 699 ? 80.073 -15.801 42.158 1.00 26.62 699 VAL A N 1
ATOM 5433 C CA . VAL A 1 699 ? 79.988 -14.338 41.972 1.00 26.62 699 VAL A CA 1
ATOM 5434 C C . VAL A 1 699 ? 78.560 -13.955 41.589 1.00 26.62 699 VAL A C 1
ATOM 5436 O O . VAL A 1 699 ? 78.169 -14.003 40.426 1.00 26.62 699 VAL A O 1
ATOM 5439 N N . ALA A 1 700 ? 77.788 -13.489 42.568 1.00 31.83 700 ALA A N 1
ATOM 5440 C CA . ALA A 1 700 ? 76.598 -12.703 42.278 1.00 31.83 700 ALA A CA 1
ATOM 5441 C C . ALA A 1 700 ? 77.023 -11.289 41.849 1.00 31.83 700 ALA A C 1
ATOM 5443 O O . ALA A 1 700 ? 77.650 -10.568 42.624 1.00 31.83 700 ALA A O 1
ATOM 5444 N N . LYS A 1 701 ? 76.639 -10.859 40.643 1.00 25.30 701 LYS A N 1
ATOM 5445 C CA . LYS A 1 701 ? 76.638 -9.440 40.254 1.00 25.30 701 LYS A CA 1
ATOM 5446 C C . LYS A 1 701 ? 75.376 -9.096 39.466 1.00 25.30 701 LYS A C 1
ATOM 5448 O O . LYS A 1 701 ? 75.323 -9.266 38.255 1.00 25.30 701 LYS A O 1
ATOM 5453 N N . LYS A 1 702 ? 74.404 -8.476 40.146 1.00 37.50 702 LYS A N 1
ATOM 5454 C CA . LYS A 1 702 ? 73.657 -7.385 39.502 1.00 37.50 702 LYS A CA 1
ATOM 5455 C C . LYS A 1 702 ? 74.663 -6.259 39.251 1.00 37.50 702 LYS A C 1
ATOM 5457 O O . LYS A 1 702 ? 75.440 -5.937 40.149 1.00 37.50 702 LYS A O 1
ATOM 5462 N N . PRO A 1 703 ? 74.651 -5.661 38.057 1.00 27.11 703 PRO A N 1
ATOM 5463 C CA . PRO A 1 703 ? 74.068 -4.324 37.993 1.00 27.11 703 PRO A CA 1
ATOM 5464 C C . PRO A 1 703 ? 73.239 -4.083 36.720 1.00 27.11 703 PRO A C 1
ATOM 5466 O O . PRO A 1 703 ? 73.500 -4.659 35.668 1.00 27.11 703 PRO A O 1
ATOM 5469 N N . LYS A 1 704 ? 72.286 -3.141 36.792 1.00 37.66 704 LYS A N 1
ATOM 5470 C CA . LYS A 1 704 ? 71.835 -2.419 35.588 1.00 37.66 704 LYS A CA 1
ATOM 5471 C C . LYS A 1 704 ? 73.068 -1.739 34.975 1.00 37.66 704 LYS A C 1
ATOM 5473 O O . LYS A 1 704 ? 73.829 -1.134 35.732 1.00 37.66 704 LYS A O 1
ATOM 5478 N N . PRO A 1 705 ? 73.244 -1.755 33.647 1.00 30.80 705 PRO A N 1
ATOM 5479 C CA . PRO A 1 705 ? 73.081 -0.466 32.973 1.00 30.80 705 PRO A CA 1
ATOM 5480 C C . PRO A 1 705 ? 72.536 -0.530 31.535 1.00 30.80 705 PRO A C 1
ATOM 5482 O O . PRO A 1 705 ? 72.755 -1.480 30.797 1.00 30.80 705 PRO A O 1
ATOM 5485 N N . GLN A 1 706 ? 71.886 0.576 31.165 1.00 25.72 706 GLN A N 1
ATOM 5486 C CA . GLN A 1 706 ? 71.935 1.267 29.867 1.00 25.72 706 GLN A CA 1
ATOM 5487 C C . GLN A 1 706 ? 72.163 0.449 28.583 1.00 25.72 706 GLN A C 1
ATOM 5489 O O . GLN A 1 706 ? 73.253 -0.052 28.312 1.00 25.72 706 GLN A O 1
ATOM 5494 N N . ILE A 1 707 ? 71.172 0.540 27.693 1.00 33.84 707 ILE A N 1
ATOM 5495 C CA . ILE A 1 707 ? 71.318 0.281 26.259 1.00 33.84 707 ILE A CA 1
ATOM 5496 C C . ILE A 1 707 ? 72.484 1.122 25.709 1.00 33.84 707 ILE A C 1
ATOM 5498 O O . ILE A 1 707 ? 72.424 2.352 25.693 1.00 33.84 707 ILE A O 1
ATOM 5502 N N . LYS A 1 708 ? 73.526 0.453 25.214 1.00 25.94 708 LYS A N 1
ATOM 5503 C CA . LYS A 1 708 ? 74.491 1.009 24.259 1.00 25.94 708 LYS A CA 1
ATOM 5504 C C . LYS A 1 708 ? 74.654 0.014 23.122 1.00 25.94 708 LYS A C 1
ATOM 5506 O O . LYS A 1 708 ? 74.986 -1.145 23.364 1.00 25.94 708 LYS A O 1
ATOM 5511 N N . SER A 1 709 ? 74.439 0.474 21.895 1.00 42.44 709 SER A N 1
ATOM 5512 C CA . SER A 1 709 ? 74.707 -0.308 20.692 1.00 42.44 709 SER A CA 1
ATOM 5513 C C . SER A 1 709 ? 76.178 -0.738 20.658 1.00 42.44 709 SER A C 1
ATOM 5515 O O . SER A 1 709 ? 77.088 0.074 20.833 1.00 42.44 709 SER A O 1
ATOM 5517 N N . LYS A 1 710 ? 76.422 -2.029 20.427 1.00 27.27 710 LYS A N 1
ATOM 5518 C CA . LYS A 1 710 ? 77.747 -2.558 20.089 1.00 27.27 710 LYS A CA 1
ATOM 5519 C C . LYS A 1 710 ? 77.640 -3.441 18.854 1.00 27.27 710 LYS A C 1
ATOM 5521 O O . LYS A 1 710 ? 76.657 -4.151 18.676 1.00 27.27 710 LYS A O 1
ATOM 5526 N N . ALA A 1 711 ? 78.646 -3.320 17.993 1.00 30.84 711 ALA A N 1
ATOM 5527 C CA . ALA A 1 711 ? 78.651 -3.882 16.651 1.00 30.84 711 ALA A CA 1
ATOM 5528 C C . ALA A 1 711 ? 78.529 -5.414 16.635 1.00 30.84 711 ALA A C 1
ATOM 5530 O O . ALA A 1 711 ? 79.104 -6.106 17.479 1.00 30.84 711 ALA A O 1
ATOM 5531 N N . ALA A 1 712 ? 77.830 -5.926 15.621 1.00 31.03 712 ALA A N 1
ATOM 5532 C CA . ALA A 1 712 ? 77.809 -7.346 15.304 1.00 31.03 712 ALA A CA 1
ATOM 5533 C C . ALA A 1 712 ? 79.223 -7.846 14.957 1.00 31.03 712 ALA A C 1
ATOM 5535 O O . ALA A 1 712 ? 79.978 -7.171 14.253 1.00 31.03 712 ALA A O 1
ATOM 5536 N N . ARG A 1 713 ? 79.578 -9.049 15.424 1.00 29.28 713 ARG A N 1
ATOM 5537 C CA . ARG A 1 713 ? 80.760 -9.761 14.917 1.00 29.28 713 ARG A CA 1
ATOM 5538 C C . ARG A 1 713 ? 80.455 -10.300 13.510 1.00 29.28 713 ARG A C 1
ATOM 5540 O O . ARG A 1 713 ? 79.342 -10.778 13.299 1.00 29.28 713 ARG A O 1
ATOM 5547 N N . PRO A 1 714 ? 81.414 -10.283 12.569 1.00 31.66 714 PRO A N 1
ATOM 5548 C CA . PRO A 1 714 ? 81.213 -10.890 11.259 1.00 31.66 714 PRO A CA 1
ATOM 5549 C C . PRO A 1 714 ? 81.158 -12.417 11.395 1.00 31.66 714 PRO A C 1
ATOM 5551 O O . PRO A 1 714 ? 82.121 -13.045 11.838 1.00 31.66 714 PRO A O 1
ATOM 5554 N N . ILE A 1 715 ? 80.030 -13.014 11.009 1.00 36.00 715 ILE A N 1
ATOM 5555 C CA . ILE A 1 715 ? 79.874 -14.469 10.917 1.00 36.00 715 ILE A CA 1
ATOM 5556 C C . ILE A 1 715 ? 80.541 -14.929 9.615 1.00 36.00 715 ILE A C 1
ATOM 5558 O O . ILE A 1 715 ? 80.161 -14.493 8.530 1.00 36.00 715 ILE A O 1
ATOM 5562 N N . ARG A 1 716 ? 81.552 -15.798 9.723 1.00 38.88 716 ARG A N 1
ATOM 5563 C CA . ARG A 1 716 ? 82.191 -16.460 8.576 1.00 38.88 716 ARG A CA 1
ATOM 5564 C C . ARG A 1 716 ? 81.405 -17.720 8.203 1.00 38.88 716 ARG A C 1
ATOM 5566 O O . ARG A 1 716 ? 81.629 -18.753 8.821 1.00 38.88 716 ARG A O 1
ATOM 5573 N N . ASP A 1 717 ? 80.465 -17.557 7.273 1.00 46.78 717 ASP A N 1
ATOM 5574 C CA . ASP A 1 717 ? 79.911 -18.538 6.311 1.00 46.78 717 ASP A CA 1
ATOM 5575 C C . ASP A 1 717 ? 78.488 -18.077 5.937 1.00 46.78 717 ASP A C 1
ATOM 5577 O O . ASP A 1 717 ? 77.527 -18.336 6.661 1.00 46.78 717 ASP A O 1
ATOM 5581 N N . LEU A 1 718 ? 78.355 -17.347 4.823 1.00 41.38 718 LEU A N 1
ATOM 5582 C CA . LEU A 1 718 ? 77.072 -16.801 4.337 1.00 41.38 718 LEU A CA 1
ATOM 5583 C C . LEU A 1 718 ? 76.434 -17.626 3.203 1.00 41.38 718 LEU A C 1
ATOM 5585 O O . LEU A 1 718 ? 75.235 -17.488 2.965 1.00 41.38 718 LEU A O 1
ATOM 5589 N N . ASP A 1 719 ? 77.203 -18.514 2.563 1.00 44.75 719 ASP A N 1
ATOM 5590 C CA . ASP A 1 719 ? 76.840 -19.172 1.295 1.00 44.75 719 ASP A CA 1
ATOM 5591 C C . ASP A 1 719 ? 76.390 -20.642 1.431 1.00 44.75 719 ASP A C 1
ATOM 5593 O O . ASP A 1 719 ? 76.288 -21.357 0.434 1.00 44.75 719 ASP A O 1
ATOM 5597 N N . ARG A 1 720 ? 76.107 -21.136 2.647 1.00 43.44 720 ARG A N 1
ATOM 5598 C CA . ARG A 1 720 ? 75.536 -22.487 2.821 1.00 43.44 720 ARG A CA 1
ATOM 5599 C C . ARG A 1 720 ? 74.004 -22.460 2.679 1.00 43.44 720 ARG A C 1
ATOM 5601 O O . ARG A 1 720 ? 73.357 -21.778 3.476 1.00 43.44 720 ARG A O 1
ATOM 5608 N N . PRO A 1 721 ? 73.408 -23.209 1.729 1.00 47.12 721 PRO A N 1
ATOM 5609 C CA . PRO A 1 721 ? 71.956 -23.326 1.614 1.00 47.12 721 PRO A CA 1
ATOM 5610 C C . PRO A 1 721 ? 71.372 -24.171 2.755 1.00 47.12 721 PRO A C 1
ATOM 5612 O O . PRO A 1 721 ? 71.979 -25.153 3.186 1.00 47.12 721 PRO A O 1
ATOM 5615 N N . VAL A 1 722 ? 70.171 -23.812 3.215 1.00 47.66 722 VAL A N 1
ATOM 5616 C CA . VAL A 1 722 ? 69.396 -24.601 4.189 1.00 47.66 722 VAL A CA 1
ATOM 5617 C C . VAL A 1 722 ? 68.411 -25.493 3.429 1.00 47.66 722 VAL A C 1
ATOM 5619 O O . VAL A 1 722 ? 67.642 -25.007 2.600 1.00 47.66 722 VAL A O 1
ATOM 5622 N N . THR A 1 723 ? 68.443 -26.803 3.675 1.00 44.94 723 THR A N 1
ATOM 5623 C CA . THR A 1 723 ? 67.628 -27.790 2.947 1.00 44.94 723 THR A CA 1
ATOM 5624 C C . THR A 1 723 ? 66.161 -27.765 3.379 1.00 44.94 723 THR A C 1
ATOM 5626 O O . THR A 1 723 ? 65.861 -28.009 4.546 1.00 44.94 723 THR A O 1
ATOM 5629 N N . SER A 1 724 ? 65.258 -27.529 2.424 1.00 43.22 724 SER A N 1
ATOM 5630 C CA . SER A 1 724 ? 63.800 -27.637 2.593 1.00 43.22 724 SER A CA 1
ATOM 5631 C C . SER A 1 724 ? 63.333 -29.100 2.610 1.00 43.22 724 SER A C 1
ATOM 5633 O O . SER A 1 724 ? 63.930 -29.955 1.958 1.00 43.22 724 SER A O 1
ATOM 5635 N N . SER A 1 725 ? 62.224 -29.376 3.308 1.00 38.25 725 SER A N 1
ATOM 5636 C CA . SER A 1 725 ? 61.534 -30.680 3.270 1.00 38.25 725 SER A CA 1
ATOM 5637 C C . SER A 1 725 ? 60.684 -30.893 2.003 1.00 38.25 725 SER A C 1
ATOM 5639 O O . SER A 1 725 ? 60.227 -32.007 1.761 1.00 38.25 725 SER A O 1
ATOM 5641 N N . PHE A 1 726 ? 60.440 -29.839 1.216 1.00 36.94 726 PHE A N 1
ATOM 5642 C CA . PHE A 1 726 ? 59.587 -29.860 0.023 1.00 36.94 726 PHE A CA 1
ATOM 5643 C C . PHE A 1 726 ? 60.426 -29.656 -1.244 1.00 36.94 726 PHE A C 1
ATOM 5645 O O . PHE A 1 726 ? 61.061 -28.614 -1.409 1.00 36.94 726 PHE A O 1
ATOM 5652 N N . LEU A 1 727 ? 60.410 -30.656 -2.133 1.00 39.91 727 LEU A N 1
ATOM 5653 C CA . LEU A 1 727 ? 61.314 -30.783 -3.288 1.00 39.91 727 LEU A CA 1
ATOM 5654 C C . LEU A 1 727 ? 61.171 -29.686 -4.361 1.00 39.91 727 LEU A C 1
ATOM 5656 O O . LEU A 1 727 ? 62.139 -29.426 -5.070 1.00 39.91 727 LEU A O 1
ATOM 5660 N N . ASP A 1 728 ? 60.018 -29.015 -4.447 1.00 40.88 728 ASP A N 1
ATOM 5661 C CA . ASP A 1 728 ? 59.728 -28.006 -5.482 1.00 40.88 728 ASP A CA 1
ATOM 5662 C C . ASP A 1 728 ? 60.009 -26.548 -5.056 1.00 40.88 728 ASP A C 1
ATOM 5664 O O . ASP A 1 728 ? 59.754 -25.613 -5.819 1.00 40.88 728 ASP A O 1
ATOM 5668 N N . PHE A 1 729 ? 60.538 -26.317 -3.847 1.00 37.91 729 PHE A N 1
ATOM 5669 C CA . PHE A 1 729 ? 60.892 -24.976 -3.361 1.00 37.91 729 PHE A CA 1
ATOM 5670 C C . PHE A 1 729 ? 62.409 -24.772 -3.297 1.00 37.91 729 PHE A C 1
ATOM 5672 O O . PHE A 1 729 ? 63.132 -25.524 -2.644 1.00 37.91 729 PHE A O 1
ATOM 5679 N N . ALA A 1 730 ? 62.894 -23.703 -3.937 1.00 45.69 730 ALA A N 1
ATOM 5680 C CA . ALA A 1 730 ? 64.310 -23.347 -3.935 1.00 45.69 730 ALA A CA 1
ATOM 5681 C C . ALA A 1 730 ? 64.822 -23.029 -2.516 1.00 45.69 730 ALA A C 1
ATOM 5683 O O . ALA A 1 730 ? 64.213 -22.251 -1.778 1.00 45.69 730 ALA A O 1
ATOM 5684 N N . ALA A 1 731 ? 65.972 -23.607 -2.157 1.00 47.03 731 ALA A N 1
ATOM 5685 C CA . ALA A 1 731 ? 66.625 -23.377 -0.872 1.00 47.03 731 ALA A CA 1
ATOM 5686 C C . ALA A 1 731 ? 67.054 -21.908 -0.711 1.00 47.03 731 ALA A C 1
ATOM 5688 O O . ALA A 1 731 ? 67.684 -21.326 -1.595 1.00 47.03 731 ALA A O 1
ATOM 5689 N N . LEU A 1 732 ? 66.729 -21.319 0.440 1.00 47.09 732 LEU A N 1
ATOM 5690 C CA . LEU A 1 732 ? 67.046 -19.928 0.759 1.00 47.09 732 LEU A CA 1
ATOM 5691 C C . LEU A 1 732 ? 68.479 -19.785 1.278 1.00 47.09 732 LEU A C 1
ATOM 5693 O O . LEU A 1 732 ? 69.012 -20.675 1.947 1.00 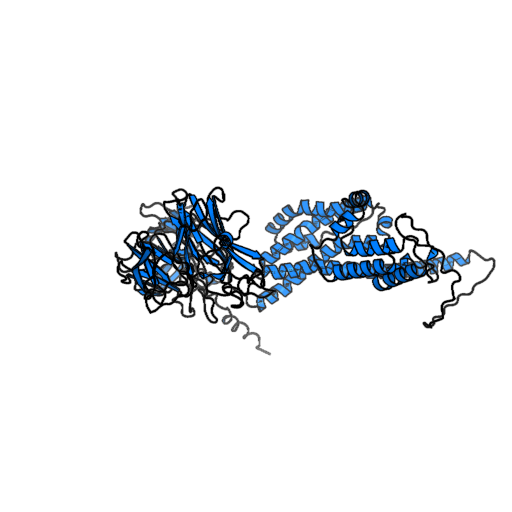47.09 732 LEU A O 1
ATOM 5697 N N . ASN A 1 733 ? 69.070 -18.617 1.036 1.00 51.00 733 ASN A N 1
ATOM 5698 C CA . ASN A 1 733 ? 70.304 -18.198 1.685 1.00 51.00 733 ASN A CA 1
ATOM 5699 C C . ASN A 1 733 ? 70.031 -17.534 3.049 1.00 51.00 733 ASN A C 1
ATOM 5701 O O . ASN A 1 733 ? 68.923 -17.083 3.359 1.00 51.00 733 ASN A O 1
ATOM 5705 N N . LEU A 1 734 ? 71.081 -17.440 3.869 1.00 50.22 734 LEU A N 1
ATOM 5706 C CA . LEU A 1 734 ? 70.999 -16.946 5.246 1.00 50.22 734 LEU A CA 1
ATOM 5707 C C . LEU A 1 734 ? 70.419 -15.518 5.346 1.00 50.22 734 LEU A C 1
ATOM 5709 O O . LEU A 1 734 ? 69.758 -15.174 6.327 1.00 50.22 734 LEU A O 1
ATOM 5713 N N . GLN A 1 735 ? 70.650 -14.686 4.326 1.00 50.28 735 GLN A N 1
ATOM 5714 C CA . GLN A 1 735 ? 70.223 -13.288 4.281 1.00 50.28 735 GLN A CA 1
ATOM 5715 C C . GLN A 1 735 ? 68.705 -13.153 4.064 1.00 50.28 735 GLN A C 1
ATOM 5717 O O . GLN A 1 735 ? 68.074 -12.269 4.646 1.00 50.28 735 GLN A O 1
ATOM 5722 N N . GLN A 1 736 ? 68.102 -14.057 3.286 1.00 51.72 736 GLN A N 1
ATOM 5723 C CA . GLN A 1 736 ? 66.650 -14.123 3.084 1.00 51.72 736 GLN A CA 1
ATOM 5724 C C . GLN A 1 736 ? 65.922 -14.587 4.354 1.00 51.72 736 GLN A C 1
ATOM 5726 O O . GLN A 1 736 ? 64.902 -14.000 4.720 1.00 51.72 736 GLN A O 1
ATOM 5731 N N . CYS A 1 737 ? 66.468 -15.578 5.069 1.00 51.53 737 CYS A N 1
ATOM 5732 C CA . CYS A 1 737 ? 65.915 -16.041 6.347 1.00 51.53 737 CYS A CA 1
ATOM 5733 C C . CYS A 1 737 ? 65.928 -14.934 7.416 1.00 51.53 737 CYS A C 1
ATOM 5735 O O . CYS A 1 737 ? 64.942 -14.752 8.131 1.00 51.53 737 CYS A O 1
ATOM 5737 N N . TRP A 1 738 ? 67.002 -14.136 7.479 1.00 51.28 738 TRP A N 1
ATOM 5738 C CA . TRP A 1 738 ? 67.066 -12.956 8.351 1.00 51.28 738 TRP A CA 1
ATOM 5739 C C . TRP A 1 738 ? 66.007 -11.903 8.012 1.00 51.28 738 TRP A C 1
ATOM 5741 O O . TRP A 1 738 ? 65.386 -11.358 8.923 1.00 51.28 738 TRP A O 1
ATOM 5751 N N . LEU A 1 739 ? 65.768 -11.629 6.725 1.00 50.38 739 LEU A N 1
ATOM 5752 C CA . LEU A 1 739 ? 64.742 -10.674 6.294 1.00 50.38 739 LEU A CA 1
ATOM 5753 C C . LEU A 1 739 ? 63.326 -11.155 6.657 1.00 50.38 739 LEU A C 1
ATOM 5755 O O . LEU A 1 739 ? 62.520 -10.365 7.145 1.00 50.38 739 LEU A O 1
ATOM 5759 N N . ALA A 1 740 ? 63.043 -12.449 6.477 1.00 50.19 740 ALA A N 1
ATOM 5760 C CA . ALA A 1 740 ? 61.783 -13.074 6.880 1.00 50.19 740 ALA A CA 1
ATOM 5761 C C . ALA A 1 740 ? 61.537 -12.953 8.396 1.00 50.19 740 ALA A C 1
ATOM 5763 O O . ALA A 1 740 ? 60.466 -12.505 8.810 1.00 50.19 740 ALA A O 1
ATOM 5764 N N . TYR A 1 741 ? 62.549 -13.266 9.217 1.00 49.47 741 TYR A N 1
ATOM 5765 C CA . TYR A 1 741 ? 62.498 -13.077 10.670 1.00 49.47 741 TYR A CA 1
ATOM 5766 C C . TYR A 1 741 ? 62.230 -11.612 11.043 1.00 49.47 741 TYR A C 1
ATOM 5768 O O . TYR A 1 741 ? 61.331 -11.339 11.830 1.00 49.47 741 TYR A O 1
ATOM 5776 N N . TYR A 1 742 ? 62.950 -10.658 10.438 1.00 49.59 742 TYR A N 1
ATOM 5777 C CA . TYR A 1 742 ? 62.798 -9.230 10.743 1.00 49.59 742 TYR A CA 1
ATOM 5778 C C . TYR A 1 742 ? 61.396 -8.698 10.415 1.00 49.59 742 TYR A C 1
ATOM 5780 O O . TYR A 1 742 ? 60.872 -7.842 11.125 1.00 49.59 742 TYR A O 1
ATOM 5788 N N . ILE A 1 743 ? 60.771 -9.204 9.348 1.00 48.75 743 ILE A N 1
ATOM 5789 C CA . ILE A 1 743 ? 59.386 -8.870 8.999 1.00 48.75 743 ILE A CA 1
ATOM 5790 C C . ILE A 1 743 ? 58.429 -9.436 10.057 1.00 48.75 743 ILE A C 1
ATOM 5792 O O . ILE A 1 743 ? 57.603 -8.693 10.585 1.00 48.75 743 ILE A O 1
ATOM 5796 N N . LEU A 1 744 ? 58.562 -10.718 10.413 1.00 47.44 744 LEU A N 1
ATOM 5797 C CA . LEU A 1 744 ? 57.719 -11.363 11.427 1.00 47.44 744 LEU A CA 1
ATOM 5798 C C . LEU A 1 744 ? 57.855 -10.696 12.807 1.00 47.44 744 LEU A C 1
ATOM 5800 O O . LEU A 1 744 ? 56.844 -10.452 13.462 1.00 47.44 744 LEU A O 1
ATOM 5804 N N . ASP A 1 745 ? 59.071 -10.336 13.220 1.00 46.62 745 ASP A N 1
ATOM 5805 C CA . ASP A 1 745 ? 59.349 -9.627 14.475 1.00 46.62 745 ASP A CA 1
ATOM 5806 C C . ASP A 1 745 ? 58.721 -8.220 14.495 1.00 46.62 745 ASP A C 1
ATOM 5808 O O . ASP A 1 745 ? 58.093 -7.834 15.476 1.00 46.62 745 ASP A O 1
ATOM 5812 N N . ASN A 1 746 ? 58.746 -7.473 13.385 1.00 46.28 746 ASN A N 1
ATOM 5813 C CA . ASN A 1 746 ? 58.059 -6.173 13.319 1.00 46.28 746 ASN A CA 1
ATOM 5814 C C . ASN A 1 746 ? 56.522 -6.277 13.388 1.00 46.28 746 ASN A C 1
ATOM 5816 O O . ASN A 1 746 ? 55.874 -5.339 13.850 1.00 46.28 746 ASN A O 1
ATOM 5820 N N . PHE A 1 747 ? 55.923 -7.388 12.942 1.00 40.66 747 PHE A N 1
ATOM 5821 C CA . PHE A 1 747 ? 54.466 -7.586 12.993 1.00 40.66 747 PHE A CA 1
ATOM 5822 C C . PHE A 1 747 ? 53.966 -8.264 14.278 1.00 40.66 747 PHE A C 1
ATOM 5824 O O . PHE A 1 747 ? 52.836 -8.009 14.701 1.00 40.66 747 PHE A O 1
ATOM 5831 N N . HIS A 1 748 ? 54.771 -9.136 14.889 1.00 42.00 748 HIS A N 1
ATOM 5832 C CA . HIS A 1 748 ? 54.342 -10.027 15.976 1.00 42.00 748 HIS A CA 1
ATOM 5833 C C . HIS A 1 748 ? 55.300 -10.069 17.187 1.00 42.00 748 HIS A C 1
ATOM 5835 O O . HIS A 1 748 ? 54.959 -10.670 18.211 1.00 42.00 748 HIS A O 1
ATOM 5841 N N . GLY A 1 749 ? 56.444 -9.380 17.104 1.00 52.34 749 GLY A N 1
ATOM 5842 C CA . GLY A 1 749 ? 57.320 -8.969 18.205 1.00 52.34 749 GLY A CA 1
ATOM 5843 C C . GLY A 1 749 ? 57.572 -10.033 19.262 1.00 52.34 749 GLY A C 1
ATOM 5844 O O . GLY A 1 749 ? 58.150 -11.085 18.993 1.00 52.34 749 GLY A O 1
ATOM 5845 N N . ALA A 1 750 ? 57.081 -9.767 20.476 1.00 43.91 750 ALA A N 1
ATOM 5846 C CA . ALA A 1 750 ? 57.278 -10.616 21.649 1.00 43.91 750 ALA A CA 1
ATOM 5847 C C . ALA A 1 750 ? 57.000 -12.108 21.390 1.00 43.91 750 ALA A C 1
ATOM 5849 O O . ALA A 1 750 ? 57.724 -12.949 21.906 1.00 43.91 750 ALA A O 1
ATOM 5850 N N . LYS A 1 751 ? 56.010 -12.447 20.550 1.00 42.72 751 LYS A N 1
ATOM 5851 C CA . LYS A 1 751 ? 55.636 -13.842 20.263 1.00 42.72 751 LYS A CA 1
ATOM 5852 C C . LYS A 1 751 ? 56.555 -14.540 19.259 1.00 42.72 751 LYS A C 1
ATOM 5854 O O . LYS A 1 751 ? 56.616 -15.765 19.244 1.00 42.72 751 LYS A O 1
ATOM 5859 N N . VAL A 1 752 ? 57.277 -13.780 18.437 1.00 45.41 752 VAL A N 1
ATOM 5860 C CA . VAL A 1 752 ? 58.343 -14.304 17.570 1.00 45.41 752 VAL A CA 1
ATOM 5861 C C . VAL A 1 752 ? 59.622 -14.460 18.389 1.00 45.41 752 VAL A C 1
ATOM 5863 O O . VAL A 1 752 ? 60.248 -15.514 18.349 1.00 45.41 752 VAL A O 1
ATOM 5866 N N . GLN A 1 753 ? 59.954 -13.476 19.223 1.00 49.78 753 GLN A N 1
ATOM 5867 C CA . GLN A 1 753 ? 61.118 -13.545 20.110 1.00 49.78 753 GLN A CA 1
ATOM 5868 C C . GLN A 1 753 ? 61.001 -14.697 21.126 1.00 49.78 753 GLN A C 1
ATOM 5870 O O . GLN A 1 753 ? 61.954 -15.446 21.298 1.00 49.78 753 GLN A O 1
ATOM 5875 N N . GLU A 1 754 ? 59.824 -14.916 21.723 1.00 46.47 754 GLU A N 1
ATOM 5876 C CA . GLU A 1 754 ? 59.563 -16.003 22.686 1.00 46.47 754 GLU A CA 1
ATOM 5877 C C . GLU A 1 754 ? 59.701 -17.416 22.087 1.00 46.47 754 GLU A C 1
ATOM 5879 O O . GLU A 1 754 ? 60.094 -18.337 22.797 1.00 46.47 754 GLU A O 1
ATOM 5884 N N . ASN A 1 755 ? 59.413 -17.597 20.790 1.00 42.72 755 ASN A N 1
ATOM 5885 C CA . ASN A 1 755 ? 59.448 -18.912 20.132 1.00 42.72 755 ASN A CA 1
ATOM 5886 C C . ASN A 1 755 ? 60.717 -19.174 19.300 1.00 42.72 755 ASN A C 1
ATOM 5888 O O . ASN A 1 755 ? 61.005 -20.330 19.000 1.00 42.72 755 ASN A O 1
ATOM 5892 N N . PHE A 1 756 ? 61.463 -18.134 18.908 1.00 45.66 756 PHE A N 1
ATOM 5893 C CA . PHE A 1 756 ? 62.606 -18.261 17.991 1.00 45.66 756 PHE A CA 1
ATOM 5894 C C . PHE A 1 756 ? 63.942 -17.720 18.539 1.00 45.66 756 PHE A C 1
ATOM 5896 O O . PHE A 1 756 ? 64.972 -17.940 17.898 1.00 45.66 756 PHE A O 1
ATOM 5903 N N . ALA A 1 757 ? 63.976 -17.059 19.705 1.00 45.81 757 ALA A N 1
ATOM 5904 C CA . ALA A 1 757 ? 65.229 -16.679 20.367 1.00 45.81 757 ALA A CA 1
ATOM 5905 C C . ALA A 1 757 ? 65.715 -17.757 21.351 1.00 45.81 757 ALA A C 1
ATOM 5907 O O . ALA A 1 757 ? 64.943 -18.278 22.153 1.00 45.81 757 ALA A O 1
ATOM 5908 N N . GLU A 1 758 ? 67.016 -18.060 21.327 1.00 46.91 758 GLU A N 1
ATOM 5909 C CA . GLU A 1 758 ? 67.656 -18.867 22.374 1.00 46.91 758 GLU A CA 1
ATOM 5910 C C . GLU A 1 758 ? 68.062 -17.989 23.577 1.00 46.91 758 GLU A C 1
ATOM 5912 O O . GLU A 1 758 ? 68.139 -16.761 23.484 1.00 46.91 758 GLU A O 1
ATOM 5917 N N . THR A 1 759 ? 68.312 -18.628 24.724 1.00 43.09 759 THR A N 1
ATOM 5918 C CA . THR A 1 759 ? 68.331 -18.034 26.081 1.00 43.09 759 THR A CA 1
ATOM 5919 C C . THR A 1 759 ? 69.266 -16.841 26.323 1.00 43.09 759 THR A C 1
ATOM 5921 O O . THR A 1 759 ? 69.062 -16.129 27.303 1.00 43.09 759 THR A O 1
ATOM 5924 N N . ASP A 1 760 ? 70.239 -16.589 25.444 1.00 41.88 760 ASP A N 1
ATOM 5925 C CA . ASP A 1 760 ? 71.201 -15.478 25.546 1.00 41.88 760 ASP A CA 1
ATOM 5926 C C . ASP A 1 760 ? 70.896 -14.297 24.593 1.00 41.88 760 ASP A C 1
ATOM 5928 O O . ASP A 1 760 ? 71.713 -13.388 24.429 1.00 41.88 760 ASP A O 1
ATOM 5932 N N . GLY A 1 761 ? 69.719 -14.278 23.954 1.00 43.12 761 GLY A N 1
ATOM 5933 C CA . GLY A 1 761 ? 69.232 -13.125 23.181 1.00 43.12 761 GLY A CA 1
ATOM 5934 C C . GLY A 1 761 ? 69.833 -12.961 21.779 1.00 43.12 761 GLY A C 1
ATOM 5935 O O . GLY A 1 761 ? 69.662 -11.910 21.161 1.00 43.12 761 GLY A O 1
ATOM 5936 N N . PHE A 1 762 ? 70.509 -13.987 21.255 1.00 40.59 762 PHE A N 1
ATOM 5937 C CA . PHE A 1 762 ? 70.938 -14.064 19.856 1.00 40.59 762 PHE A CA 1
ATOM 5938 C C . PHE A 1 762 ? 70.198 -15.191 19.126 1.00 40.59 762 PHE A C 1
ATOM 5940 O O . PHE A 1 762 ? 70.133 -16.320 19.605 1.00 40.59 762 PHE A O 1
ATOM 5947 N N . VAL A 1 763 ? 69.672 -14.885 17.938 1.00 46.41 763 VAL A N 1
ATOM 5948 C CA . VAL A 1 763 ? 69.034 -15.858 17.038 1.00 46.41 763 VAL A CA 1
ATOM 5949 C C . VAL A 1 763 ? 70.082 -16.391 16.061 1.00 46.41 763 VAL A C 1
ATOM 5951 O O . VAL A 1 763 ? 70.720 -15.610 15.353 1.00 46.41 763 VAL A O 1
ATOM 5954 N N . VAL A 1 764 ? 70.250 -17.715 15.991 1.00 45.22 764 VAL A N 1
ATOM 5955 C CA . VAL A 1 764 ? 71.104 -18.382 14.992 1.00 45.22 764 VAL A CA 1
ATOM 5956 C C . VAL A 1 764 ? 70.201 -19.037 13.932 1.00 45.22 764 VAL A C 1
ATOM 5958 O O . VAL A 1 764 ? 69.549 -20.034 14.240 1.00 45.22 764 VAL A O 1
ATOM 5961 N N . PRO A 1 765 ? 70.144 -18.538 12.677 1.00 42.12 765 PRO A N 1
ATOM 5962 C CA . PRO A 1 765 ? 69.144 -18.995 11.699 1.00 42.12 765 PRO A CA 1
ATOM 5963 C C . PRO A 1 765 ? 69.297 -20.442 11.204 1.00 42.12 765 PRO A C 1
ATOM 5965 O O . PRO A 1 765 ? 68.408 -20.943 10.524 1.00 42.12 765 PRO A O 1
ATOM 5968 N N . MET A 1 766 ? 70.404 -21.125 11.519 1.00 42.16 766 MET A N 1
ATOM 5969 C CA . MET A 1 766 ? 70.705 -22.478 11.019 1.00 42.16 766 MET A CA 1
ATOM 5970 C C . MET A 1 766 ? 69.772 -23.589 11.543 1.00 42.16 766 MET A C 1
ATOM 5972 O O . MET A 1 766 ? 69.903 -24.726 11.102 1.00 42.16 766 MET A O 1
ATOM 5976 N N . LYS A 1 767 ? 68.851 -23.293 12.473 1.00 43.25 767 LYS A N 1
ATOM 5977 C CA . LYS A 1 767 ? 67.928 -24.274 13.082 1.00 43.25 767 LYS A CA 1
ATOM 5978 C C . LYS A 1 767 ? 66.501 -24.293 12.518 1.00 43.25 767 LYS A C 1
ATOM 5980 O O . LYS A 1 767 ? 65.717 -25.118 12.971 1.00 43.25 767 LYS A O 1
ATOM 5985 N N . TYR A 1 768 ? 66.145 -23.399 11.591 1.00 48.81 768 TYR A N 1
ATOM 5986 C CA . TYR A 1 768 ? 64.755 -23.244 11.138 1.00 48.81 768 TYR A CA 1
ATOM 5987 C C . TYR A 1 768 ? 64.615 -23.355 9.615 1.00 48.81 768 TYR A C 1
ATOM 5989 O O . TYR A 1 768 ? 64.380 -22.379 8.903 1.00 48.81 768 TYR A O 1
ATOM 5997 N N . ASP A 1 769 ? 64.669 -24.600 9.149 1.00 44.59 769 ASP A N 1
ATOM 5998 C CA . ASP A 1 769 ? 64.343 -25.087 7.801 1.00 44.59 769 ASP A CA 1
ATOM 5999 C C . ASP A 1 769 ? 62.921 -24.721 7.317 1.00 44.59 769 ASP A C 1
ATOM 6001 O O . ASP A 1 769 ? 62.634 -24.817 6.127 1.00 44.59 769 ASP A O 1
ATOM 6005 N N . LYS A 1 770 ? 62.048 -24.238 8.216 1.00 45.44 770 LYS A N 1
ATOM 6006 C CA . LYS A 1 770 ? 60.618 -23.947 7.965 1.00 45.44 770 LYS A CA 1
ATOM 6007 C C . LYS A 1 770 ? 60.233 -22.468 8.092 1.00 45.44 770 LYS A C 1
ATOM 6009 O O . LYS A 1 770 ? 59.060 -22.130 8.247 1.00 45.44 770 LYS A O 1
ATOM 6014 N N . ALA A 1 771 ? 61.209 -21.558 8.038 1.00 45.91 771 ALA A N 1
ATOM 6015 C CA . ALA A 1 771 ? 60.966 -20.123 8.218 1.00 45.91 771 ALA A CA 1
ATOM 6016 C C . ALA A 1 771 ? 60.044 -19.503 7.142 1.00 45.91 771 ALA A C 1
ATOM 6018 O O . ALA A 1 771 ? 59.281 -18.587 7.456 1.00 45.91 771 ALA A O 1
ATOM 6019 N N . ILE A 1 772 ? 60.066 -20.003 5.895 1.00 48.81 772 ILE A N 1
ATOM 6020 C CA . ILE A 1 772 ? 59.111 -19.570 4.858 1.00 48.81 772 ILE A CA 1
ATOM 6021 C C . ILE A 1 772 ? 57.750 -20.261 4.987 1.00 48.81 772 ILE A C 1
ATOM 6023 O O . ILE A 1 772 ? 56.745 -19.582 4.785 1.00 48.81 772 ILE A O 1
ATOM 6027 N N . ASP A 1 773 ? 57.683 -21.524 5.419 1.00 47.66 773 ASP A N 1
ATOM 6028 C CA . ASP A 1 773 ? 56.403 -22.181 5.728 1.00 47.66 773 ASP A CA 1
ATOM 6029 C C . ASP A 1 773 ? 55.637 -21.368 6.779 1.00 47.66 773 ASP A C 1
ATOM 6031 O O . ASP A 1 773 ? 54.465 -21.052 6.592 1.00 47.66 773 ASP A O 1
ATOM 6035 N N . ALA A 1 774 ? 56.320 -20.921 7.839 1.00 45.34 774 ALA A N 1
ATOM 6036 C CA . ALA A 1 774 ? 55.743 -20.044 8.856 1.00 45.34 774 ALA A CA 1
ATOM 6037 C C . ALA A 1 774 ? 55.232 -18.708 8.280 1.00 45.34 774 ALA A C 1
ATOM 6039 O O . ALA A 1 774 ? 54.190 -18.212 8.709 1.00 45.34 774 ALA A O 1
ATOM 6040 N N . LEU A 1 775 ? 55.923 -18.132 7.291 1.00 47.22 775 LEU A N 1
ATOM 6041 C CA . LEU A 1 775 ? 55.563 -16.848 6.679 1.00 47.22 775 LEU A CA 1
ATOM 6042 C C . LEU A 1 775 ? 54.388 -16.983 5.687 1.00 47.22 775 LEU A C 1
ATOM 6044 O O . LEU A 1 775 ? 53.518 -16.112 5.637 1.00 47.22 775 LEU A O 1
ATOM 6048 N N . VAL A 1 776 ? 54.304 -18.105 4.963 1.00 47.69 776 VAL A N 1
ATOM 6049 C CA . VAL A 1 776 ? 53.166 -18.466 4.097 1.00 47.69 776 VAL A CA 1
ATOM 6050 C C . VAL A 1 776 ? 51.939 -18.836 4.934 1.00 47.69 776 VAL A C 1
ATOM 6052 O O . VAL A 1 776 ? 50.844 -18.342 4.663 1.00 47.69 776 VAL A O 1
ATOM 6055 N N . VAL A 1 777 ? 52.108 -19.624 6.000 1.00 43.94 777 VAL A N 1
ATOM 6056 C CA . VAL A 1 777 ? 51.031 -19.966 6.943 1.00 43.94 777 VAL A CA 1
ATOM 6057 C C . VAL A 1 777 ? 50.525 -18.718 7.671 1.00 43.94 777 VAL A C 1
ATOM 6059 O O . VAL A 1 777 ? 49.314 -18.551 7.795 1.00 43.94 777 VAL A O 1
ATOM 6062 N N . ALA A 1 778 ? 51.397 -17.790 8.081 1.00 43.62 778 ALA A N 1
ATOM 6063 C CA . ALA A 1 778 ? 50.977 -16.512 8.663 1.00 43.62 778 ALA A CA 1
ATOM 6064 C C . ALA A 1 778 ? 50.171 -15.649 7.670 1.00 43.62 778 ALA A C 1
ATOM 6066 O O . ALA A 1 778 ? 49.157 -15.058 8.049 1.00 43.62 778 ALA A O 1
ATOM 6067 N N . ALA A 1 779 ? 50.567 -15.619 6.392 1.00 45.41 779 ALA A N 1
ATOM 6068 C CA . ALA A 1 779 ? 49.835 -14.905 5.345 1.00 45.41 779 ALA A CA 1
ATOM 6069 C C . ALA A 1 779 ? 48.456 -15.531 5.046 1.00 45.41 779 ALA A C 1
ATOM 6071 O O . ALA A 1 779 ? 47.473 -14.805 4.895 1.00 45.41 779 ALA A O 1
ATOM 6072 N N . LEU A 1 780 ? 48.359 -16.866 5.013 1.00 41.06 780 LEU A N 1
ATOM 6073 C CA . LEU A 1 780 ? 47.099 -17.597 4.819 1.00 41.06 780 LEU A CA 1
ATOM 6074 C C . LEU A 1 780 ? 46.174 -17.512 6.049 1.00 41.06 780 LEU A C 1
ATOM 6076 O O . LEU A 1 780 ? 44.961 -17.362 5.901 1.00 41.06 780 LEU A O 1
ATOM 6080 N N . SER A 1 781 ? 46.740 -17.524 7.259 1.00 39.59 781 SER A N 1
ATOM 6081 C CA . SER A 1 781 ? 46.015 -17.395 8.534 1.00 39.59 781 SER A CA 1
ATOM 6082 C C . SER A 1 781 ? 45.319 -16.034 8.697 1.00 39.59 781 SER A C 1
ATOM 6084 O O . SER A 1 781 ? 44.259 -15.946 9.313 1.00 39.59 781 SER A O 1
ATOM 6086 N N . GLN A 1 782 ? 45.841 -14.965 8.077 1.00 42.03 782 GLN A N 1
ATOM 6087 C CA . GLN A 1 782 ? 45.134 -13.675 8.005 1.00 42.03 782 GLN A CA 1
ATOM 6088 C C . GLN A 1 782 ? 44.045 -13.608 6.918 1.00 42.03 782 GLN A C 1
ATOM 6090 O O . GLN A 1 782 ? 43.281 -12.639 6.892 1.00 42.03 782 GLN A O 1
ATOM 6095 N N . ALA A 1 783 ? 43.959 -14.594 6.017 1.00 43.19 783 ALA A N 1
ATOM 6096 C CA . ALA A 1 783 ? 42.978 -14.617 4.930 1.00 43.19 783 ALA A CA 1
ATOM 6097 C C . ALA A 1 783 ? 41.695 -15.391 5.284 1.00 43.19 783 ALA A C 1
ATOM 6099 O O . ALA A 1 783 ? 40.617 -15.005 4.837 1.00 43.19 783 ALA A O 1
ATOM 6100 N N . THR A 1 784 ? 41.780 -16.450 6.100 1.00 38.31 784 THR A N 1
ATOM 6101 C CA . THR A 1 784 ? 40.614 -17.215 6.587 1.00 38.31 784 THR A CA 1
ATOM 6102 C C . THR A 1 784 ? 40.855 -17.783 7.984 1.00 38.31 784 THR A C 1
ATOM 6104 O O . THR A 1 784 ? 41.978 -18.127 8.338 1.00 38.31 784 THR A O 1
ATOM 6107 N N . SER A 1 785 ? 39.793 -17.925 8.787 1.00 34.47 785 SER A N 1
ATOM 6108 C CA . SER A 1 785 ? 39.890 -18.549 10.112 1.00 34.47 785 SER A CA 1
ATOM 6109 C C . SER A 1 785 ? 40.342 -20.011 9.992 1.00 34.47 785 SER A C 1
ATOM 6111 O O . SER A 1 785 ? 39.632 -20.834 9.405 1.00 34.47 785 SER A O 1
ATOM 6113 N N . TRP A 1 786 ? 41.485 -20.325 10.605 1.00 38.69 786 TRP A N 1
ATOM 6114 C CA . TRP A 1 786 ? 42.232 -21.585 10.474 1.00 38.69 786 TRP A CA 1
ATOM 6115 C C . TRP A 1 786 ? 41.392 -22.870 10.636 1.00 38.69 786 TRP A C 1
ATOM 6117 O O . TRP A 1 786 ? 41.649 -23.861 9.959 1.00 38.69 786 TRP A O 1
ATOM 6127 N N . ALA A 1 787 ? 40.334 -22.849 11.455 1.00 38.31 787 ALA A N 1
ATOM 6128 C CA . ALA A 1 787 ? 39.469 -24.008 11.695 1.00 38.31 787 ALA A CA 1
ATOM 6129 C C . ALA A 1 787 ? 38.572 -24.417 10.502 1.00 38.31 787 ALA A C 1
ATOM 6131 O O . ALA A 1 787 ? 38.291 -25.603 10.344 1.00 38.31 787 ALA A O 1
ATOM 6132 N N . ASN A 1 788 ? 38.134 -23.476 9.653 1.00 38.19 788 ASN A N 1
ATOM 6133 C CA . ASN A 1 788 ? 37.160 -23.762 8.581 1.00 38.19 788 ASN A CA 1
ATOM 6134 C C . ASN A 1 788 ? 37.807 -24.245 7.274 1.00 38.19 788 ASN A C 1
ATOM 6136 O O . ASN A 1 788 ? 37.172 -24.958 6.499 1.00 38.19 788 ASN A O 1
ATOM 6140 N N . ALA A 1 789 ? 39.070 -23.891 7.023 1.00 42.81 789 ALA A N 1
ATOM 6141 C CA . ALA A 1 789 ? 39.804 -24.397 5.863 1.00 42.81 789 ALA A CA 1
ATOM 6142 C C . ALA A 1 789 ? 40.207 -25.877 6.038 1.00 42.81 789 ALA A C 1
ATOM 6144 O O . ALA A 1 789 ? 40.247 -26.639 5.076 1.00 42.81 789 ALA A O 1
ATOM 6145 N N . ASN A 1 790 ? 40.466 -26.316 7.272 1.00 39.28 790 ASN A N 1
ATOM 6146 C CA . ASN A 1 790 ? 41.300 -27.488 7.550 1.00 39.28 790 ASN A CA 1
ATOM 6147 C C . ASN A 1 790 ? 40.630 -28.874 7.400 1.00 39.28 790 ASN A C 1
ATOM 6149 O O . ASN A 1 790 ? 41.087 -29.834 8.011 1.00 39.28 790 ASN A O 1
ATOM 6153 N N . ARG A 1 791 ? 39.529 -28.999 6.644 1.00 40.47 791 ARG A N 1
ATOM 6154 C CA . ARG A 1 791 ? 38.912 -30.306 6.315 1.00 40.47 791 ARG A CA 1
ATOM 6155 C C . ARG A 1 791 ? 38.630 -30.511 4.822 1.00 40.47 791 ARG A C 1
ATOM 6157 O O . ARG A 1 791 ? 38.943 -31.588 4.341 1.00 40.47 791 ARG A O 1
ATOM 6164 N N . PRO A 1 792 ? 38.121 -29.524 4.055 1.00 38.25 792 PRO A N 1
ATOM 6165 C CA . PRO A 1 792 ? 37.856 -29.718 2.623 1.00 38.25 792 PRO A CA 1
ATOM 6166 C C . PRO A 1 792 ? 39.003 -29.297 1.685 1.00 38.25 792 PRO A C 1
ATOM 6168 O O . PRO A 1 792 ? 38.808 -29.346 0.468 1.00 38.25 792 PRO A O 1
ATOM 6171 N N . TRP A 1 793 ? 40.125 -28.784 2.215 1.00 43.69 793 TRP A N 1
ATOM 6172 C CA . TRP A 1 793 ? 41.191 -28.143 1.424 1.00 43.69 793 TRP A CA 1
ATOM 6173 C C . TRP A 1 793 ? 42.506 -28.923 1.328 1.00 43.69 793 TRP A C 1
ATOM 6175 O O . TRP A 1 793 ? 43.157 -28.807 0.293 1.00 43.69 793 TRP A O 1
ATOM 6185 N N . GLN A 1 794 ? 42.898 -29.705 2.345 1.00 41.53 794 GLN A N 1
ATOM 6186 C CA . GLN A 1 794 ? 44.164 -30.459 2.300 1.00 41.53 794 GLN A CA 1
ATOM 6187 C C . GLN A 1 794 ? 44.164 -31.442 1.119 1.00 41.53 794 GLN A C 1
ATOM 6189 O O . GLN A 1 794 ? 44.987 -31.309 0.217 1.00 41.53 794 GLN A O 1
ATOM 6194 N N . GLU A 1 795 ? 43.139 -32.297 1.029 1.00 41.03 795 GLU A N 1
ATOM 6195 C CA . GLU A 1 795 ? 42.990 -33.279 -0.057 1.00 41.03 795 GLU A CA 1
ATOM 6196 C C . GLU A 1 795 ? 42.939 -32.640 -1.458 1.00 41.03 795 GLU A C 1
ATOM 6198 O O . GLU A 1 795 ? 43.441 -33.213 -2.421 1.00 41.03 795 GLU A O 1
ATOM 6203 N N . ARG A 1 796 ? 42.361 -31.436 -1.601 1.00 41.59 796 ARG A N 1
ATOM 6204 C CA . ARG A 1 796 ? 42.193 -30.780 -2.912 1.00 41.59 796 ARG A CA 1
ATOM 6205 C C . ARG A 1 796 ? 43.428 -30.032 -3.407 1.00 41.59 796 ARG A C 1
ATOM 6207 O O . ARG A 1 796 ? 43.648 -29.988 -4.615 1.00 41.59 796 ARG A O 1
ATOM 6214 N N . ILE A 1 797 ? 44.238 -29.469 -2.509 1.00 41.34 797 ILE A N 1
ATOM 6215 C CA . ILE A 1 797 ? 45.511 -28.839 -2.892 1.00 41.34 797 ILE A CA 1
ATOM 6216 C C . ILE A 1 797 ? 46.560 -29.917 -3.197 1.00 41.34 797 ILE A C 1
ATOM 6218 O O . ILE A 1 797 ? 47.240 -29.813 -4.218 1.00 41.34 797 ILE A O 1
ATOM 6222 N N . GLU A 1 798 ? 46.634 -30.976 -2.383 1.00 42.53 798 GLU A N 1
ATOM 6223 C CA . GLU A 1 798 ? 47.561 -32.101 -2.591 1.00 42.53 798 GLU A CA 1
ATOM 6224 C C . GLU A 1 798 ? 47.301 -32.853 -3.909 1.00 42.53 798 GLU A C 1
ATOM 6226 O O . GLU A 1 798 ? 48.241 -33.340 -4.529 1.00 42.53 798 GLU A O 1
ATOM 6231 N N . GLN A 1 799 ? 46.050 -32.893 -4.387 1.00 42.78 799 GLN A N 1
ATOM 6232 C CA . GLN A 1 799 ? 45.680 -33.539 -5.656 1.00 42.78 799 GLN A CA 1
ATOM 6233 C C . GLN A 1 799 ? 45.667 -32.599 -6.881 1.00 42.78 799 GLN A C 1
ATOM 6235 O O . GLN A 1 799 ? 45.607 -33.085 -8.009 1.00 42.78 799 GLN A O 1
ATOM 6240 N N . GLY A 1 800 ? 45.670 -31.269 -6.693 1.00 45.44 800 GLY A N 1
ATOM 6241 C CA . GLY A 1 800 ? 45.323 -30.296 -7.747 1.00 45.44 800 GLY A CA 1
ATOM 6242 C C . GLY A 1 800 ? 46.401 -29.278 -8.150 1.00 45.44 800 GLY A C 1
ATOM 6243 O O . GLY A 1 800 ? 46.235 -28.592 -9.160 1.00 45.44 800 GLY A O 1
ATOM 6244 N N . GLY A 1 801 ? 47.488 -29.146 -7.385 1.00 48.84 801 GLY A N 1
ATOM 6245 C CA . GLY A 1 801 ? 48.633 -28.296 -7.735 1.00 48.84 801 GLY A CA 1
ATOM 6246 C C . GLY A 1 801 ? 48.328 -26.797 -7.938 1.00 48.84 801 GLY A C 1
ATOM 6247 O O . GLY A 1 801 ? 47.359 -26.236 -7.419 1.00 48.84 801 GLY A O 1
ATOM 6248 N N . ILE A 1 802 ? 49.199 -26.123 -8.702 1.00 41.69 802 ILE A N 1
ATOM 6249 C CA . ILE A 1 802 ? 49.205 -24.655 -8.895 1.00 41.69 802 ILE A CA 1
ATOM 6250 C C . ILE A 1 802 ? 47.889 -24.118 -9.495 1.00 41.69 802 ILE A C 1
ATOM 6252 O O . ILE A 1 802 ? 47.515 -22.972 -9.239 1.00 41.69 802 ILE A O 1
ATOM 6256 N N . GLU A 1 803 ? 47.167 -24.919 -10.277 1.00 43.31 803 GLU A N 1
ATOM 6257 C CA . GLU A 1 803 ? 45.986 -24.467 -11.017 1.00 43.31 803 GLU A CA 1
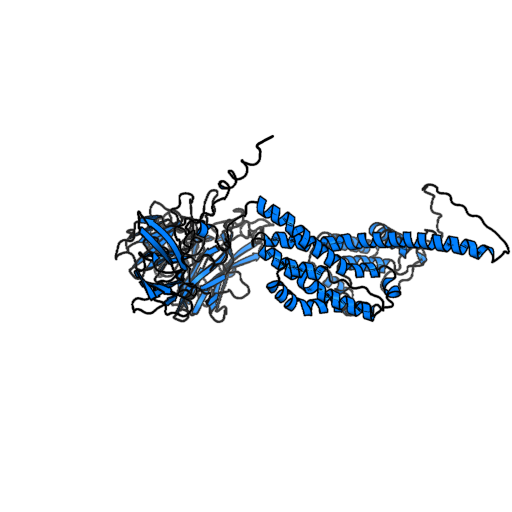ATOM 6258 C C . GLU A 1 803 ? 44.755 -24.267 -10.110 1.00 43.31 803 GLU A C 1
ATOM 6260 O O . GLU A 1 803 ? 44.053 -23.256 -10.227 1.00 43.31 803 GLU A O 1
ATOM 6265 N N . GLN A 1 804 ? 44.542 -25.141 -9.114 1.00 49.16 804 GLN A N 1
ATOM 6266 C CA . GLN A 1 804 ? 43.515 -24.905 -8.088 1.00 49.16 804 GLN A CA 1
ATOM 6267 C C . GLN A 1 804 ? 43.848 -23.694 -7.207 1.00 49.16 804 GLN A C 1
ATOM 6269 O O . GLN A 1 804 ? 42.953 -22.907 -6.885 1.00 49.16 804 GLN A O 1
ATOM 6274 N N . LEU A 1 805 ? 45.129 -23.487 -6.881 1.00 43.78 805 LEU A N 1
ATOM 6275 C CA . LEU A 1 805 ? 45.584 -22.319 -6.120 1.00 43.78 805 LEU A CA 1
ATOM 6276 C C . LEU A 1 805 ? 45.278 -21.003 -6.860 1.00 43.78 805 LEU A C 1
ATOM 6278 O O . LEU A 1 805 ? 44.847 -20.029 -6.245 1.00 43.78 805 LEU A O 1
ATOM 6282 N N . GLN A 1 806 ? 45.438 -20.972 -8.188 1.00 44.78 806 GLN A N 1
ATOM 6283 C CA . GLN A 1 806 ? 45.093 -19.803 -9.005 1.00 44.78 806 GLN A CA 1
ATOM 6284 C C . GLN A 1 806 ? 43.579 -19.565 -9.100 1.00 44.78 806 GLN A C 1
ATOM 6286 O O . GLN A 1 806 ? 43.146 -18.413 -9.057 1.00 44.78 806 GLN A O 1
ATOM 6291 N N . ASN A 1 807 ? 42.764 -20.622 -9.182 1.00 43.44 807 ASN A N 1
ATOM 6292 C CA . ASN A 1 807 ? 41.303 -20.489 -9.175 1.00 43.44 807 ASN A CA 1
ATOM 6293 C C . ASN A 1 807 ? 40.765 -19.989 -7.822 1.00 43.44 807 ASN A C 1
ATOM 6295 O O . ASN A 1 807 ? 39.877 -19.138 -7.809 1.00 43.44 807 ASN A O 1
ATOM 6299 N N . ALA A 1 808 ? 41.349 -20.425 -6.701 1.00 43.16 808 ALA A N 1
ATOM 6300 C CA . ALA A 1 808 ? 41.012 -19.936 -5.359 1.00 43.16 808 ALA A CA 1
ATOM 6301 C C . ALA A 1 808 ? 41.330 -18.440 -5.142 1.00 43.16 808 ALA A C 1
ATOM 6303 O O . ALA A 1 808 ? 40.743 -17.802 -4.272 1.00 43.16 808 ALA A O 1
ATOM 6304 N N . LEU A 1 809 ? 42.241 -17.872 -5.941 1.00 43.72 809 LEU A N 1
ATOM 6305 C CA . LEU A 1 809 ? 42.664 -16.468 -5.879 1.00 43.72 809 LEU A CA 1
ATOM 6306 C C . LEU A 1 809 ? 41.956 -15.562 -6.911 1.00 43.72 809 LEU A C 1
ATOM 6308 O O . LEU A 1 809 ? 42.337 -14.396 -7.061 1.00 43.72 809 LEU A O 1
ATOM 6312 N N . ARG A 1 810 ? 40.942 -16.061 -7.638 1.00 39.16 810 ARG A N 1
ATOM 6313 C CA . ARG A 1 810 ? 40.207 -15.263 -8.639 1.00 39.16 810 ARG A CA 1
ATOM 6314 C C . ARG A 1 810 ? 39.358 -14.144 -8.001 1.00 39.16 810 ARG A C 1
ATOM 6316 O O . ARG A 1 810 ? 38.921 -14.268 -6.857 1.00 39.16 810 ARG A O 1
ATOM 6323 N N . PRO A 1 811 ? 39.102 -13.028 -8.716 1.00 37.78 811 PRO A N 1
ATOM 6324 C CA . PRO A 1 811 ? 38.520 -11.832 -8.110 1.00 37.78 811 PRO A CA 1
ATOM 6325 C C . PRO A 1 811 ? 37.005 -11.981 -7.919 1.00 37.78 811 PRO A C 1
ATOM 6327 O O . PRO A 1 811 ? 36.248 -11.915 -8.883 1.00 37.78 811 PRO A O 1
ATOM 6330 N N . GLY A 1 812 ? 36.564 -12.150 -6.670 1.00 38.03 812 GLY A N 1
ATOM 6331 C CA . GLY A 1 812 ? 35.147 -12.360 -6.351 1.00 38.03 812 GLY A CA 1
ATOM 6332 C C . GLY A 1 812 ? 34.770 -12.167 -4.879 1.00 38.03 812 GLY A C 1
ATOM 6333 O O . GLY A 1 812 ? 33.840 -12.809 -4.410 1.00 38.03 812 GLY A O 1
ATOM 6334 N N . GLY A 1 813 ? 35.483 -11.320 -4.123 1.00 31.00 813 GLY A N 1
ATOM 6335 C CA . GLY A 1 813 ? 35.155 -11.087 -2.710 1.00 31.00 813 GLY A CA 1
ATOM 6336 C C . GLY A 1 813 ? 36.148 -10.213 -1.936 1.00 31.00 813 GLY A C 1
ATOM 6337 O O . GLY A 1 813 ? 37.169 -10.698 -1.476 1.00 31.00 813 GLY A O 1
ATOM 6338 N N . MET A 1 814 ? 35.782 -8.941 -1.735 1.00 30.98 814 MET A N 1
ATOM 6339 C CA . MET A 1 814 ? 36.323 -7.973 -0.755 1.00 30.98 814 MET A CA 1
ATOM 6340 C C . MET A 1 814 ? 37.829 -7.576 -0.751 1.00 30.98 814 MET A C 1
ATOM 6342 O O . MET A 1 814 ? 38.759 -8.368 -0.753 1.00 30.98 814 MET A O 1
ATOM 6346 N N . GLN A 1 815 ? 38.047 -6.261 -0.597 1.00 40.00 815 GLN A N 1
ATOM 6347 C CA . GLN A 1 815 ? 39.324 -5.559 -0.340 1.00 40.00 815 GLN A CA 1
ATOM 6348 C C . GLN A 1 815 ? 40.398 -5.535 -1.456 1.00 40.00 815 GLN A C 1
ATOM 6350 O O . GLN A 1 815 ? 41.526 -6.012 -1.303 1.00 40.00 815 GLN A O 1
ATOM 6355 N N . ASN A 1 816 ? 40.109 -4.738 -2.495 1.00 43.72 816 ASN A N 1
ATOM 6356 C CA . ASN A 1 816 ? 41.004 -4.317 -3.594 1.00 43.72 816 ASN A CA 1
ATOM 6357 C C . ASN A 1 816 ? 42.378 -3.707 -3.207 1.00 43.72 816 ASN A C 1
ATOM 6359 O O . ASN A 1 816 ? 43.185 -3.442 -4.098 1.00 43.72 816 ASN A O 1
ATOM 6363 N N . ARG A 1 817 ? 42.684 -3.466 -1.921 1.00 41.03 817 ARG A N 1
ATOM 6364 C CA . ARG A 1 817 ? 44.039 -3.077 -1.466 1.00 41.03 817 ARG A CA 1
ATOM 6365 C C . ARG A 1 817 ? 44.886 -4.264 -0.998 1.00 41.03 817 ARG A C 1
ATOM 6367 O O . ARG A 1 817 ? 46.065 -4.296 -1.327 1.00 41.03 817 ARG A O 1
ATOM 6374 N N . LYS A 1 818 ? 44.312 -5.240 -0.281 1.00 42.94 818 LYS A N 1
ATOM 6375 C CA . LYS A 1 818 ? 45.063 -6.388 0.269 1.00 42.94 818 LYS A CA 1
ATOM 6376 C C . LYS A 1 818 ? 45.468 -7.380 -0.817 1.00 42.94 818 LYS A C 1
ATOM 6378 O O . LYS A 1 818 ? 46.642 -7.719 -0.904 1.00 42.94 818 LYS A O 1
ATOM 6383 N N . SER A 1 819 ? 44.530 -7.746 -1.697 1.00 44.22 819 SER A N 1
ATOM 6384 C CA . SER A 1 819 ? 44.824 -8.543 -2.899 1.00 44.22 819 SER A CA 1
ATOM 6385 C C . SER A 1 819 ? 45.935 -7.881 -3.724 1.00 44.22 819 SER A C 1
ATOM 6387 O O . SER A 1 819 ? 46.966 -8.492 -3.978 1.00 44.22 819 SER A O 1
ATOM 6389 N N . LYS A 1 820 ? 45.803 -6.581 -4.021 1.00 44.47 820 LYS A N 1
ATOM 6390 C CA . LYS A 1 820 ? 46.792 -5.822 -4.799 1.00 44.47 820 LYS A CA 1
ATOM 6391 C C . LYS A 1 820 ? 48.175 -5.772 -4.132 1.00 44.47 820 LYS A C 1
ATOM 6393 O O . LYS A 1 820 ? 49.173 -5.852 -4.844 1.00 44.47 820 LYS A O 1
ATOM 6398 N N . LEU A 1 821 ? 48.250 -5.693 -2.799 1.00 44.97 821 LEU A N 1
ATOM 6399 C CA . LEU A 1 821 ? 49.512 -5.775 -2.055 1.00 44.97 821 LEU A CA 1
ATOM 6400 C C . LEU A 1 821 ? 50.136 -7.176 -2.167 1.00 44.97 821 LEU A C 1
ATOM 6402 O O . LEU A 1 821 ? 51.295 -7.289 -2.551 1.00 44.97 821 LEU A O 1
ATOM 6406 N N . LEU A 1 822 ? 49.353 -8.233 -1.921 1.00 46.16 822 LEU A N 1
ATOM 6407 C CA . LEU A 1 822 ? 49.800 -9.629 -1.987 1.00 46.16 822 LEU A CA 1
ATOM 6408 C C . LEU A 1 822 ? 50.265 -10.013 -3.401 1.00 46.16 822 LEU A C 1
ATOM 6410 O O . LEU A 1 822 ? 51.340 -10.580 -3.565 1.00 46.16 822 LEU A O 1
ATOM 6414 N N . THR A 1 823 ? 49.512 -9.635 -4.439 1.00 47.81 823 THR A N 1
ATOM 6415 C CA . THR A 1 823 ? 49.901 -9.854 -5.840 1.00 47.81 823 THR A CA 1
ATOM 6416 C C . THR A 1 823 ? 51.132 -9.034 -6.228 1.00 47.81 823 THR A C 1
ATOM 6418 O O . THR A 1 823 ? 51.915 -9.492 -7.053 1.00 47.81 823 THR A O 1
ATOM 6421 N N . THR A 1 824 ? 51.341 -7.846 -5.648 1.00 45.62 824 THR A N 1
ATOM 6422 C CA . THR A 1 824 ? 52.574 -7.070 -5.879 1.00 45.62 824 THR A CA 1
ATOM 6423 C C . THR A 1 824 ? 53.768 -7.748 -5.216 1.00 45.62 824 THR A C 1
ATOM 6425 O O . THR A 1 824 ? 54.786 -7.929 -5.868 1.00 45.62 824 THR A O 1
ATOM 6428 N N . LEU A 1 825 ? 53.622 -8.224 -3.978 1.00 45.59 825 LEU A N 1
ATOM 6429 C CA . LEU A 1 825 ? 54.681 -8.910 -3.232 1.00 45.59 825 LEU A CA 1
ATOM 6430 C C . LEU A 1 825 ? 55.068 -10.248 -3.891 1.00 45.59 825 LEU A C 1
ATOM 6432 O O . LEU A 1 825 ? 56.249 -10.522 -4.081 1.00 45.59 825 LEU A O 1
ATOM 6436 N N . LEU A 1 826 ? 54.086 -11.027 -4.358 1.00 46.34 826 LEU A N 1
ATOM 6437 C CA . LEU A 1 826 ? 54.312 -12.236 -5.163 1.00 46.34 826 LEU A CA 1
ATOM 6438 C C . LEU A 1 826 ? 54.956 -11.932 -6.525 1.00 46.34 826 LEU A C 1
ATOM 6440 O O . LEU A 1 826 ? 55.782 -12.711 -6.998 1.00 46.34 826 LEU A O 1
ATOM 6444 N N . ARG A 1 827 ? 54.615 -10.803 -7.162 1.00 47.47 827 ARG A N 1
ATOM 6445 C CA . ARG A 1 827 ? 55.224 -10.377 -8.433 1.00 47.47 827 ARG A CA 1
ATOM 6446 C C . ARG A 1 827 ? 56.667 -9.904 -8.241 1.00 47.47 827 ARG A C 1
ATOM 6448 O O . ARG A 1 827 ? 57.502 -10.233 -9.074 1.00 47.47 827 ARG A O 1
ATOM 6455 N N . ASP A 1 828 ? 56.969 -9.229 -7.135 1.00 45.00 828 ASP A N 1
ATOM 6456 C CA . ASP A 1 828 ? 58.324 -8.834 -6.732 1.00 45.00 828 ASP A CA 1
ATOM 6457 C C . ASP A 1 828 ? 59.201 -10.046 -6.388 1.00 45.00 828 ASP A C 1
ATOM 6459 O O . ASP A 1 828 ? 60.359 -10.103 -6.795 1.00 45.00 828 ASP A O 1
ATOM 6463 N N . VAL A 1 829 ? 58.655 -11.044 -5.683 1.00 44.00 829 VAL A N 1
ATOM 6464 C CA . VAL A 1 829 ? 59.348 -12.319 -5.423 1.00 44.00 829 VAL A CA 1
ATOM 6465 C C . VAL A 1 829 ? 59.604 -13.064 -6.736 1.00 44.00 829 VAL A C 1
ATOM 6467 O O . VAL A 1 829 ? 60.736 -13.473 -6.989 1.00 44.00 829 VAL A O 1
ATOM 6470 N N . LYS A 1 830 ? 58.601 -13.154 -7.623 1.00 41.78 830 LYS A N 1
ATOM 6471 C CA . LYS A 1 830 ? 58.752 -13.763 -8.954 1.00 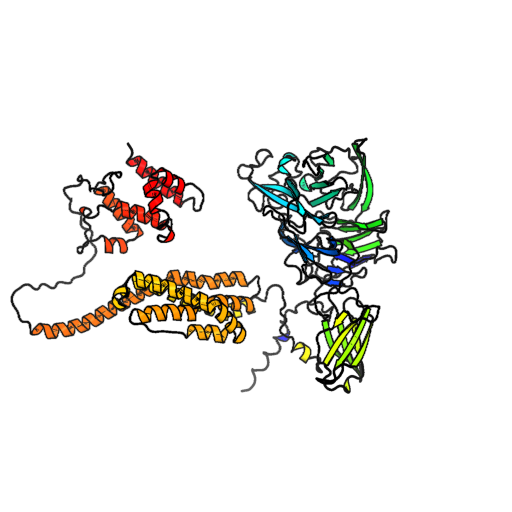41.78 830 LYS A CA 1
ATOM 6472 C C . LYS A 1 830 ? 59.792 -13.032 -9.814 1.00 41.78 830 LYS A C 1
ATOM 6474 O O . LYS A 1 830 ? 60.587 -13.683 -10.478 1.00 41.78 830 LYS A O 1
ATOM 6479 N N . ALA A 1 831 ? 59.829 -11.700 -9.775 1.00 44.84 831 ALA A N 1
ATOM 6480 C CA . ALA A 1 831 ? 60.793 -10.892 -10.525 1.00 44.84 831 ALA A CA 1
ATOM 6481 C C . ALA A 1 831 ? 62.236 -10.995 -9.994 1.00 44.84 831 ALA A C 1
ATOM 6483 O O . ALA A 1 831 ? 63.172 -10.736 -10.744 1.00 44.84 831 ALA A O 1
ATOM 6484 N N . ARG A 1 832 ? 62.428 -11.367 -8.720 1.00 41.56 832 ARG A N 1
ATOM 6485 C CA . ARG A 1 832 ? 63.760 -11.555 -8.117 1.00 41.56 832 ARG A CA 1
ATOM 6486 C C . ARG A 1 832 ? 64.306 -12.981 -8.247 1.00 41.56 832 ARG A C 1
ATOM 6488 O O . ARG A 1 832 ? 65.516 -13.142 -8.139 1.00 41.56 832 ARG A O 1
ATOM 6495 N N . TYR A 1 833 ? 63.447 -13.985 -8.454 1.00 43.50 833 TYR A N 1
ATOM 6496 C CA . TYR A 1 833 ? 63.831 -15.406 -8.381 1.00 43.50 833 TYR A CA 1
ATOM 6497 C C . TYR A 1 833 ? 63.315 -16.298 -9.520 1.00 43.50 833 TYR A C 1
ATOM 6499 O O . TYR A 1 833 ? 63.450 -17.514 -9.429 1.00 43.50 833 TYR A O 1
ATOM 6507 N N . VAL A 1 834 ? 62.778 -15.734 -10.608 1.00 36.56 834 VAL A N 1
ATOM 6508 C CA . VAL A 1 834 ? 62.596 -16.480 -11.864 1.00 36.56 834 VAL A CA 1
ATOM 6509 C C . VAL A 1 834 ? 63.638 -16.046 -12.885 1.00 36.56 834 VAL A C 1
ATOM 6511 O O . VAL A 1 834 ? 63.525 -14.991 -13.513 1.00 36.56 834 VAL A O 1
ATOM 6514 N N . LYS A 1 835 ? 64.603 -16.937 -13.094 1.00 33.28 835 LYS A N 1
ATOM 6515 C CA . LYS A 1 835 ? 64.863 -17.426 -14.442 1.00 33.28 835 LYS A CA 1
ATOM 6516 C C . LYS A 1 835 ? 64.297 -18.840 -14.519 1.00 33.28 835 LYS A C 1
ATOM 6518 O O . LYS A 1 835 ? 64.521 -19.569 -13.530 1.00 33.28 835 LYS A O 1
#

InterPro domains:
  IPR011257 DNA glycosylase [SSF48150] (766-832)
  IPR036259 MFS transporter superfamily [G3DSA:1.20.1250.20] (518-678)
  IPR036259 MFS transporter superfamily [SSF103473] (511-668)
  IPR039535 Arylsulfotransferase-like [PF14269] (103-373)
  IPR053143 Arylsulfate Sulfotransferase [PTHR35340] (23-465)

Secondary structure (DSSP, 8-state):
----SSSSTTSGGG-----------SS-TT------EEEE---GGGSPSSEEEE--EE-SSTT-B--SS-S-EEE-TTS-EEEE-BTTB-SEEEEEEEEEETTEEEEEEEEEEEETTTTEEEEEEEEE-TTSSEEEEE--STT--BEEEEEEEETTTEEEEEEEEEEE---GGGT--TT--EEEEEEEEEEETTT--EEEEEEGGGTS-GGG-SS-TTS-TTTT--SSSSTT-B-SS-EEEEEE-TTS-EEEEETTTTEEEEE-TTT--EEEEEE-TTS--SSB--GGG---S--S--SS-----SS-EEEEEEEETTTTEEEEEEEEEPGGG---SS--EEEE-TTS-EEEE-GGG-EEEEE-TTS-EEEEEES--STT-B-EE-S-EEEE------SSPPEEEEEEEEETTEEEEEEEEE-TT-----EEEEEEESSTTSPPEEEEEEE--SSEEEEEEE-GGGSSS-EEEEEEE-TTS-EEEEPPPEE--S-TTHHHHT--------S---HHHHHHHHHHHHHHHHHHHHHHHHHHHHHHHHTTTTHHHHHT--HHHHHHHHHHHHHHHHHHHHHHHHHHHHH-HHHHHHHHTT------SHHHHHHHHHHHHHHHTTHHHHHHHHHHHHS-HHHHHHHHHHHHHHHHHHHHHHHHHHHHHHHHHHHHHHHHHHHHHHHHHHHTTSS-------------------PPPPPS---PPPPPSSTTSPPPPHHHHHHHHHHHHHHHTHHHHHHH--TTS---GGG-TTHHHHHHHHHHHTTS-HHHHTTTSHHHHHHHHHHHHHHHTSS-SS-TTHHHHHHHHHHHHHHHH--

Foldseek 3Di:
DDDDDPPDPPPPVPPPPDPPQVPPAPLCSLDQAFFWFWPFFFQPPQRDDFWKWFFWDFFDDPQFDTGQDGGIFIADSNRFGQFDCRVLADAGKAPWDWDAAPNAIWTKIFGFYADNQQRWTFGWMFTAHLQRHTPAIADAPPPFTWGRLDWDDDPNWKTKTKGKDKDFADLVVQPADPLQGIAIWTKIFIAGRPPRDTPDIATCVVAPDLNLFPDGLCNDFGVNFNNNDHVRGRYRFDWRYWEADPQRWIWTQGQRQLWIFTADNPPRYTPAICAGPNDRHLADDPPQWHGHRDHAAYPQGATHDDADWGFGWDQDPVVRYIDTPDIAQDPPRDHANAAWYWDQDPVRKIWIDHAQSQKIFIADVVHHTSIIIGSHDDPSGDRIGTHYMDTDHRAHQHPDAKGKDWDWDDDPPWIKIKMKIFDRNHDFFQKKWKWWDLDVPDDTDTQWMDTDDGRMDITMGTDCPPRDFIWMKMFRAGPVGDTRHIYDIDTDDPDNVCVVVPDPPDPNPHPDDDVVVVVVCCVPQLCVLLQLLLVLLLVLCLVVLVVVDCNCVQQVHDPVLVVVLNVLLCVLLVVQLVVLVVVCVVPHLVVSLVQLVPDDDDDHYSVRSNVRSNSNSNSCNHSVVSSLVVLPVPDDPVGSVVSVVSSCVSNVVSVVCSNVVSVVVVVVVVVVVVVVVVVVVVVVVVVCVPVDDDDDDDDDDDDDDDDDDDDDDDDPDFPDFADAPDPPDDTDTPVVLVVLLVVCCVVPNPVSCVVQPDPVGDGDSNPPSCSVVVVVCVLVCVVDPPVPCPPPPPVCCVVPDPVVVVVVLDPDDDDPPSSVVVVVVVVVVCVVDPD

Radius of gyration: 39.29 Å; chains: 1; bounding box: 118×64×101 Å

=== Feature glossary ===
The record interleaves many kinds of information about one protein. Here is each kind framed as the question it answers.

Q: What are the backbone torsion angles?
A: φ (phi) and ψ (psi) are the two rotatable backbone dihedrals per residue: φ is the C(i-1)–N–Cα–C torsion, ψ is the N–Cα–C–N(i+1) torsion, both in degrees on (−180°, 180°]. α-helical residues cluster near (−60°, −45°); β-strand residues near (−120°, +130°). A Ramachandran plot is simply a scatter of (φ, ψ) for every residue.

Q: What is the amino-acid chain?
A: This is the polypeptide sequence — one letter per residue, N-terminus first. Length ranges from a few dozen residues for small domains to over a thousand for large multi-domain proteins.

Q: How mobile is each atom in the crystal?
A: For experimental (PDB) structures, the B-factor (temperature factor) quantifies the positional spread of each atom in the crystal — a combination of thermal vibration and static disorder — in units of Å². High B-factors mark flexible loops or poorly resolved regions; low B-factors mark the rigid, well-ordered core.

Q: Are the domains correctly placed relative to each other?
A: Predicted Aligned Error (PAE) is an AlphaFold confidence matrix: entry (i, j) is the expected error in the position of residue j, in ångströms, when the prediction is superimposed on the true structure at residue i. Low PAE within a block of residues means that block is internally rigid and well-predicted; high PAE between two blocks means their relative placement is uncertain even if each block individually is confident.

Q: How confident is the AlphaFold model at each residue?
A: pLDDT is the predicted lDDT-Cα score: AlphaFold's confidence that the local environment of each residue (all inter-atomic distances within 15 Å) is correctly placed. It is a per-residue number between 0 and 100, with higher meaning more reliable.

Q: What family and function is it annotated with?
A: Functional annotations link the protein to curated databases. InterPro entries identify conserved domains and families by matching the sequence against member-database signatures (Pfam, PROSITE, CDD, …). Gene Ontology (GO) terms describe molecular function, biological process, and cellular component in a controlled vocabulary. CATH places the structure in a hierarchical fold classification (Class/Architecture/Topology/Homologous-superfamily). The organism is the source species.

Q: How big and how compact is the whole molecule?
A: Three whole-structure scalars: the radius of gyration (RMS distance of Cα from centroid, in Å), the count of Cα–Cα contacts (pairs closer than 8 Å and separated by more than four residues in sequence — i.e. tertiary, not local, contacts), and the bounding-box dimensions. Together they distinguish compact globular folds from extended fibres or disordered chains.

Q: What known structures does this most resemble?
A: The Foldseek neighbor list gives the closest experimentally determined structures in the PDB, ranked by structural alignment. TM-score near 1 means near-identical fold; near 0.3 means only rough topology match. This is how one finds what a novel AlphaFold prediction most resembles in the solved-structure universe.

Q: Which residues are buried vs exposed?
A: SASA measures how much of the protein is reachable by solvent. It is computed by rolling a water-sized probe over the atomic surface and summing the exposed area (Å²). Per-residue SASA distinguishes core (buried, low SASA) from surface (exposed, high SASA) residues; total SASA is a whole-molecule size measure.

Q: Which residues are in helices, strands, or loops?
A: Eight-state secondary structure (DSSP): H is the canonical α-helix, G the tighter 3₁₀-helix, I the wider π-helix; E/B are β-structure, T and S are turns and bends, and '-' is everything else. DSSP derives these from the pattern of main-chain N–H···O=C hydrogen bonds, not from the sequence.

Q: Where is each backbone atom in 3D?
A: Struct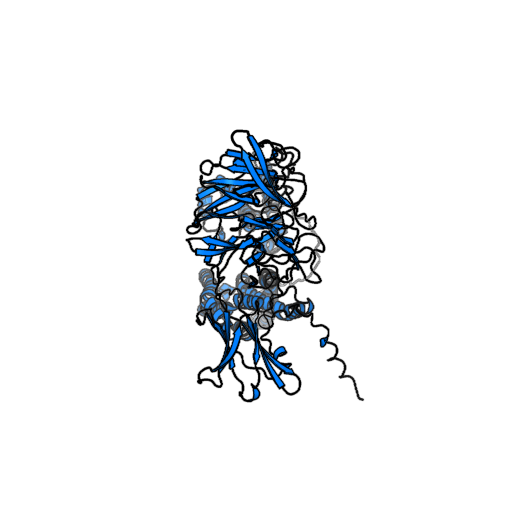ure coordinates are given as an mmCIF _atom_site loop: one row per atom with element, residue name, chain id, sequence number, and x/y/z position in Å. Only the four main-chain atoms per residue are included here; side chains are omitted to keep the record compact.

Q: What if only a Cα trace is available?
A: Three-state secondary structure (P-SEA) collapses the eight DSSP classes into helix (a), strand (b), and coil (c). P-SEA assigns these from Cα geometry alone — distances and angles — without requiring backbone oxygens, so it works on any Cα trace.

Q: What do the rendered images show?
A: The six renders are orthographic views along the three Cartesian axes in both directions. Representation (cartoon, sticks, or surface) and color scheme (sequence-rainbow or by-chain) vary across proteins so the training set covers all the common visualization conventions.

Q: What does the local fold look like, residue by residue?
A: Foldseek's 3Di representation compresses backbone geometry into a per-residue letter drawn from a learned twenty-state alphabet. It captures the tertiary interaction pattern around each residue — which residues are packed against it in space, regardless of where they are in sequence.

Q: What do the diagnostic plots show?
A: The contact map is a binary N×N matrix image: pixel (i, j) is dark where Cα_i and Cα_j are within 8 Å and |i−j|>4. Because the |i−j|>4 filter removes local helical contacts, off-diagonal stripes parallel to the main diagonal indicate parallel β-sheets; stripes perpendicular to it indicate antiparallel β-sheets. The Ramachandran plot scatters every residue's (φ, ψ) pair against the sterically allowed regions. The PAE heatmap renders the predicted-aligned-error matrix.